Protein AF-0000000074028636 (afdb_homodimer)

pLDDT: mean 95.45, std 4.46, range [73.44, 98.94]

Sequence (850 aa):
MIDREKYNTYLAILKEELLPALGCTEPIAIAYAAAKAHEVLGKFPDKIIIKCSGNIIKNAKSVIVPNTGNLKGIRASALTGIVAGDASREMQVLESVMREDIKRVKELMKTDICEIQMIENVANLHIIVEVMYQKEKALVEIIHTHTNICKVVKDGHVLFEKKYEKEDFNSPLSDRSLLKVKDILEFATTVKMEDVEELLNKQIEYNLKIAQEGLERKYGVNIGKMLLECYGDNILTKIRAYAAAGSDARMSGCSLPVVTNSGSGNQGMTTSLPVIIYAKEKKFDKEKMYRALVLANLITIHQKTGIGRLSAYCGAVSAACGSGTGITYLEGGTLEKIEKTIINTLANVSGIVCDGAKASCAAKIASSLDAAMMAHFLAMRDSVFEVDSGIVKETVENTISAVGRLGREGMKETDIEVLKIMLDQMIDREKYNTYLAILKEELLPALGCTEPIAIAYAAAKAHEVLGKFPDKIIIKCSGNIIKNAKSVIVPNTGNLKGIRASALTGIVAGDASREMQVLESVMREDIKRVKELMKTDICEIQMIENVANLHIIVEVMYQKEKALVEIIHTHTNICKVVKDGHVLFEKKYEKEDFNSPLSDRSLLKVKDILEFATTVKMEDVEELLNKQIEYNLKIAQEGLERKYGVNIGKMLLECYGDNILTKIRAYAAAGSDARMSGCSLPVVTNSGSGNQGMTTSLPVIIYAKEKKFDKEKMYRALVLANLITIHQKTGIGRLSAYCGAVSAACGSGTGITYLEGGTLEKIEKTIINTLANVSGIVCDGAKASCAAKIASSLDAAMMAHFLAMRDSVFEVDSGIVKETVENTISAVGRLGREGMKETDIEVLKIMLDQ

Solvent-accessible surface area (backbone atoms only — not comparable to full-atom values): 39922 Å² total; per-residue (Å²): 129,84,49,70,67,57,48,52,47,53,52,50,44,48,61,71,28,52,36,71,29,35,26,49,48,50,32,31,31,43,13,20,36,25,12,42,17,33,61,71,52,69,53,83,58,70,38,36,41,39,34,26,9,63,55,40,48,43,32,13,50,56,19,23,36,40,62,43,87,70,39,50,18,57,68,46,20,28,43,41,8,53,72,42,28,40,42,90,45,40,50,42,16,52,73,73,46,45,74,67,47,37,54,52,37,58,56,51,66,75,48,82,37,65,44,83,44,76,44,74,96,61,50,50,39,34,41,37,26,35,36,26,42,92,88,45,34,12,35,21,31,32,44,56,46,74,76,38,70,32,35,31,33,46,68,89,41,74,76,42,75,52,92,75,53,80,88,39,67,56,65,93,51,69,80,64,85,75,66,41,72,71,58,43,50,51,42,28,76,61,58,60,59,86,82,45,44,66,65,50,50,50,36,50,51,30,35,49,50,34,11,50,49,16,55,74,46,93,21,72,82,31,52,10,45,49,36,40,72,73,75,33,82,48,72,77,38,43,26,29,16,40,29,8,4,23,30,14,20,29,33,56,22,34,70,58,45,26,23,17,32,58,75,26,41,62,25,18,27,37,16,39,40,31,35,52,47,49,28,59,76,69,62,54,56,67,66,59,44,49,28,20,42,48,32,3,48,52,46,21,41,52,41,35,65,56,30,47,73,60,50,24,38,35,56,38,46,42,10,12,26,9,14,22,31,13,44,31,45,71,74,65,44,49,73,66,29,33,41,24,12,44,51,35,18,53,64,34,52,42,43,22,50,42,48,40,45,31,51,51,50,16,50,31,38,30,44,27,33,51,39,7,48,52,12,26,56,36,9,77,68,74,35,60,74,55,64,66,44,34,66,36,37,91,42,57,68,52,23,44,47,45,51,9,44,40,25,44,62,13,24,46,56,27,35,53,41,47,47,29,54,54,67,73,98,129,82,49,70,67,59,50,53,47,53,51,49,44,48,60,71,28,51,37,70,29,35,27,51,49,51,29,31,29,42,12,21,37,25,12,41,16,35,60,69,54,69,52,84,57,68,35,36,41,38,35,26,11,62,54,39,48,42,31,14,51,55,19,24,35,42,62,44,88,70,39,50,17,58,67,46,18,28,42,42,8,51,71,41,28,41,41,90,45,41,50,42,15,51,73,73,46,45,73,68,47,39,55,51,37,57,56,51,68,76,48,82,38,65,45,81,46,76,45,75,97,61,49,49,38,34,40,36,25,36,35,26,41,92,88,46,36,13,34,21,31,30,44,56,46,74,77,38,69,31,35,32,32,46,68,88,40,75,78,42,76,51,92,75,52,80,87,38,68,54,66,93,50,70,81,65,86,74,67,40,72,70,57,45,49,51,43,27,75,63,58,59,59,86,81,45,46,66,64,49,48,49,36,50,51,29,34,49,50,34,11,51,48,16,55,75,45,92,20,72,80,32,52,11,45,49,36,39,71,74,74,32,84,48,72,75,38,44,26,29,17,41,30,10,5,24,32,14,20,30,33,57,21,34,70,56,44,25,25,18,32,56,73,26,39,62,25,18,26,35,17,37,41,31,33,52,47,48,30,59,75,69,63,53,56,68,66,59,45,50,28,21,44,47,32,4,48,52,47,21,40,52,42,36,64,54,30,47,72,60,50,23,40,34,57,38,44,43,9,12,26,10,14,24,31,14,44,30,44,71,73,65,44,49,74,67,30,33,41,25,14,44,49,34,18,54,64,34,51,42,44,21,49,40,49,41,46,28,50,51,50,15,49,32,37,30,42,28,33,50,40,8,48,53,12,28,56,36,9,76,69,75,34,58,76,55,64,66,44,34,66,37,38,90,42,58,69,53,23,44,47,47,50,8,43,41,26,43,62,13,22,47,56,27,35,53,41,47,47,30,56,54,68,71,100

Organism: NCBI:txid312168

Nearest PDB structures (foldseek):
  4rqo-assembly1_B  TM=6.191E-01  e=2.721E-08  Legionella pneumophila subsp. pneumophila str. Thunder Bay
  6r6t-assembly1_A  TM=7.055E-01  e=7.087E-02  Mus musculus
  2hp0-assembly1_B  TM=6.840E-01  e=1.110E-01  Agrobacterium tumefaciens
  7bra-assembly1_B  TM=6.479E-01  e=6.776E-02  Bacillus subtilis
  7e9d-assembly1_B  TM=6.213E-01  e=7.753E-02  Bacillus subtilis

Structure (mmCIF, N/CA/C/O backbone):
data_AF-0000000074028636-model_v1
#
loop_
_entity.id
_entity.type
_entity.pdbx_description
1 polymer 'UPF0597 protein SAMN05446037_101546'
#
loop_
_atom_site.group_PDB
_atom_site.id
_atom_site.type_symbol
_atom_site.label_atom_id
_atom_site.label_alt_id
_atom_site.label_comp_id
_atom_site.label_asym_id
_atom_site.label_entity_id
_atom_site.label_seq_id
_atom_site.pdbx_PDB_ins_code
_atom_site.Cartn_x
_atom_site.Cartn_y
_atom_site.Cartn_z
_atom_site.occupancy
_atom_site.B_iso_or_equiv
_atom_site.auth_seq_id
_atom_site.auth_comp_id
_atom_site.auth_asym_id
_atom_site.auth_atom_id
_atom_site.pdbx_PDB_model_num
ATOM 1 N N . MET A 1 1 ? 33.969 14.703 8.812 1 73.81 1 MET A N 1
ATOM 2 C CA . MET A 1 1 ? 33.125 15.711 9.445 1 73.81 1 MET A CA 1
ATOM 3 C C . MET A 1 1 ? 32.25 16.438 8.414 1 73.81 1 MET A C 1
ATOM 5 O O . MET A 1 1 ? 32.75 16.766 7.324 1 73.81 1 MET A O 1
ATOM 9 N N . ILE A 1 2 ? 30.984 16.531 8.789 1 83.81 2 ILE A N 1
ATOM 10 C CA . ILE A 1 2 ? 30.094 17.234 7.875 1 83.81 2 ILE A CA 1
ATOM 11 C C . ILE A 1 2 ? 30.547 18.672 7.715 1 83.81 2 ILE A C 1
ATOM 13 O O . ILE A 1 2 ? 30.953 19.312 8.688 1 83.81 2 ILE A O 1
ATOM 17 N N . ASP A 1 3 ? 30.641 19.109 6.566 1 89.94 3 ASP A N 1
ATOM 18 C CA . ASP A 1 3 ? 31.094 20.469 6.332 1 89.94 3 ASP A CA 1
ATOM 19 C C . ASP A 1 3 ? 30.047 21.484 6.785 1 89.94 3 ASP A C 1
ATOM 21 O O . ASP A 1 3 ? 28.875 21.141 6.973 1 89.94 3 ASP A O 1
ATOM 25 N N . ARG A 1 4 ? 30.453 22.719 6.98 1 91.25 4 ARG A N 1
ATOM 26 C CA . ARG A 1 4 ? 29.641 23.781 7.578 1 91.25 4 ARG A CA 1
ATOM 27 C C . ARG A 1 4 ? 28.438 24.094 6.703 1 91.25 4 ARG A C 1
ATOM 29 O O . ARG A 1 4 ? 27.344 24.375 7.215 1 91.25 4 ARG A O 1
ATOM 36 N N . GLU A 1 5 ? 28.625 24.109 5.449 1 92.56 5 GLU A N 1
ATOM 37 C CA . GLU A 1 5 ? 27.516 24.406 4.539 1 92.56 5 GLU A CA 1
ATOM 38 C C . GLU A 1 5 ? 26.422 23.359 4.641 1 92.56 5 GLU A C 1
ATOM 40 O O . GLU A 1 5 ? 25.234 23.688 4.746 1 92.56 5 GLU A O 1
ATOM 45 N N . LYS A 1 6 ? 26.891 22.156 4.633 1 93.88 6 LYS A N 1
ATOM 46 C CA . LYS A 1 6 ? 25.953 21.062 4.77 1 93.88 6 LYS A CA 1
ATOM 47 C C . LYS A 1 6 ? 25.266 21.078 6.137 1 93.88 6 LYS A C 1
ATOM 49 O O . LYS A 1 6 ? 24.078 20.781 6.25 1 93.88 6 LYS A O 1
ATOM 54 N N . TYR A 1 7 ? 26.016 21.391 7.094 1 96.5 7 TYR A N 1
ATOM 55 C CA . TYR A 1 7 ? 25.484 21.5 8.445 1 96.5 7 TYR A CA 1
ATOM 56 C C . TYR A 1 7 ? 24.359 22.531 8.508 1 96.5 7 TYR A C 1
ATOM 58 O O . TYR A 1 7 ? 23.266 22.234 9.008 1 96.5 7 TYR A O 1
ATOM 66 N N . ASN A 1 8 ? 24.578 23.688 7.973 1 96.5 8 ASN A N 1
ATOM 67 C CA . ASN A 1 8 ? 23.594 24.766 8 1 96.5 8 ASN A CA 1
ATOM 68 C C . ASN A 1 8 ? 22.375 24.422 7.148 1 96.5 8 ASN A C 1
ATOM 70 O O . ASN A 1 8 ? 21.234 24.781 7.508 1 96.5 8 ASN A O 1
ATOM 74 N N . THR A 1 9 ? 22.594 23.828 6.09 1 96.88 9 THR A N 1
ATOM 75 C CA . THR A 1 9 ? 21.516 23.438 5.199 1 96.88 9 THR A CA 1
ATOM 76 C C . THR A 1 9 ? 20.594 22.422 5.871 1 96.88 9 THR A C 1
ATOM 78 O O . THR A 1 9 ? 19.359 22.547 5.805 1 96.88 9 THR A O 1
ATOM 81 N N . TYR A 1 10 ? 21.188 21.391 6.496 1 97.88 10 TYR A N 1
ATOM 82 C CA . TYR A 1 10 ? 20.406 20.375 7.176 1 97.88 10 TYR A CA 1
ATOM 83 C C . TYR A 1 10 ? 19.594 20.984 8.312 1 97.88 10 TYR A C 1
ATOM 85 O O . TYR A 1 10 ? 18.422 20.625 8.516 1 97.88 10 TYR A O 1
ATOM 93 N N . LEU A 1 11 ? 20.219 21.891 9.039 1 97.75 11 LEU A N 1
ATOM 94 C CA . LEU A 1 11 ? 19.516 22.594 10.109 1 97.75 11 LEU A CA 1
ATOM 95 C C . LEU A 1 11 ? 18.344 23.406 9.555 1 97.75 11 LEU A C 1
ATOM 97 O O . LEU A 1 11 ? 17.25 23.406 10.125 1 97.75 11 LEU A O 1
ATOM 101 N N . ALA A 1 12 ? 18.594 24.094 8.469 1 97.31 12 ALA A N 1
ATOM 102 C CA . ALA A 1 12 ? 17.547 24.891 7.824 1 97.31 12 ALA A CA 1
ATOM 103 C C . ALA A 1 12 ? 16.391 24 7.359 1 97.31 12 ALA A C 1
ATOM 105 O O . ALA A 1 12 ? 15.227 24.391 7.477 1 97.31 12 ALA A O 1
ATOM 106 N N . ILE A 1 13 ? 16.734 22.891 6.816 1 97.69 13 ILE A N 1
ATOM 107 C CA . ILE A 1 13 ? 15.727 21.938 6.34 1 97.69 13 ILE A CA 1
ATOM 108 C C . ILE A 1 13 ? 14.859 21.484 7.504 1 97.69 13 ILE A C 1
ATOM 110 O O . ILE A 1 13 ? 13.633 21.438 7.387 1 97.69 13 ILE A O 1
ATOM 114 N N . LEU A 1 14 ? 15.445 21.141 8.633 1 98.19 14 LEU A N 1
ATOM 115 C CA . LEU A 1 14 ? 14.695 20.719 9.82 1 98.19 14 LEU A CA 1
ATOM 116 C C . LEU A 1 14 ? 13.742 21.828 10.273 1 98.19 14 LEU A C 1
ATOM 118 O O . LEU A 1 14 ? 12.57 21.562 10.547 1 98.19 14 LEU A O 1
ATOM 122 N N . LYS A 1 15 ? 14.219 23.016 10.297 1 96.44 15 LYS A N 1
ATOM 123 C CA . LYS A 1 15 ? 13.422 24.141 10.766 1 96.44 15 LYS A CA 1
ATOM 124 C C . LYS A 1 15 ? 12.266 24.438 9.812 1 96.44 15 LYS A C 1
ATOM 126 O O . LYS A 1 15 ? 11.188 24.859 10.242 1 96.44 15 LYS A O 1
ATOM 131 N N . GLU A 1 16 ? 12.516 24.203 8.57 1 95.19 16 GLU A N 1
ATOM 132 C CA . GLU A 1 16 ? 11.508 24.453 7.535 1 95.19 16 GLU A CA 1
ATOM 133 C C . GLU A 1 16 ? 10.398 23.406 7.59 1 95.19 16 GLU A C 1
ATOM 135 O O . GLU A 1 16 ? 9.25 23.688 7.266 1 95.19 16 GLU A O 1
ATOM 140 N N . GLU A 1 17 ? 10.789 22.203 7.996 1 96.25 17 GLU A N 1
ATOM 141 C CA . GLU A 1 17 ? 9.875 21.078 7.828 1 96.25 17 GLU A CA 1
ATOM 142 C C . GLU A 1 17 ? 9.188 20.719 9.141 1 96.25 17 GLU A C 1
ATOM 144 O O . GLU A 1 17 ? 8.117 20.109 9.148 1 96.25 17 GLU A O 1
ATOM 149 N N . LEU A 1 18 ? 9.82 21 10.258 1 97.38 18 LEU A N 1
ATOM 150 C CA . LEU A 1 18 ? 9.25 20.719 11.57 1 97.38 18 LEU A CA 1
ATOM 151 C C . LEU A 1 18 ? 8.531 21.938 12.133 1 97.38 18 LEU A C 1
ATOM 153 O O . LEU A 1 18 ? 9.102 22.688 12.93 1 97.38 18 LEU A O 1
ATOM 157 N N . LEU A 1 19 ? 7.25 22.062 11.742 1 95.5 19 LEU A N 1
ATOM 158 C CA . LEU A 1 19 ? 6.473 23.25 12.109 1 95.5 19 LEU A CA 1
ATOM 159 C C . LEU A 1 19 ? 5.25 22.844 12.93 1 95.5 19 LEU A C 1
ATOM 161 O O . LEU A 1 19 ? 4.621 21.828 12.664 1 95.5 19 LEU A O 1
ATOM 165 N N . PRO A 1 20 ? 4.918 23.641 13.914 1 95.44 20 PRO A N 1
ATOM 166 C CA . PRO A 1 20 ? 3.648 23.406 14.602 1 95.44 20 PRO A CA 1
ATOM 167 C C . PRO A 1 20 ? 2.438 23.656 13.703 1 95.44 20 PRO A C 1
ATOM 169 O O . PRO A 1 20 ? 2.434 24.594 12.898 1 95.44 20 PRO A O 1
ATOM 172 N N . ALA A 1 21 ? 1.512 22.844 13.758 1 93.5 21 ALA A N 1
ATOM 173 C CA . ALA A 1 21 ? 0.286 22.953 12.969 1 93.5 21 ALA A CA 1
ATOM 174 C C . ALA A 1 21 ? -0.918 22.438 13.75 1 93.5 21 ALA A C 1
ATOM 176 O O . ALA A 1 21 ? -0.783 21.547 14.586 1 93.5 21 ALA A O 1
ATOM 177 N N . LEU A 1 22 ? -2.057 23.062 13.453 1 90.69 22 LEU A N 1
ATOM 178 C CA . LEU A 1 22 ? -3.318 22.594 14.031 1 90.69 22 LEU A CA 1
ATOM 179 C C . LEU A 1 22 ? -4.109 21.781 13.016 1 90.69 22 LEU A C 1
ATOM 181 O O . LEU A 1 22 ? -4.293 22.203 11.875 1 90.69 22 LEU A O 1
ATOM 185 N N . GLY A 1 23 ? -4.582 20.641 13.367 1 88.12 23 GLY A N 1
ATOM 186 C CA . GLY A 1 23 ? -5.441 19.859 12.5 1 88.12 23 GLY A CA 1
ATOM 187 C C . GLY A 1 23 ? -4.754 19.422 11.211 1 88.12 23 GLY A C 1
ATOM 188 O O . GLY A 1 23 ? -3.527 19.328 11.164 1 88.12 23 GLY A O 1
ATOM 189 N N . CYS A 1 24 ? -5.645 19.062 10.266 1 90 24 CYS A N 1
ATOM 190 C CA . CYS A 1 24 ? -5.121 18.719 8.945 1 90 24 CYS A CA 1
ATOM 191 C C . CYS A 1 24 ? -4.617 19.953 8.219 1 90 24 CYS A C 1
ATOM 193 O O . CYS A 1 24 ? -5.242 21.016 8.289 1 90 24 CYS A O 1
ATOM 195 N N . THR A 1 25 ? -3.555 19.781 7.473 1 92.69 25 THR A N 1
ATOM 196 C CA . THR A 1 25 ? -2.816 20.938 6.973 1 92.69 25 THR A CA 1
ATOM 197 C C . THR A 1 25 ? -3.529 21.547 5.773 1 92.69 25 THR A C 1
ATOM 199 O O . THR A 1 25 ? -3.475 22.766 5.57 1 92.69 25 THR A O 1
ATOM 202 N N . GLU A 1 26 ? -4.254 20.766 5.012 1 93.38 26 GLU A N 1
ATOM 203 C CA . GLU A 1 26 ? -4.879 21.312 3.807 1 93.38 26 GLU A CA 1
ATOM 204 C C . GLU A 1 26 ? -6.047 22.234 4.152 1 93.38 26 GLU A C 1
ATOM 206 O O . GLU A 1 26 ? -6.109 23.359 3.674 1 93.38 26 GLU A O 1
ATOM 211 N N . PRO A 1 27 ? -6.969 21.828 5.047 1 94.44 27 PRO A N 1
ATOM 212 C CA . PRO A 1 27 ? -8 22.781 5.477 1 94.44 27 PRO A CA 1
ATOM 213 C C . PRO A 1 27 ? -7.426 24.031 6.125 1 94.44 27 PRO A C 1
ATOM 215 O O . PRO A 1 27 ? -7.953 25.125 5.93 1 94.44 27 PRO A O 1
ATOM 218 N N . ILE A 1 28 ? -6.391 23.828 6.832 1 95.25 28 ILE A N 1
ATOM 219 C CA . ILE A 1 28 ? -5.777 24.953 7.527 1 95.25 28 ILE A CA 1
ATOM 220 C C . ILE A 1 28 ? -5.16 25.922 6.512 1 95.25 28 ILE A C 1
ATOM 222 O O . ILE A 1 28 ? -5.234 27.141 6.68 1 95.25 28 ILE A O 1
ATOM 226 N N . ALA A 1 29 ? -4.508 25.375 5.504 1 95.88 29 ALA A N 1
ATOM 227 C CA . ALA A 1 29 ? -3.941 26.203 4.449 1 95.88 29 ALA A CA 1
ATOM 228 C C . ALA A 1 29 ? -5.027 27.031 3.76 1 95.88 29 ALA A C 1
ATOM 230 O O . ALA A 1 29 ? -4.809 28.203 3.426 1 95.88 29 ALA A O 1
ATOM 231 N N . ILE A 1 30 ? -6.176 26.422 3.545 1 97.38 30 ILE A N 1
ATOM 232 C CA . ILE A 1 30 ? -7.312 27.125 2.959 1 97.38 30 ILE A CA 1
ATOM 233 C C . ILE A 1 30 ? -7.77 28.25 3.893 1 97.38 30 ILE A C 1
ATOM 235 O O . ILE A 1 30 ? -7.996 29.375 3.453 1 97.38 30 ILE A O 1
ATOM 239 N N . ALA A 1 31 ? -7.895 27.875 5.141 1 97.19 31 ALA A N 1
ATOM 240 C CA . ALA A 1 31 ? -8.289 28.859 6.141 1 97.19 31 ALA A CA 1
ATOM 241 C C . ALA A 1 31 ? -7.285 30 6.207 1 97.19 31 ALA A C 1
ATOM 243 O O . ALA A 1 31 ? -7.672 31.172 6.348 1 97.19 31 ALA A O 1
ATOM 244 N N . TYR A 1 32 ? -6.062 29.688 6.117 1 97.75 32 TYR A N 1
ATOM 245 C CA . TYR A 1 32 ? -4.984 30.672 6.145 1 97.75 32 TYR A CA 1
ATOM 246 C C . TYR A 1 32 ? -5.094 31.641 4.969 1 97.75 32 TYR A C 1
ATOM 248 O O . TYR A 1 32 ? -5.078 32.844 5.152 1 97.75 32 TYR A O 1
ATOM 256 N N . ALA A 1 33 ? -5.246 31.094 3.773 1 98 33 ALA A N 1
ATOM 257 C CA . ALA A 1 33 ? -5.41 31.906 2.57 1 98 33 ALA A CA 1
ATOM 258 C C . ALA A 1 33 ? -6.656 32.781 2.66 1 98 33 ALA A C 1
ATOM 260 O O . ALA A 1 33 ? -6.629 33.969 2.279 1 98 33 ALA A O 1
ATOM 261 N N . ALA A 1 34 ? -7.703 32.188 3.125 1 98.25 34 ALA A N 1
ATOM 262 C CA . ALA A 1 34 ? -8.969 32.906 3.248 1 98.25 34 ALA A CA 1
ATOM 263 C C . ALA A 1 34 ? -8.859 34.031 4.27 1 98.25 34 ALA A C 1
ATOM 265 O O . ALA A 1 34 ? -9.367 35.156 4.043 1 98.25 34 ALA A O 1
ATOM 266 N N . ALA A 1 35 ? -8.297 33.719 5.383 1 98 35 ALA A N 1
ATOM 267 C CA . ALA A 1 35 ? -8.086 34.75 6.406 1 98 35 ALA A CA 1
ATOM 268 C C . ALA A 1 35 ? -7.262 35.906 5.863 1 98 35 ALA A C 1
ATOM 270 O O . ALA A 1 35 ? -7.57 37.062 6.125 1 98 35 ALA A O 1
ATOM 271 N N . LYS A 1 36 ? -6.203 35.562 5.164 1 98.31 36 LYS A N 1
ATOM 272 C CA . LYS A 1 36 ? -5.352 36.594 4.578 1 98.31 36 LYS A CA 1
ATOM 273 C C . LYS A 1 36 ? -6.121 37.438 3.551 1 98.31 36 LYS A C 1
ATOM 275 O O . LYS A 1 36 ? -5.98 38.656 3.498 1 98.31 36 LYS A O 1
ATOM 280 N N . ALA A 1 37 ? -6.883 36.781 2.723 1 98.38 37 ALA A N 1
ATOM 281 C CA . ALA A 1 37 ? -7.695 37.469 1.726 1 98.38 37 ALA A CA 1
ATOM 282 C C . ALA A 1 37 ? -8.688 38.438 2.391 1 98.38 37 ALA A C 1
ATOM 284 O O . ALA A 1 37 ? -8.891 39.562 1.914 1 98.38 37 ALA A O 1
ATOM 285 N N . HIS A 1 38 ? -9.32 37.938 3.391 1 98 38 HIS A N 1
ATOM 286 C CA . HIS A 1 38 ? -10.234 38.781 4.156 1 98 38 HIS A CA 1
ATOM 287 C C . HIS A 1 38 ? -9.516 40 4.73 1 98 38 HIS A C 1
ATOM 289 O O . HIS A 1 38 ? -10.039 41.125 4.684 1 98 38 HIS A O 1
ATOM 295 N N . GLU A 1 39 ? -8.367 39.719 5.312 1 97.81 39 GLU A N 1
ATOM 296 C CA . GLU A 1 39 ? -7.551 40.812 5.871 1 97.81 39 GLU A CA 1
ATOM 297 C C . GLU A 1 39 ? -7.242 41.844 4.816 1 97.81 39 GLU A C 1
ATOM 299 O O . GLU A 1 39 ? -7.328 43.062 5.09 1 97.81 39 GLU A O 1
ATOM 304 N N . VAL A 1 40 ? -6.91 41.438 3.664 1 97.75 40 VAL A N 1
ATOM 305 C CA . VAL A 1 40 ? -6.543 42.344 2.568 1 97.75 40 VAL A CA 1
ATOM 306 C C . VAL A 1 40 ? -7.77 43.125 2.104 1 97.75 40 VAL A C 1
ATOM 308 O O . VAL A 1 40 ? -7.684 44.312 1.838 1 97.75 40 VAL A O 1
ATOM 311 N N . LEU A 1 41 ? -8.867 42.438 1.983 1 97.56 41 LEU A N 1
ATOM 312 C CA . LEU A 1 41 ? -10.102 43.094 1.57 1 97.56 41 LEU A CA 1
ATOM 313 C C . LEU A 1 41 ? -10.531 44.156 2.594 1 97.56 41 LEU A C 1
ATOM 315 O O . LEU A 1 41 ? -10.984 45.219 2.227 1 97.56 41 LEU A O 1
ATOM 319 N N . GLY A 1 42 ? -10.531 43.781 3.859 1 96.44 42 GLY A N 1
ATOM 320 C CA . GLY A 1 42 ? -10.805 44.719 4.941 1 96.44 42 GLY A CA 1
ATOM 321 C C . GLY A 1 42 ? -12.273 44.75 5.34 1 96.44 42 GLY A C 1
ATOM 322 O O . GLY A 1 42 ? -12.656 45.5 6.254 1 96.44 42 GLY A O 1
ATOM 323 N N . LYS A 1 43 ? -13.062 44.062 4.648 1 96.12 43 LYS A N 1
ATOM 324 C CA . LYS A 1 43 ? -14.484 43.938 4.941 1 96.12 43 LYS A CA 1
ATOM 325 C C . LYS A 1 43 ? -14.969 42.5 4.797 1 96.12 43 LYS A C 1
ATOM 327 O O . LYS A 1 43 ? -14.336 41.688 4.109 1 96.12 43 LYS A O 1
ATOM 332 N N . PHE A 1 44 ? -16.016 42.219 5.484 1 97.31 44 PHE A N 1
ATOM 333 C CA . PHE A 1 44 ? -16.578 40.875 5.328 1 97.31 44 PHE A CA 1
ATOM 334 C C . PHE A 1 44 ? -17.125 40.688 3.922 1 97.31 44 PHE A C 1
ATOM 336 O O . PHE A 1 44 ? -17.953 41.469 3.453 1 97.31 44 PHE A O 1
ATOM 343 N N . PRO A 1 45 ? -16.75 39.656 3.301 1 97.88 45 PRO A N 1
ATOM 344 C CA . PRO A 1 45 ? -17.109 39.469 1.891 1 97.88 45 PRO A CA 1
ATOM 345 C C . PRO A 1 45 ? -18.547 39.031 1.704 1 97.88 45 PRO A C 1
ATOM 347 O O . PRO A 1 45 ? -19.125 38.406 2.594 1 97.88 45 PRO A O 1
ATOM 350 N N . ASP A 1 46 ? -19.125 39.312 0.538 1 97 46 ASP A N 1
ATOM 351 C CA . ASP A 1 46 ? -20.453 38.812 0.175 1 97 46 ASP A CA 1
ATOM 352 C C . ASP A 1 46 ? -20.344 37.656 -0.815 1 97 46 ASP A C 1
ATOM 354 O O . ASP A 1 46 ? -21.344 36.969 -1.068 1 97 46 ASP A O 1
ATOM 358 N N . LYS A 1 47 ? -19.141 37.469 -1.349 1 97.88 47 LYS A N 1
ATOM 359 C CA . LYS A 1 47 ? -18.891 36.344 -2.23 1 97.88 47 LYS A CA 1
ATOM 360 C C . LYS A 1 47 ? -17.469 35.812 -2.045 1 97.88 47 LYS A C 1
ATOM 362 O O . LYS A 1 47 ? -16.516 36.594 -1.904 1 97.88 47 LYS A O 1
ATOM 367 N N . ILE A 1 48 ? -17.312 34.562 -2.037 1 98.06 48 ILE A N 1
ATOM 368 C CA . ILE A 1 48 ? -16.031 33.906 -1.837 1 98.06 48 ILE A CA 1
ATOM 369 C C . ILE A 1 48 ? -15.836 32.844 -2.896 1 98.06 48 ILE A C 1
ATOM 371 O O . ILE A 1 48 ? -16.719 31.984 -3.092 1 98.06 48 ILE A O 1
ATOM 375 N N . ILE A 1 49 ? -14.758 32.844 -3.639 1 98.19 49 ILE A N 1
ATOM 376 C CA . ILE A 1 49 ? -14.406 31.812 -4.609 1 98.19 49 ILE A CA 1
ATOM 377 C C . ILE A 1 49 ? -13.117 31.125 -4.18 1 98.19 49 ILE A C 1
ATOM 379 O O . ILE A 1 49 ? -12.086 31.781 -3.988 1 98.19 49 ILE A O 1
ATOM 383 N N . ILE A 1 50 ? -13.203 29.875 -3.961 1 97.81 50 ILE A N 1
ATOM 384 C CA . ILE A 1 50 ? -12.047 29.078 -3.566 1 97.81 50 ILE A CA 1
ATOM 385 C C . ILE A 1 50 ? -11.656 28.141 -4.703 1 97.81 50 ILE A C 1
ATOM 387 O O . ILE A 1 50 ? -12.453 27.297 -5.117 1 97.81 50 ILE A O 1
ATOM 391 N N . LYS A 1 51 ? -10.484 28.266 -5.227 1 97.44 51 LYS A N 1
ATOM 392 C CA . LYS A 1 51 ? -9.93 27.391 -6.246 1 97.44 51 LYS A CA 1
ATOM 393 C C . LYS A 1 51 ? -8.805 26.531 -5.676 1 97.44 51 LYS A C 1
ATOM 395 O O . LYS A 1 51 ? -7.871 27.047 -5.059 1 97.44 51 LYS A O 1
ATOM 400 N N . CYS A 1 52 ? -8.961 25.25 -5.805 1 96.38 52 CYS A N 1
ATOM 401 C CA . CYS A 1 52 ? -7.969 24.344 -5.227 1 96.38 52 CYS A CA 1
ATOM 402 C C . CYS A 1 52 ? -7.531 23.297 -6.23 1 96.38 52 CYS A C 1
ATOM 404 O O . CYS A 1 52 ? -8.312 22.891 -7.09 1 96.38 52 CYS A O 1
ATOM 406 N N . SER A 1 53 ? -6.242 22.891 -6.133 1 94.62 53 SER A N 1
ATOM 407 C CA . SER A 1 53 ? -5.781 21.719 -6.859 1 94.62 53 SER A CA 1
ATOM 408 C C . SER A 1 53 ? -6.508 20.453 -6.391 1 94.62 53 SER A C 1
ATOM 410 O O . SER A 1 53 ? -7.098 20.438 -5.309 1 94.62 53 SER A O 1
ATOM 412 N N . GLY A 1 54 ? -6.461 19.469 -7.227 1 92.62 54 GLY A N 1
ATOM 413 C CA . GLY A 1 54 ? -7.156 18.234 -6.918 1 92.62 54 GLY A CA 1
ATOM 414 C C . GLY A 1 54 ? -6.738 17.625 -5.59 1 92.62 54 GLY A C 1
ATOM 415 O O . GLY A 1 54 ? -7.582 17.156 -4.828 1 92.62 54 GLY A O 1
ATOM 416 N N . ASN A 1 55 ? -5.461 17.656 -5.262 1 93.06 55 ASN A N 1
ATOM 417 C CA . ASN A 1 55 ? -4.949 17.078 -4.027 1 93.06 55 ASN A CA 1
ATOM 418 C C . ASN A 1 55 ? -5.457 17.828 -2.801 1 93.06 55 ASN A C 1
ATOM 420 O O . ASN A 1 55 ? -5.699 17.234 -1.752 1 93.06 55 ASN A O 1
ATOM 424 N N . ILE A 1 56 ? -5.578 19.125 -2.955 1 94.69 56 ILE A N 1
ATOM 425 C CA . ILE A 1 56 ? -6.121 19.922 -1.859 1 94.69 56 ILE A CA 1
ATOM 426 C C . ILE A 1 56 ? -7.578 19.531 -1.615 1 94.69 56 ILE A C 1
ATOM 428 O O . ILE A 1 56 ? -8 19.359 -0.469 1 94.69 56 ILE A O 1
ATOM 432 N N . ILE A 1 57 ? -8.281 19.391 -2.662 1 93.31 57 ILE A N 1
ATOM 433 C CA . ILE A 1 57 ? -9.688 19.016 -2.553 1 93.31 57 ILE A CA 1
ATOM 434 C C . ILE A 1 57 ? -9.797 17.641 -1.9 1 93.31 57 ILE A C 1
ATOM 436 O O . ILE A 1 57 ? -10.578 17.438 -0.969 1 93.31 57 ILE A O 1
ATOM 440 N N . LYS A 1 58 ? -9.023 16.719 -2.365 1 91.19 58 LYS A N 1
ATOM 441 C CA . LYS A 1 58 ? -8.984 15.344 -1.869 1 91.19 58 LYS A CA 1
ATOM 442 C C . LYS A 1 58 ? -8.758 15.312 -0.361 1 91.19 58 LYS A C 1
ATOM 444 O O . LYS A 1 58 ? -9.438 14.57 0.359 1 91.19 58 LYS A O 1
ATOM 449 N N . ASN A 1 59 ? -7.879 16.094 0.151 1 92 59 ASN A N 1
ATOM 450 C CA . ASN A 1 59 ? -7.453 16.031 1.545 1 92 59 ASN A CA 1
ATOM 451 C C . ASN A 1 59 ? -8.359 16.875 2.441 1 92 59 ASN A C 1
ATOM 453 O O . ASN A 1 59 ? -8.438 16.641 3.646 1 92 59 ASN A O 1
ATOM 457 N N . ALA A 1 60 ? -9 17.844 1.862 1 92.81 60 ALA A N 1
ATOM 458 C CA . ALA A 1 60 ? -9.797 18.75 2.682 1 92.81 60 ALA A CA 1
ATOM 459 C C . ALA A 1 60 ? -11.258 18.312 2.723 1 92.81 60 ALA A C 1
ATOM 461 O O . ALA A 1 60 ? -12.023 18.734 3.592 1 92.81 60 ALA A O 1
ATOM 462 N N . LYS A 1 61 ? -11.648 17.469 1.854 1 88.25 61 LYS A N 1
ATOM 463 C CA . LYS A 1 61 ? -13.055 17.141 1.634 1 88.25 61 LYS A CA 1
ATOM 464 C C . LYS A 1 61 ? -13.672 16.484 2.861 1 88.25 61 LYS A C 1
ATOM 466 O O . LYS A 1 61 ? -14.773 16.828 3.279 1 88.25 61 LYS A O 1
ATOM 471 N N . SER A 1 62 ? -12.922 15.562 3.498 1 84.62 62 SER A N 1
ATOM 472 C CA . SER A 1 62 ? -13.586 14.688 4.453 1 84.62 62 SER A CA 1
ATOM 473 C C . SER A 1 62 ? -13.062 14.914 5.867 1 84.62 62 SER A C 1
ATOM 475 O O . SER A 1 62 ? -13.516 14.266 6.812 1 84.62 62 SER A O 1
ATOM 477 N N . VAL A 1 63 ? -12.203 15.766 6.02 1 88.06 63 VAL A N 1
ATOM 478 C CA . VAL A 1 63 ? -11.555 15.906 7.32 1 88.06 63 VAL A CA 1
ATOM 479 C C . VAL A 1 63 ? -12.242 17.016 8.125 1 88.06 63 VAL A C 1
ATOM 481 O O . VAL A 1 63 ? -12.742 17.984 7.547 1 88.06 63 VAL A O 1
ATOM 484 N N . ILE A 1 64 ? -12.242 16.828 9.414 1 89.94 64 ILE A N 1
ATOM 485 C CA . ILE A 1 64 ? -12.852 17.797 10.312 1 89.94 64 ILE A CA 1
ATOM 486 C C . ILE A 1 64 ? -11.922 18.984 10.5 1 89.94 64 ILE A C 1
ATOM 488 O O . ILE A 1 64 ? -10.719 18.812 10.742 1 89.94 64 ILE A O 1
ATOM 492 N N . VAL A 1 65 ? -12.484 20.203 10.328 1 92.12 65 VAL A N 1
ATOM 493 C CA . VAL A 1 65 ? -11.734 21.422 10.57 1 92.12 65 VAL A CA 1
ATOM 494 C C . VAL A 1 65 ? -11.57 21.641 12.07 1 92.12 65 VAL A C 1
ATOM 496 O O . VAL A 1 65 ? -12.547 21.656 12.812 1 92.12 65 VAL A O 1
ATOM 499 N N . PRO A 1 66 ? -10.328 21.766 12.43 1 90.5 66 PRO A N 1
ATOM 500 C CA . PRO A 1 66 ? -10.102 21.891 13.867 1 90.5 66 PRO A CA 1
ATOM 501 C C . PRO A 1 66 ? -10.82 23.094 14.469 1 90.5 66 PRO A C 1
ATOM 503 O O . PRO A 1 66 ? -10.938 24.141 13.828 1 90.5 66 PRO A O 1
ATOM 506 N N . ASN A 1 67 ? -11.32 22.953 15.727 1 87.94 67 ASN A N 1
ATOM 507 C CA . ASN A 1 67 ? -11.938 24 16.547 1 87.94 67 ASN A CA 1
ATOM 508 C C . ASN A 1 67 ? -13.273 24.438 15.953 1 87.94 67 ASN A C 1
ATOM 510 O O . ASN A 1 67 ? -13.695 25.578 16.156 1 87.94 67 ASN A O 1
ATOM 514 N N . THR A 1 68 ? -13.984 23.625 15.172 1 90 68 THR A N 1
ATOM 515 C CA . THR A 1 68 ? -15.227 24.047 14.547 1 90 68 THR A CA 1
ATOM 516 C C . THR A 1 68 ? -16.391 23.172 15.008 1 90 68 THR A C 1
ATOM 518 O O . THR A 1 68 ? -17.5 23.297 14.508 1 90 68 THR A O 1
ATOM 521 N N . GLY A 1 69 ? -16.203 22.406 15.938 1 81.31 69 GLY A N 1
ATOM 522 C CA . GLY A 1 69 ? -17.266 21.516 16.391 1 81.31 69 GLY A CA 1
ATOM 523 C C . GLY A 1 69 ? -17.703 20.516 15.328 1 81.31 69 GLY A C 1
ATOM 524 O O . GLY A 1 69 ? -18.891 20.344 15.078 1 81.31 69 GLY A O 1
ATOM 525 N N . ASN A 1 70 ? -16.859 20.016 14.453 1 86.06 70 ASN A N 1
ATOM 526 C CA . ASN A 1 70 ? -17.062 18.859 13.578 1 86.06 70 ASN A CA 1
ATOM 527 C C . ASN A 1 70 ? -17.406 19.297 12.156 1 86.06 70 ASN A C 1
ATOM 529 O O . ASN A 1 70 ? -17.938 18.516 11.367 1 86.06 70 ASN A O 1
ATOM 533 N N . LEU A 1 71 ? -17.297 20.578 11.836 1 91.25 71 LEU A N 1
ATOM 534 C CA . LEU A 1 71 ? -17.5 21 10.453 1 91.25 71 LEU A CA 1
ATOM 535 C C . LEU A 1 71 ? -16.422 20.406 9.547 1 91.25 71 LEU A C 1
ATOM 537 O O . LEU A 1 71 ? -15.266 20.25 9.969 1 91.25 71 LEU A O 1
ATOM 541 N N . LYS A 1 72 ? -16.859 20.031 8.352 1 88.81 72 LYS A N 1
ATOM 542 C CA . LYS A 1 72 ? -15.945 19.391 7.402 1 88.81 72 LYS A CA 1
ATOM 543 C C . LYS A 1 72 ? -15.906 20.172 6.082 1 88.81 72 LYS A C 1
ATOM 545 O O . LYS A 1 72 ? -16.891 20.812 5.707 1 88.81 72 LYS A O 1
ATOM 550 N N . GLY A 1 73 ? -14.727 20.125 5.547 1 89.69 73 GLY A N 1
ATOM 551 C CA . GLY A 1 73 ? -14.688 20.469 4.137 1 89.69 73 GLY A CA 1
ATOM 552 C C . GLY A 1 73 ? -14.055 21.828 3.865 1 89.69 73 GLY A C 1
ATOM 553 O O . GLY A 1 73 ? -13.703 22.547 4.801 1 89.69 73 GLY A O 1
ATOM 554 N N . ILE A 1 74 ? -14 22.141 2.594 1 94.25 74 ILE A N 1
ATOM 555 C CA . ILE A 1 74 ? -13.305 23.312 2.074 1 94.25 74 ILE A CA 1
ATOM 556 C C . ILE A 1 74 ? -14.07 24.578 2.463 1 94.25 74 ILE A C 1
ATOM 558 O O . ILE A 1 74 ? -13.477 25.562 2.904 1 94.25 74 ILE A O 1
ATOM 562 N N . ARG A 1 75 ? -15.406 24.5 2.34 1 94.94 75 ARG A N 1
ATOM 563 C CA . ARG A 1 75 ? -16.25 25.656 2.678 1 94.94 75 ARG A CA 1
ATOM 564 C C . ARG A 1 75 ? -16.094 26.031 4.145 1 94.94 75 ARG A C 1
ATOM 566 O O . ARG A 1 75 ? -15.922 27.203 4.477 1 94.94 75 ARG A O 1
ATOM 573 N N . ALA A 1 76 ? -16.156 25.016 4.926 1 95.56 76 ALA A N 1
ATOM 574 C CA . ALA A 1 76 ? -16 25.234 6.359 1 95.56 76 ALA A CA 1
ATOM 575 C C . ALA A 1 76 ? -14.633 25.844 6.68 1 95.56 76 ALA A C 1
ATOM 577 O O . ALA A 1 76 ? -14.531 26.75 7.516 1 95.56 76 ALA A O 1
ATOM 578 N N . SER A 1 77 ? -13.641 25.375 6.07 1 95.75 77 SER A N 1
ATOM 579 C CA . SER A 1 77 ? -12.281 25.859 6.285 1 95.75 77 SER A CA 1
ATOM 580 C C . SER A 1 77 ? -12.156 27.328 5.914 1 95.75 77 SER A C 1
ATOM 582 O O . SER A 1 77 ? -11.672 28.125 6.711 1 95.75 77 SER A O 1
ATOM 584 N N . ALA A 1 78 ? -12.625 27.656 4.727 1 97.25 78 ALA A N 1
ATOM 585 C CA . ALA A 1 78 ? -12.516 29.031 4.227 1 97.25 78 ALA A CA 1
ATOM 586 C C . ALA A 1 78 ? -13.328 29.984 5.086 1 97.25 78 ALA A C 1
ATOM 588 O O . ALA A 1 78 ? -12.844 31.062 5.461 1 97.25 78 ALA A O 1
ATOM 589 N N . LEU A 1 79 ? -14.547 29.578 5.367 1 97.5 79 LEU A N 1
ATOM 590 C CA . LEU A 1 79 ? -15.438 30.438 6.141 1 97.5 79 LEU A CA 1
ATOM 591 C C . LEU A 1 79 ? -14.898 30.641 7.551 1 97.5 79 LEU A C 1
ATOM 593 O O . LEU A 1 79 ? -14.992 31.75 8.102 1 97.5 79 LEU A O 1
ATOM 597 N N . THR A 1 80 ? -14.391 29.609 8.109 1 96.88 80 THR A N 1
ATOM 598 C CA . THR A 1 80 ? -13.805 29.75 9.438 1 96.88 80 THR A CA 1
ATOM 599 C C . THR A 1 80 ? -12.609 30.703 9.398 1 96.88 80 THR A C 1
ATOM 601 O O . THR A 1 80 ? -12.43 31.516 10.305 1 96.88 80 THR A O 1
ATOM 604 N N . GLY A 1 81 ? -11.797 30.562 8.375 1 97.38 81 GLY A N 1
ATOM 605 C CA . GLY A 1 81 ? -10.68 31.484 8.195 1 97.38 81 GLY A CA 1
ATOM 606 C C . GLY A 1 81 ? -11.109 32.938 8.078 1 97.38 81 GLY A C 1
ATOM 607 O O . GLY A 1 81 ? -10.469 33.812 8.648 1 97.38 81 GLY A O 1
ATOM 608 N N . ILE A 1 82 ? -12.203 33.156 7.391 1 97.44 82 ILE A N 1
ATOM 609 C CA . ILE A 1 82 ? -12.695 34.5 7.133 1 97.44 82 ILE A CA 1
ATOM 610 C C . ILE A 1 82 ? -13.344 35.062 8.398 1 97.44 82 ILE A C 1
ATOM 612 O O . ILE A 1 82 ? -13.148 36.25 8.734 1 97.44 82 ILE A O 1
ATOM 616 N N . VAL A 1 83 ? -14.078 34.25 9.07 1 97 83 VAL A N 1
ATOM 617 C CA . VAL A 1 83 ? -14.875 34.688 10.211 1 97 83 VAL A CA 1
ATOM 618 C C . VAL A 1 83 ? -13.961 34.938 11.414 1 97 83 VAL A C 1
ATOM 620 O O . VAL A 1 83 ? -14.133 35.906 12.148 1 97 83 VAL A O 1
ATOM 623 N N . ALA A 1 84 ? -12.977 34.031 11.562 1 95.19 84 ALA A N 1
ATOM 624 C CA . ALA A 1 84 ? -12.297 34.062 12.852 1 95.19 84 ALA A CA 1
ATOM 625 C C . ALA A 1 84 ? -10.805 33.812 12.695 1 95.19 84 ALA A C 1
ATOM 627 O O . ALA A 1 84 ? -10.055 33.812 13.68 1 95.19 84 ALA A O 1
ATOM 628 N N . GLY A 1 85 ? -10.297 33.594 11.57 1 95.06 85 GLY A N 1
ATOM 629 C CA . GLY A 1 85 ? -8.898 33.25 11.375 1 95.06 85 GLY A CA 1
ATOM 630 C C . GLY A 1 85 ? -7.953 34.406 11.578 1 95.06 85 GLY A C 1
ATOM 631 O O . GLY A 1 85 ? -8.305 35.562 11.297 1 95.06 85 GLY A O 1
ATOM 632 N N . ASP A 1 86 ? -6.793 34.094 12.133 1 96.12 86 ASP A N 1
ATOM 633 C CA . ASP A 1 86 ? -5.684 35.031 12.242 1 96.12 86 ASP A CA 1
ATOM 634 C C . ASP A 1 86 ? -4.547 34.688 11.297 1 96.12 86 ASP A C 1
ATOM 636 O O . ASP A 1 86 ? -3.709 33.844 11.617 1 96.12 86 ASP A O 1
ATOM 640 N N . ALA A 1 87 ? -4.406 35.344 10.188 1 95.19 87 ALA A N 1
ATOM 641 C CA . ALA A 1 87 ? -3.467 35 9.125 1 95.19 87 ALA A CA 1
ATOM 642 C C . ALA A 1 87 ? -2.025 35.062 9.617 1 95.19 87 ALA A C 1
ATOM 644 O O . ALA A 1 87 ? -1.13 34.438 9.055 1 95.19 87 ALA A O 1
ATOM 645 N N . SER A 1 88 ? -1.801 35.844 10.609 1 95.38 88 SER A N 1
ATOM 646 C CA . SER A 1 88 ? -0.443 36 11.125 1 95.38 88 SER A CA 1
ATOM 647 C C . SER A 1 88 ? 0.061 34.719 11.781 1 95.38 88 SER A C 1
ATOM 649 O O . SER A 1 88 ? 1.264 34.562 12 1 95.38 88 SER A O 1
ATOM 651 N N . ARG A 1 89 ? -0.787 33.812 11.992 1 94.12 89 ARG A N 1
ATOM 652 C CA . ARG A 1 89 ? -0.417 32.562 12.688 1 94.12 89 ARG A CA 1
ATOM 653 C C . ARG A 1 89 ? -0.211 31.422 11.711 1 94.12 89 ARG A C 1
ATOM 655 O O . ARG A 1 89 ? 0.016 30.281 12.125 1 94.12 89 ARG A O 1
ATOM 662 N N . GLU A 1 90 ? -0.344 31.609 10.516 1 95 90 GLU A N 1
ATOM 663 C CA . GLU A 1 90 ? -0.081 30.672 9.438 1 95 90 GLU A CA 1
ATOM 664 C C . GLU A 1 90 ? -0.777 29.328 9.695 1 95 90 GLU A C 1
ATOM 666 O O . GLU A 1 90 ? -2.006 29.266 9.773 1 95 90 GLU A O 1
ATOM 671 N N . MET A 1 91 ? -0.016 28.281 10.055 1 93.56 91 MET A N 1
ATOM 672 C CA . MET A 1 91 ? -0.583 26.938 10.195 1 93.56 91 MET A CA 1
ATOM 673 C C . MET A 1 91 ? -1.336 26.812 11.516 1 93.56 91 MET A C 1
ATOM 675 O O . MET A 1 91 ? -1.971 25.781 11.773 1 93.56 91 MET A O 1
ATOM 679 N N . GLN A 1 92 ? -1.364 27.844 12.297 1 93.31 92 GLN A N 1
ATOM 680 C CA . GLN A 1 92 ? -2.176 27.922 13.508 1 93.31 92 GLN A CA 1
ATOM 681 C C . GLN A 1 92 ? -3.238 29 13.398 1 93.31 92 GLN A C 1
ATOM 683 O O . GLN A 1 92 ? -3.635 29.594 14.406 1 93.31 92 GLN A O 1
ATOM 688 N N . VAL A 1 93 ? -3.697 29.281 12.234 1 95.25 93 VAL A N 1
ATOM 689 C CA . VAL A 1 93 ? -4.59 30.375 11.875 1 95.25 93 VAL A CA 1
ATOM 690 C C . VAL A 1 93 ? -5.91 30.25 12.625 1 95.25 93 VAL A C 1
ATOM 692 O O . VAL A 1 93 ? -6.57 31.25 12.922 1 95.25 93 VAL A O 1
ATOM 695 N N . LEU A 1 94 ? -6.285 29.047 13.078 1 94.38 94 LEU A N 1
ATOM 696 C CA . LEU A 1 94 ? -7.602 28.812 13.664 1 94.38 94 LEU A CA 1
ATOM 697 C C . LEU A 1 94 ? -7.5 28.641 15.172 1 94.38 94 LEU A C 1
ATOM 699 O O . LEU A 1 94 ? -8.445 28.172 15.812 1 94.38 94 LEU A O 1
ATOM 703 N N . GLU A 1 95 ? -6.426 28.953 15.695 1 90.69 95 GLU A N 1
ATOM 704 C CA . GLU A 1 95 ? -6.172 28.734 17.125 1 90.69 95 GLU A CA 1
ATOM 705 C C . GLU A 1 95 ? -7.148 29.547 17.984 1 90.69 95 GLU A C 1
ATOM 707 O O . GLU A 1 95 ? -7.535 29.094 19.062 1 90.69 95 GLU A O 1
ATOM 712 N N . SER A 1 96 ? -7.625 30.672 17.5 1 90 96 SER A N 1
ATOM 713 C CA . SER A 1 96 ? -8.383 31.609 18.328 1 90 96 SER A CA 1
ATOM 714 C C . SER A 1 96 ? -9.875 31.531 18.031 1 90 96 SER A C 1
ATOM 716 O O . SER A 1 96 ? -10.648 32.406 18.438 1 90 96 SER A O 1
ATOM 718 N N . VAL A 1 97 ? -10.273 30.578 17.312 1 92.56 97 VAL A N 1
ATOM 719 C CA . VAL A 1 97 ? -11.68 30.438 16.953 1 92.56 97 VAL A CA 1
ATOM 720 C C . VAL A 1 97 ? -12.516 30.203 18.219 1 92.56 97 VAL A C 1
ATOM 722 O O . VAL A 1 97 ? -12.125 29.438 19.094 1 92.56 97 VAL A O 1
ATOM 725 N N . MET A 1 98 ? -13.602 30.891 18.297 1 91 98 MET A N 1
ATOM 726 C CA . MET A 1 98 ? -14.5 30.797 19.453 1 91 98 MET A CA 1
ATOM 727 C C . MET A 1 98 ? -15.852 30.203 19.031 1 91 98 MET A C 1
ATOM 729 O O . MET A 1 98 ? -16.141 30.094 17.844 1 91 98 MET A O 1
ATOM 733 N N . ARG A 1 99 ? -16.703 29.891 20.078 1 89.19 99 ARG A N 1
ATOM 734 C CA . ARG A 1 99 ? -18 29.266 19.875 1 89.19 99 ARG A CA 1
ATOM 735 C C . ARG A 1 99 ? -18.922 30.141 19.031 1 89.19 99 ARG A C 1
ATOM 737 O O . ARG A 1 99 ? -19.719 29.641 18.25 1 89.19 99 ARG A O 1
ATOM 744 N N . GLU A 1 100 ? -18.766 31.375 19.312 1 93.5 100 GLU A N 1
ATOM 745 C CA . GLU A 1 100 ? -19.609 32.312 18.578 1 93.5 100 GLU A CA 1
ATOM 746 C C . GLU A 1 100 ? -19.234 32.344 17.094 1 93.5 100 GLU A C 1
ATOM 748 O O . GLU A 1 100 ? -20.109 32.5 16.234 1 93.5 100 GLU A O 1
ATOM 753 N N . ASP A 1 101 ? -18.031 32.25 16.828 1 95.06 101 ASP A N 1
ATOM 754 C CA . ASP A 1 101 ? -17.562 32.219 15.453 1 95.06 101 ASP A CA 1
ATOM 755 C C . ASP A 1 101 ? -18.125 31 14.719 1 95.06 101 ASP A C 1
ATOM 757 O O . ASP A 1 101 ? -18.484 31.078 13.547 1 95.06 101 ASP A O 1
ATOM 761 N N . ILE A 1 102 ? -18.156 29.906 15.438 1 94.56 102 ILE A N 1
ATOM 762 C CA . ILE A 1 102 ? -18.625 28.656 14.859 1 94.56 102 ILE A CA 1
ATOM 763 C C . ILE A 1 102 ? -20.094 28.766 14.469 1 94.56 102 ILE A C 1
ATOM 765 O O . ILE A 1 102 ? -20.5 28.281 13.414 1 94.56 102 ILE A O 1
ATOM 769 N N . LYS A 1 103 ? -20.859 29.375 15.336 1 95.12 103 LYS A N 1
ATOM 770 C CA . LYS A 1 103 ? -22.266 29.594 15.023 1 95.12 103 LYS A CA 1
ATOM 771 C C . LYS A 1 103 ? -22.422 30.406 13.742 1 95.12 103 LYS A C 1
ATOM 773 O O . LYS A 1 103 ? -23.25 30.094 12.898 1 95.12 103 LYS A O 1
ATOM 778 N N . ARG A 1 104 ? -21.672 31.375 13.664 1 95.88 104 ARG A N 1
ATOM 779 C CA . ARG A 1 104 ? -21.703 32.219 12.477 1 95.88 104 ARG A CA 1
ATOM 780 C C . ARG A 1 104 ? -21.312 31.438 11.227 1 95.88 104 ARG A C 1
ATOM 782 O O . ARG A 1 104 ? -21.922 31.594 10.172 1 95.88 104 ARG A O 1
ATOM 789 N N . VAL A 1 105 ? -20.266 30.641 11.328 1 96.56 105 VAL A N 1
ATOM 790 C CA . VAL A 1 105 ? -19.797 29.812 10.219 1 96.56 105 VAL A CA 1
ATOM 791 C C . VAL A 1 105 ? -20.906 28.859 9.773 1 96.56 105 VAL A C 1
ATOM 793 O O . VAL A 1 105 ? -21.156 28.719 8.578 1 96.56 105 VAL A O 1
ATOM 796 N N . LYS A 1 106 ? -21.547 28.25 10.727 1 95.81 106 LYS A N 1
ATOM 797 C CA . LYS A 1 106 ? -22.641 27.328 10.43 1 95.81 106 LYS A CA 1
ATOM 798 C C . LYS A 1 106 ? -23.766 28.031 9.672 1 95.81 106 LYS A C 1
ATOM 800 O O . LYS A 1 106 ? -24.344 27.453 8.758 1 95.81 106 LYS A O 1
ATOM 805 N N . GLU A 1 107 ? -24.031 29.203 10.047 1 95.88 107 GLU A N 1
ATOM 806 C CA . GLU A 1 107 ? -25.047 30 9.367 1 95.88 107 GLU A CA 1
ATOM 807 C C . GLU A 1 107 ? -24.641 30.312 7.93 1 95.88 107 GLU A C 1
ATOM 809 O O . GLU A 1 107 ? -25.453 30.219 7.012 1 95.88 107 GLU A O 1
ATOM 814 N N . LEU A 1 108 ? -23.453 30.672 7.754 1 96.19 108 LEU A N 1
ATOM 815 C CA . LEU A 1 108 ? -22.953 31.031 6.43 1 96.19 108 LEU A CA 1
ATOM 816 C C . LEU A 1 108 ? -22.891 29.797 5.527 1 96.19 108 LEU A C 1
ATOM 818 O O . LEU A 1 108 ? -23.047 29.922 4.309 1 96.19 108 LEU A O 1
ATOM 822 N N . MET A 1 109 ? -22.656 28.656 6.098 1 94.88 109 MET A N 1
ATOM 823 C CA . MET A 1 109 ? -22.578 27.391 5.363 1 94.88 109 MET A CA 1
ATOM 824 C C . MET A 1 109 ? -23.906 27.062 4.684 1 94.88 109 MET A C 1
ATOM 826 O O . MET A 1 109 ? -23.938 26.344 3.689 1 94.88 109 MET A O 1
ATOM 830 N N . LYS A 1 110 ? -24.891 27.594 5.195 1 95.12 110 LYS A N 1
ATOM 831 C CA . LYS A 1 110 ? -26.234 27.359 4.641 1 95.12 110 LYS A CA 1
ATOM 832 C C . LYS A 1 110 ? -26.5 28.297 3.465 1 95.12 110 LYS A C 1
ATOM 834 O O . LYS A 1 110 ? -27.5 28.141 2.756 1 95.12 110 LYS A O 1
ATOM 839 N N . THR A 1 111 ? -25.625 29.219 3.248 1 94.94 111 THR A N 1
ATOM 840 C CA . THR A 1 111 ? -25.797 30.172 2.158 1 94.94 111 THR A CA 1
ATOM 841 C C . THR A 1 111 ? -24.938 29.781 0.957 1 94.94 111 THR A C 1
ATOM 843 O O . THR A 1 111 ? -24.156 28.828 1.029 1 94.94 111 THR A O 1
ATOM 846 N N . ASP A 1 112 ? -25.062 30.5 -0.155 1 94.19 112 ASP A N 1
ATOM 847 C CA . ASP A 1 112 ? -24.297 30.25 -1.37 1 94.19 112 ASP A CA 1
ATOM 848 C C . ASP A 1 112 ? -23.156 31.25 -1.525 1 94.19 112 ASP A C 1
ATOM 850 O O . ASP A 1 112 ? -22.797 31.625 -2.645 1 94.19 112 ASP A O 1
ATOM 854 N N . ILE A 1 113 ? -22.734 31.656 -0.442 1 95.94 113 ILE A N 1
ATOM 855 C CA . ILE A 1 113 ? -21.719 32.688 -0.443 1 95.94 113 ILE A CA 1
ATOM 856 C C . ILE A 1 113 ? -20.391 32.156 -0.974 1 95.94 113 ILE A C 1
ATOM 858 O O . ILE A 1 113 ? -19.578 32.875 -1.52 1 95.94 113 ILE A O 1
ATOM 862 N N . CYS A 1 114 ? -20.156 30.859 -0.833 1 96 114 CYS A N 1
ATOM 863 C CA . CYS A 1 114 ? -18.891 30.25 -1.174 1 96 114 CYS A CA 1
ATOM 864 C C . CYS A 1 114 ? -19.031 29.344 -2.402 1 96 114 CYS A C 1
ATOM 866 O O . CYS A 1 114 ? -19.938 28.531 -2.479 1 96 114 CYS A O 1
ATOM 868 N N . GLU A 1 115 ? -18.141 29.516 -3.316 1 96.31 115 GLU A N 1
ATOM 869 C CA . GLU A 1 115 ? -18.047 28.672 -4.5 1 96.31 115 GLU A CA 1
ATOM 870 C C . GLU A 1 115 ? -16.672 27.984 -4.57 1 96.31 115 GLU A C 1
ATOM 872 O O . GLU A 1 115 ? -15.648 28.625 -4.352 1 96.31 115 GLU A O 1
ATOM 877 N N . ILE A 1 116 ? -16.719 26.688 -4.781 1 95.12 116 ILE A N 1
ATOM 878 C CA . ILE A 1 116 ? -15.492 25.906 -4.867 1 95.12 116 ILE A CA 1
ATOM 879 C C . ILE A 1 116 ? -15.234 25.5 -6.316 1 95.12 116 ILE A C 1
ATOM 881 O O . ILE A 1 116 ? -16.141 25 -6.996 1 95.12 116 ILE A O 1
ATOM 885 N N . GLN A 1 117 ? -14.016 25.703 -6.773 1 95.38 117 GLN A N 1
ATOM 886 C CA . GLN A 1 117 ? -13.594 25.312 -8.109 1 95.38 117 GLN A CA 1
ATOM 887 C C . GLN A 1 117 ? -12.305 24.5 -8.062 1 95.38 117 GLN A C 1
ATOM 889 O O . GLN A 1 117 ? -11.445 24.734 -7.211 1 95.38 117 GLN A O 1
ATOM 894 N N . MET A 1 118 ? -12.195 23.578 -8.93 1 92.94 118 MET A N 1
ATOM 895 C CA . MET A 1 118 ? -10.969 22.797 -9.047 1 92.94 118 MET A CA 1
ATOM 896 C C . MET A 1 118 ? -10.062 23.375 -10.133 1 92.94 118 MET A C 1
ATOM 898 O O . MET A 1 118 ? -10.531 23.719 -11.219 1 92.94 118 MET A O 1
ATOM 902 N N . ILE A 1 119 ? -8.82 23.594 -9.742 1 91.75 119 ILE A N 1
ATOM 903 C CA . ILE A 1 119 ? -7.824 24.016 -10.719 1 91.75 119 ILE A CA 1
ATOM 904 C C . ILE A 1 119 ? -7.156 22.781 -11.336 1 91.75 119 ILE A C 1
ATOM 906 O O . ILE A 1 119 ? -6.551 21.984 -10.625 1 91.75 119 ILE A O 1
ATOM 910 N N . GLU A 1 120 ? -7.141 22.609 -12.602 1 85.56 120 GLU A N 1
ATOM 911 C CA . GLU A 1 120 ? -6.551 21.469 -13.289 1 85.56 120 GLU A CA 1
ATOM 912 C C . GLU A 1 120 ? -5.145 21.797 -13.789 1 85.56 120 GLU A C 1
ATOM 914 O O . GLU A 1 120 ? -4.832 22.953 -14.062 1 85.56 120 GLU A O 1
ATOM 919 N N . ASN A 1 121 ? -4.352 20.734 -13.914 1 75.06 121 ASN A N 1
ATOM 920 C CA . ASN A 1 121 ? -3.037 20.812 -14.547 1 75.06 121 ASN A CA 1
ATOM 921 C C . ASN A 1 121 ? -2.135 21.828 -13.844 1 75.06 121 ASN A C 1
ATOM 923 O O . ASN A 1 121 ? -1.483 22.641 -14.508 1 75.06 121 ASN A O 1
ATOM 927 N N . VAL A 1 122 ? -2.254 21.781 -12.562 1 79.38 122 VAL A N 1
ATOM 928 C CA . VAL A 1 122 ? -1.428 22.672 -11.742 1 79.38 122 VAL A CA 1
ATOM 929 C C . VAL A 1 122 ? -0.649 21.859 -10.719 1 79.38 122 VAL A C 1
ATOM 931 O O . VAL A 1 122 ? -0.674 20.625 -10.75 1 79.38 122 VAL A O 1
ATOM 934 N N . ALA A 1 123 ? 0.14 22.625 -9.906 1 85.69 123 ALA A N 1
ATOM 935 C CA . ALA A 1 123 ? 0.88 22 -8.812 1 85.69 123 ALA A CA 1
ATOM 936 C C . ALA A 1 123 ? -0.059 21.25 -7.879 1 85.69 123 ALA A C 1
ATOM 938 O O . ALA A 1 123 ? -1.228 21.609 -7.73 1 85.69 123 ALA A O 1
ATOM 939 N N . ASN A 1 124 ? 0.439 20.234 -7.309 1 89.81 124 ASN A N 1
ATOM 940 C CA . ASN A 1 124 ? -0.355 19.391 -6.418 1 89.81 124 ASN A CA 1
ATOM 941 C C . ASN A 1 124 ? -0.897 20.188 -5.234 1 89.81 124 ASN A C 1
ATOM 943 O O . ASN A 1 124 ? -1.939 19.844 -4.676 1 89.81 124 ASN A O 1
ATOM 947 N N . LEU A 1 125 ? -0.194 21.203 -4.848 1 93.75 125 LEU A N 1
ATOM 948 C CA . LEU A 1 125 ? -0.613 22.109 -3.783 1 93.75 125 LEU A CA 1
ATOM 949 C C . LEU A 1 125 ? -0.783 23.531 -4.312 1 93.75 125 LEU A C 1
ATOM 951 O O . LEU A 1 125 ? 0.197 24.266 -4.453 1 93.75 125 LEU A O 1
ATOM 955 N N . HIS A 1 126 ? -1.941 23.875 -4.594 1 95.12 126 HIS A N 1
ATOM 956 C CA . HIS A 1 126 ? -2.307 25.188 -5.145 1 95.12 126 HIS A CA 1
ATOM 957 C C . HIS A 1 126 ? -3.66 25.641 -4.617 1 95.12 126 HIS A C 1
ATOM 959 O O . HIS A 1 126 ? -4.648 24.906 -4.707 1 95.12 126 HIS A O 1
ATOM 965 N N . ILE A 1 127 ? -3.689 26.797 -3.98 1 97 127 ILE A N 1
ATOM 966 C CA . ILE A 1 127 ? -4.906 27.375 -3.426 1 97 127 ILE A CA 1
ATOM 967 C C . ILE A 1 127 ? -5.031 28.844 -3.863 1 97 127 ILE A C 1
ATOM 969 O O . ILE A 1 127 ? -4.07 29.609 -3.764 1 97 127 ILE A O 1
ATOM 973 N N . ILE A 1 128 ? -6.141 29.203 -4.406 1 98 128 ILE A N 1
ATOM 974 C CA . ILE A 1 128 ? -6.469 30.594 -4.691 1 98 128 ILE A CA 1
ATOM 975 C C . ILE A 1 128 ? -7.789 30.953 -4.016 1 98 128 ILE A C 1
ATOM 977 O O . ILE A 1 128 ? -8.805 30.297 -4.227 1 98 128 ILE A O 1
ATOM 981 N N . VAL A 1 129 ? -7.738 31.938 -3.201 1 98.38 129 VAL A N 1
ATOM 982 C CA . VAL A 1 129 ? -8.953 32.438 -2.562 1 98.38 129 VAL A CA 1
ATOM 983 C C . VAL A 1 129 ? -9.234 33.875 -3.033 1 98.38 129 VAL A C 1
ATOM 985 O O . VAL A 1 129 ? -8.383 34.75 -2.898 1 98.38 129 VAL A O 1
ATOM 988 N N . GLU A 1 130 ? -10.359 34 -3.57 1 98.38 130 GLU A N 1
ATOM 989 C CA . GLU A 1 130 ? -10.852 35.312 -3.984 1 98.38 130 GLU A CA 1
ATOM 990 C C . GLU A 1 130 ? -12.062 35.719 -3.158 1 98.38 130 GLU A C 1
ATOM 992 O O . GLU A 1 130 ? -13.039 35 -3.066 1 98.38 130 GLU A O 1
ATOM 997 N N . VAL A 1 131 ? -11.969 36.875 -2.605 1 98.31 131 VAL A N 1
ATOM 998 C CA . VAL A 1 131 ? -13.086 37.406 -1.831 1 98.31 131 VAL A CA 1
ATOM 999 C C . VAL A 1 131 ? -13.539 38.75 -2.426 1 98.31 131 VAL A C 1
ATOM 1001 O O . VAL A 1 131 ? -12.711 39.5 -2.926 1 98.31 131 VAL A O 1
ATOM 1004 N N . MET A 1 132 ? -14.828 38.875 -2.352 1 97.88 132 MET A N 1
ATOM 1005 C CA . MET A 1 132 ? -15.398 40.062 -2.959 1 97.88 132 MET A CA 1
ATOM 1006 C C . MET A 1 132 ? -16.406 40.719 -2.025 1 97.88 132 MET A C 1
ATOM 1008 O O . MET A 1 132 ? -17.094 40.031 -1.26 1 97.88 132 MET A O 1
ATOM 1012 N N . TYR A 1 133 ? -16.469 42 -2.018 1 97.38 133 TYR A N 1
ATOM 1013 C CA . TYR A 1 133 ? -17.5 42.812 -1.412 1 97.38 133 TYR A CA 1
ATOM 1014 C C . TYR A 1 133 ? -17.938 43.938 -2.354 1 97.38 133 TYR A C 1
ATOM 1016 O O . TYR A 1 133 ? -17.203 44.906 -2.529 1 97.38 133 TYR A O 1
ATOM 1024 N N . GLN A 1 134 ? -19.125 43.812 -2.865 1 95.25 134 GLN A N 1
ATOM 1025 C CA . GLN A 1 134 ? -19.578 44.75 -3.881 1 95.25 134 GLN A CA 1
ATOM 1026 C C . GLN A 1 134 ? -18.578 44.875 -5.02 1 95.25 134 GLN A C 1
ATOM 1028 O O . GLN A 1 134 ? -18.25 43.875 -5.672 1 95.25 134 GLN A O 1
ATOM 1033 N N . LYS A 1 135 ? -17.844 45.969 -5.148 1 94.56 135 LYS A N 1
ATOM 1034 C CA . LYS A 1 135 ? -16.922 46.125 -6.266 1 94.56 135 LYS A CA 1
ATOM 1035 C C . LYS A 1 135 ? -15.484 45.875 -5.84 1 94.56 135 LYS A C 1
ATOM 1037 O O . LYS A 1 135 ? -14.594 45.75 -6.684 1 94.56 135 LYS A O 1
ATOM 1042 N N . GLU A 1 136 ? -15.281 45.719 -4.613 1 97.19 136 GLU A N 1
ATOM 1043 C CA . GLU A 1 136 ? -13.938 45.5 -4.109 1 97.19 136 GLU A CA 1
ATOM 1044 C C . GLU A 1 136 ? -13.602 44 -4.137 1 97.19 136 GLU A C 1
ATOM 1046 O O . GLU A 1 136 ? -14.477 43.156 -3.957 1 97.19 136 GLU A O 1
ATOM 1051 N N . LYS A 1 137 ? -12.336 43.75 -4.426 1 97.81 137 LYS A N 1
ATOM 1052 C CA . LYS A 1 137 ? -11.906 42.375 -4.523 1 97.81 137 LYS A CA 1
ATOM 1053 C C . LYS A 1 137 ? -10.5 42.188 -3.943 1 97.81 137 LYS A C 1
ATOM 1055 O O . LYS A 1 137 ? -9.68 43.094 -3.998 1 97.81 137 LYS A O 1
ATOM 1060 N N . ALA A 1 138 ? -10.305 41.062 -3.414 1 98.38 138 ALA A N 1
ATOM 1061 C CA . ALA A 1 138 ? -8.977 40.656 -2.967 1 98.38 138 ALA A CA 1
ATOM 1062 C C . ALA A 1 138 ? -8.703 39.188 -3.334 1 98.38 138 ALA A C 1
ATOM 1064 O O . ALA A 1 138 ? -9.617 38.375 -3.357 1 98.38 138 ALA A O 1
ATOM 1065 N N . LEU A 1 139 ? -7.457 38.906 -3.674 1 98.31 139 LEU A N 1
ATOM 1066 C CA . LEU A 1 139 ? -7.047 37.562 -4.074 1 98.31 139 LEU A CA 1
ATOM 1067 C C . LEU A 1 139 ? -5.742 37.156 -3.391 1 98.31 139 LEU A C 1
ATOM 1069 O O . LEU A 1 139 ? -4.812 37.969 -3.305 1 98.31 139 LEU A O 1
ATOM 1073 N N . VAL A 1 140 ? -5.742 36 -2.854 1 98.44 140 VAL A N 1
ATOM 1074 C CA . VAL A 1 140 ? -4.535 35.438 -2.268 1 98.44 140 VAL A CA 1
ATOM 1075 C C . VAL A 1 140 ? -4.258 34.062 -2.898 1 98.44 140 VAL A C 1
ATOM 1077 O O . VAL A 1 140 ? -5.164 33.25 -3.039 1 98.44 140 VAL A O 1
ATOM 1080 N N . GLU A 1 141 ? -2.998 33.844 -3.246 1 97.19 141 GLU A N 1
ATOM 1081 C CA . GLU A 1 141 ? -2.59 32.625 -3.926 1 97.19 141 GLU A CA 1
ATOM 1082 C C . GLU A 1 141 ? -1.473 31.906 -3.164 1 97.19 141 GLU A C 1
ATOM 1084 O O . GLU A 1 141 ? -0.468 32.531 -2.809 1 97.19 141 GLU A O 1
ATOM 1089 N N . ILE A 1 142 ? -1.691 30.641 -2.809 1 96.06 142 ILE A N 1
ATOM 1090 C CA . ILE A 1 142 ? -0.703 29.781 -2.178 1 96.06 142 ILE A CA 1
ATOM 1091 C C . ILE A 1 142 ? -0.306 28.656 -3.141 1 96.06 142 ILE A C 1
ATOM 1093 O O . ILE A 1 142 ? -1.166 28.047 -3.775 1 96.06 142 ILE A O 1
ATOM 1097 N N . ILE A 1 143 ? 1.026 28.344 -3.246 1 93.81 143 ILE A N 1
ATOM 1098 C CA . ILE A 1 143 ? 1.443 27.297 -4.156 1 93.81 143 ILE A CA 1
ATOM 1099 C C . ILE A 1 143 ? 2.627 26.531 -3.561 1 93.81 143 ILE A C 1
ATOM 1101 O O . ILE A 1 143 ? 3.371 27.078 -2.742 1 93.81 143 ILE A O 1
ATOM 1105 N N . HIS A 1 144 ? 2.785 25.25 -3.777 1 91.5 144 HIS A N 1
ATOM 1106 C CA . HIS A 1 144 ? 3.895 24.344 -3.492 1 91.5 144 HIS A CA 1
ATOM 1107 C C . HIS A 1 144 ? 3.928 23.969 -2.016 1 91.5 144 HIS A C 1
ATOM 1109 O O . HIS A 1 144 ? 4 22.781 -1.679 1 91.5 144 HIS A O 1
ATOM 1115 N N . THR A 1 145 ? 3.895 24.953 -1.105 1 92.44 145 THR A N 1
ATOM 1116 C CA . THR A 1 145 ? 3.832 24.672 0.324 1 92.44 145 THR A CA 1
ATOM 1117 C C . THR A 1 145 ? 2.604 25.312 0.952 1 92.44 145 THR A C 1
ATOM 1119 O O . THR A 1 145 ? 2.029 26.25 0.385 1 92.44 145 THR A O 1
ATOM 1122 N N . HIS A 1 146 ? 2.229 24.922 2.127 1 94.44 146 HIS A N 1
ATOM 1123 C CA . HIS A 1 146 ? 0.958 25.297 2.738 1 94.44 146 HIS A CA 1
ATOM 1124 C C . HIS A 1 146 ? 0.95 26.766 3.152 1 94.44 146 HIS A C 1
ATOM 1126 O O . HIS A 1 146 ? -0.116 27.359 3.334 1 94.44 146 HIS A O 1
ATOM 1132 N N . THR A 1 147 ? 2.148 27.344 3.283 1 93.25 147 THR A N 1
ATOM 1133 C CA . THR A 1 147 ? 2.209 28.703 3.814 1 93.25 147 THR A CA 1
ATOM 1134 C C . THR A 1 147 ? 2.828 29.656 2.795 1 93.25 147 THR A C 1
ATOM 1136 O O . THR A 1 147 ? 3.102 30.812 3.107 1 93.25 147 THR A O 1
ATOM 1139 N N . ASN A 1 148 ? 3.119 29.109 1.613 1 93.5 148 ASN A N 1
ATOM 1140 C CA . ASN A 1 148 ? 3.82 29.922 0.629 1 93.5 148 ASN A CA 1
ATOM 1141 C C . ASN A 1 148 ? 2.852 30.797 -0.165 1 93.5 148 ASN A C 1
ATOM 1143 O O . ASN A 1 148 ? 2.518 30.484 -1.309 1 93.5 148 ASN A O 1
ATOM 1147 N N . ILE A 1 149 ? 2.533 31.953 0.39 1 95.94 149 ILE A N 1
ATOM 1148 C CA . ILE A 1 149 ? 1.77 32.938 -0.371 1 95.94 149 ILE A CA 1
ATOM 1149 C C . ILE A 1 149 ? 2.643 33.5 -1.48 1 95.94 149 ILE A C 1
ATOM 1151 O O . ILE A 1 149 ? 3.684 34.125 -1.209 1 95.94 149 ILE A O 1
ATOM 1155 N N . CYS A 1 150 ? 2.193 33.344 -2.699 1 95.25 150 CYS A N 1
ATOM 1156 C CA . CYS A 1 150 ? 3.035 33.781 -3.807 1 95.25 150 CYS A CA 1
ATOM 1157 C C . CYS A 1 150 ? 2.428 35 -4.5 1 95.25 150 CYS A C 1
ATOM 1159 O O . CYS A 1 150 ? 3.104 35.688 -5.277 1 95.25 150 CYS A O 1
ATOM 1161 N N . LYS A 1 151 ? 1.164 35.281 -4.234 1 97.25 151 LYS A N 1
ATOM 1162 C CA . LYS A 1 151 ? 0.521 36.406 -4.871 1 97.25 151 LYS A CA 1
ATOM 1163 C C . LYS A 1 151 ? -0.604 36.969 -4 1 97.25 151 LYS A C 1
ATOM 1165 O O . LYS A 1 151 ? -1.366 36.219 -3.402 1 97.25 151 LYS A O 1
ATOM 1170 N N . VAL A 1 152 ? -0.651 38.281 -3.832 1 98 152 VAL A N 1
ATOM 1171 C CA . VAL A 1 152 ? -1.729 39 -3.168 1 98 152 VAL A CA 1
ATOM 1172 C C . VAL A 1 152 ? -2.178 40.188 -4.039 1 98 152 VAL A C 1
ATOM 1174 O O . VAL A 1 152 ? -1.358 41 -4.445 1 98 152 VAL A O 1
ATOM 1177 N N . VAL A 1 153 ? -3.449 40.188 -4.355 1 98.12 153 VAL A N 1
ATOM 1178 C CA . VAL A 1 153 ? -4 41.219 -5.23 1 98.12 153 VAL A CA 1
ATOM 1179 C C . VAL A 1 153 ? -5.168 41.906 -4.535 1 98.12 153 VAL A C 1
ATOM 1181 O O . VAL A 1 153 ? -5.977 41.281 -3.863 1 98.12 153 VAL A O 1
ATOM 1184 N N . LYS A 1 154 ? -5.242 43.219 -4.625 1 98.12 154 LYS A N 1
ATOM 1185 C CA . LYS A 1 154 ? -6.383 44 -4.152 1 98.12 154 LYS A CA 1
ATOM 1186 C C . LYS A 1 154 ? -6.906 44.938 -5.246 1 98.12 154 LYS A C 1
ATOM 1188 O O . LYS A 1 154 ? -6.168 45.781 -5.754 1 98.12 154 LYS A O 1
ATOM 1193 N N . ASP A 1 155 ? -8.109 44.781 -5.578 1 97.12 155 ASP A N 1
ATOM 1194 C CA . ASP A 1 155 ? -8.781 45.594 -6.57 1 97.12 155 ASP A CA 1
ATOM 1195 C C . ASP A 1 155 ? -7.934 45.75 -7.832 1 97.12 155 ASP A C 1
ATOM 1197 O O . ASP A 1 155 ? -7.734 46.844 -8.336 1 97.12 155 ASP A O 1
ATOM 1201 N N . GLY A 1 156 ? -7.434 44.594 -8.234 1 95.12 156 GLY A N 1
ATOM 1202 C CA . GLY A 1 156 ? -6.68 44.562 -9.477 1 95.12 156 GLY A CA 1
ATOM 1203 C C . GLY A 1 156 ? -5.223 44.969 -9.312 1 95.12 156 GLY A C 1
ATOM 1204 O O . GLY A 1 156 ? -4.41 44.75 -10.211 1 95.12 156 GLY A O 1
ATOM 1205 N N . HIS A 1 157 ? -4.816 45.469 -8.141 1 97 157 HIS A N 1
ATOM 1206 C CA . HIS A 1 157 ? -3.438 45.875 -7.859 1 97 157 HIS A CA 1
ATOM 1207 C C . HIS A 1 157 ? -2.689 44.75 -7.141 1 97 157 HIS A C 1
ATOM 1209 O O . HIS A 1 157 ? -3.127 44.281 -6.086 1 97 157 HIS A O 1
ATOM 1215 N N . VAL A 1 158 ? -1.562 44.438 -7.688 1 96.94 158 VAL A N 1
ATOM 1216 C CA . VAL A 1 158 ? -0.728 43.406 -7.074 1 96.94 158 VAL A CA 1
ATOM 1217 C C . VAL A 1 158 ? 0.008 43.969 -5.867 1 96.94 158 VAL A C 1
ATOM 1219 O O . VAL A 1 158 ? 0.834 44.875 -6.016 1 96.94 158 VAL A O 1
ATOM 1222 N N . LEU A 1 159 ? -0.301 43.5 -4.746 1 97.5 159 LEU A N 1
ATOM 1223 C CA . LEU A 1 159 ? 0.336 43.969 -3.518 1 97.5 159 LEU A CA 1
ATOM 1224 C C . LEU A 1 159 ? 1.606 43.188 -3.23 1 97.5 159 LEU A C 1
ATOM 1226 O O . LEU A 1 159 ? 2.527 43.688 -2.586 1 97.5 159 LEU A O 1
ATOM 1230 N N . PHE A 1 160 ? 1.602 41.969 -3.568 1 96.81 160 PHE A N 1
ATOM 1231 C CA . PHE A 1 160 ? 2.715 41.062 -3.318 1 96.81 160 PHE A CA 1
ATOM 1232 C C . PHE A 1 160 ? 2.793 39.969 -4.398 1 96.81 160 PHE A C 1
ATOM 1234 O O . PHE A 1 160 ? 1.767 39.469 -4.848 1 96.81 160 PHE A O 1
ATOM 1241 N N . GLU A 1 161 ? 3.943 39.688 -4.879 1 94.94 161 GLU A N 1
ATOM 1242 C CA . GLU A 1 161 ? 4.168 38.656 -5.863 1 94.94 161 GLU A CA 1
ATOM 1243 C C . GLU A 1 161 ? 5.566 38.062 -5.727 1 94.94 161 GLU A C 1
ATOM 1245 O O . GLU A 1 161 ? 6.555 38.781 -5.641 1 94.94 161 GLU A O 1
ATOM 1250 N N . LYS A 1 162 ? 5.559 36.875 -5.496 1 91.5 162 LYS A N 1
ATOM 1251 C CA . LYS A 1 162 ? 6.816 36.125 -5.438 1 91.5 162 LYS A CA 1
ATOM 1252 C C . LYS A 1 162 ? 6.902 35.094 -6.559 1 91.5 162 LYS A C 1
ATOM 1254 O O . LYS A 1 162 ? 5.938 34.375 -6.816 1 91.5 162 LYS A O 1
ATOM 1259 N N . LYS A 1 163 ? 7.996 35 -7.32 1 83.81 163 LYS A N 1
ATOM 1260 C CA . LYS A 1 163 ? 8.188 34.062 -8.43 1 83.81 163 LYS A CA 1
ATOM 1261 C C . LYS A 1 163 ? 8.414 32.625 -7.926 1 83.81 163 LYS A C 1
ATOM 1263 O O . LYS A 1 163 ? 9.023 32.438 -6.875 1 83.81 163 LYS A O 1
ATOM 1268 N N . TYR A 1 164 ? 7.848 31.766 -8.461 1 80.56 164 TYR A N 1
ATOM 1269 C CA . TYR A 1 164 ? 8.078 30.359 -8.188 1 80.56 164 TYR A CA 1
ATOM 1270 C C . TYR A 1 164 ? 8.172 29.562 -9.484 1 80.56 164 TYR A C 1
ATOM 1272 O O . TYR A 1 164 ? 7.711 30.016 -10.539 1 80.56 164 TYR A O 1
ATOM 1280 N N . GLU A 1 165 ? 8.859 28.453 -9.438 1 81.25 165 GLU A N 1
ATOM 1281 C CA . GLU A 1 165 ? 8.906 27.547 -10.578 1 81.25 165 GLU A CA 1
ATOM 1282 C C . GLU A 1 165 ? 7.785 26.516 -10.508 1 81.25 165 GLU A C 1
ATOM 1284 O O . GLU A 1 165 ? 7.699 25.75 -9.547 1 81.25 165 GLU A O 1
ATOM 1289 N N . LYS A 1 166 ? 7.02 26.484 -11.531 1 77.5 166 LYS A N 1
ATOM 1290 C CA . LYS A 1 166 ? 5.844 25.625 -11.555 1 77.5 166 LYS A CA 1
ATOM 1291 C C . LYS A 1 166 ? 6.242 24.156 -11.461 1 77.5 166 LYS A C 1
ATOM 1293 O O . LYS A 1 166 ? 5.566 23.359 -10.805 1 77.5 166 LYS A O 1
ATOM 1298 N N . GLU A 1 167 ? 7.332 23.859 -12.039 1 76.38 167 GLU A N 1
ATOM 1299 C CA . GLU A 1 167 ? 7.73 22.453 -12.164 1 76.38 167 GLU A CA 1
ATOM 1300 C C . GLU A 1 167 ? 8.617 22.031 -11 1 76.38 167 GLU A C 1
ATOM 1302 O O . GLU A 1 167 ? 8.875 20.828 -10.812 1 76.38 167 GLU A O 1
ATOM 1307 N N . ASP A 1 168 ? 9 22.969 -10.227 1 81.25 168 ASP A N 1
ATOM 1308 C CA . ASP A 1 168 ? 9.852 22.656 -9.086 1 81.25 168 ASP A CA 1
ATOM 1309 C C . ASP A 1 168 ? 9.133 22.922 -7.77 1 81.25 168 ASP A C 1
ATOM 1311 O O . ASP A 1 168 ? 9.242 24 -7.203 1 81.25 168 ASP A O 1
ATOM 1315 N N . PHE A 1 169 ? 8.594 21.922 -7.266 1 81.75 169 PHE A N 1
ATOM 1316 C CA . PHE A 1 169 ? 7.781 22.047 -6.062 1 81.75 169 PHE A CA 1
ATOM 1317 C C . PHE A 1 169 ? 8.656 22.297 -4.84 1 81.75 169 PHE A C 1
ATOM 1319 O O . PHE A 1 169 ? 8.148 22.562 -3.75 1 81.75 169 PHE A O 1
ATOM 1326 N N . ASN A 1 170 ? 9.953 22.266 -4.961 1 82.56 170 ASN A N 1
ATOM 1327 C CA . ASN A 1 170 ? 10.867 22.547 -3.855 1 82.56 170 ASN A CA 1
ATOM 1328 C C . ASN A 1 170 ? 11.438 23.953 -3.936 1 82.56 170 ASN A C 1
ATOM 1330 O O . ASN A 1 170 ? 12.211 24.375 -3.068 1 82.56 170 ASN A O 1
ATOM 1334 N N . SER A 1 171 ? 11.141 24.719 -4.812 1 80 171 SER A N 1
ATOM 1335 C CA . SER A 1 171 ? 11.773 26 -5.121 1 80 171 SER A CA 1
ATOM 1336 C C . SER A 1 171 ? 11.719 26.938 -3.93 1 80 171 SER A C 1
ATOM 1338 O O . SER A 1 171 ? 12.648 27.719 -3.699 1 80 171 SER A O 1
ATOM 1340 N N . PRO A 1 172 ? 10.719 26.906 -3.094 1 76.44 172 PRO A N 1
ATOM 1341 C CA . PRO A 1 172 ? 10.688 27.828 -1.955 1 76.44 172 PRO A CA 1
ATOM 1342 C C . PRO A 1 172 ? 11.492 27.312 -0.762 1 76.44 172 PRO A C 1
ATOM 1344 O O . PRO A 1 172 ? 11.625 28.016 0.245 1 76.44 172 PRO A O 1
ATOM 1347 N N . LEU A 1 173 ? 12.125 26.188 -0.903 1 85.44 173 LEU A N 1
ATOM 1348 C CA . LEU A 1 173 ? 12.742 25.516 0.229 1 85.44 173 LEU A CA 1
ATOM 1349 C C . LEU A 1 173 ? 14.266 25.5 0.088 1 85.44 173 LEU A C 1
ATOM 1351 O O . LEU A 1 173 ? 14.797 25.812 -0.981 1 85.44 173 LEU A O 1
ATOM 1355 N N . SER A 1 174 ? 14.914 25.188 1.162 1 87.38 174 SER A N 1
ATOM 1356 C CA . SER A 1 174 ? 16.359 24.969 1.138 1 87.38 174 SER A CA 1
ATOM 1357 C C . SER A 1 174 ? 16.719 23.828 0.183 1 87.38 174 SER A C 1
ATOM 1359 O O . SER A 1 174 ? 15.898 22.969 -0.103 1 87.38 174 SER A O 1
ATOM 1361 N N . ASP A 1 175 ? 17.891 23.859 -0.243 1 90.06 175 ASP A N 1
ATOM 1362 C CA . ASP A 1 175 ? 18.375 22.906 -1.235 1 90.06 175 ASP A CA 1
ATOM 1363 C C . ASP A 1 175 ? 18.312 21.469 -0.701 1 90.06 175 ASP A C 1
ATOM 1365 O O . ASP A 1 175 ? 19.062 21.109 0.204 1 90.06 175 ASP A O 1
ATOM 1369 N N . ARG A 1 176 ? 17.547 20.688 -1.281 1 93.25 176 ARG A N 1
ATOM 1370 C CA . ARG A 1 176 ? 17.328 19.312 -0.82 1 93.25 176 ARG A CA 1
ATOM 1371 C C . ARG A 1 176 ? 18.25 18.344 -1.539 1 93.25 176 ARG A C 1
ATOM 1373 O O . ARG A 1 176 ? 18.344 17.172 -1.167 1 93.25 176 ARG A O 1
ATOM 1380 N N . SER A 1 177 ? 18.984 18.797 -2.523 1 91.56 177 SER A N 1
ATOM 1381 C CA . SER A 1 177 ? 19.859 17.922 -3.305 1 91.56 177 SER A CA 1
ATOM 1382 C C . SER A 1 177 ? 21.031 17.422 -2.471 1 91.56 177 SER A C 1
ATOM 1384 O O . SER A 1 177 ? 21.672 16.438 -2.836 1 91.56 177 SER A O 1
ATOM 1386 N N . LEU A 1 178 ? 21.234 18.047 -1.339 1 93.69 178 LEU A N 1
ATOM 1387 C CA . LEU A 1 178 ? 22.359 17.688 -0.49 1 93.69 178 LEU A CA 1
ATOM 1388 C C . LEU A 1 178 ? 22 16.516 0.424 1 93.69 178 LEU A C 1
ATOM 1390 O O . LEU A 1 178 ? 22.891 15.906 1.033 1 93.69 178 LEU A O 1
ATOM 1394 N N . LEU A 1 179 ? 20.781 16.156 0.498 1 96.81 179 LEU A N 1
ATOM 1395 C CA . LEU A 1 179 ? 20.359 15.094 1.395 1 96.81 179 LEU A CA 1
ATOM 1396 C C . LEU A 1 179 ? 20.844 13.734 0.894 1 96.81 179 LEU A C 1
ATOM 1398 O O . LEU A 1 179 ? 20.531 13.336 -0.228 1 96.81 179 LEU A O 1
ATOM 1402 N N . LYS A 1 180 ? 21.609 13.055 1.637 1 97.88 180 LYS A N 1
ATOM 1403 C CA . LYS A 1 180 ? 22.078 11.688 1.454 1 97.88 180 LYS A CA 1
ATOM 1404 C C . LYS A 1 180 ? 22.047 10.914 2.77 1 97.88 180 LYS A C 1
ATOM 1406 O O . LYS A 1 180 ? 22.344 11.469 3.83 1 97.88 180 LYS A O 1
ATOM 1411 N N . VAL A 1 181 ? 21.766 9.656 2.705 1 98.75 181 VAL A N 1
ATOM 1412 C CA . VAL A 1 181 ? 21.578 8.852 3.908 1 98.75 181 VAL A CA 1
ATOM 1413 C C . VAL A 1 181 ? 22.844 8.891 4.766 1 98.75 181 VAL A C 1
ATOM 1415 O O . VAL A 1 181 ? 22.766 9.094 5.977 1 98.75 181 VAL A O 1
ATOM 1418 N N . LYS A 1 182 ? 23.969 8.719 4.117 1 98.44 182 LYS A N 1
ATOM 1419 C CA . LYS A 1 182 ? 25.234 8.719 4.832 1 98.44 182 LYS A CA 1
ATOM 1420 C C . LYS A 1 182 ? 25.469 10.062 5.523 1 98.44 182 LYS A C 1
ATOM 1422 O O . LYS A 1 182 ? 25.891 10.102 6.688 1 98.44 182 LYS A O 1
ATOM 1427 N N . ASP A 1 183 ? 25.219 11.164 4.824 1 98.25 183 ASP A N 1
ATOM 1428 C CA . ASP A 1 183 ? 25.438 12.5 5.367 1 98.25 183 ASP A CA 1
ATOM 1429 C C . ASP A 1 183 ? 24.406 12.82 6.453 1 98.25 183 ASP A C 1
ATOM 1431 O O . ASP A 1 183 ? 24.703 13.539 7.406 1 98.25 183 ASP A O 1
ATOM 1435 N N . ILE A 1 184 ? 23.203 12.352 6.285 1 98.75 184 ILE A N 1
ATOM 1436 C CA . ILE A 1 184 ? 22.156 12.539 7.285 1 98.75 184 ILE A CA 1
ATOM 1437 C C . ILE A 1 184 ? 22.578 11.898 8.602 1 98.75 184 ILE A C 1
ATOM 1439 O O . ILE A 1 184 ? 22.438 12.508 9.672 1 98.75 184 ILE A O 1
ATOM 1443 N N . LEU A 1 185 ? 23.062 10.648 8.523 1 98.75 185 LEU A N 1
ATOM 1444 C CA . LEU A 1 185 ? 23.516 9.977 9.734 1 98.75 185 LEU A CA 1
ATOM 1445 C C . LEU A 1 185 ? 24.672 10.734 10.375 1 98.75 185 LEU A C 1
ATOM 1447 O O . LEU A 1 185 ? 24.734 10.875 11.594 1 98.75 185 LEU A O 1
ATOM 1451 N N . GLU A 1 186 ? 25.594 11.18 9.578 1 98.19 186 GLU A N 1
ATOM 1452 C CA . GLU A 1 186 ? 26.719 11.945 10.102 1 98.19 186 GLU A CA 1
ATOM 1453 C C . GLU A 1 186 ? 26.234 13.211 10.812 1 98.19 186 GLU A C 1
ATOM 1455 O O . GLU A 1 186 ? 26.703 13.531 11.906 1 98.19 186 GLU A O 1
ATOM 1460 N N . PHE A 1 187 ? 25.344 13.906 10.227 1 98.5 187 PHE A N 1
ATOM 1461 C CA . PHE A 1 187 ? 24.766 15.102 10.844 1 98.5 187 PHE A CA 1
ATOM 1462 C C . PHE A 1 187 ? 24.078 14.75 12.156 1 98.5 187 PHE A C 1
ATOM 1464 O O . PHE A 1 187 ? 24.297 15.422 13.172 1 98.5 187 PHE A O 1
ATOM 1471 N N . ALA A 1 188 ? 23.266 13.719 12.133 1 98.56 188 ALA A N 1
ATOM 1472 C CA . ALA A 1 188 ? 22.5 13.32 13.312 1 98.56 188 ALA A CA 1
ATOM 1473 C C . ALA A 1 188 ? 23.422 12.984 14.477 1 98.56 188 ALA A C 1
ATOM 1475 O O . ALA A 1 188 ? 23.094 13.258 15.633 1 98.56 188 ALA A O 1
ATOM 1476 N N . THR A 1 189 ? 24.594 12.445 14.18 1 97.88 189 THR A N 1
ATOM 1477 C CA . THR A 1 189 ? 25.469 11.961 15.242 1 97.88 189 THR A CA 1
ATOM 1478 C C . THR A 1 189 ? 26.438 13.055 15.695 1 97.88 189 THR A C 1
ATOM 1480 O O . THR A 1 189 ? 27.062 12.945 16.75 1 97.88 189 THR A O 1
ATOM 1483 N N . THR A 1 190 ? 26.5 14.18 14.945 1 97.38 190 THR A N 1
ATOM 1484 C CA . THR A 1 190 ? 27.516 15.18 15.273 1 97.38 190 THR A CA 1
ATOM 1485 C C . THR A 1 190 ? 26.875 16.531 15.57 1 97.38 190 THR A C 1
ATOM 1487 O O . THR A 1 190 ? 27.516 17.422 16.109 1 97.38 190 THR A O 1
ATOM 1490 N N . VAL A 1 191 ? 25.656 16.688 15.234 1 97.94 191 VAL A N 1
ATOM 1491 C CA . VAL A 1 191 ? 24.984 17.984 15.383 1 97.94 191 VAL A CA 1
ATOM 1492 C C . VAL A 1 191 ? 25.062 18.438 16.844 1 97.94 191 VAL A C 1
ATOM 1494 O O . VAL A 1 191 ? 24.969 17.609 17.766 1 97.94 191 VAL A O 1
ATOM 1497 N N . LYS A 1 192 ? 25.25 19.75 17 1 97.56 192 LYS A N 1
ATOM 1498 C CA . LYS A 1 192 ? 25.219 20.312 18.344 1 97.56 192 LYS A CA 1
ATOM 1499 C C . LYS A 1 192 ? 23.797 20.312 18.922 1 97.56 192 LYS A C 1
ATOM 1501 O O . LYS A 1 192 ? 22.875 20.797 18.281 1 97.56 192 LYS A O 1
ATOM 1506 N N . MET A 1 193 ? 23.688 19.781 20.078 1 97.19 193 MET A N 1
ATOM 1507 C CA . MET A 1 193 ? 22.375 19.625 20.688 1 97.19 193 MET A CA 1
ATOM 1508 C C . MET A 1 193 ? 21.688 20.984 20.828 1 97.19 193 MET A C 1
ATOM 1510 O O . MET A 1 193 ? 20.469 21.078 20.672 1 97.19 193 MET A O 1
ATOM 1514 N N . GLU A 1 194 ? 22.359 22.016 21.109 1 97.5 194 GLU A N 1
ATOM 1515 C CA . GLU A 1 194 ? 21.812 23.359 21.328 1 97.5 194 GLU A CA 1
ATOM 1516 C C . GLU A 1 194 ? 21.094 23.859 20.062 1 97.5 194 GLU A C 1
ATOM 1518 O O . GLU A 1 194 ? 20.188 24.688 20.156 1 97.5 194 GLU A O 1
ATOM 1523 N N . ASP A 1 195 ? 21.516 23.375 18.922 1 98 195 ASP A N 1
ATOM 1524 C CA . ASP A 1 195 ? 20.969 23.844 17.656 1 98 195 ASP A CA 1
ATOM 1525 C C . ASP A 1 195 ? 19.656 23.156 17.344 1 98 195 ASP A C 1
ATOM 1527 O O . ASP A 1 195 ? 18.875 23.641 16.516 1 98 195 ASP A O 1
ATOM 1531 N N . VAL A 1 196 ? 19.375 21.984 17.984 1 98.12 196 VAL A N 1
ATOM 1532 C CA . VAL A 1 196 ? 18.203 21.203 17.547 1 98.12 196 VAL A CA 1
ATOM 1533 C C . VAL A 1 196 ? 17.297 20.938 18.75 1 98.12 196 VAL A C 1
ATOM 1535 O O . VAL A 1 196 ? 16.156 20.531 18.578 1 98.12 196 VAL A O 1
ATOM 1538 N N . GLU A 1 197 ? 17.703 21.141 19.938 1 97.69 197 GLU A N 1
ATOM 1539 C CA . GLU A 1 197 ? 17.016 20.719 21.141 1 97.69 197 GLU A CA 1
ATOM 1540 C C . GLU A 1 197 ? 15.641 21.375 21.25 1 97.69 197 GLU A C 1
ATOM 1542 O O . GLU A 1 197 ? 14.656 20.719 21.594 1 97.69 197 GLU A O 1
ATOM 1547 N N . GLU A 1 198 ? 15.57 22.656 21.016 1 97.62 198 GLU A N 1
ATOM 1548 C CA . GLU A 1 198 ? 14.297 23.359 21.109 1 97.62 198 GLU A CA 1
ATOM 1549 C C . GLU A 1 198 ? 13.273 22.797 20.125 1 97.62 198 GLU A C 1
ATOM 1551 O O . GLU A 1 198 ? 12.117 22.562 20.484 1 97.62 198 GLU A O 1
ATOM 1556 N N . LEU A 1 199 ? 13.742 22.672 18.922 1 97.69 199 LEU A N 1
ATOM 1557 C CA . LEU A 1 199 ? 12.898 22.125 17.859 1 97.69 199 LEU A CA 1
ATOM 1558 C C . LEU A 1 199 ? 12.406 20.734 18.219 1 97.69 199 LEU A C 1
ATOM 1560 O O . LEU A 1 199 ? 11.219 20.438 18.078 1 97.69 199 LEU A O 1
ATOM 1564 N N . LEU A 1 200 ? 13.266 19.891 18.734 1 98.62 200 LEU A N 1
ATOM 1565 C CA . LEU A 1 200 ? 12.945 18.5 19.062 1 98.62 200 LEU A CA 1
ATOM 1566 C C . LEU A 1 200 ? 12.062 18.422 20.297 1 98.62 200 LEU A C 1
ATOM 1568 O O . LEU A 1 200 ? 11.18 17.578 20.391 1 98.62 200 LEU A O 1
ATOM 1572 N N . ASN A 1 201 ? 12.328 19.281 21.25 1 98.44 201 ASN A N 1
ATOM 1573 C CA . ASN A 1 201 ? 11.492 19.312 22.453 1 98.44 201 ASN A CA 1
ATOM 1574 C C . ASN A 1 201 ? 10.047 19.641 22.109 1 98.44 201 ASN A C 1
ATOM 1576 O O . ASN A 1 201 ? 9.117 19.047 22.672 1 98.44 201 ASN A O 1
ATOM 1580 N N . LYS A 1 202 ? 9.891 20.609 21.25 1 98.25 202 LYS A N 1
ATOM 1581 C CA . LYS A 1 202 ? 8.547 20.969 20.797 1 98.25 202 LYS A CA 1
ATOM 1582 C C . LYS A 1 202 ? 7.867 19.781 20.109 1 98.25 202 LYS A C 1
ATOM 1584 O O . LYS A 1 202 ? 6.684 19.516 20.328 1 98.25 202 LYS A O 1
ATOM 1589 N N . GLN A 1 203 ? 8.594 19.141 19.25 1 98.69 203 GLN A N 1
ATOM 1590 C CA . GLN A 1 203 ? 8.07 17.969 18.562 1 98.69 203 GLN A CA 1
ATOM 1591 C C . GLN A 1 203 ? 7.633 16.891 19.547 1 98.69 203 GLN A C 1
ATOM 1593 O O . GLN A 1 203 ? 6.551 16.312 19.406 1 98.69 203 GLN A O 1
ATOM 1598 N N . ILE A 1 204 ? 8.508 16.625 20.516 1 98.81 204 ILE A N 1
ATOM 1599 C CA . ILE A 1 204 ? 8.227 15.602 21.516 1 98.81 204 ILE A CA 1
ATOM 1600 C C . ILE A 1 204 ? 6.988 15.992 22.312 1 98.81 204 ILE A C 1
ATOM 1602 O O . ILE A 1 204 ? 6.074 15.18 22.484 1 98.81 204 ILE A O 1
ATOM 1606 N N . GLU A 1 205 ? 6.965 17.188 22.75 1 98.62 205 GLU A N 1
ATOM 1607 C CA . GLU A 1 205 ? 5.883 17.656 23.609 1 98.62 205 GLU A CA 1
ATOM 1608 C C . GLU A 1 205 ? 4.547 17.641 22.875 1 98.62 205 GLU A C 1
ATOM 1610 O O . GLU A 1 205 ? 3.578 17.031 23.344 1 98.62 205 GLU A O 1
ATOM 1615 N N . TYR A 1 206 ? 4.48 18.281 21.703 1 98.62 206 TYR A N 1
ATOM 1616 C CA . TYR A 1 206 ? 3.23 18.422 20.953 1 98.62 206 TYR A CA 1
ATOM 1617 C C . TYR A 1 206 ? 2.725 17.062 20.5 1 98.62 206 TYR A C 1
ATOM 1619 O O . TYR A 1 206 ? 1.557 16.719 20.703 1 98.62 206 TYR A O 1
ATOM 1627 N N . ASN A 1 207 ? 3.621 16.281 19.906 1 98.75 207 ASN A N 1
ATOM 1628 C CA . ASN A 1 207 ? 3.195 15.008 19.312 1 98.75 207 ASN A CA 1
ATOM 1629 C C . ASN A 1 207 ? 2.799 14 20.391 1 98.75 207 ASN A C 1
ATOM 1631 O O . ASN A 1 207 ? 1.86 13.227 20.203 1 98.75 207 ASN A O 1
ATOM 1635 N N . LEU A 1 208 ? 3.51 14.016 21.547 1 98.69 208 LEU A N 1
ATOM 1636 C CA . LEU A 1 208 ? 3.137 13.125 22.641 1 98.69 208 LEU A CA 1
ATOM 1637 C C . LEU A 1 208 ? 1.794 13.531 23.234 1 98.69 208 LEU A C 1
ATOM 1639 O O . LEU A 1 208 ? 0.984 12.672 23.594 1 98.69 208 LEU A O 1
ATOM 1643 N N . LYS A 1 209 ? 1.617 14.812 23.359 1 98.56 209 LYS A N 1
ATOM 1644 C CA . LYS A 1 209 ? 0.399 15.312 24 1 98.56 209 LYS A CA 1
ATOM 1645 C C . LYS A 1 209 ? -0.84 14.891 23.219 1 98.56 209 LYS A C 1
ATOM 1647 O O . LYS A 1 209 ? -1.821 14.422 23.797 1 98.56 209 LYS A O 1
ATOM 1652 N N . ILE A 1 210 ? -0.871 15.062 21.938 1 98.12 210 ILE A N 1
ATOM 1653 C CA . ILE A 1 210 ? -2.055 14.719 21.156 1 98.12 210 ILE A CA 1
ATOM 1654 C C . ILE A 1 210 ? -2.223 13.203 21.109 1 98.12 210 ILE A C 1
ATOM 1656 O O . ILE A 1 210 ? -3.348 12.695 21.094 1 98.12 210 ILE A O 1
ATOM 1660 N N . ALA A 1 211 ? -1.097 12.445 21.031 1 98.62 211 ALA A N 1
ATOM 1661 C CA . ALA A 1 211 ? -1.179 10.984 21.078 1 98.62 211 ALA A CA 1
ATOM 1662 C C . ALA A 1 211 ? -1.848 10.508 22.359 1 98.62 211 ALA A C 1
ATOM 1664 O O . ALA A 1 211 ? -2.686 9.602 22.328 1 98.62 211 ALA A O 1
ATOM 1665 N N . GLN A 1 212 ? -1.433 11.117 23.469 1 98.5 212 GLN A N 1
ATOM 1666 C CA . GLN A 1 212 ? -2.031 10.781 24.75 1 98.5 212 GLN A CA 1
ATOM 1667 C C . GLN A 1 212 ? -3.518 11.117 24.781 1 98.5 212 GLN A C 1
ATOM 1669 O O . GLN A 1 212 ? -4.332 10.336 25.281 1 98.5 212 GLN A O 1
ATOM 1674 N N . GLU A 1 213 ? -3.832 12.273 24.234 1 97.88 213 GLU A N 1
ATOM 1675 C CA . GLU A 1 213 ? -5.234 12.656 24.094 1 97.88 213 GLU A CA 1
ATOM 1676 C C . GLU A 1 213 ? -6.012 11.609 23.297 1 97.88 213 GLU A C 1
ATOM 1678 O O . GLU A 1 213 ? -7.117 11.227 23.672 1 97.88 213 GLU A O 1
ATOM 1683 N N . GLY A 1 214 ? -5.422 11.148 22.219 1 97.69 214 GLY A N 1
ATOM 1684 C CA . GLY A 1 214 ? -6.059 10.164 21.359 1 97.69 214 GLY A CA 1
ATOM 1685 C C . GLY A 1 214 ? -6.254 8.82 22.031 1 97.69 214 GLY A C 1
ATOM 1686 O O . GLY A 1 214 ? -7.156 8.062 21.672 1 97.69 214 GLY A O 1
ATOM 1687 N N . LEU A 1 215 ? -5.395 8.469 23 1 97.75 215 LEU A N 1
ATOM 1688 C CA . LEU A 1 215 ? -5.5 7.207 23.719 1 97.75 215 LEU A CA 1
ATOM 1689 C C . LEU A 1 215 ? -6.535 7.309 24.828 1 97.75 215 LEU A C 1
ATOM 1691 O O . LEU A 1 215 ? -7.129 6.301 25.234 1 97.75 215 LEU A O 1
ATOM 1695 N N . GLU A 1 216 ? -6.742 8.477 25.328 1 96.69 216 GLU A N 1
ATOM 1696 C CA . GLU A 1 216 ? -7.59 8.68 26.5 1 96.69 216 GLU A CA 1
ATOM 1697 C C . GLU A 1 216 ? -9.039 8.945 26.094 1 96.69 216 GLU A C 1
ATOM 1699 O O . GLU A 1 216 ? -9.969 8.625 26.844 1 96.69 216 GLU A O 1
ATOM 1704 N N . ARG A 1 217 ? -9.242 9.555 24.922 1 95.25 217 ARG A N 1
ATOM 1705 C CA . ARG A 1 217 ? -10.586 9.898 24.469 1 95.25 217 ARG A CA 1
ATOM 1706 C C . ARG A 1 217 ? -10.938 9.148 23.188 1 95.25 217 ARG A C 1
ATOM 1708 O O . ARG A 1 217 ? -10.07 8.531 22.562 1 95.25 217 ARG A O 1
ATOM 1715 N N . LYS A 1 218 ? -12.219 9.164 22.906 1 93 218 LYS A N 1
ATOM 1716 C CA . LYS A 1 218 ? -12.695 8.445 21.719 1 93 218 LYS A CA 1
ATOM 1717 C C . LYS A 1 218 ? -12.68 9.352 20.484 1 93 218 LYS A C 1
ATOM 1719 O O . LYS A 1 218 ? -13.344 10.391 20.469 1 93 218 LYS A O 1
ATOM 1724 N N . TYR A 1 219 ? -11.883 9.016 19.562 1 91.81 219 TYR A N 1
ATOM 1725 C CA . TYR A 1 219 ? -11.789 9.695 18.281 1 91.81 219 TYR A CA 1
ATOM 1726 C C . TYR A 1 219 ? -11.922 8.703 17.125 1 91.81 219 TYR A C 1
ATOM 1728 O O . TYR A 1 219 ? -11.305 7.637 17.141 1 91.81 219 TYR A O 1
ATOM 1736 N N . GLY A 1 220 ? -12.727 9.055 16.125 1 89.06 220 GLY A N 1
ATOM 1737 C CA . GLY A 1 220 ? -12.867 8.156 14.992 1 89.06 220 GLY A CA 1
ATOM 1738 C C . GLY A 1 220 ? -13.156 6.723 15.391 1 89.06 220 GLY A C 1
ATOM 1739 O O . GLY A 1 220 ? -14.055 6.465 16.188 1 89.06 220 GLY A O 1
ATOM 1740 N N . VAL A 1 221 ? -12.414 5.75 14.82 1 92.62 221 VAL A N 1
ATOM 1741 C CA . VAL A 1 221 ? -12.641 4.348 15.156 1 92.62 221 VAL A CA 1
ATOM 1742 C C . VAL A 1 221 ? -11.648 3.904 16.234 1 92.62 221 VAL A C 1
ATOM 1744 O O . VAL A 1 221 ? -11.594 2.723 16.578 1 92.62 221 VAL A O 1
ATOM 1747 N N . ASN A 1 222 ? -10.82 4.797 16.734 1 95.25 222 ASN A N 1
ATOM 1748 C CA . ASN A 1 222 ? -9.93 4.59 17.875 1 95.25 222 ASN A CA 1
ATOM 1749 C C . ASN A 1 222 ? -8.953 3.447 17.625 1 95.25 222 ASN A C 1
ATOM 1751 O O . ASN A 1 222 ? -8.859 2.516 18.422 1 95.25 222 ASN A O 1
ATOM 1755 N N . ILE A 1 223 ? -8.195 3.57 16.625 1 97.75 223 ILE A N 1
ATOM 1756 C CA . ILE A 1 223 ? -7.238 2.549 16.219 1 97.75 223 ILE A CA 1
ATOM 1757 C C . ILE A 1 223 ? -6.211 2.334 17.328 1 97.75 223 ILE A C 1
ATOM 1759 O O . ILE A 1 223 ? -5.875 1.193 17.656 1 97.75 223 ILE A O 1
ATOM 1763 N N . GLY A 1 224 ? -5.645 3.428 17.875 1 97.94 224 GLY A N 1
ATOM 1764 C CA . GLY A 1 224 ? -4.629 3.314 18.906 1 97.94 224 GLY A CA 1
ATOM 1765 C C . GLY A 1 224 ? -5.074 2.48 20.094 1 97.94 224 GLY A C 1
ATOM 1766 O O . GLY A 1 224 ? -4.363 1.564 20.516 1 97.94 224 GLY A O 1
ATOM 1767 N N . LYS A 1 225 ? -6.227 2.812 20.562 1 97.25 225 LYS A N 1
ATOM 1768 C CA . LYS A 1 225 ? -6.754 2.082 21.719 1 97.25 225 LYS A CA 1
ATOM 1769 C C . LYS A 1 225 ? -7.031 0.625 21.359 1 97.25 225 LYS A C 1
ATOM 1771 O O . LYS A 1 225 ? -6.738 -0.278 22.141 1 97.25 225 LYS A O 1
ATOM 1776 N N . MET A 1 226 ? -7.629 0.409 20.219 1 97.62 226 MET A N 1
ATOM 1777 C CA . MET A 1 226 ? -7.922 -0.947 19.766 1 97.62 226 MET A CA 1
ATOM 1778 C C . MET A 1 226 ? -6.648 -1.782 19.688 1 97.62 226 MET A C 1
ATOM 1780 O O . MET A 1 226 ? -6.645 -2.953 20.062 1 97.62 226 MET A O 1
ATOM 1784 N N . LEU A 1 227 ? -5.543 -1.211 19.188 1 98.25 227 LEU A N 1
ATOM 1785 C CA . LEU A 1 227 ? -4.273 -1.924 19.109 1 98.25 227 LEU A CA 1
ATOM 1786 C C . LEU A 1 227 ? -3.816 -2.393 20.484 1 98.25 227 LEU A C 1
ATOM 1788 O O . LEU A 1 227 ? -3.453 -3.559 20.656 1 98.25 227 LEU A O 1
ATOM 1792 N N . LEU A 1 228 ? -3.854 -1.484 21.469 1 97.94 228 LEU A N 1
ATOM 1793 C CA . LEU A 1 228 ? -3.408 -1.829 22.812 1 97.94 228 LEU A CA 1
ATOM 1794 C C . LEU A 1 228 ? -4.285 -2.92 23.422 1 97.94 228 LEU A C 1
ATOM 1796 O O . LEU A 1 228 ? -3.791 -3.803 24.125 1 97.94 228 LEU A O 1
ATOM 1800 N N . GLU A 1 229 ? -5.523 -2.875 23.109 1 97.19 229 GLU A N 1
ATOM 1801 C CA . GLU A 1 229 ? -6.477 -3.824 23.688 1 97.19 229 GLU A CA 1
ATOM 1802 C C . GLU A 1 229 ? -6.359 -5.191 23.016 1 97.19 229 GLU A C 1
ATOM 1804 O O . GLU A 1 229 ? -6.469 -6.223 23.672 1 97.19 229 GLU A O 1
ATOM 1809 N N . CYS A 1 230 ? -6.137 -5.23 21.703 1 96.5 230 CYS A N 1
ATOM 1810 C CA . CYS A 1 230 ? -6.254 -6.473 20.938 1 96.5 230 CYS A CA 1
ATOM 1811 C C . CYS A 1 230 ? -4.887 -7.105 20.703 1 96.5 230 CYS A C 1
ATOM 1813 O O . CYS A 1 230 ? -4.781 -8.32 20.547 1 96.5 230 CYS A O 1
ATOM 1815 N N . TYR A 1 231 ? -3.836 -6.316 20.609 1 96.19 231 TYR A N 1
ATOM 1816 C CA . TYR A 1 231 ? -2.51 -6.84 20.297 1 96.19 231 TYR A CA 1
ATOM 1817 C C . TYR A 1 231 ? -1.651 -6.93 21.562 1 96.19 231 TYR A C 1
ATOM 1819 O O . TYR A 1 231 ? -0.628 -7.617 21.562 1 96.19 231 TYR A O 1
ATOM 1827 N N . GLY A 1 232 ? -2.053 -6.277 22.641 1 94.06 232 GLY A N 1
ATOM 1828 C CA . GLY A 1 232 ? -1.293 -6.27 23.875 1 94.06 232 GLY A CA 1
ATOM 1829 C C . GLY A 1 232 ? -0.475 -5.004 24.062 1 94.06 232 GLY A C 1
ATOM 1830 O O . GLY A 1 232 ? -0.418 -4.156 23.172 1 94.06 232 GLY A O 1
ATOM 1831 N N . ASP A 1 233 ? 0.243 -4.852 25.172 1 94.38 233 ASP A N 1
ATOM 1832 C CA . ASP A 1 233 ? 0.895 -3.609 25.578 1 94.38 233 ASP A CA 1
ATOM 1833 C C . ASP A 1 233 ? 2.41 -3.711 25.422 1 94.38 233 ASP A C 1
ATOM 1835 O O . ASP A 1 233 ? 3.158 -3.096 26.188 1 94.38 233 ASP A O 1
ATOM 1839 N N . ASN A 1 234 ? 2.869 -4.512 24.484 1 95.81 234 ASN A N 1
ATOM 1840 C CA . ASN A 1 234 ? 4.305 -4.586 24.234 1 95.81 234 ASN A CA 1
ATOM 1841 C C . ASN A 1 234 ? 4.797 -3.381 23.438 1 95.81 234 ASN A C 1
ATOM 1843 O O . ASN A 1 234 ? 3.992 -2.619 22.891 1 95.81 234 ASN A O 1
ATOM 1847 N N . ILE A 1 235 ? 6.113 -3.129 23.359 1 97.75 235 ILE A N 1
ATOM 1848 C CA . ILE A 1 235 ? 6.715 -1.915 22.828 1 97.75 235 ILE A CA 1
ATOM 1849 C C . ILE A 1 235 ? 6.34 -1.77 21.344 1 97.75 235 ILE A C 1
ATOM 1851 O O . ILE A 1 235 ? 6.109 -0.658 20.859 1 97.75 235 ILE A O 1
ATOM 1855 N N . LEU A 1 236 ? 6.293 -2.896 20.594 1 97.69 236 LEU A N 1
ATOM 1856 C CA . LEU A 1 236 ? 5.953 -2.857 19.172 1 97.69 236 LEU A CA 1
ATOM 1857 C C . LEU A 1 236 ? 4.52 -2.377 18.969 1 97.69 236 LEU A C 1
ATOM 1859 O O . LEU A 1 236 ? 4.238 -1.625 18.031 1 97.69 236 LEU A O 1
ATOM 1863 N N . THR A 1 237 ? 3.592 -2.828 19.859 1 98.12 237 THR A N 1
ATOM 1864 C CA . THR A 1 237 ? 2.207 -2.371 19.812 1 98.12 237 THR A CA 1
ATOM 1865 C C . THR A 1 237 ? 2.105 -0.908 20.234 1 98.12 237 THR A C 1
ATOM 1867 O O . THR A 1 237 ? 1.376 -0.13 19.609 1 98.12 237 THR A O 1
ATOM 1870 N N . LYS A 1 238 ? 2.855 -0.503 21.234 1 98.56 238 LYS A N 1
ATOM 1871 C CA . LYS A 1 238 ? 2.779 0.85 21.781 1 98.56 238 LYS A CA 1
ATOM 1872 C C . LYS A 1 238 ? 3.209 1.884 20.734 1 98.56 238 LYS A C 1
ATOM 1874 O O . LYS A 1 238 ? 2.576 2.934 20.609 1 98.56 238 LYS A O 1
ATOM 1879 N N . ILE A 1 239 ? 4.309 1.646 20.031 1 98.56 239 ILE A N 1
ATOM 1880 C CA . ILE A 1 239 ? 4.785 2.645 19.094 1 98.56 239 ILE A CA 1
ATOM 1881 C C . ILE A 1 239 ? 3.738 2.857 18 1 98.56 239 ILE A C 1
ATOM 1883 O O . ILE A 1 239 ? 3.52 3.986 17.547 1 98.56 239 ILE A O 1
ATOM 1887 N N . ARG A 1 240 ? 3.066 1.772 17.578 1 98.75 240 ARG A N 1
ATOM 1888 C CA . ARG A 1 240 ? 1.996 1.885 16.594 1 98.75 240 ARG A CA 1
ATOM 1889 C C . ARG A 1 240 ? 0.78 2.592 17.172 1 98.75 240 ARG A C 1
ATOM 1891 O O . ARG A 1 240 ? 0.188 3.461 16.531 1 98.75 240 ARG A O 1
ATOM 1898 N N . ALA A 1 241 ? 0.445 2.199 18.406 1 98.81 241 ALA A N 1
ATOM 1899 C CA . ALA A 1 241 ? -0.764 2.688 19.062 1 98.81 241 ALA A CA 1
ATOM 1900 C C . ALA A 1 241 ? -0.686 4.191 19.297 1 98.81 241 ALA A C 1
ATOM 1902 O O . ALA A 1 241 ? -1.655 4.918 19.062 1 98.81 241 ALA A O 1
ATOM 1903 N N . TYR A 1 242 ? 0.439 4.672 19.781 1 98.81 242 TYR A N 1
ATOM 1904 C CA . TYR A 1 242 ? 0.59 6.094 20.062 1 98.81 242 TYR A CA 1
ATOM 1905 C C . TYR A 1 242 ? 0.49 6.922 18.797 1 98.81 242 TYR A C 1
ATOM 1907 O O . TYR A 1 242 ? -0.193 7.949 18.766 1 98.81 242 TYR A O 1
ATOM 1915 N N . ALA A 1 243 ? 1.207 6.484 17.766 1 98.81 243 ALA A N 1
ATOM 1916 C CA . ALA A 1 243 ? 1.148 7.211 16.5 1 98.81 243 ALA A CA 1
ATOM 1917 C C . ALA A 1 243 ? -0.265 7.203 15.93 1 98.81 243 ALA A C 1
ATOM 1919 O O . ALA A 1 243 ? -0.764 8.234 15.469 1 98.81 243 ALA A O 1
ATOM 1920 N N . ALA A 1 244 ? -0.919 6.047 15.977 1 98.75 244 ALA A N 1
ATOM 1921 C CA . ALA A 1 244 ? -2.281 5.918 15.461 1 98.75 244 ALA A CA 1
ATOM 1922 C C . ALA A 1 244 ? -3.256 6.766 16.266 1 98.75 244 ALA A C 1
ATOM 1924 O O . ALA A 1 244 ? -4.152 7.398 15.711 1 98.75 244 ALA A O 1
ATOM 1925 N N . ALA A 1 245 ? -3.094 6.75 17.578 1 98.62 245 ALA A N 1
ATOM 1926 C CA . ALA A 1 245 ? -3.975 7.516 18.453 1 98.62 245 ALA A CA 1
ATOM 1927 C C . ALA A 1 245 ? -3.861 9.016 18.172 1 98.62 245 ALA A C 1
ATOM 1929 O O . ALA A 1 245 ? -4.859 9.734 18.203 1 98.62 245 ALA A O 1
ATOM 1930 N N . GLY A 1 246 ? -2.633 9.477 18.016 1 98.38 246 GLY A N 1
ATOM 1931 C CA . GLY A 1 246 ? -2.459 10.867 17.609 1 98.38 246 GLY A CA 1
ATOM 1932 C C . GLY A 1 246 ? -3.221 11.227 16.344 1 98.38 246 GLY A C 1
ATOM 1933 O O . GLY A 1 246 ? -3.871 12.266 16.281 1 98.38 246 GLY A O 1
ATOM 1934 N N . SER A 1 247 ? -3.102 10.367 15.367 1 97.88 247 SER A N 1
ATOM 1935 C CA . SER A 1 247 ? -3.799 10.586 14.109 1 97.88 247 SER A CA 1
ATOM 1936 C C . SER A 1 247 ? -5.312 10.539 14.289 1 97.88 247 SER A C 1
ATOM 1938 O O . SER A 1 247 ? -6.043 11.312 13.68 1 97.88 247 SER A O 1
ATOM 1940 N N . ASP A 1 248 ? -5.801 9.531 15.102 1 96.69 248 ASP A N 1
ATOM 1941 C CA . ASP A 1 248 ? -7.227 9.469 15.422 1 96.69 248 ASP A CA 1
ATOM 1942 C C . ASP A 1 248 ? -7.742 10.812 15.93 1 96.69 248 ASP A C 1
ATOM 1944 O O . ASP A 1 248 ? -8.758 11.312 15.453 1 96.69 248 ASP A O 1
ATOM 1948 N N . ALA A 1 249 ? -7.012 11.359 16.812 1 96.38 249 ALA A N 1
ATOM 1949 C CA . ALA A 1 249 ? -7.41 12.633 17.406 1 96.38 249 ALA A CA 1
ATOM 1950 C C . ALA A 1 249 ? -7.332 13.766 16.391 1 96.38 249 ALA A C 1
ATOM 1952 O O . ALA A 1 249 ? -8.281 14.531 16.234 1 96.38 249 ALA A O 1
ATOM 1953 N N . ARG A 1 250 ? -6.258 13.844 15.68 1 94.75 250 ARG A N 1
ATOM 1954 C CA . ARG A 1 250 ? -6.004 14.938 14.742 1 94.75 250 ARG A CA 1
ATOM 1955 C C . ARG A 1 250 ? -7.027 14.938 13.609 1 94.75 250 ARG A C 1
ATOM 1957 O O . ARG A 1 250 ? -7.598 15.984 13.289 1 94.75 250 ARG A O 1
ATOM 1964 N N . MET A 1 251 ? -7.262 13.773 13.039 1 93.5 251 MET A N 1
ATOM 1965 C CA . MET A 1 251 ? -8.156 13.664 11.891 1 93.5 251 MET A CA 1
ATOM 1966 C C . MET A 1 251 ? -9.609 13.852 12.32 1 93.5 251 MET A C 1
ATOM 1968 O O . MET A 1 251 ? -10.484 14.062 11.477 1 93.5 251 MET A O 1
ATOM 1972 N N . SER A 1 252 ? -9.812 13.805 13.641 1 91.62 252 SER A N 1
ATOM 1973 C CA . SER A 1 252 ? -11.172 13.945 14.156 1 91.62 252 SER A CA 1
ATOM 1974 C C . SER A 1 252 ? -11.391 15.336 14.75 1 91.62 252 SER A C 1
ATOM 1976 O O . SER A 1 252 ? -12.344 15.547 15.5 1 91.62 252 SER A O 1
ATOM 1978 N N . GLY A 1 253 ? -10.484 16.234 14.508 1 89 253 GLY A N 1
ATOM 1979 C CA . GLY A 1 253 ? -10.727 17.625 14.805 1 89 253 GLY A CA 1
ATOM 1980 C C . GLY A 1 253 ? -10.172 18.062 16.141 1 89 253 GLY A C 1
ATOM 1981 O O . GLY A 1 253 ? -10.492 19.156 16.641 1 89 253 GLY A O 1
ATOM 1982 N N . CYS A 1 254 ? -9.344 17.203 16.703 1 92.56 254 CYS A N 1
ATOM 1983 C CA . CYS A 1 254 ? -8.703 17.609 17.953 1 92.56 254 CYS A CA 1
ATOM 1984 C C . CYS A 1 254 ? -7.953 18.922 17.781 1 92.56 254 CYS A C 1
ATOM 1986 O O . CYS A 1 254 ? -7.32 19.156 16.75 1 92.56 254 CYS A O 1
ATOM 1988 N N . SER A 1 255 ? -7.918 19.797 18.797 1 89.88 255 SER A N 1
ATOM 1989 C CA . SER A 1 255 ? -7.398 21.156 18.672 1 89.88 255 SER A CA 1
ATOM 1990 C C . SER A 1 255 ? -5.953 21.25 19.156 1 89.88 255 SER A C 1
ATOM 1992 O O . SER A 1 255 ? -5.344 22.312 19.141 1 89.88 255 SER A O 1
ATOM 1994 N N . LEU A 1 256 ? -5.434 20.125 19.531 1 95.06 256 LEU A N 1
ATOM 1995 C CA . LEU A 1 256 ? -4.047 20.141 19.984 1 95.06 256 LEU A CA 1
ATOM 1996 C C . LEU A 1 256 ? -3.094 20.234 18.797 1 95.06 256 LEU A C 1
ATOM 1998 O O . LEU A 1 256 ? -3.33 19.625 17.75 1 95.06 256 LEU A O 1
ATOM 2002 N N . PRO A 1 257 ? -2.043 21 18.953 1 96 257 PRO A N 1
ATOM 2003 C CA . PRO A 1 257 ? -1.083 21.141 17.859 1 96 257 PRO A CA 1
ATOM 2004 C C . PRO A 1 257 ? -0.155 19.938 17.719 1 96 257 PRO A C 1
ATOM 2006 O O . PRO A 1 257 ? 0.021 19.188 18.672 1 96 257 PRO A O 1
ATOM 2009 N N . VAL A 1 258 ? 0.377 19.812 16.578 1 97.75 258 VAL A N 1
ATOM 2010 C CA . VAL A 1 258 ? 1.397 18.812 16.281 1 97.75 258 VAL A CA 1
ATOM 2011 C C . VAL A 1 258 ? 2.557 19.453 15.531 1 97.75 258 VAL A C 1
ATOM 2013 O O . VAL A 1 258 ? 2.426 20.562 15.016 1 97.75 258 VAL A O 1
ATOM 2016 N N . VAL A 1 259 ? 3.676 18.844 15.602 1 98.44 259 VAL A N 1
ATOM 2017 C CA . VAL A 1 259 ? 4.781 19.25 14.75 1 98.44 259 VAL A CA 1
ATOM 2018 C C . VAL A 1 259 ? 4.785 18.438 13.469 1 98.44 259 VAL A C 1
ATOM 2020 O O . VAL A 1 259 ? 4.797 17.203 13.508 1 98.44 259 VAL A O 1
ATOM 2023 N N . THR A 1 260 ? 4.801 19.109 12.352 1 97.94 260 THR A N 1
ATOM 2024 C CA . THR A 1 260 ? 4.676 18.453 11.047 1 97.94 260 THR A CA 1
ATOM 2025 C C . THR A 1 260 ? 6.027 17.922 10.578 1 97.94 260 THR A C 1
ATOM 2027 O O . THR A 1 260 ? 7.062 18.234 11.172 1 97.94 260 THR A O 1
ATOM 2030 N N . ASN A 1 261 ? 6.086 17.125 9.672 1 98.06 261 ASN A N 1
ATOM 2031 C CA . ASN A 1 261 ? 7.188 16.719 8.797 1 98.06 261 ASN A CA 1
ATOM 2032 C C . ASN A 1 261 ? 6.738 16.625 7.344 1 98.06 261 ASN A C 1
ATOM 2034 O O . ASN A 1 261 ? 5.742 15.969 7.039 1 98.06 261 ASN A O 1
ATOM 2038 N N . SER A 1 262 ? 7.516 17.281 6.52 1 96.06 262 SER A N 1
ATOM 2039 C CA . SER A 1 262 ? 7.223 17.297 5.09 1 96.06 262 SER A CA 1
ATOM 2040 C C . SER A 1 262 ? 5.781 17.719 4.82 1 96.06 262 SER A C 1
ATOM 2042 O O . SER A 1 262 ? 5.082 17.078 4.027 1 96.06 262 SER A O 1
ATOM 2044 N N . GLY A 1 263 ? 5.285 18.656 5.629 1 94 263 GLY A N 1
ATOM 2045 C CA . GLY A 1 263 ? 4.016 19.328 5.375 1 94 263 GLY A CA 1
ATOM 2046 C C . GLY A 1 263 ? 2.832 18.609 6.004 1 94 263 GLY A C 1
ATOM 2047 O O . GLY A 1 263 ? 1.685 19.016 5.816 1 94 263 GLY A O 1
ATOM 2048 N N . SER A 1 264 ? 3.023 17.609 6.746 1 96.56 264 SER A N 1
ATOM 2049 C CA . SER A 1 264 ? 1.926 16.812 7.293 1 96.56 264 SER A CA 1
ATOM 2050 C C . SER A 1 264 ? 2.139 16.531 8.773 1 96.56 264 SER A C 1
ATOM 2052 O O . SER A 1 264 ? 3.221 16.094 9.18 1 96.56 264 SER A O 1
ATOM 2054 N N . GLY A 1 265 ? 1.143 16.781 9.562 1 97.62 265 GLY A N 1
ATOM 2055 C CA . GLY A 1 265 ? 1.186 16.422 10.977 1 97.62 265 GLY A CA 1
ATOM 2056 C C . GLY A 1 265 ? 1.209 14.93 11.211 1 97.62 265 GLY A C 1
ATOM 2057 O O . GLY A 1 265 ? 1.887 14.453 12.125 1 97.62 265 GLY A O 1
ATOM 2058 N N . ASN A 1 266 ? 0.422 14.164 10.383 1 98.12 266 ASN A N 1
ATOM 2059 C CA . ASN A 1 266 ? 0.452 12.711 10.484 1 98.12 266 ASN A CA 1
ATOM 2060 C C . ASN A 1 266 ? 1.854 12.156 10.242 1 98.12 266 ASN A C 1
ATOM 2062 O O . ASN A 1 266 ? 2.293 11.234 10.93 1 98.12 266 ASN A O 1
ATOM 2066 N N . GLN A 1 267 ? 2.525 12.727 9.281 1 98.56 267 GLN A N 1
ATOM 2067 C CA . GLN A 1 267 ? 3.896 12.312 9.008 1 98.56 267 GLN A CA 1
ATOM 2068 C C . GLN A 1 267 ? 4.82 12.672 10.172 1 98.56 267 GLN A C 1
ATOM 2070 O O . GLN A 1 267 ? 5.703 11.891 10.531 1 98.56 267 GLN A O 1
ATOM 2075 N N . GLY A 1 268 ? 4.594 13.859 10.703 1 98.81 268 GLY A N 1
ATOM 2076 C CA . GLY A 1 268 ? 5.383 14.266 11.859 1 98.81 268 GLY A CA 1
ATOM 2077 C C . GLY A 1 268 ? 5.234 13.32 13.039 1 98.81 268 GLY A C 1
ATOM 2078 O O . GLY A 1 268 ? 6.23 12.945 13.664 1 98.81 268 GLY A O 1
ATOM 2079 N N . MET A 1 269 ? 4.035 12.977 13.359 1 98.75 269 MET A N 1
ATOM 2080 C CA . MET A 1 269 ? 3.762 12.07 14.469 1 98.75 269 MET A CA 1
ATOM 2081 C C . MET A 1 269 ? 4.316 10.68 14.18 1 98.75 269 MET A C 1
ATOM 2083 O O . MET A 1 269 ? 4.938 10.062 15.055 1 98.75 269 MET A O 1
ATOM 2087 N N . THR A 1 270 ? 4.113 10.18 12.977 1 98.94 270 THR A N 1
ATOM 2088 C CA . THR A 1 270 ? 4.574 8.844 12.594 1 98.94 270 THR A CA 1
ATOM 2089 C C . THR A 1 270 ? 6.098 8.766 12.641 1 98.94 270 THR A C 1
ATOM 2091 O O . THR A 1 270 ? 6.66 7.734 13.008 1 98.94 270 THR A O 1
ATOM 2094 N N . THR A 1 271 ? 6.789 9.836 12.281 1 98.94 271 THR A N 1
ATOM 2095 C CA . THR A 1 271 ? 8.242 9.891 12.258 1 98.94 271 THR A CA 1
ATOM 2096 C C . THR A 1 271 ? 8.805 9.938 13.672 1 98.94 271 THR A C 1
ATOM 2098 O O . THR A 1 271 ? 9.867 9.367 13.945 1 98.94 271 THR A O 1
ATOM 2101 N N . SER A 1 272 ? 8.094 10.539 14.602 1 98.94 272 SER A N 1
ATOM 2102 C CA . SER A 1 272 ? 8.703 10.906 15.875 1 98.94 272 SER A CA 1
ATOM 2103 C C . SER A 1 272 ? 8.203 10.016 17 1 98.94 272 SER A C 1
ATOM 2105 O O . SER A 1 272 ? 9 9.516 17.797 1 98.94 272 SER A O 1
ATOM 2107 N N . LEU A 1 273 ? 6.922 9.773 17.078 1 98.94 273 LEU A N 1
ATOM 2108 C CA . LEU A 1 273 ? 6.316 9.125 18.234 1 98.94 273 LEU A CA 1
ATOM 2109 C C . LEU A 1 273 ? 6.906 7.738 18.453 1 98.94 273 LEU A C 1
ATOM 2111 O O . LEU A 1 273 ? 7.215 7.359 19.594 1 98.94 273 LEU A O 1
ATOM 2115 N N . PRO A 1 274 ? 7.07 6.922 17.375 1 98.94 274 PRO A N 1
ATOM 2116 C CA . PRO A 1 274 ? 7.668 5.605 17.609 1 98.94 274 PRO A CA 1
ATOM 2117 C C . PRO A 1 274 ? 9.062 5.691 18.219 1 98.94 274 PRO A C 1
ATOM 2119 O O . PRO A 1 274 ? 9.391 4.898 19.109 1 98.94 274 PRO A O 1
ATOM 2122 N N . VAL A 1 275 ? 9.891 6.617 17.734 1 98.94 275 VAL A N 1
ATOM 2123 C CA . VAL A 1 275 ? 11.234 6.797 18.266 1 98.94 275 VAL A CA 1
ATOM 2124 C C . VAL A 1 275 ? 11.172 7.223 19.734 1 98.94 275 VAL A C 1
ATOM 2126 O O . VAL A 1 275 ? 11.906 6.699 20.562 1 98.94 275 VAL A O 1
ATOM 2129 N N . ILE A 1 276 ? 10.281 8.172 20.047 1 98.94 276 ILE A N 1
ATOM 2130 C CA . ILE A 1 276 ? 10.109 8.703 21.391 1 98.94 276 ILE A CA 1
ATOM 2131 C C . ILE A 1 276 ? 9.672 7.582 22.344 1 98.94 276 ILE A C 1
ATOM 2133 O O . ILE A 1 276 ? 10.281 7.379 23.391 1 98.94 276 ILE A O 1
ATOM 2137 N N . ILE A 1 277 ? 8.625 6.84 21.938 1 98.88 277 ILE A N 1
ATOM 2138 C CA . ILE A 1 277 ? 8.07 5.785 22.781 1 98.88 277 ILE A CA 1
ATOM 2139 C C . ILE A 1 277 ? 9.109 4.676 22.969 1 98.88 277 ILE A C 1
ATOM 2141 O O . ILE A 1 277 ? 9.297 4.18 24.078 1 98.88 277 ILE A O 1
ATOM 2145 N N . TYR A 1 278 ? 9.766 4.289 21.875 1 98.88 278 TYR A N 1
ATOM 2146 C CA . TYR A 1 278 ? 10.781 3.242 21.938 1 98.88 278 TYR A CA 1
ATOM 2147 C C . TYR A 1 278 ? 11.906 3.637 22.891 1 98.88 278 TYR A C 1
ATOM 2149 O O . TYR A 1 278 ? 12.336 2.832 23.719 1 98.88 278 TYR A O 1
ATOM 2157 N N . ALA A 1 279 ? 12.414 4.84 22.75 1 98.81 279 ALA A N 1
ATOM 2158 C CA . ALA A 1 279 ? 13.516 5.328 23.578 1 98.81 279 ALA A CA 1
ATOM 2159 C C . ALA A 1 279 ? 13.117 5.348 25.062 1 98.81 279 ALA A C 1
ATOM 2161 O O . ALA A 1 279 ? 13.914 4.973 25.922 1 98.81 279 ALA A O 1
ATOM 2162 N N . LYS A 1 280 ? 11.914 5.836 25.328 1 98.31 280 LYS A N 1
ATOM 2163 C CA . LYS A 1 280 ? 11.438 5.902 26.703 1 98.31 280 LYS A CA 1
ATOM 2164 C C . LYS A 1 280 ? 11.281 4.508 27.297 1 98.31 280 LYS A C 1
ATOM 2166 O O . LYS A 1 280 ? 11.711 4.258 28.438 1 98.31 280 LYS A O 1
ATOM 2171 N N . GLU A 1 281 ? 10.633 3.594 26.531 1 98.06 281 GLU A N 1
ATOM 2172 C CA . GLU A 1 281 ? 10.383 2.234 27.016 1 98.06 281 GLU A CA 1
ATOM 2173 C C . GLU A 1 281 ? 11.695 1.493 27.266 1 98.06 281 GLU A C 1
ATOM 2175 O O . GLU A 1 281 ? 11.781 0.685 28.188 1 98.06 281 GLU A O 1
ATOM 2180 N N . LYS A 1 282 ? 12.656 1.701 26.438 1 98.25 282 LYS A N 1
ATOM 2181 C CA . LYS A 1 282 ? 13.938 1.002 26.562 1 98.25 282 LYS A CA 1
ATOM 2182 C C . LYS A 1 282 ? 14.93 1.814 27.375 1 98.25 282 LYS A C 1
ATOM 2184 O O . LYS A 1 282 ? 16.062 1.382 27.594 1 98.25 282 LYS A O 1
ATOM 2189 N N . LYS A 1 283 ? 14.602 2.971 27.875 1 98.19 283 LYS A N 1
ATOM 2190 C CA . LYS A 1 283 ? 15.352 3.832 28.781 1 98.19 283 LYS A CA 1
ATOM 2191 C C . LYS A 1 283 ? 16.656 4.305 28.141 1 98.19 283 LYS A C 1
ATOM 2193 O O . LYS A 1 283 ? 17.719 4.281 28.766 1 98.19 283 LYS A O 1
ATOM 2198 N N . PHE A 1 284 ? 16.578 4.594 26.891 1 98.44 284 PHE A N 1
ATOM 2199 C CA . PHE A 1 284 ? 17.703 5.25 26.25 1 98.44 284 PHE A CA 1
ATOM 2200 C C . PHE A 1 284 ? 17.859 6.68 26.766 1 98.44 284 PHE A C 1
ATOM 2202 O O . PHE A 1 284 ? 16.891 7.297 27.203 1 98.44 284 PHE A O 1
ATOM 2209 N N . ASP A 1 285 ? 19.047 7.227 26.766 1 97.25 285 ASP A N 1
ATOM 2210 C CA . ASP A 1 285 ? 19.266 8.586 27.266 1 97.25 285 ASP A CA 1
ATOM 2211 C C . ASP A 1 285 ? 18.688 9.609 26.281 1 97.25 285 ASP A C 1
ATOM 2213 O O . ASP A 1 285 ? 18.484 9.312 25.109 1 97.25 285 ASP A O 1
ATOM 2217 N N . LYS A 1 286 ? 18.516 10.766 26.734 1 97.56 286 LYS A N 1
ATOM 2218 C CA . LYS A 1 286 ? 17.828 11.836 26.016 1 97.56 286 LYS A CA 1
ATOM 2219 C C . LYS A 1 286 ? 18.609 12.25 24.766 1 97.56 286 LYS A C 1
ATOM 2221 O O . LYS A 1 286 ? 18.031 12.5 23.719 1 97.56 286 LYS A O 1
ATOM 2226 N N . GLU A 1 287 ? 19.859 12.367 24.875 1 98.25 287 GLU A N 1
ATOM 2227 C CA . GLU A 1 287 ? 20.656 12.805 23.734 1 98.25 287 GLU A CA 1
ATOM 2228 C C . GLU A 1 287 ? 20.578 11.797 22.594 1 98.25 287 GLU A C 1
ATOM 2230 O O . GLU A 1 287 ? 20.469 12.18 21.422 1 98.25 287 GLU A O 1
ATOM 2235 N N . LYS A 1 288 ? 20.75 10.508 22.953 1 98.56 288 LYS A N 1
ATOM 2236 C CA . LYS A 1 288 ? 20.641 9.484 21.906 1 98.56 288 LYS A CA 1
ATOM 2237 C C . LYS A 1 288 ? 19.266 9.531 21.25 1 98.56 288 LYS A C 1
ATOM 2239 O O . LYS A 1 288 ? 19.156 9.336 20.031 1 98.56 288 LYS A O 1
ATOM 2244 N N . MET A 1 289 ? 18.219 9.758 22.031 1 98.75 289 MET A N 1
ATOM 2245 C CA . MET A 1 289 ? 16.875 9.898 21.469 1 98.75 289 MET A CA 1
ATOM 2246 C C . MET A 1 289 ? 16.812 11.086 20.516 1 98.75 289 MET A C 1
ATOM 2248 O O . MET A 1 289 ? 16.219 10.992 19.453 1 98.75 289 MET A O 1
ATOM 2252 N N . TYR A 1 290 ? 17.422 12.219 20.891 1 98.81 290 TYR A N 1
ATOM 2253 C CA . TYR A 1 290 ? 17.422 13.398 20.047 1 98.81 290 TYR A CA 1
ATOM 2254 C C . TYR A 1 290 ? 18.094 13.117 18.703 1 98.81 290 TYR A C 1
ATOM 2256 O O . TYR A 1 290 ? 17.578 13.484 17.656 1 98.81 290 TYR A O 1
ATOM 2264 N N . ARG A 1 291 ? 19.234 12.461 18.781 1 98.88 291 ARG A N 1
ATOM 2265 C CA . ARG A 1 291 ? 19.969 12.141 17.562 1 98.88 291 ARG A CA 1
ATOM 2266 C C . ARG A 1 291 ? 19.172 11.195 16.672 1 98.88 291 ARG A C 1
ATOM 2268 O O . ARG A 1 291 ? 19.188 11.328 15.453 1 98.88 291 ARG A O 1
ATOM 2275 N N . ALA A 1 292 ? 18.484 10.219 17.359 1 98.94 292 ALA A N 1
ATOM 2276 C CA . ALA A 1 292 ? 17.594 9.328 16.609 1 98.94 292 ALA A CA 1
ATOM 2277 C C . ALA A 1 292 ? 16.469 10.109 15.938 1 98.94 292 ALA A C 1
ATOM 2279 O O . ALA A 1 292 ? 16.078 9.797 14.812 1 98.94 292 ALA A O 1
ATOM 2280 N N . LEU A 1 293 ? 15.922 11.078 16.594 1 98.94 293 LEU A N 1
ATOM 2281 C CA . LEU A 1 293 ? 14.852 11.898 16.047 1 98.94 293 LEU A CA 1
ATOM 2282 C C . LEU A 1 293 ? 15.359 12.734 14.875 1 98.94 293 LEU A C 1
ATOM 2284 O O . LEU A 1 293 ? 14.656 12.898 13.875 1 98.94 293 LEU A O 1
ATOM 2288 N N . VAL A 1 294 ? 16.578 13.289 14.992 1 98.94 294 VAL A N 1
ATOM 2289 C CA . VAL A 1 294 ? 17.172 14.039 13.891 1 98.94 294 VAL A CA 1
ATOM 2290 C C . VAL A 1 294 ? 17.297 13.141 12.664 1 98.94 294 VAL A C 1
ATOM 2292 O O . VAL A 1 294 ? 16.906 13.531 11.562 1 98.94 294 VAL A O 1
ATOM 2295 N N . LEU A 1 295 ? 17.797 11.945 12.883 1 98.94 295 LEU A N 1
ATOM 2296 C CA . LEU A 1 295 ? 17.969 10.977 11.805 1 98.94 295 LEU A CA 1
ATOM 2297 C C . LEU A 1 295 ? 16.625 10.648 11.164 1 98.94 295 LEU A C 1
ATOM 2299 O O . LEU A 1 295 ? 16.469 10.734 9.945 1 98.94 295 LEU A O 1
ATOM 2303 N N . ALA A 1 296 ? 15.648 10.297 12 1 98.94 296 ALA A N 1
ATOM 2304 C CA . ALA A 1 296 ? 14.328 9.891 11.523 1 98.94 296 ALA A CA 1
ATOM 2305 C C . ALA A 1 296 ? 13.68 11 10.711 1 98.94 296 ALA A C 1
ATOM 2307 O O . ALA A 1 296 ? 13.125 10.75 9.633 1 98.94 296 ALA A O 1
ATOM 2308 N N . ASN A 1 297 ? 13.734 12.203 11.219 1 98.94 297 ASN A N 1
ATOM 2309 C CA . ASN A 1 297 ? 13.117 13.336 10.547 1 98.94 297 ASN A CA 1
ATOM 2310 C C . ASN A 1 297 ? 13.758 13.609 9.188 1 98.94 297 ASN A C 1
ATOM 2312 O O . ASN A 1 297 ? 13.062 13.805 8.195 1 98.94 297 ASN A O 1
ATOM 2316 N N . LEU A 1 298 ? 15.039 13.617 9.125 1 98.94 298 LEU A N 1
ATOM 2317 C CA . LEU A 1 298 ? 15.727 13.945 7.887 1 98.94 298 LEU A CA 1
ATOM 2318 C C . LEU A 1 298 ? 15.562 12.836 6.855 1 98.94 298 LEU A C 1
ATOM 2320 O O . LEU A 1 298 ? 15.492 13.102 5.656 1 98.94 298 LEU A O 1
ATOM 2324 N N . ILE A 1 299 ? 15.508 11.602 7.309 1 98.94 299 ILE A N 1
ATOM 2325 C CA . ILE A 1 299 ? 15.273 10.492 6.379 1 98.94 299 ILE A CA 1
ATOM 2326 C C . ILE A 1 299 ? 13.883 10.617 5.77 1 98.94 299 ILE A C 1
ATOM 2328 O O . ILE A 1 299 ? 13.703 10.391 4.57 1 98.94 299 ILE A O 1
ATOM 2332 N N . THR A 1 300 ? 12.891 10.914 6.621 1 98.88 300 THR A N 1
ATOM 2333 C CA . THR A 1 300 ? 11.531 11.125 6.121 1 98.88 300 THR A CA 1
ATOM 2334 C C . THR A 1 300 ? 11.508 12.25 5.086 1 98.88 300 THR A C 1
ATOM 2336 O O . THR A 1 300 ? 10.938 12.086 4.004 1 98.88 300 THR A O 1
ATOM 2339 N N . ILE A 1 301 ? 12.188 13.336 5.383 1 98.62 301 ILE A N 1
ATOM 2340 C CA . ILE A 1 301 ? 12.234 14.484 4.488 1 98.62 301 ILE A CA 1
ATOM 2341 C C . ILE A 1 301 ? 12.938 14.109 3.188 1 98.62 301 ILE A C 1
ATOM 2343 O O . ILE A 1 301 ? 12.484 14.469 2.102 1 98.62 301 ILE A O 1
ATOM 2347 N N . HIS A 1 302 ? 14.008 13.352 3.285 1 98.69 302 HIS A N 1
ATOM 2348 C CA . HIS A 1 302 ? 14.773 12.922 2.123 1 98.69 302 HIS A CA 1
ATOM 2349 C C . HIS A 1 302 ? 13.922 12.117 1.158 1 98.69 302 HIS A C 1
ATOM 2351 O O . HIS A 1 302 ? 13.922 12.367 -0.048 1 98.69 302 HIS A O 1
ATOM 2357 N N . GLN A 1 303 ? 13.18 11.227 1.682 1 98.5 303 GLN A N 1
ATOM 2358 C CA . GLN A 1 303 ? 12.297 10.414 0.856 1 98.5 303 GLN A CA 1
ATOM 2359 C C . GLN A 1 303 ? 11.227 11.273 0.182 1 98.5 303 GLN A C 1
ATOM 2361 O O . GLN A 1 303 ? 10.977 11.141 -1.017 1 98.5 303 GLN A O 1
ATOM 2366 N N . LYS A 1 304 ? 10.617 12.164 0.931 1 97.62 304 LYS A N 1
ATOM 2367 C CA . LYS A 1 304 ? 9.469 12.938 0.478 1 97.62 304 LYS A CA 1
ATOM 2368 C C . LYS A 1 304 ? 9.891 14.016 -0.52 1 97.62 304 LYS A C 1
ATOM 2370 O O . LYS A 1 304 ? 9.07 14.492 -1.306 1 97.62 304 LYS A O 1
ATOM 2375 N N . THR A 1 305 ? 11.164 14.352 -0.47 1 96.25 305 THR A N 1
ATOM 2376 C CA . THR A 1 305 ? 11.68 15.359 -1.389 1 96.25 305 THR A CA 1
ATOM 2377 C C . THR A 1 305 ? 11.43 14.945 -2.838 1 96.25 305 THR A C 1
ATOM 2379 O O . THR A 1 305 ? 11.062 15.781 -3.67 1 96.25 305 THR A O 1
ATOM 2382 N N . GLY A 1 306 ? 11.633 13.68 -3.123 1 94.62 306 GLY A N 1
ATOM 2383 C CA . GLY A 1 306 ? 11.445 13.195 -4.484 1 94.62 306 GLY A CA 1
ATOM 2384 C C . GLY A 1 306 ? 9.992 12.906 -4.82 1 94.62 306 GLY A C 1
ATOM 2385 O O . GLY A 1 306 ? 9.625 12.828 -5.992 1 94.62 306 GLY A O 1
ATOM 2386 N N . ILE A 1 307 ? 9.172 12.789 -3.809 1 94.88 307 ILE A N 1
ATOM 2387 C CA . ILE A 1 307 ? 7.773 12.422 -4.004 1 94.88 307 ILE A CA 1
ATOM 2388 C C . ILE A 1 307 ? 6.914 13.68 -4.07 1 94.88 307 ILE A C 1
ATOM 2390 O O . ILE A 1 307 ? 5.957 13.75 -4.844 1 94.88 307 ILE A O 1
ATOM 2394 N N . GLY A 1 308 ? 7.27 14.688 -3.248 1 91.31 308 GLY A N 1
ATOM 2395 C CA . GLY A 1 308 ? 6.453 15.875 -3.08 1 91.31 308 GLY A CA 1
ATOM 2396 C C . GLY A 1 308 ? 5.645 15.875 -1.797 1 91.31 308 GLY A C 1
ATOM 2397 O O . GLY A 1 308 ? 5.586 14.859 -1.099 1 91.31 308 GLY A O 1
ATOM 2398 N N . ARG A 1 309 ? 4.992 16.938 -1.534 1 89.69 309 ARG A N 1
ATOM 2399 C CA . ARG A 1 309 ? 4.242 17.109 -0.294 1 89.69 309 ARG A CA 1
ATOM 2400 C C . ARG A 1 309 ? 2.896 16.406 -0.367 1 89.69 309 ARG A C 1
ATOM 2402 O O . ARG A 1 309 ? 2.422 15.852 0.631 1 89.69 309 ARG A O 1
ATOM 2409 N N . LEU A 1 310 ? 2.277 16.516 -1.474 1 91.44 310 LEU A N 1
ATOM 2410 C CA . LEU A 1 310 ? 1.002 15.852 -1.702 1 91.44 310 LEU A CA 1
ATOM 2411 C C . LEU A 1 310 ? 1.077 14.945 -2.924 1 91.44 310 LEU A C 1
ATOM 2413 O O . LEU A 1 310 ? 1.524 15.367 -3.992 1 91.44 310 LEU A O 1
ATOM 2417 N N . SER A 1 311 ? 0.74 13.703 -2.801 1 93.94 311 SER A N 1
ATOM 2418 C CA . SER A 1 311 ? 0.743 12.695 -3.857 1 93.94 311 SER A CA 1
ATOM 2419 C C . SER A 1 311 ? -0.213 11.555 -3.535 1 93.94 311 SER A C 1
ATOM 2421 O O . SER A 1 311 ? -0.774 11.5 -2.438 1 93.94 311 SER A O 1
ATOM 2423 N N . ALA A 1 312 ? -0.454 10.734 -4.547 1 96.31 312 ALA A N 1
ATOM 2424 C CA . ALA A 1 312 ? -1.24 9.523 -4.305 1 96.31 312 ALA A CA 1
ATOM 2425 C C . ALA A 1 312 ? -0.463 8.523 -3.455 1 96.31 312 ALA A C 1
ATOM 2427 O O . ALA A 1 312 ? -1.038 7.57 -2.928 1 96.31 312 ALA A O 1
ATOM 2428 N N . TYR A 1 313 ? 0.855 8.711 -3.357 1 97.88 313 TYR A N 1
ATOM 2429 C CA . TYR A 1 313 ? 1.701 7.895 -2.496 1 97.88 313 TYR A CA 1
ATOM 2430 C C . TYR A 1 313 ? 1.559 8.312 -1.036 1 97.88 313 TYR A C 1
ATOM 2432 O O . TYR A 1 313 ? 1.887 9.445 -0.671 1 97.88 313 TYR A O 1
ATOM 2440 N N . CYS A 1 314 ? 1.058 7.477 -0.173 1 98.19 314 CYS A N 1
ATOM 2441 C CA . CYS A 1 314 ? 0.822 7.809 1.228 1 98.19 314 CYS A CA 1
ATOM 2442 C C . CYS A 1 314 ? 2.131 8.125 1.941 1 98.19 314 CYS A C 1
ATOM 2444 O O . CYS A 1 314 ? 3.006 7.266 2.053 1 98.19 314 CYS A O 1
ATOM 2446 N N . GLY A 1 315 ? 2.197 9.281 2.52 1 98.19 315 GLY A N 1
ATOM 2447 C CA . GLY A 1 315 ? 3.408 9.742 3.182 1 98.19 315 GLY A CA 1
ATOM 2448 C C . GLY A 1 315 ? 3.703 9 4.473 1 98.19 315 GLY A C 1
ATOM 2449 O O . GLY A 1 315 ? 4.828 9.039 4.973 1 98.19 315 GLY A O 1
ATOM 2450 N N . ALA A 1 316 ? 2.689 8.312 5.02 1 98.19 316 ALA A N 1
ATOM 2451 C CA . ALA A 1 316 ? 2.904 7.535 6.234 1 98.19 316 ALA A CA 1
ATOM 2452 C C . ALA A 1 316 ? 3.975 6.469 6.02 1 98.19 316 ALA A C 1
ATOM 2454 O O . ALA A 1 316 ? 4.699 6.109 6.953 1 98.19 316 ALA A O 1
ATOM 2455 N N . VAL A 1 317 ? 4.121 5.973 4.789 1 98.75 317 VAL A N 1
ATOM 2456 C CA . VAL A 1 317 ? 5.109 4.949 4.477 1 98.75 317 VAL A CA 1
ATOM 2457 C C . VAL A 1 317 ? 6.516 5.52 4.66 1 98.75 317 VAL A C 1
ATOM 2459 O O . VAL A 1 317 ? 7.355 4.91 5.328 1 98.75 317 VAL A O 1
ATOM 2462 N N . SER A 1 318 ? 6.758 6.723 4.121 1 98.81 318 SER A N 1
ATOM 2463 C CA . SER A 1 318 ? 8.055 7.387 4.25 1 98.81 318 SER A CA 1
ATOM 2464 C C . SER A 1 318 ? 8.359 7.727 5.703 1 98.81 318 SER A C 1
ATOM 2466 O O . SER A 1 318 ? 9.492 7.59 6.156 1 98.81 318 SER A O 1
ATOM 2468 N N . ALA A 1 319 ? 7.293 8.203 6.383 1 98.94 319 ALA A N 1
ATOM 2469 C CA . ALA A 1 319 ? 7.445 8.586 7.781 1 98.94 319 ALA A CA 1
ATOM 2470 C C . ALA A 1 319 ? 7.77 7.375 8.648 1 98.94 319 ALA A C 1
ATOM 2472 O O . ALA A 1 319 ? 8.641 7.441 9.523 1 98.94 319 ALA A O 1
ATOM 2473 N N . ALA A 1 320 ? 7.051 6.273 8.414 1 98.94 320 ALA A N 1
ATOM 2474 C CA . ALA A 1 320 ? 7.32 5.043 9.148 1 98.94 320 ALA A CA 1
ATOM 2475 C C . ALA A 1 320 ? 8.742 4.547 8.883 1 98.94 320 ALA A C 1
ATOM 2477 O O . ALA A 1 320 ? 9.422 4.078 9.797 1 98.94 320 ALA A O 1
ATOM 2478 N N . CYS A 1 321 ? 9.148 4.617 7.629 1 98.94 321 CYS A N 1
ATOM 2479 C CA . CYS A 1 321 ? 10.516 4.266 7.277 1 98.94 321 CYS A CA 1
ATOM 2480 C C . CYS A 1 321 ? 11.516 5.078 8.094 1 98.94 321 CYS A C 1
ATOM 2482 O O . CYS A 1 321 ? 12.469 4.527 8.648 1 98.94 321 CYS A O 1
ATOM 2484 N N . GLY A 1 322 ? 11.281 6.391 8.164 1 98.94 322 GLY A N 1
ATOM 2485 C CA . GLY A 1 322 ? 12.125 7.254 8.969 1 98.94 322 GLY A CA 1
ATOM 2486 C C . GLY A 1 322 ? 12.203 6.82 10.422 1 98.94 322 GLY A C 1
ATOM 2487 O O . GLY A 1 322 ? 13.297 6.711 10.984 1 98.94 322 GLY A O 1
ATOM 2488 N N . SER A 1 323 ? 11.062 6.57 11.031 1 98.81 323 SER A N 1
ATOM 2489 C CA . SER A 1 323 ? 11.062 6.156 12.43 1 98.81 323 SER A CA 1
ATOM 2490 C C . SER A 1 323 ? 11.789 4.824 12.617 1 98.81 323 SER A C 1
ATOM 2492 O O . SER A 1 323 ? 12.461 4.609 13.625 1 98.81 323 SER A O 1
ATOM 2494 N N . GLY A 1 324 ? 11.617 3.869 11.633 1 98.94 324 GLY A N 1
ATOM 2495 C CA . GLY A 1 324 ? 12.359 2.623 11.672 1 98.94 324 GLY A CA 1
ATOM 2496 C C . GLY A 1 324 ? 13.867 2.828 11.734 1 98.94 324 GLY A C 1
ATOM 2497 O O . GLY A 1 324 ? 14.555 2.148 12.5 1 98.94 324 GLY A O 1
ATOM 2498 N N . THR A 1 325 ? 14.375 3.785 10.93 1 98.94 325 THR A N 1
ATOM 2499 C CA . THR A 1 325 ? 15.805 4.059 10.938 1 98.94 325 THR A CA 1
ATOM 2500 C C . THR A 1 325 ? 16.234 4.633 12.289 1 98.94 325 THR A C 1
ATOM 2502 O O . THR A 1 325 ? 17.328 4.336 12.773 1 98.94 325 THR A O 1
ATOM 2505 N N . GLY A 1 326 ? 15.391 5.566 12.859 1 98.94 326 GLY A N 1
ATOM 2506 C CA . GLY A 1 326 ? 15.664 6.062 14.195 1 98.94 326 GLY A CA 1
ATOM 2507 C C . GLY A 1 326 ? 15.812 4.957 15.227 1 98.94 326 GLY A C 1
ATOM 2508 O O . GLY A 1 326 ? 16.734 4.98 16.047 1 98.94 326 GLY A O 1
ATOM 2509 N N . ILE A 1 327 ? 14.953 4 15.188 1 98.94 327 ILE A N 1
ATOM 2510 C CA . ILE A 1 327 ? 14.969 2.885 16.125 1 98.94 327 ILE A CA 1
ATOM 2511 C C . ILE A 1 327 ? 16.203 2.01 15.867 1 98.94 327 ILE A C 1
ATOM 2513 O O . ILE A 1 327 ? 16.844 1.541 16.797 1 98.94 327 ILE A O 1
ATOM 2517 N N . THR A 1 328 ? 16.5 1.753 14.57 1 98.94 328 THR A N 1
ATOM 2518 C CA . THR A 1 328 ? 17.703 1.021 14.227 1 98.94 328 THR A CA 1
ATOM 2519 C C . THR A 1 328 ? 18.938 1.689 14.844 1 98.94 328 THR A C 1
ATOM 2521 O O . THR A 1 328 ? 19.812 1.014 15.391 1 98.94 328 THR A O 1
ATOM 2524 N N . TYR A 1 329 ? 19 3.035 14.758 1 98.94 329 TYR A N 1
ATOM 2525 C CA . TYR A 1 329 ? 20.094 3.799 15.344 1 98.94 329 TYR A CA 1
ATOM 2526 C C . TYR A 1 329 ? 20.141 3.619 16.859 1 98.94 329 TYR A C 1
ATOM 2528 O O . TYR A 1 329 ? 21.203 3.398 17.438 1 98.94 329 TYR A O 1
ATOM 2536 N N . LEU A 1 330 ? 18.984 3.758 17.547 1 98.88 330 LEU A N 1
ATOM 2537 C CA . LEU A 1 330 ? 18.906 3.58 19 1 98.88 330 LEU A CA 1
ATOM 2538 C C . LEU A 1 330 ? 19.484 2.227 19.406 1 98.88 330 LEU A C 1
ATOM 2540 O O . LEU A 1 330 ? 20.156 2.121 20.438 1 98.88 330 LEU A O 1
ATOM 2544 N N . GLU A 1 331 ? 19.219 1.213 18.578 1 98.81 331 GLU A N 1
ATOM 2545 C CA . GLU A 1 331 ? 19.641 -0.148 18.891 1 98.81 331 GLU A CA 1
ATOM 2546 C C . GLU A 1 331 ? 21.078 -0.398 18.438 1 98.81 331 GLU A C 1
ATOM 2548 O O . GLU A 1 331 ? 21.547 -1.541 18.422 1 98.81 331 GLU A O 1
ATOM 2553 N N . GLY A 1 332 ? 21.75 0.6 17.984 1 98.5 332 GLY A N 1
ATOM 2554 C CA . GLY A 1 332 ? 23.172 0.5 17.703 1 98.5 332 GLY A CA 1
ATOM 2555 C C . GLY A 1 332 ? 23.453 0.096 16.266 1 98.5 332 GLY A C 1
ATOM 2556 O O . GLY A 1 332 ? 24.562 -0.345 15.938 1 98.5 332 GLY A O 1
ATOM 2557 N N . GLY A 1 333 ? 22.469 0.231 15.398 1 98.44 333 GLY A N 1
ATOM 2558 C CA . GLY A 1 333 ? 22.672 -0.125 14 1 98.44 333 GLY A CA 1
ATOM 2559 C C . GLY A 1 333 ? 23.688 0.752 13.305 1 98.44 333 GLY A C 1
ATOM 2560 O O . GLY A 1 333 ? 23.781 1.95 13.578 1 98.44 333 GLY A O 1
ATOM 2561 N N . THR A 1 334 ? 24.438 0.176 12.383 1 98.31 334 THR A N 1
ATOM 2562 C CA . THR A 1 334 ? 25.422 0.877 11.562 1 98.31 334 THR A CA 1
ATOM 2563 C C . THR A 1 334 ? 24.734 1.568 10.383 1 98.31 334 THR A C 1
ATOM 2565 O O . THR A 1 334 ? 23.531 1.448 10.203 1 98.31 334 THR A O 1
ATOM 2568 N N . LEU A 1 335 ? 25.578 2.342 9.594 1 98.69 335 LEU A N 1
ATOM 2569 C CA . LEU A 1 335 ? 25.062 2.951 8.367 1 98.69 335 LEU A CA 1
ATOM 2570 C C . LEU A 1 335 ? 24.438 1.9 7.461 1 98.69 335 LEU A C 1
ATOM 2572 O O . LEU A 1 335 ? 23.359 2.123 6.898 1 98.69 335 LEU A O 1
ATOM 2576 N N . GLU A 1 336 ? 25.094 0.765 7.398 1 98.5 336 GLU A N 1
ATOM 2577 C CA . GLU A 1 336 ? 24.609 -0.309 6.539 1 98.5 336 GLU A CA 1
ATOM 2578 C C . GLU A 1 336 ? 23.234 -0.804 7.004 1 98.5 336 GLU A C 1
ATOM 2580 O O . GLU A 1 336 ? 22.344 -1.04 6.188 1 98.5 336 GLU A O 1
ATOM 2585 N N . LYS A 1 337 ? 23.078 -0.977 8.32 1 98.75 337 LYS A N 1
ATOM 2586 C CA . LYS A 1 337 ? 21.812 -1.453 8.867 1 98.75 337 LYS A CA 1
ATOM 2587 C C . LYS A 1 337 ? 20.703 -0.419 8.672 1 98.75 337 LYS A C 1
ATOM 2589 O O . LYS A 1 337 ? 19.547 -0.776 8.445 1 98.75 337 LYS A O 1
ATOM 2594 N N . ILE A 1 338 ? 21.078 0.855 8.773 1 98.88 338 ILE A N 1
ATOM 2595 C CA . ILE A 1 338 ? 20.125 1.935 8.523 1 98.88 338 ILE A CA 1
ATOM 2596 C C . ILE A 1 338 ? 19.688 1.904 7.059 1 98.88 338 ILE A C 1
ATOM 2598 O O . ILE A 1 338 ? 18.5 2.008 6.762 1 98.88 338 ILE A O 1
ATOM 2602 N N . GLU A 1 339 ? 20.641 1.75 6.156 1 98.88 339 GLU A N 1
ATOM 2603 C CA . GLU A 1 339 ? 20.344 1.651 4.73 1 98.88 339 GLU A CA 1
ATOM 2604 C C . GLU A 1 339 ? 19.438 0.453 4.441 1 98.88 339 GLU A C 1
ATOM 2606 O O . GLU A 1 339 ? 18.484 0.561 3.674 1 98.88 339 GLU A O 1
ATOM 2611 N N . LYS A 1 340 ? 19.75 -0.69 5.082 1 98.69 340 LYS A N 1
ATOM 2612 C CA . LYS A 1 340 ? 18.938 -1.891 4.914 1 98.69 340 LYS A CA 1
ATOM 2613 C C . LYS A 1 340 ? 17.516 -1.665 5.418 1 98.69 340 LYS A C 1
ATOM 2615 O O . LYS A 1 340 ? 16.547 -2.152 4.816 1 98.69 340 LYS A O 1
ATOM 2620 N N . THR A 1 341 ? 17.359 -0.916 6.52 1 98.88 341 THR A N 1
ATOM 2621 C CA . THR A 1 341 ? 16.031 -0.61 7.059 1 98.88 341 THR A CA 1
ATOM 2622 C C . THR A 1 341 ? 15.203 0.185 6.051 1 98.88 341 THR A C 1
ATOM 2624 O O . THR A 1 341 ? 14.023 -0.091 5.859 1 98.88 341 THR A O 1
ATOM 2627 N N . ILE A 1 342 ? 15.867 1.143 5.402 1 98.94 342 ILE A N 1
ATOM 2628 C CA . ILE A 1 342 ? 15.188 1.966 4.41 1 98.94 342 ILE A CA 1
ATOM 2629 C C . ILE A 1 342 ? 14.75 1.096 3.234 1 98.94 342 ILE A C 1
ATOM 2631 O O . ILE A 1 342 ? 13.578 1.101 2.857 1 98.94 342 ILE A O 1
ATOM 2635 N N . ILE A 1 343 ? 15.672 0.297 2.709 1 98.69 343 ILE A N 1
ATOM 2636 C CA . ILE A 1 343 ? 15.414 -0.523 1.529 1 98.69 343 ILE A CA 1
ATOM 2637 C C . ILE A 1 343 ? 14.297 -1.521 1.825 1 98.69 343 ILE A C 1
ATOM 2639 O O . ILE A 1 343 ? 13.344 -1.646 1.05 1 98.69 343 ILE A O 1
ATOM 2643 N N . ASN A 1 344 ? 14.367 -2.172 2.965 1 98.62 344 ASN A N 1
ATOM 2644 C CA . ASN A 1 344 ? 13.406 -3.203 3.332 1 98.62 344 ASN A CA 1
ATOM 2645 C C . ASN A 1 344 ? 12.016 -2.619 3.551 1 98.62 344 ASN A C 1
ATOM 2647 O O . ASN A 1 344 ? 11.008 -3.252 3.215 1 98.62 344 ASN A O 1
ATOM 2651 N N . THR A 1 345 ? 11.922 -1.423 4.148 1 98.81 345 THR A N 1
ATOM 2652 C CA . THR A 1 345 ? 10.625 -0.795 4.375 1 98.81 345 THR A CA 1
ATOM 2653 C C . THR A 1 345 ? 9.969 -0.43 3.047 1 98.81 345 THR A C 1
ATOM 2655 O O . THR A 1 345 ? 8.789 -0.728 2.832 1 98.81 345 THR A O 1
ATOM 2658 N N . LEU A 1 346 ? 10.758 0.179 2.193 1 98.56 346 LEU A N 1
ATOM 2659 C CA . LEU A 1 346 ? 10.227 0.679 0.93 1 98.56 346 LEU A CA 1
ATOM 2660 C C . LEU A 1 346 ? 9.836 -0.474 0.01 1 98.56 346 LEU A C 1
ATOM 2662 O O . LEU A 1 346 ? 8.875 -0.365 -0.756 1 98.56 346 LEU A O 1
ATOM 2666 N N . ALA A 1 347 ? 10.508 -1.59 0.077 1 97.69 347 ALA A N 1
ATOM 2667 C CA . ALA A 1 347 ? 10.219 -2.764 -0.741 1 97.69 347 ALA A CA 1
ATOM 2668 C C . ALA A 1 347 ? 8.953 -3.469 -0.263 1 97.69 347 ALA A C 1
ATOM 2670 O O . ALA A 1 347 ? 8.398 -4.309 -0.974 1 97.69 347 ALA A O 1
ATOM 2671 N N . ASN A 1 348 ? 8.398 -3.113 0.889 1 98.06 348 ASN A N 1
ATOM 2672 C CA . ASN A 1 348 ? 7.293 -3.814 1.533 1 98.06 348 ASN A CA 1
ATOM 2673 C C . ASN A 1 348 ? 5.961 -3.113 1.281 1 98.06 348 ASN A C 1
ATOM 2675 O O . ASN A 1 348 ? 5.086 -3.658 0.606 1 98.06 348 ASN A O 1
ATOM 2679 N N . VAL A 1 349 ? 5.852 -1.822 1.652 1 98.25 349 VAL A N 1
ATOM 2680 C CA . VAL A 1 349 ? 4.512 -1.248 1.704 1 98.25 349 VAL A CA 1
ATOM 2681 C C . VAL A 1 349 ? 4.441 -0.015 0.807 1 98.25 349 VAL A C 1
ATOM 2683 O O . VAL A 1 349 ? 3.49 0.766 0.886 1 98.25 349 VAL A O 1
ATOM 2686 N N . SER A 1 350 ? 5.449 0.223 -0.05 1 98 350 SER A N 1
ATOM 2687 C CA . SER A 1 350 ? 5.355 1.322 -1.005 1 98 350 SER A CA 1
ATOM 2688 C C . SER A 1 350 ? 4.133 1.172 -1.903 1 98 350 SER A C 1
ATOM 2690 O O . SER A 1 350 ? 3.811 0.066 -2.344 1 98 350 SER A O 1
ATOM 2692 N N . GLY A 1 351 ? 3.445 2.285 -2.025 1 97.31 351 GLY A N 1
ATOM 2693 C CA . GLY A 1 351 ? 2.332 2.314 -2.961 1 97.31 351 GLY A CA 1
ATOM 2694 C C . GLY A 1 351 ? 0.98 2.387 -2.279 1 97.31 351 GLY A C 1
ATOM 2695 O O . GLY A 1 351 ? -0.045 2.572 -2.938 1 97.31 351 GLY A O 1
ATOM 2696 N N . ILE A 1 352 ? 0.939 2.211 -0.879 1 98.38 352 ILE A N 1
ATOM 2697 C CA . ILE A 1 352 ? -0.316 2.49 -0.189 1 98.38 352 ILE A CA 1
ATOM 2698 C C . ILE A 1 352 ? -0.875 3.83 -0.658 1 98.38 352 ILE A C 1
ATOM 2700 O O . ILE A 1 352 ? -0.152 4.828 -0.71 1 98.38 352 ILE A O 1
ATOM 2704 N N . VAL A 1 353 ? -2.143 3.779 -1.023 1 97.75 353 VAL A N 1
ATOM 2705 C CA . VAL A 1 353 ? -2.691 4.965 -1.675 1 97.75 353 VAL A CA 1
ATOM 2706 C C . VAL A 1 353 ? -3.135 5.977 -0.621 1 97.75 353 VAL A C 1
ATOM 2708 O O . VAL A 1 353 ? -3.652 5.598 0.433 1 97.75 353 VAL A O 1
ATOM 2711 N N . CYS A 1 354 ? -2.881 7.188 -0.866 1 96.56 354 CYS A N 1
ATOM 2712 C CA . CYS A 1 354 ? -3.443 8.289 -0.09 1 96.56 354 CYS A CA 1
ATOM 2713 C C . CYS A 1 354 ? -4.766 8.758 -0.688 1 96.56 354 CYS A C 1
ATOM 2715 O O . CYS A 1 354 ? -4.785 9.344 -1.77 1 96.56 354 CYS A O 1
ATOM 2717 N N . ASP A 1 355 ? -5.785 8.453 -0.059 1 95.31 355 ASP A N 1
ATOM 2718 C CA . ASP A 1 355 ? -7.102 8.836 -0.562 1 95.31 355 ASP A CA 1
ATOM 2719 C C . ASP A 1 355 ? -7.738 9.906 0.314 1 95.31 355 ASP A C 1
ATOM 2721 O O . ASP A 1 355 ? -8.938 9.859 0.596 1 95.31 355 ASP A O 1
ATOM 2725 N N . GLY A 1 356 ? -6.906 10.789 0.771 1 92.5 356 GLY A N 1
ATOM 2726 C CA . GLY A 1 356 ? -7.391 11.938 1.523 1 92.5 356 GLY A CA 1
ATOM 2727 C C . GLY A 1 356 ? -7.227 11.773 3.023 1 92.5 356 GLY A C 1
ATOM 2728 O O . GLY A 1 356 ? -7.195 10.656 3.533 1 92.5 356 GLY A O 1
ATOM 2729 N N . ALA A 1 357 ? -7.176 12.906 3.631 1 89.5 357 ALA A N 1
ATOM 2730 C CA . ALA A 1 357 ? -7.047 12.891 5.086 1 89.5 357 ALA A CA 1
ATOM 2731 C C . ALA A 1 357 ? -8.375 12.531 5.75 1 89.5 357 ALA A C 1
ATOM 2733 O O . ALA A 1 357 ? -9.414 13.125 5.441 1 89.5 357 ALA A O 1
ATOM 2734 N N . LYS A 1 358 ? -8.312 11.516 6.602 1 90.12 358 LYS A N 1
ATOM 2735 C CA . LYS A 1 358 ? -9.508 11.023 7.277 1 90.12 358 LYS A CA 1
ATOM 2736 C C . LYS A 1 358 ? -9.141 10.062 8.406 1 90.12 358 LYS A C 1
ATOM 2738 O O . LYS A 1 358 ? -7.961 9.852 8.695 1 90.12 358 LYS A O 1
ATOM 2743 N N . ALA A 1 359 ? -10.102 9.523 9 1 88.31 359 ALA A N 1
ATOM 2744 C CA . ALA A 1 359 ? -9.938 8.672 10.172 1 88.31 359 ALA A CA 1
ATOM 2745 C C . ALA A 1 359 ? -9.109 7.43 9.836 1 88.31 359 ALA A C 1
ATOM 2747 O O . ALA A 1 359 ? -8.352 6.941 10.68 1 88.31 359 ALA A O 1
ATOM 2748 N N . SER A 1 360 ? -9.18 6.914 8.617 1 93.56 360 SER A N 1
ATOM 2749 C CA . SER A 1 360 ? -8.5 5.676 8.258 1 93.56 360 SER A CA 1
ATOM 2750 C C . SER A 1 360 ? -6.988 5.879 8.188 1 93.56 360 SER A C 1
ATOM 2752 O O . SER A 1 360 ? -6.227 4.91 8.148 1 93.56 360 SER A O 1
ATOM 2754 N N . CYS A 1 361 ? -6.547 7.176 8.234 1 97 361 CYS A N 1
ATOM 2755 C CA . CYS A 1 361 ? -5.117 7.457 8.227 1 97 361 CYS A CA 1
ATOM 2756 C C . CYS A 1 361 ? -4.418 6.762 9.391 1 97 361 CYS A C 1
ATOM 2758 O O . CYS A 1 361 ? -3.275 6.316 9.258 1 97 361 CYS A O 1
ATOM 2760 N N . ALA A 1 362 ? -5.129 6.699 10.492 1 98.06 362 ALA A N 1
ATOM 2761 C CA . ALA A 1 362 ? -4.566 6.07 11.688 1 98.06 362 ALA A CA 1
ATOM 2762 C C . ALA A 1 362 ? -4.207 4.613 11.422 1 98.06 362 ALA A C 1
ATOM 2764 O O . ALA A 1 362 ? -3.168 4.129 11.875 1 98.06 362 ALA A O 1
ATOM 2765 N N . ALA A 1 363 ? -5.051 3.891 10.688 1 98.44 363 ALA A N 1
ATOM 2766 C CA . ALA A 1 363 ? -4.797 2.49 10.359 1 98.44 363 ALA A CA 1
ATOM 2767 C C . ALA A 1 363 ? -3.602 2.357 9.414 1 98.44 363 ALA A C 1
ATOM 2769 O O . ALA A 1 363 ? -2.777 1.452 9.57 1 98.44 363 ALA A O 1
ATOM 2770 N N . LYS A 1 364 ? -3.484 3.219 8.43 1 98.56 364 LYS A N 1
ATOM 2771 C CA . LYS A 1 364 ? -2.363 3.207 7.492 1 98.56 364 LYS A CA 1
ATOM 2772 C C . LYS A 1 364 ? -1.043 3.461 8.219 1 98.56 364 LYS A C 1
ATOM 2774 O O . LYS A 1 364 ? -0.023 2.852 7.891 1 98.56 364 LYS A O 1
ATOM 2779 N N . ILE A 1 365 ? -1.114 4.383 9.164 1 98.81 365 ILE A N 1
ATOM 2780 C CA . ILE A 1 365 ? 0.061 4.695 9.969 1 98.81 365 ILE A CA 1
ATOM 2781 C C . ILE A 1 365 ? 0.5 3.451 10.742 1 98.81 365 ILE A C 1
ATOM 2783 O O . ILE A 1 365 ? 1.677 3.082 10.719 1 98.81 365 ILE A O 1
ATOM 2787 N N . ALA A 1 366 ? -0.454 2.814 11.375 1 98.88 366 ALA A N 1
ATOM 2788 C CA . ALA A 1 366 ? -0.147 1.62 12.156 1 98.88 366 ALA A CA 1
ATOM 2789 C C . ALA A 1 366 ? 0.446 0.525 11.273 1 98.88 366 ALA A C 1
ATOM 2791 O O . ALA A 1 366 ? 1.42 -0.128 11.656 1 98.88 366 ALA A O 1
ATOM 2792 N N . SER A 1 367 ? -0.105 0.304 10.117 1 98.81 367 SER A N 1
ATOM 2793 C CA . SER A 1 367 ? 0.369 -0.731 9.203 1 98.81 367 SER A CA 1
ATOM 2794 C C . SER A 1 367 ? 1.753 -0.396 8.656 1 98.81 367 SER A C 1
ATOM 2796 O O . SER A 1 367 ? 2.604 -1.278 8.523 1 98.81 367 SER A O 1
ATOM 2798 N N . SER A 1 368 ? 1.985 0.866 8.305 1 98.94 368 SER A N 1
ATOM 2799 C CA . SER A 1 368 ? 3.291 1.292 7.812 1 98.94 368 SER A CA 1
ATOM 2800 C C . SER A 1 368 ? 4.367 1.118 8.875 1 98.94 368 SER A C 1
ATOM 2802 O O . SER A 1 368 ? 5.5 0.735 8.57 1 98.94 368 SER A O 1
ATOM 2804 N N . LEU A 1 369 ? 3.988 1.411 10.102 1 98.94 369 LEU A N 1
ATOM 2805 C CA . LEU A 1 369 ? 4.945 1.292 11.195 1 98.94 369 LEU A CA 1
ATOM 2806 C C . LEU A 1 369 ? 5.301 -0.169 11.453 1 98.94 369 LEU A C 1
ATOM 2808 O O . LEU A 1 369 ? 6.441 -0.486 11.797 1 98.94 369 LEU A O 1
ATOM 2812 N N . ASP A 1 370 ? 4.301 -1.047 11.32 1 98.75 370 ASP A N 1
ATOM 2813 C CA . ASP A 1 370 ? 4.602 -2.471 11.43 1 98.75 370 ASP A CA 1
ATOM 2814 C C . ASP A 1 370 ? 5.602 -2.908 10.367 1 98.75 370 ASP A C 1
ATOM 2816 O O . ASP A 1 370 ? 6.523 -3.676 10.648 1 98.75 370 ASP A O 1
ATOM 2820 N N . ALA A 1 371 ? 5.422 -2.479 9.18 1 98.75 371 ALA A N 1
ATOM 2821 C CA . ALA A 1 371 ? 6.336 -2.803 8.086 1 98.75 371 ALA A CA 1
ATOM 2822 C C . ALA A 1 371 ? 7.738 -2.277 8.375 1 98.75 371 ALA A C 1
ATOM 2824 O O . ALA A 1 371 ? 8.734 -2.951 8.094 1 98.75 371 ALA A O 1
ATOM 2825 N N . ALA A 1 372 ? 7.809 -1.067 8.922 1 98.88 372 ALA A N 1
ATOM 2826 C CA . ALA A 1 372 ? 9.109 -0.471 9.242 1 98.88 372 ALA A CA 1
ATOM 2827 C C . ALA A 1 372 ? 9.82 -1.266 10.328 1 98.88 372 ALA A C 1
ATOM 2829 O O . ALA A 1 372 ? 11.047 -1.408 10.297 1 98.88 372 ALA A O 1
ATOM 2830 N N . MET A 1 373 ? 9.078 -1.721 11.328 1 98.81 373 MET A N 1
ATOM 2831 C CA . MET A 1 373 ? 9.688 -2.52 12.391 1 98.81 373 MET A CA 1
ATOM 2832 C C . MET A 1 373 ? 10.18 -3.859 11.844 1 98.81 373 MET A C 1
ATOM 2834 O O . MET A 1 373 ? 11.242 -4.344 12.242 1 98.81 373 MET A O 1
ATOM 2838 N N . MET A 1 374 ? 9.352 -4.473 10.945 1 98.62 374 MET A N 1
ATOM 2839 C CA . MET A 1 374 ? 9.82 -5.684 10.273 1 98.62 374 MET A CA 1
ATOM 2840 C C . MET A 1 374 ? 11.133 -5.422 9.539 1 98.62 374 MET A C 1
ATOM 2842 O O . MET A 1 374 ? 12.047 -6.242 9.602 1 98.62 374 MET A O 1
ATOM 2846 N N . ALA A 1 375 ? 11.195 -4.301 8.875 1 98.81 375 ALA A N 1
ATOM 2847 C CA . ALA A 1 375 ? 12.398 -3.91 8.148 1 98.81 375 ALA A CA 1
ATOM 2848 C C . ALA A 1 375 ? 13.578 -3.74 9.094 1 98.81 375 ALA A C 1
ATOM 2850 O O . ALA A 1 375 ? 14.695 -4.16 8.781 1 98.81 375 ALA A O 1
ATOM 2851 N N . HIS A 1 376 ? 13.336 -3.1 10.258 1 98.81 376 HIS A N 1
ATOM 2852 C CA . HIS A 1 376 ? 14.359 -2.938 11.281 1 98.81 376 HIS A CA 1
ATOM 2853 C C . HIS A 1 376 ? 14.898 -4.289 11.734 1 98.81 376 HIS A C 1
ATOM 2855 O O . HIS A 1 376 ? 16.109 -4.477 11.82 1 98.81 376 HIS A O 1
ATOM 2861 N N . PHE A 1 377 ? 14.008 -5.223 12.016 1 98.69 377 PHE A N 1
ATOM 2862 C CA . PHE A 1 377 ? 14.43 -6.531 12.5 1 98.69 377 PHE A CA 1
ATOM 2863 C C . PHE A 1 377 ? 15.25 -7.262 11.438 1 98.69 377 PHE A C 1
ATOM 2865 O O . PHE A 1 377 ? 16.25 -7.898 11.758 1 98.69 377 PHE A O 1
ATOM 2872 N N . LEU A 1 378 ? 14.812 -7.195 10.188 1 98.38 378 LEU A N 1
ATOM 2873 C CA . LEU A 1 378 ? 15.586 -7.789 9.102 1 98.38 378 LEU A CA 1
ATOM 2874 C C . LEU A 1 378 ? 16.969 -7.164 9.016 1 98.38 378 LEU A C 1
ATOM 2876 O O . LEU A 1 378 ? 17.969 -7.875 8.914 1 98.38 378 LEU A O 1
ATOM 2880 N N . ALA A 1 379 ? 16.984 -5.828 9.055 1 98.56 379 ALA A N 1
ATOM 2881 C CA . ALA A 1 379 ? 18.234 -5.094 8.93 1 98.56 379 ALA A CA 1
ATOM 2882 C C . ALA A 1 379 ? 19.203 -5.469 10.047 1 98.56 379 ALA A C 1
ATOM 2884 O O . ALA A 1 379 ? 20.406 -5.652 9.805 1 98.56 379 ALA A O 1
ATOM 2885 N N . MET A 1 380 ? 18.703 -5.547 11.289 1 98.38 380 MET A N 1
ATOM 2886 C CA . MET A 1 380 ? 19.547 -5.867 12.438 1 98.38 380 MET A CA 1
ATOM 2887 C C . MET A 1 380 ? 20.094 -7.285 12.336 1 98.38 380 MET A C 1
ATOM 2889 O O . MET A 1 380 ? 21.109 -7.613 12.969 1 98.38 380 MET A O 1
ATOM 2893 N N . ARG A 1 381 ? 19.484 -8.125 11.484 1 96.88 381 ARG A N 1
ATOM 2894 C CA . ARG A 1 381 ? 19.938 -9.477 11.219 1 96.88 381 ARG A CA 1
ATOM 2895 C C . ARG A 1 381 ? 20.766 -9.539 9.938 1 96.88 381 ARG A C 1
ATOM 2897 O O . ARG A 1 381 ? 21.031 -10.625 9.422 1 96.88 381 ARG A O 1
ATOM 290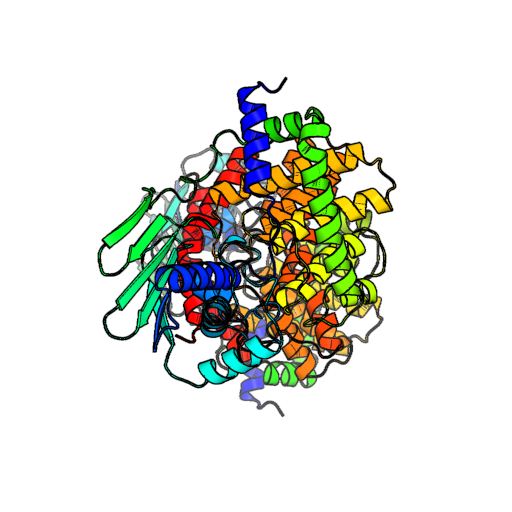4 N N . ASP A 1 382 ? 21.047 -8.406 9.406 1 97.06 382 ASP A N 1
ATOM 2905 C CA . ASP A 1 382 ? 21.875 -8.211 8.227 1 97.06 382 ASP A CA 1
ATOM 2906 C C . ASP A 1 382 ? 21.203 -8.773 6.977 1 97.06 382 ASP A C 1
ATOM 2908 O O . ASP A 1 382 ? 21.875 -9.328 6.102 1 97.06 382 ASP A O 1
ATOM 2912 N N . SER A 1 383 ? 19.922 -8.719 6.988 1 96.44 383 SER A N 1
ATOM 2913 C CA . SER A 1 383 ? 19.141 -9.172 5.84 1 96.44 383 SER A CA 1
ATOM 2914 C C . SER A 1 383 ? 18.562 -7.988 5.066 1 96.44 383 SER A C 1
ATOM 2916 O O . SER A 1 383 ? 18.156 -6.992 5.664 1 96.44 383 SER A O 1
ATOM 2918 N N . VAL A 1 384 ? 18.609 -8.047 3.789 1 96.62 384 VAL A N 1
ATOM 2919 C CA . VAL A 1 384 ? 18.078 -7.016 2.9 1 96.62 384 VAL A CA 1
ATOM 2920 C C . VAL A 1 384 ? 17.562 -7.664 1.616 1 96.62 384 VAL A C 1
ATOM 2922 O O . VAL A 1 384 ? 18.062 -8.711 1.196 1 96.62 384 VAL A O 1
ATOM 2925 N N . PHE A 1 385 ? 16.5 -7.164 1.075 1 94.75 385 PHE A N 1
ATOM 2926 C CA . PHE A 1 385 ? 16 -7.656 -0.202 1 94.75 385 PHE A CA 1
ATOM 2927 C C . PHE A 1 385 ? 17 -7.383 -1.319 1 94.75 385 PHE A C 1
ATOM 2929 O O . PHE A 1 385 ? 17.641 -6.328 -1.348 1 94.75 385 PHE A O 1
ATOM 2936 N N . GLU A 1 386 ? 17.047 -8.258 -2.197 1 90.75 386 GLU A N 1
ATOM 2937 C CA . GLU A 1 386 ? 18.109 -8.281 -3.205 1 90.75 386 GLU A CA 1
ATOM 2938 C C . GLU A 1 386 ? 17.953 -7.125 -4.188 1 90.75 386 GLU A C 1
ATOM 2940 O O . GLU A 1 386 ? 16.844 -6.715 -4.508 1 90.75 386 GLU A O 1
ATOM 2945 N N . VAL A 1 387 ? 19.141 -6.801 -4.668 1 88.88 387 VAL A N 1
ATOM 2946 C CA . VAL A 1 387 ? 19.25 -5.766 -5.691 1 88.88 387 VAL A CA 1
ATOM 2947 C C . VAL A 1 387 ? 18.562 -6.227 -6.973 1 88.88 387 VAL A C 1
ATOM 2949 O O . VAL A 1 387 ? 18.609 -7.41 -7.32 1 88.88 387 VAL A O 1
ATOM 2952 N N . ASP A 1 388 ? 17.906 -5.336 -7.672 1 78.56 388 ASP A N 1
ATOM 2953 C CA . ASP A 1 388 ? 17.234 -5.496 -8.953 1 78.56 388 ASP A CA 1
ATOM 2954 C C . ASP A 1 388 ? 16.062 -6.473 -8.844 1 78.56 388 ASP A C 1
ATOM 2956 O O . ASP A 1 388 ? 15.781 -7.223 -9.781 1 78.56 388 ASP A O 1
ATOM 2960 N N . SER A 1 389 ? 15.672 -6.551 -7.695 1 84.06 389 SER A N 1
ATOM 2961 C CA . SER A 1 389 ? 14.43 -7.258 -7.418 1 84.06 389 SER A CA 1
ATOM 2962 C C . SER A 1 389 ? 13.281 -6.285 -7.18 1 84.06 389 SER A C 1
ATOM 2964 O O . SER A 1 389 ? 13.156 -5.719 -6.09 1 84.06 389 SER A O 1
ATOM 2966 N N . GLY A 1 390 ? 12.5 -6.117 -8.227 1 91.25 390 GLY A N 1
ATOM 2967 C CA . GLY A 1 390 ? 11.438 -5.129 -8.195 1 91.25 390 GLY A CA 1
ATOM 2968 C C . GLY A 1 390 ? 11.945 -3.701 -8.242 1 91.25 390 GLY A C 1
ATOM 2969 O O . GLY A 1 390 ? 12.734 -3.346 -9.125 1 91.25 390 GLY A O 1
ATOM 2970 N N . ILE A 1 391 ? 11.594 -2.904 -7.184 1 94.06 391 ILE A N 1
ATOM 2971 C CA . ILE A 1 391 ? 11.914 -1.48 -7.203 1 94.06 391 ILE A CA 1
ATOM 2972 C C . ILE A 1 391 ? 13.219 -1.232 -6.445 1 94.06 391 ILE A C 1
ATOM 2974 O O . ILE A 1 391 ? 13.68 -0.094 -6.348 1 94.06 391 ILE A O 1
ATOM 2978 N N . VAL A 1 392 ? 13.82 -2.271 -5.84 1 95.75 392 VAL A N 1
ATOM 2979 C CA . VAL A 1 392 ? 15.07 -2.143 -5.102 1 95.75 392 VAL A CA 1
ATOM 2980 C C . VAL A 1 392 ? 16.234 -1.955 -6.078 1 95.75 392 VAL A C 1
ATOM 2982 O O . VAL A 1 392 ? 16.375 -2.727 -7.027 1 95.75 392 VAL A O 1
ATOM 2985 N N . LYS A 1 393 ? 17.016 -0.945 -5.84 1 96.44 393 LYS A N 1
ATOM 2986 C CA . LYS A 1 393 ? 18.172 -0.64 -6.691 1 96.44 393 LYS A CA 1
ATOM 2987 C C . LYS A 1 393 ? 19.484 -0.934 -5.977 1 96.44 393 LYS A C 1
ATOM 2989 O O . LYS A 1 393 ? 19.484 -1.43 -4.848 1 96.44 393 LYS A O 1
ATOM 2994 N N . GLU A 1 394 ? 20.562 -0.666 -6.59 1 95.44 394 GLU A N 1
ATOM 2995 C CA . GLU A 1 394 ? 21.891 -1.035 -6.102 1 95.44 394 GLU A CA 1
ATOM 2996 C C . GLU A 1 394 ? 22.25 -0.277 -4.824 1 95.44 394 GLU A C 1
ATOM 2998 O O . GLU A 1 394 ? 22.922 -0.813 -3.941 1 95.44 394 GLU A O 1
ATOM 3003 N N . THR A 1 395 ? 21.875 0.967 -4.793 1 97.06 395 THR A N 1
ATOM 3004 C CA . THR A 1 395 ? 22.172 1.776 -3.615 1 97.06 395 THR A CA 1
ATOM 3005 C C . THR A 1 395 ? 20.875 2.27 -2.961 1 97.06 395 THR A C 1
ATOM 3007 O O . THR A 1 395 ? 19.828 2.289 -3.596 1 97.06 395 THR A O 1
ATOM 3010 N N . VAL A 1 396 ? 21 2.645 -1.672 1 98.31 396 VAL A N 1
ATOM 3011 C CA . VAL A 1 396 ? 19.844 3.164 -0.948 1 98.31 396 VAL A CA 1
ATOM 3012 C C . VAL A 1 396 ? 19.344 4.441 -1.618 1 98.31 396 VAL A C 1
ATOM 3014 O O . VAL A 1 396 ? 18.141 4.66 -1.733 1 98.31 396 VAL A O 1
ATOM 3017 N N . GLU A 1 397 ? 20.297 5.316 -2.125 1 98.5 397 GLU A N 1
ATOM 3018 C CA . GLU A 1 397 ? 19.922 6.562 -2.785 1 98.5 397 GLU A CA 1
ATOM 3019 C C . GLU A 1 397 ? 19.125 6.293 -4.055 1 98.5 397 GLU A C 1
ATOM 3021 O O . GLU A 1 397 ? 18.125 6.977 -4.328 1 98.5 397 GLU A O 1
ATOM 3026 N N . ASN A 1 398 ? 19.594 5.281 -4.797 1 97.44 398 ASN A N 1
ATOM 3027 C CA . ASN A 1 398 ? 18.875 4.938 -6.023 1 97.44 398 ASN A CA 1
ATOM 3028 C C . ASN A 1 398 ? 17.516 4.332 -5.73 1 97.44 398 ASN A C 1
ATOM 3030 O O . ASN A 1 398 ? 16.562 4.527 -6.492 1 97.44 398 ASN A O 1
ATOM 3034 N N . THR A 1 399 ? 17.438 3.537 -4.656 1 98 399 THR A N 1
ATOM 3035 C CA . THR A 1 399 ? 16.156 2.977 -4.25 1 98 399 THR A CA 1
ATOM 3036 C C . THR A 1 399 ? 15.188 4.082 -3.838 1 98 399 THR A C 1
ATOM 3038 O O . THR A 1 399 ? 14.023 4.074 -4.242 1 98 399 THR A O 1
ATOM 3041 N N . ILE A 1 400 ? 15.672 5.051 -3.023 1 98.5 400 ILE A N 1
ATOM 3042 C CA . ILE A 1 400 ? 14.859 6.188 -2.605 1 98.5 400 ILE A CA 1
ATOM 3043 C C . ILE A 1 400 ? 14.391 6.969 -3.834 1 98.5 400 ILE A C 1
ATOM 3045 O O . ILE A 1 400 ? 13.227 7.359 -3.922 1 98.5 400 ILE A O 1
ATOM 3049 N N . SER A 1 401 ? 15.281 7.152 -4.777 1 97.5 401 SER A N 1
ATOM 3050 C CA . SER A 1 401 ? 14.953 7.863 -6.008 1 97.5 401 SER A CA 1
ATOM 3051 C C . SER A 1 401 ? 13.906 7.113 -6.82 1 97.5 401 SER A C 1
ATOM 3053 O O . SER A 1 401 ? 13 7.723 -7.387 1 97.5 401 SER A O 1
ATOM 3055 N N . ALA A 1 402 ? 14.047 5.82 -6.93 1 97.38 402 ALA A N 1
ATOM 3056 C CA . ALA A 1 402 ? 13.078 4.992 -7.645 1 97.38 402 ALA A CA 1
ATOM 3057 C C . ALA A 1 402 ? 11.688 5.117 -7.031 1 97.38 402 ALA A C 1
ATOM 3059 O O . ALA A 1 402 ? 10.695 5.246 -7.75 1 97.38 402 ALA A O 1
ATOM 3060 N N . VAL A 1 403 ? 11.633 5.082 -5.723 1 97.94 403 VAL A N 1
ATOM 3061 C CA . VAL A 1 403 ? 10.359 5.215 -5.027 1 97.94 403 VAL A CA 1
ATOM 3062 C C . VAL A 1 403 ? 9.797 6.621 -5.238 1 97.94 403 VAL A C 1
ATOM 3064 O O . VAL A 1 403 ? 8.586 6.797 -5.395 1 97.94 403 VAL A O 1
ATOM 3067 N N . GLY A 1 404 ? 10.695 7.617 -5.184 1 97.56 404 GLY A N 1
ATOM 3068 C CA . GLY A 1 404 ? 10.273 8.969 -5.508 1 97.56 404 GLY A CA 1
ATOM 3069 C C . GLY A 1 404 ? 9.633 9.086 -6.879 1 97.56 404 GLY A C 1
ATOM 3070 O O . GLY A 1 404 ? 8.594 9.727 -7.027 1 97.56 404 GLY A O 1
ATOM 3071 N N . ARG A 1 405 ? 10.25 8.492 -7.832 1 96.38 405 ARG A N 1
ATOM 3072 C CA . ARG A 1 405 ? 9.727 8.469 -9.195 1 96.38 405 ARG A CA 1
ATOM 3073 C C . ARG A 1 405 ? 8.391 7.742 -9.258 1 96.38 405 ARG A C 1
ATOM 3075 O O . ARG A 1 405 ? 7.473 8.18 -9.961 1 96.38 405 ARG A O 1
ATOM 3082 N N . LEU A 1 406 ? 8.289 6.633 -8.609 1 97.25 406 LEU A N 1
ATOM 3083 C CA . LEU A 1 406 ? 7.043 5.887 -8.516 1 97.25 406 LEU A CA 1
ATOM 3084 C C . LEU A 1 406 ? 5.918 6.777 -7.992 1 97.25 406 LEU A C 1
ATOM 3086 O O . LEU A 1 406 ? 4.832 6.816 -8.57 1 97.25 406 LEU A O 1
ATOM 3090 N N . GLY A 1 407 ? 6.152 7.492 -6.875 1 96.56 407 GLY A N 1
ATOM 3091 C CA . GLY A 1 407 ? 5.152 8.352 -6.27 1 96.56 407 GLY A CA 1
ATOM 3092 C C . GLY A 1 407 ? 4.805 9.562 -7.117 1 96.56 407 GLY A C 1
ATOM 3093 O O . GLY A 1 407 ? 3.631 9.898 -7.27 1 96.56 407 GLY A O 1
ATOM 3094 N N . ARG A 1 408 ? 5.809 10.156 -7.656 1 94.31 408 ARG A N 1
ATOM 3095 C CA . ARG A 1 408 ? 5.641 11.43 -8.352 1 94.31 408 ARG A CA 1
ATOM 3096 C C . ARG A 1 408 ? 5.105 11.211 -9.766 1 94.31 408 ARG A C 1
ATOM 3098 O O . ARG A 1 408 ? 4.172 11.898 -10.195 1 94.31 408 ARG A O 1
ATOM 3105 N N . GLU A 1 409 ? 5.648 10.312 -10.531 1 94.56 409 GLU A N 1
ATOM 3106 C CA . GLU A 1 409 ? 5.277 10.062 -11.922 1 94.56 409 GLU A CA 1
ATOM 3107 C C . GLU A 1 409 ? 4.352 8.859 -12.039 1 94.56 409 GLU A C 1
ATOM 3109 O O . GLU A 1 409 ? 3.301 8.938 -12.68 1 94.56 409 GLU A O 1
ATOM 3114 N N . GLY A 1 410 ? 4.691 7.805 -11.445 1 96.44 410 GLY A N 1
ATOM 3115 C CA . GLY A 1 410 ? 3.982 6.543 -11.594 1 96.44 410 GLY A CA 1
ATOM 3116 C C . GLY A 1 410 ? 2.564 6.59 -11.055 1 96.44 410 GLY A C 1
ATOM 3117 O O . GLY A 1 410 ? 1.679 5.898 -11.57 1 96.44 410 GLY A O 1
ATOM 3118 N N . MET A 1 411 ? 2.33 7.398 -10.023 1 96.94 411 MET A N 1
ATOM 3119 C CA . MET A 1 411 ? 1.023 7.383 -9.375 1 96.94 411 MET A CA 1
ATOM 3120 C C . MET A 1 411 ? 0.251 8.664 -9.672 1 96.94 411 MET A C 1
ATOM 3122 O O . MET A 1 411 ? -0.713 8.992 -8.977 1 96.94 411 MET A O 1
ATOM 3126 N N . LYS A 1 412 ? 0.708 9.445 -10.672 1 94.5 412 LYS A N 1
ATOM 3127 C CA . LYS A 1 412 ? -0.006 10.656 -11.062 1 94.5 412 LYS A CA 1
ATOM 3128 C C . LYS A 1 412 ? -1.438 10.344 -11.477 1 94.5 412 LYS A C 1
ATOM 3130 O O . LYS A 1 412 ? -2.379 11.016 -11.055 1 94.5 412 LYS A O 1
ATOM 3135 N N . GLU A 1 413 ? -1.633 9.305 -12.367 1 94.94 413 GLU A N 1
ATOM 3136 C CA . GLU A 1 413 ? -2.971 8.914 -12.797 1 94.94 413 GLU A CA 1
ATOM 3137 C C . GLU A 1 413 ? -3.76 8.289 -11.648 1 94.94 413 GLU A C 1
ATOM 3139 O O . GLU A 1 413 ? -4.984 8.414 -11.594 1 94.94 413 GLU A O 1
ATOM 3144 N N . THR A 1 414 ? -3.037 7.578 -10.766 1 96.44 414 THR A N 1
ATOM 3145 C CA . THR A 1 414 ? -3.676 7.047 -9.562 1 96.44 414 THR A CA 1
ATOM 3146 C C . THR A 1 414 ? -4.34 8.164 -8.766 1 96.44 414 THR A C 1
ATOM 3148 O O . THR A 1 414 ? -5.469 8.008 -8.297 1 96.44 414 THR A O 1
ATOM 3151 N N . ASP A 1 415 ? -3.613 9.258 -8.633 1 94.31 415 ASP A N 1
ATOM 3152 C CA . ASP A 1 415 ? -4.117 10.414 -7.898 1 94.31 415 ASP A CA 1
ATOM 3153 C C . ASP A 1 415 ? -5.414 10.93 -8.516 1 94.31 415 ASP A C 1
ATOM 3155 O O . ASP A 1 415 ? -6.379 11.211 -7.801 1 94.31 415 ASP A O 1
ATOM 3159 N N . ILE A 1 416 ? -5.473 11.039 -9.766 1 94.06 416 ILE A N 1
ATOM 3160 C CA . ILE A 1 416 ? -6.633 11.531 -10.5 1 94.06 416 ILE A CA 1
ATOM 3161 C C . ILE A 1 416 ? -7.809 10.57 -10.305 1 94.06 416 ILE A C 1
ATOM 3163 O O . ILE A 1 416 ? -8.93 11.008 -10.039 1 94.06 416 ILE A O 1
ATOM 3167 N N . GLU A 1 417 ? -7.566 9.273 -10.453 1 95.69 417 GLU A N 1
ATOM 3168 C CA . GLU A 1 417 ? -8.633 8.289 -10.336 1 95.69 417 GLU A CA 1
ATOM 3169 C C . GLU A 1 417 ? -9.188 8.242 -8.914 1 95.69 417 GLU A C 1
ATOM 3171 O O . GLU A 1 417 ? -10.391 8.055 -8.719 1 95.69 417 GLU A O 1
ATOM 3176 N N . VAL A 1 418 ? -8.328 8.359 -7.926 1 95.5 418 VAL A N 1
ATOM 3177 C CA . VAL A 1 418 ? -8.773 8.398 -6.535 1 95.5 418 VAL A CA 1
ATOM 3178 C C . VAL A 1 418 ? -9.734 9.57 -6.336 1 95.5 418 VAL A C 1
ATOM 3180 O O . VAL A 1 418 ? -10.781 9.422 -5.699 1 95.5 418 VAL A O 1
ATOM 3183 N N . LEU A 1 419 ? -9.344 10.75 -6.867 1 93.38 419 LEU A N 1
ATOM 3184 C CA . LEU A 1 419 ? -10.203 11.922 -6.77 1 93.38 419 LEU A CA 1
ATOM 3185 C C . LEU A 1 419 ? -11.555 11.672 -7.434 1 93.38 419 LEU A C 1
ATOM 3187 O O . LEU A 1 419 ? -12.594 12.039 -6.891 1 93.38 419 LEU A O 1
ATOM 3191 N N . LYS A 1 420 ? -11.547 11.031 -8.602 1 94.75 420 LYS A N 1
ATOM 3192 C CA . LYS A 1 420 ? -12.789 10.703 -9.297 1 94.75 420 LYS A CA 1
ATOM 3193 C C . LYS A 1 420 ? -13.664 9.781 -8.461 1 94.75 420 LYS A C 1
ATOM 3195 O O . LYS A 1 420 ? -14.875 9.961 -8.391 1 94.75 420 LYS A O 1
ATOM 3200 N N . ILE A 1 421 ? -13.062 8.781 -7.879 1 94.5 421 ILE A N 1
ATOM 3201 C CA . ILE A 1 421 ? -13.781 7.84 -7.027 1 94.5 421 ILE A CA 1
ATOM 3202 C C . ILE A 1 421 ? -14.406 8.586 -5.852 1 94.5 421 ILE A C 1
ATOM 3204 O O . ILE A 1 421 ? -15.578 8.352 -5.516 1 94.5 421 ILE A O 1
ATOM 3208 N N . MET A 1 422 ? -13.633 9.469 -5.227 1 91.44 422 MET A N 1
ATOM 3209 C CA . MET A 1 422 ? -14.109 10.219 -4.07 1 91.44 422 MET A CA 1
ATOM 3210 C C . MET A 1 422 ? -15.289 11.102 -4.449 1 91.44 422 MET A C 1
ATOM 3212 O O . MET A 1 422 ? -16.203 11.312 -3.643 1 91.44 422 MET A O 1
ATOM 3216 N N . LEU A 1 423 ? -15.25 11.641 -5.664 1 89.5 423 LEU A N 1
ATOM 3217 C CA . LEU A 1 423 ? -16.281 12.57 -6.113 1 89.5 423 LEU A CA 1
ATOM 3218 C C . LEU A 1 423 ? -17.391 11.836 -6.859 1 89.5 423 LEU A C 1
ATOM 3220 O O . LEU A 1 423 ? -18.312 12.461 -7.398 1 89.5 423 LEU A O 1
ATOM 3224 N N . ASP A 1 424 ? -17.312 10.414 -6.914 1 87.56 424 ASP A N 1
ATOM 3225 C CA . ASP A 1 424 ? -18.281 9.555 -7.598 1 87.56 424 ASP A CA 1
ATOM 3226 C C . ASP A 1 424 ? -18.422 9.953 -9.062 1 87.56 424 ASP A C 1
ATOM 3228 O O . ASP A 1 424 ? -19.547 10.188 -9.539 1 87.56 424 ASP A O 1
ATOM 3232 N N . GLN A 1 425 ? -17.438 10.227 -9.727 1 80.25 425 GLN A N 1
ATOM 3233 C CA . GLN A 1 425 ? -17.375 10.562 -11.148 1 80.25 425 GLN A CA 1
ATOM 3234 C C . GLN A 1 425 ? -16.812 9.398 -11.961 1 80.25 425 GLN A C 1
ATOM 3236 O O . GLN A 1 425 ? -16.047 8.586 -11.445 1 80.25 425 GLN A O 1
ATOM 3241 N N . MET B 1 1 ? -32.344 -19.188 0.478 1 73.44 1 MET B N 1
ATOM 3242 C CA . MET B 1 1 ? -31.484 -20.25 -0.05 1 73.44 1 MET B CA 1
ATOM 3243 C C . MET B 1 1 ? -30.906 -19.859 -1.404 1 73.44 1 MET B C 1
ATOM 3245 O O . MET B 1 1 ? -31.609 -19.297 -2.244 1 73.44 1 MET B O 1
ATOM 3249 N N . ILE B 1 2 ? -29.594 -20.125 -1.456 1 83.69 2 ILE B N 1
ATOM 3250 C CA . ILE B 1 2 ? -28.938 -19.797 -2.721 1 83.69 2 ILE B CA 1
ATOM 3251 C C . ILE B 1 2 ? -29.531 -20.656 -3.84 1 83.69 2 ILE B C 1
ATOM 3253 O O . ILE B 1 2 ? -29.812 -21.844 -3.646 1 83.69 2 ILE B O 1
ATOM 3257 N N . ASP B 1 3 ? -29.891 -20.062 -4.867 1 89.81 3 ASP B N 1
ATOM 3258 C CA . ASP B 1 3 ? -30.484 -20.797 -5.973 1 89.81 3 ASP B CA 1
ATOM 3259 C C . ASP B 1 3 ? -29.453 -21.703 -6.648 1 89.81 3 ASP B C 1
ATOM 3261 O O . ASP B 1 3 ? -28.25 -21.516 -6.484 1 89.81 3 ASP B O 1
ATOM 3265 N N . ARG B 1 4 ? -29.938 -22.703 -7.391 1 91.25 4 ARG B N 1
ATOM 3266 C CA . ARG B 1 4 ? -29.109 -23.766 -7.969 1 91.25 4 ARG B CA 1
ATOM 3267 C C . ARG B 1 4 ? -28.125 -23.203 -8.977 1 91.25 4 ARG B C 1
ATOM 3269 O O . ARG B 1 4 ? -26.984 -23.672 -9.062 1 91.25 4 ARG B O 1
ATOM 3276 N N . GLU B 1 5 ? -28.547 -22.266 -9.742 1 92.44 5 GLU B N 1
ATOM 3277 C CA . GLU B 1 5 ? -27.656 -21.672 -10.734 1 92.44 5 GLU B CA 1
ATOM 3278 C C . GLU B 1 5 ? -26.469 -20.969 -10.07 1 92.44 5 GLU B C 1
ATOM 3280 O O . GLU B 1 5 ? -25.328 -21.172 -10.477 1 92.44 5 GLU B O 1
ATOM 3285 N N . LYS B 1 6 ? -26.828 -20.25 -9.078 1 93.81 6 LYS B N 1
ATOM 3286 C CA . LYS B 1 6 ? -25.781 -19.562 -8.328 1 93.81 6 LYS B CA 1
ATOM 3287 C C . LYS B 1 6 ? -24.875 -20.547 -7.617 1 93.81 6 LYS B C 1
ATOM 3289 O O . LYS B 1 6 ? -23.656 -20.344 -7.543 1 93.81 6 LYS B O 1
ATOM 3294 N N . TYR B 1 7 ? -25.438 -21.547 -7.129 1 96.38 7 TYR B N 1
ATOM 3295 C CA . TYR B 1 7 ? -24.688 -22.594 -6.465 1 96.38 7 TYR B CA 1
ATOM 3296 C C . TYR B 1 7 ? -23.656 -23.203 -7.41 1 96.38 7 TYR B C 1
ATOM 3298 O O . TYR B 1 7 ? -22.469 -23.297 -7.074 1 96.38 7 TYR B O 1
ATOM 3306 N N . ASN B 1 8 ? -24.062 -23.562 -8.586 1 96.38 8 ASN B N 1
ATOM 3307 C CA . ASN B 1 8 ? -23.188 -24.203 -9.562 1 96.38 8 ASN B CA 1
ATOM 3308 C C . ASN B 1 8 ? -22.125 -23.234 -10.07 1 96.38 8 ASN B C 1
ATOM 3310 O O . ASN B 1 8 ? -20.984 -23.641 -10.32 1 96.38 8 ASN B O 1
ATOM 3314 N N . THR B 1 9 ? -22.5 -22.062 -10.219 1 96.75 9 THR B N 1
ATOM 3315 C CA . THR B 1 9 ? -21.547 -21.047 -10.688 1 96.75 9 THR B CA 1
ATOM 3316 C C . THR B 1 9 ? -20.438 -20.828 -9.664 1 96.75 9 THR B C 1
ATOM 3318 O O . THR B 1 9 ? -19.266 -20.734 -10.023 1 96.75 9 THR B O 1
ATOM 3321 N N . TYR B 1 10 ? -20.828 -20.672 -8.383 1 97.81 10 TYR B N 1
ATOM 3322 C CA . TYR B 1 10 ? -19.844 -20.469 -7.332 1 97.81 10 TYR B CA 1
ATOM 3323 C C . TYR B 1 10 ? -18.891 -21.656 -7.23 1 97.81 10 TYR B C 1
ATOM 3325 O O . TYR B 1 10 ? -17.688 -21.484 -7.055 1 97.81 10 TYR B O 1
ATOM 3333 N N . LEU B 1 11 ? -19.453 -22.844 -7.359 1 97.69 11 LEU B N 1
ATOM 3334 C CA . LEU B 1 11 ? -18.625 -24.047 -7.348 1 97.69 11 LEU B CA 1
ATOM 3335 C C . LEU B 1 11 ? -17.656 -24.062 -8.523 1 97.69 11 LEU B C 1
ATOM 3337 O O . LEU B 1 11 ? -16.484 -24.406 -8.367 1 97.69 11 LEU B O 1
ATOM 3341 N N . ALA B 1 12 ? -18.156 -23.703 -9.672 1 97.19 12 ALA B N 1
ATOM 3342 C CA . ALA B 1 12 ? -17.312 -23.641 -10.875 1 97.19 12 ALA B CA 1
ATOM 3343 C C . ALA B 1 12 ? -16.203 -22.625 -10.711 1 97.19 12 ALA B C 1
ATOM 3345 O O . ALA B 1 12 ? -15.062 -22.859 -11.133 1 97.19 12 ALA B O 1
ATOM 3346 N N . ILE B 1 13 ? -16.531 -21.5 -10.133 1 97.62 13 ILE B N 1
ATOM 3347 C CA . ILE B 1 13 ? -15.555 -20.453 -9.906 1 97.62 13 ILE B CA 1
ATOM 3348 C C . ILE B 1 13 ? -14.445 -20.969 -8.984 1 97.62 13 ILE B C 1
ATOM 3350 O O . ILE B 1 13 ? -13.266 -20.734 -9.25 1 97.62 13 ILE B O 1
ATOM 3354 N N . LEU B 1 14 ? -14.789 -21.656 -7.906 1 98.12 14 LEU B N 1
ATOM 3355 C CA . LEU B 1 14 ? -13.805 -22.219 -6.988 1 98.12 14 LEU B CA 1
ATOM 3356 C C . LEU B 1 14 ? -12.883 -23.188 -7.711 1 98.12 14 LEU B C 1
ATOM 3358 O O . LEU B 1 14 ? -11.664 -23.125 -7.555 1 98.12 14 LEU B O 1
ATOM 3362 N N . LYS B 1 15 ? -13.453 -24.031 -8.508 1 96.38 15 LYS B N 1
ATOM 3363 C CA . LYS B 1 15 ? -12.688 -25.047 -9.219 1 96.38 15 LYS B CA 1
ATOM 3364 C C . LYS B 1 15 ? -11.75 -24.422 -10.25 1 96.38 15 LYS B C 1
ATOM 3366 O O . LYS B 1 15 ? -10.656 -24.922 -10.484 1 96.38 15 LYS B O 1
ATOM 3371 N N . GLU B 1 16 ? -12.195 -23.344 -10.805 1 95.06 16 GLU B N 1
ATOM 3372 C CA . GLU B 1 16 ? -11.422 -22.625 -11.82 1 95.06 16 GLU B CA 1
ATOM 3373 C C . GLU B 1 16 ? -10.234 -21.891 -11.195 1 95.06 16 GLU B C 1
ATOM 3375 O O . GLU B 1 16 ? -9.188 -21.75 -11.828 1 95.06 16 GLU B O 1
ATOM 3380 N N . GLU B 1 17 ? -10.438 -21.453 -9.961 1 96.12 17 GLU B N 1
ATOM 3381 C CA . GLU B 1 17 ? -9.477 -20.516 -9.375 1 96.12 17 GLU B CA 1
ATOM 3382 C C . GLU B 1 17 ? -8.539 -21.234 -8.406 1 96.12 17 GLU B C 1
ATOM 3384 O O . GLU B 1 17 ? -7.434 -20.75 -8.141 1 96.12 17 GLU B O 1
ATOM 3389 N N . LEU B 1 18 ? -8.977 -22.312 -7.816 1 97.38 18 LEU B N 1
ATOM 3390 C CA . LEU B 1 18 ? -8.148 -23.062 -6.883 1 97.38 18 LEU B CA 1
ATOM 3391 C C . LEU B 1 18 ? -7.449 -24.219 -7.586 1 97.38 18 LEU B C 1
ATOM 3393 O O . LEU B 1 18 ? -7.93 -25.359 -7.547 1 97.38 18 LEU B O 1
ATOM 3397 N N . LEU B 1 19 ? -6.281 -23.906 -8.164 1 95.38 19 LEU B N 1
ATOM 3398 C CA . LEU B 1 19 ? -5.547 -24.891 -8.961 1 95.38 19 LEU B CA 1
ATOM 3399 C C . LEU B 1 19 ? -4.168 -25.141 -8.367 1 95.38 19 LEU B C 1
ATOM 3401 O O . LEU B 1 19 ? -3.514 -24.219 -7.875 1 95.38 19 LEU B O 1
ATOM 3405 N N . PRO B 1 20 ? -3.734 -26.375 -8.414 1 95.38 20 PRO B N 1
ATOM 3406 C CA . PRO B 1 20 ? -2.344 -26.641 -8.031 1 95.38 20 PRO B CA 1
ATOM 3407 C C . PRO B 1 20 ? -1.34 -26.016 -9 1 95.38 20 PRO B C 1
ATOM 3409 O O . PRO B 1 20 ? -1.562 -26.016 -10.211 1 95.38 20 PRO B O 1
ATOM 3412 N N . ALA B 1 21 ? -0.353 -25.453 -8.523 1 93.56 21 ALA B N 1
ATOM 3413 C CA . ALA B 1 21 ? 0.698 -24.828 -9.328 1 93.56 21 ALA B CA 1
ATOM 3414 C C . ALA B 1 21 ? 2.061 -24.984 -8.664 1 93.56 21 ALA B C 1
ATOM 3416 O O . ALA B 1 21 ? 2.154 -25.047 -7.434 1 93.56 21 ALA B O 1
ATOM 3417 N N . LEU B 1 22 ? 3.068 -25.078 -9.523 1 90.81 22 LEU B N 1
ATOM 3418 C CA . LEU B 1 22 ? 4.445 -25.109 -9.047 1 90.81 22 LEU B CA 1
ATOM 3419 C C . LEU B 1 22 ? 5.113 -23.75 -9.203 1 90.81 22 LEU B C 1
ATOM 3421 O O . LEU B 1 22 ? 5.062 -23.141 -10.281 1 90.81 22 LEU B O 1
ATOM 3425 N N . GLY B 1 23 ? 5.719 -23.234 -8.195 1 88.31 23 GLY B N 1
ATOM 3426 C CA . GLY B 1 23 ? 6.473 -21.984 -8.297 1 88.31 23 GLY B CA 1
ATOM 3427 C C . GLY B 1 23 ? 5.609 -20.797 -8.656 1 88.31 23 GLY B C 1
ATOM 3428 O O . GLY B 1 23 ? 4.402 -20.797 -8.406 1 88.31 23 GLY B O 1
ATOM 3429 N N . CYS B 1 24 ? 6.332 -19.766 -9.133 1 90.06 24 CYS B N 1
ATOM 3430 C CA . CYS B 1 24 ? 5.617 -18.594 -9.609 1 90.06 24 CYS B CA 1
ATOM 3431 C C . CYS B 1 24 ? 4.891 -18.875 -10.914 1 90.06 24 CYS B C 1
ATOM 3433 O O . CYS B 1 24 ? 5.426 -19.562 -11.789 1 90.06 24 CYS B O 1
ATOM 3435 N N . THR B 1 25 ? 3.734 -18.281 -11.055 1 92.75 25 THR B N 1
ATOM 3436 C CA . THR B 1 25 ? 2.82 -18.703 -12.109 1 92.75 25 THR B CA 1
ATOM 3437 C C . THR B 1 25 ? 3.254 -18.141 -13.461 1 92.75 25 THR B C 1
ATOM 3439 O O . THR B 1 25 ? 3.064 -18.797 -14.492 1 92.75 25 THR B O 1
ATOM 3442 N N . GLU B 1 26 ? 3.887 -17 -13.484 1 93.56 26 GLU B N 1
ATOM 3443 C CA . GLU B 1 26 ? 4.238 -16.391 -14.758 1 93.56 26 GLU B CA 1
ATOM 3444 C C . GLU B 1 26 ? 5.363 -17.156 -15.453 1 93.56 26 GLU B C 1
ATOM 3446 O O . GLU B 1 26 ? 5.246 -17.516 -16.625 1 93.56 26 GLU B O 1
ATOM 3451 N N . PRO B 1 27 ? 6.465 -17.5 -14.758 1 94.62 27 PRO B N 1
ATOM 3452 C CA . PRO B 1 27 ? 7.477 -18.344 -15.391 1 94.62 27 PRO B CA 1
ATOM 3453 C C . PRO B 1 27 ? 6.926 -19.703 -15.828 1 94.62 27 PRO B C 1
ATOM 3455 O O . PRO B 1 27 ? 7.309 -20.219 -16.875 1 94.62 27 PRO B O 1
ATOM 3458 N N . ILE B 1 28 ? 6.051 -20.188 -15.047 1 95.31 28 ILE B N 1
ATOM 3459 C CA . ILE B 1 28 ? 5.48 -21.5 -15.352 1 95.31 28 ILE B CA 1
ATOM 3460 C C . ILE B 1 28 ? 4.609 -21.406 -16.609 1 95.31 28 ILE B C 1
ATOM 3462 O O . ILE B 1 28 ? 4.609 -22.312 -17.438 1 95.31 28 ILE B O 1
ATOM 3466 N N . ALA B 1 29 ? 3.832 -20.344 -16.703 1 96 29 ALA B N 1
ATOM 3467 C CA . ALA B 1 29 ? 3.014 -20.125 -17.891 1 96 29 ALA B CA 1
ATOM 3468 C C . ALA B 1 29 ? 3.881 -20.047 -19.141 1 96 29 ALA B C 1
ATOM 3470 O O . ALA B 1 29 ? 3.508 -20.578 -20.203 1 96 29 ALA B O 1
ATOM 3471 N N . ILE B 1 30 ? 5.023 -19.391 -19.031 1 97.44 30 ILE B N 1
ATOM 3472 C CA . ILE B 1 30 ? 5.969 -19.312 -20.141 1 97.44 30 ILE B CA 1
ATOM 3473 C C . ILE B 1 30 ? 6.488 -20.703 -20.484 1 97.44 30 ILE B C 1
ATOM 3475 O O . ILE B 1 30 ? 6.535 -21.078 -21.656 1 97.44 30 ILE B O 1
ATOM 3479 N N . ALA B 1 31 ? 6.875 -21.391 -19.438 1 97.25 31 ALA B N 1
ATOM 3480 C CA . ALA B 1 31 ? 7.363 -22.766 -19.641 1 97.25 31 ALA B CA 1
ATOM 3481 C C . ALA B 1 31 ? 6.293 -23.641 -20.281 1 97.25 31 ALA B C 1
ATOM 3483 O O . ALA B 1 31 ? 6.602 -24.469 -21.141 1 97.25 31 ALA B O 1
ATOM 3484 N N . TYR B 1 32 ? 5.098 -23.484 -19.875 1 97.75 32 TYR B N 1
ATOM 3485 C CA . TYR B 1 32 ? 3.965 -24.234 -20.406 1 97.75 32 TYR B CA 1
ATOM 3486 C C . TYR B 1 32 ? 3.777 -23.953 -21.891 1 97.75 32 TYR B C 1
ATOM 3488 O O . TYR B 1 32 ? 3.695 -24.875 -22.688 1 97.75 32 TYR B O 1
ATOM 3496 N N . ALA B 1 33 ? 3.756 -22.688 -22.25 1 98.06 33 ALA B N 1
ATOM 3497 C CA . ALA B 1 33 ? 3.627 -22.281 -23.656 1 98.06 33 ALA B CA 1
ATOM 3498 C C . ALA B 1 33 ? 4.793 -22.812 -24.484 1 98.06 33 ALA B C 1
ATOM 3500 O O . ALA B 1 33 ? 4.598 -23.281 -25.609 1 98.06 33 ALA B O 1
ATOM 3501 N N . ALA B 1 34 ? 5.957 -22.688 -23.938 1 98.31 34 ALA B N 1
ATOM 3502 C CA . ALA B 1 34 ? 7.16 -23.141 -24.641 1 98.31 34 ALA B CA 1
ATOM 3503 C C . ALA B 1 34 ? 7.145 -24.656 -24.828 1 98.31 34 ALA B C 1
ATOM 3505 O O . ALA B 1 34 ? 7.508 -25.156 -25.906 1 98.31 34 ALA B O 1
ATOM 3506 N N . ALA B 1 35 ? 6.82 -25.344 -23.781 1 98 35 ALA B N 1
ATOM 3507 C CA . ALA B 1 35 ? 6.715 -26.797 -23.875 1 98 35 ALA B CA 1
ATOM 3508 C C . ALA B 1 35 ? 5.711 -27.203 -24.953 1 98 35 ALA B C 1
ATOM 3510 O O . ALA B 1 35 ? 5.965 -28.125 -25.719 1 98 35 ALA B O 1
ATOM 3511 N N . LYS B 1 36 ? 4.566 -26.562 -24.938 1 98.31 36 LYS B N 1
ATOM 3512 C CA . LYS B 1 36 ? 3.543 -26.859 -25.938 1 98.31 36 LYS B CA 1
ATOM 3513 C C . LYS B 1 36 ? 4.043 -26.547 -27.344 1 98.31 36 LYS B C 1
ATOM 3515 O O . LYS B 1 36 ? 3.793 -27.312 -28.281 1 98.31 36 LYS B O 1
ATOM 3520 N N . ALA B 1 37 ? 4.691 -25.438 -27.531 1 98.38 37 ALA B N 1
ATOM 3521 C CA . ALA B 1 37 ? 5.246 -25.062 -28.828 1 98.38 37 ALA B CA 1
ATOM 3522 C C . ALA B 1 37 ? 6.258 -26.094 -29.312 1 98.38 37 ALA B C 1
ATOM 3524 O O . ALA B 1 37 ? 6.277 -26.453 -30.484 1 98.38 37 ALA B O 1
ATOM 3525 N N . HIS B 1 38 ? 7.098 -26.484 -28.438 1 98 38 HIS B N 1
ATOM 3526 C CA . HIS B 1 38 ? 8.062 -27.531 -28.75 1 98 38 HIS B CA 1
ATOM 3527 C C . HIS B 1 38 ? 7.363 -28.828 -29.188 1 98 38 HIS B C 1
ATOM 3529 O O . HIS B 1 38 ? 7.773 -29.469 -30.156 1 98 38 HIS B O 1
ATOM 3535 N N . GLU B 1 39 ? 6.367 -29.172 -28.391 1 97.81 39 GLU B N 1
ATOM 3536 C CA . GLU B 1 39 ? 5.582 -30.359 -28.703 1 97.81 39 GLU B CA 1
ATOM 3537 C C . GLU B 1 39 ? 4.996 -30.281 -30.109 1 97.81 39 GLU B C 1
ATOM 3539 O O . GLU B 1 39 ? 5.031 -31.266 -30.859 1 97.81 39 GLU B O 1
ATOM 3544 N N . VAL B 1 40 ? 4.496 -29.172 -30.453 1 97.81 40 VAL B N 1
ATOM 3545 C CA . VAL B 1 40 ? 3.861 -28.953 -31.75 1 97.81 40 VAL B CA 1
ATOM 3546 C C . VAL B 1 40 ? 4.914 -29 -32.875 1 97.81 40 VAL B C 1
ATOM 3548 O O . VAL B 1 40 ? 4.68 -29.594 -33.906 1 97.81 40 VAL B O 1
ATOM 3551 N N . LEU B 1 41 ? 6.027 -28.375 -32.625 1 97.62 41 LEU B N 1
ATOM 3552 C CA . LEU B 1 41 ? 7.109 -28.375 -33.594 1 97.62 41 LEU B CA 1
ATOM 3553 C C . LEU B 1 41 ? 7.629 -29.797 -33.844 1 97.62 41 LEU B C 1
ATOM 3555 O O . LEU B 1 41 ? 7.918 -30.188 -34.969 1 97.62 41 LEU B O 1
ATOM 3559 N N . GLY B 1 42 ? 7.879 -30.516 -32.781 1 96.44 42 GLY B N 1
ATOM 3560 C CA . GLY B 1 42 ? 8.273 -31.922 -32.844 1 96.44 42 GLY B CA 1
ATOM 3561 C C . GLY B 1 42 ? 9.773 -32.125 -32.875 1 96.44 42 GLY B C 1
ATOM 3562 O O . GLY B 1 42 ? 10.25 -33.25 -32.938 1 96.44 42 GLY B O 1
ATOM 3563 N N . LYS B 1 43 ? 10.484 -31.078 -32.906 1 96.12 43 LYS B N 1
ATOM 3564 C CA . LYS B 1 43 ? 11.945 -31.094 -32.906 1 96.12 43 LYS B CA 1
ATOM 3565 C C . LYS B 1 43 ? 12.516 -30.016 -32 1 96.12 43 LYS B C 1
ATOM 3567 O O . LYS B 1 43 ? 11.836 -29.031 -31.703 1 96.12 43 LYS B O 1
ATOM 3572 N N . PHE B 1 44 ? 13.68 -30.25 -31.547 1 97.38 44 PHE B N 1
ATOM 3573 C CA . PHE B 1 44 ? 14.32 -29.219 -30.734 1 97.38 44 PHE B CA 1
ATOM 3574 C C . PHE B 1 44 ? 14.609 -27.984 -31.578 1 97.38 44 PHE B C 1
ATOM 3576 O O . PHE B 1 44 ? 15.266 -28.078 -32.625 1 97.38 44 PHE B O 1
ATOM 3583 N N . PRO B 1 45 ? 14.211 -26.875 -31.125 1 97.88 45 PRO B N 1
ATOM 3584 C CA . PRO B 1 45 ? 14.32 -25.672 -31.938 1 97.88 45 PRO B CA 1
ATOM 3585 C C . PRO B 1 45 ? 15.734 -25.109 -31.984 1 97.88 45 PRO B C 1
ATOM 3587 O O . PRO B 1 45 ? 16.516 -25.328 -31.047 1 97.88 45 PRO B O 1
ATOM 3590 N N . ASP B 1 46 ? 16.062 -24.359 -33.031 1 97 46 ASP B N 1
ATOM 3591 C CA . ASP B 1 46 ? 17.344 -23.656 -33.125 1 97 46 ASP B CA 1
ATOM 3592 C C . ASP B 1 46 ? 17.156 -22.172 -32.844 1 97 46 ASP B C 1
ATOM 3594 O O . ASP B 1 46 ? 18.141 -21.438 -32.656 1 97 46 ASP B O 1
ATOM 3598 N N . LYS B 1 47 ? 15.891 -21.75 -32.844 1 97.88 47 LYS B N 1
ATOM 3599 C CA . LYS B 1 47 ? 15.57 -20.375 -32.469 1 97.88 47 LYS B CA 1
ATOM 3600 C C . LYS B 1 47 ? 14.258 -20.297 -31.703 1 97.88 47 LYS B C 1
ATOM 3602 O O . LYS B 1 47 ? 13.297 -20.984 -32.031 1 97.88 47 LYS B O 1
ATOM 3607 N N . ILE B 1 48 ? 14.227 -19.516 -30.734 1 98.12 48 ILE B N 1
ATOM 3608 C CA . ILE B 1 48 ? 13.062 -19.344 -29.875 1 98.12 48 ILE B CA 1
ATOM 3609 C C . ILE B 1 48 ? 12.773 -17.859 -29.672 1 98.12 48 ILE B C 1
ATOM 3611 O O . ILE B 1 48 ? 13.664 -17.078 -29.312 1 98.12 48 ILE B O 1
ATOM 3615 N N . ILE B 1 49 ? 11.578 -17.391 -29.953 1 98.25 49 ILE B N 1
ATOM 3616 C CA . ILE B 1 49 ? 11.141 -16.031 -29.719 1 98.25 49 ILE B CA 1
ATOM 3617 C C . ILE B 1 49 ? 10.008 -16.016 -28.688 1 98.25 49 ILE B C 1
ATOM 3619 O O . ILE B 1 49 ? 8.984 -16.672 -28.875 1 98.25 49 ILE B O 1
ATOM 3623 N N . ILE B 1 50 ? 10.25 -15.359 -27.625 1 97.88 50 ILE B N 1
ATOM 3624 C CA . ILE B 1 50 ? 9.25 -15.242 -26.562 1 97.88 50 ILE B CA 1
ATOM 3625 C C . ILE B 1 50 ? 8.742 -13.805 -26.484 1 97.88 50 ILE B C 1
ATOM 3627 O O . ILE B 1 50 ? 9.516 -12.875 -26.25 1 97.88 50 ILE B O 1
ATOM 3631 N N . LYS B 1 51 ? 7.488 -13.586 -26.703 1 97.56 51 LYS B N 1
ATOM 3632 C CA . LYS B 1 51 ? 6.832 -12.289 -26.578 1 97.56 51 LYS B CA 1
ATOM 3633 C C . LYS B 1 51 ? 5.898 -12.266 -25.359 1 97.56 51 LYS B C 1
ATOM 3635 O O . LYS B 1 51 ? 5.059 -13.148 -25.203 1 97.56 51 LYS B O 1
ATOM 3640 N N . CYS B 1 52 ? 6.137 -11.32 -24.5 1 96.5 52 CYS B N 1
ATOM 3641 C CA . CYS B 1 52 ? 5.344 -11.266 -23.281 1 96.5 52 CYS B CA 1
ATOM 3642 C C . CYS B 1 52 ? 4.82 -9.852 -23.031 1 96.5 52 CYS B C 1
ATOM 3644 O O . CYS B 1 52 ? 5.465 -8.875 -23.406 1 96.5 52 CYS B O 1
ATOM 3646 N N . SER B 1 53 ? 3.607 -9.781 -22.438 1 94.75 53 SER B N 1
ATOM 3647 C CA . SER B 1 53 ? 3.125 -8.508 -21.922 1 94.75 53 SER B CA 1
ATOM 3648 C C . SER B 1 53 ? 4.023 -7.984 -20.797 1 94.75 53 SER B C 1
ATOM 3650 O O . SER B 1 53 ? 4.801 -8.742 -20.219 1 94.75 53 SER B O 1
ATOM 3652 N N . GLY B 1 54 ? 3.914 -6.723 -20.562 1 92.94 54 GLY B N 1
ATOM 3653 C CA . GLY B 1 54 ? 4.758 -6.094 -19.562 1 92.94 54 GLY B CA 1
ATOM 3654 C C . GLY B 1 54 ? 4.645 -6.75 -18.203 1 92.94 54 GLY B C 1
ATOM 3655 O O . GLY B 1 54 ? 5.652 -6.945 -17.516 1 92.94 54 GLY B O 1
ATOM 3656 N N . ASN B 1 55 ? 3.449 -7.125 -17.781 1 93.19 55 ASN B N 1
ATOM 3657 C CA . ASN B 1 55 ? 3.225 -7.73 -16.469 1 93.19 55 ASN B CA 1
ATOM 3658 C C . ASN B 1 55 ? 3.879 -9.102 -16.375 1 93.19 55 ASN B C 1
ATOM 3660 O O . ASN B 1 55 ? 4.352 -9.492 -15.297 1 93.19 55 ASN B O 1
ATOM 3664 N N . ILE B 1 56 ? 3.863 -9.805 -17.469 1 94.88 56 ILE B N 1
ATOM 3665 C CA . ILE B 1 56 ? 4.531 -11.102 -17.484 1 94.88 56 ILE B CA 1
ATOM 3666 C C . ILE B 1 56 ? 6.035 -10.914 -17.297 1 94.88 56 ILE B C 1
ATOM 3668 O O . ILE B 1 56 ? 6.672 -11.641 -16.531 1 94.88 56 ILE B O 1
ATOM 3672 N N . ILE B 1 57 ? 6.543 -9.969 -17.984 1 93.62 57 ILE B N 1
ATOM 3673 C CA . ILE B 1 57 ? 7.969 -9.68 -17.875 1 93.62 57 ILE B CA 1
ATOM 3674 C C . ILE B 1 57 ? 8.305 -9.273 -16.453 1 93.62 57 ILE B C 1
ATOM 3676 O O . ILE B 1 57 ? 9.266 -9.789 -15.867 1 93.62 57 ILE B O 1
ATOM 3680 N N . LYS B 1 58 ? 7.539 -8.391 -15.898 1 91.62 58 LYS B N 1
ATOM 3681 C CA . LYS B 1 58 ? 7.707 -7.883 -14.539 1 91.62 58 LYS B CA 1
ATOM 3682 C C . LYS B 1 58 ? 7.762 -9.023 -13.531 1 91.62 58 LYS B C 1
ATOM 3684 O O . LYS B 1 58 ? 8.617 -9.039 -12.641 1 91.62 58 LYS B O 1
ATOM 3689 N N . ASN B 1 59 ? 6.922 -10 -13.648 1 92.31 59 ASN B N 1
ATOM 3690 C CA . ASN B 1 59 ? 6.766 -11.055 -12.656 1 92.31 59 ASN B CA 1
ATOM 3691 C C . ASN B 1 59 ? 7.746 -12.203 -12.891 1 92.31 59 ASN B C 1
ATOM 3693 O O . ASN B 1 59 ? 8.062 -12.961 -11.977 1 92.31 59 ASN B O 1
ATOM 3697 N N . ALA B 1 60 ? 8.203 -12.32 -14.094 1 93.12 60 ALA B N 1
ATOM 3698 C CA . ALA B 1 60 ? 9.062 -13.461 -14.414 1 93.12 60 ALA B CA 1
ATOM 3699 C C . ALA B 1 60 ? 10.539 -13.078 -14.305 1 93.12 60 ALA B C 1
ATOM 3701 O O . ALA B 1 60 ? 11.406 -13.945 -14.219 1 93.12 60 ALA B O 1
ATOM 3702 N N . LYS B 1 61 ? 10.828 -11.836 -14.273 1 88.56 61 LYS B N 1
ATOM 3703 C CA . LYS B 1 61 ? 12.188 -11.336 -14.422 1 88.56 61 LYS B CA 1
ATOM 3704 C C . LYS B 1 61 ? 13.07 -11.789 -13.258 1 88.56 61 LYS B C 1
ATOM 3706 O O . LYS B 1 61 ? 14.203 -12.227 -13.469 1 88.56 61 LYS B O 1
ATOM 3711 N N . SER B 1 62 ? 12.523 -11.75 -12.031 1 85.06 62 SER B N 1
ATOM 3712 C CA . SER B 1 62 ? 13.414 -11.852 -10.883 1 85.06 62 SER B CA 1
ATOM 3713 C C . SER B 1 62 ? 13.141 -13.117 -10.078 1 85.06 62 SER B C 1
ATOM 3715 O O . SER B 1 62 ? 13.797 -13.367 -9.062 1 85.06 62 SER B O 1
ATOM 3717 N N . VAL B 1 63 ? 12.273 -13.859 -10.484 1 88.38 63 VAL B N 1
ATOM 3718 C CA . VAL B 1 63 ? 11.867 -14.992 -9.664 1 88.38 63 VAL B CA 1
ATOM 3719 C C . VAL B 1 63 ? 12.586 -16.266 -10.125 1 88.38 63 VAL B C 1
ATOM 3721 O O . VAL B 1 63 ? 12.898 -16.406 -11.312 1 88.38 63 VAL B O 1
ATOM 3724 N N . ILE B 1 64 ? 12.836 -17.125 -9.18 1 90.19 64 ILE B N 1
ATOM 3725 C CA . ILE B 1 64 ? 13.523 -18.375 -9.469 1 90.19 64 ILE B CA 1
ATOM 3726 C C . ILE B 1 64 ? 12.539 -19.375 -10.086 1 90.19 64 ILE B C 1
ATOM 3728 O O . ILE B 1 64 ? 11.43 -19.547 -9.578 1 90.19 64 ILE B O 1
ATOM 3732 N N . VAL B 1 65 ? 12.953 -19.969 -11.211 1 92.38 65 VAL B N 1
ATOM 3733 C CA . VAL B 1 65 ? 12.164 -21.016 -11.859 1 92.38 65 VAL B CA 1
ATOM 3734 C C . VAL B 1 65 ? 12.25 -22.312 -11.055 1 92.38 65 VAL B C 1
ATOM 3736 O O . VAL B 1 65 ? 13.352 -22.797 -10.766 1 92.38 65 VAL B O 1
ATOM 3739 N N . PRO B 1 66 ? 11.094 -22.75 -10.695 1 90.75 66 PRO B N 1
ATOM 3740 C CA . PRO B 1 66 ? 11.117 -23.953 -9.844 1 90.75 66 PRO B CA 1
ATOM 3741 C C . PRO B 1 66 ? 11.836 -25.125 -10.508 1 90.75 66 PRO B C 1
ATOM 3743 O O . PRO B 1 66 ? 11.742 -25.312 -11.727 1 90.75 66 PRO B O 1
ATOM 3746 N N . ASN B 1 67 ? 12.562 -25.938 -9.703 1 88.19 67 ASN B N 1
ATOM 3747 C CA . ASN B 1 67 ? 13.227 -27.172 -10.094 1 88.19 67 ASN B CA 1
ATOM 3748 C C . ASN B 1 67 ? 14.398 -26.906 -11.031 1 88.19 67 ASN B C 1
ATOM 3750 O O . ASN B 1 67 ? 14.758 -27.75 -11.852 1 88.19 67 ASN B O 1
ATOM 3754 N N . THR B 1 68 ? 15.023 -25.734 -11.039 1 90.31 68 THR B N 1
ATOM 3755 C CA . THR B 1 68 ? 16.094 -25.422 -11.969 1 90.31 68 THR B CA 1
ATOM 3756 C C . THR B 1 68 ? 17.391 -25.094 -11.219 1 90.31 68 THR B C 1
ATOM 3758 O O . THR B 1 68 ? 18.375 -24.688 -11.828 1 90.31 68 THR B O 1
ATOM 3761 N N . GLY B 1 69 ? 17.438 -25.312 -10.023 1 81.06 69 GLY B N 1
ATOM 3762 C CA . GLY B 1 69 ? 18.625 -25 -9.258 1 81.06 69 GLY B CA 1
ATOM 3763 C C . GLY B 1 69 ? 18.938 -23.516 -9.234 1 81.06 69 GLY B C 1
ATOM 3764 O O . GLY B 1 69 ? 20.109 -23.109 -9.312 1 81.06 69 GLY B O 1
ATOM 3765 N N . ASN B 1 70 ? 18.016 -22.578 -9.297 1 86.19 70 ASN B N 1
ATOM 3766 C CA . ASN B 1 70 ? 18.156 -21.156 -9.016 1 86.19 70 ASN B CA 1
ATOM 3767 C C . ASN B 1 70 ? 18.188 -20.328 -10.305 1 86.19 70 ASN B C 1
ATOM 3769 O O . ASN B 1 70 ? 18.625 -19.172 -10.297 1 86.19 70 ASN B O 1
ATOM 3773 N N . LEU B 1 71 ? 17.922 -20.922 -11.438 1 91.5 71 LEU B N 1
ATOM 3774 C CA . LEU B 1 71 ? 17.812 -20.141 -12.664 1 91.5 71 LEU B CA 1
ATOM 3775 C C . LEU B 1 71 ? 16.641 -19.172 -12.586 1 91.5 71 LEU B C 1
ATOM 3777 O O . LEU B 1 71 ? 15.609 -19.484 -11.992 1 91.5 71 LEU B O 1
ATOM 3781 N N . LYS B 1 72 ? 16.891 -17.984 -13.125 1 89.25 72 LYS B N 1
ATOM 3782 C CA . LYS B 1 72 ? 15.875 -16.922 -13.07 1 89.25 72 LYS B CA 1
ATOM 3783 C C . LYS B 1 72 ? 15.531 -16.438 -14.477 1 89.25 72 LYS B C 1
ATOM 3785 O O . LYS B 1 72 ? 16.359 -16.484 -15.383 1 89.25 72 LYS B O 1
ATOM 3790 N N . GLY B 1 73 ? 14.289 -16.094 -14.562 1 90 73 GLY B N 1
ATOM 3791 C CA . GLY B 1 73 ? 13.961 -15.258 -15.703 1 90 73 GLY B CA 1
ATOM 3792 C C . GLY B 1 73 ? 13.18 -15.984 -16.781 1 90 73 GLY B C 1
ATOM 3793 O O . GLY B 1 73 ? 12.945 -17.188 -16.688 1 90 73 GLY B O 1
ATOM 3794 N N . ILE B 1 74 ? 12.852 -15.234 -17.812 1 94.38 74 ILE B N 1
ATOM 3795 C CA . ILE B 1 74 ? 11.984 -15.664 -18.906 1 94.38 74 ILE B CA 1
ATOM 3796 C C . ILE B 1 74 ? 12.695 -16.719 -19.75 1 94.38 74 ILE B C 1
ATOM 3798 O O . ILE B 1 74 ? 12.109 -17.734 -20.109 1 94.38 74 ILE B O 1
ATOM 3802 N N . ARG B 1 75 ? 14 -16.469 -20.016 1 95.06 75 ARG B N 1
ATOM 3803 C CA . ARG B 1 75 ? 14.789 -17.391 -20.828 1 95.06 75 ARG B CA 1
ATOM 3804 C C . ARG B 1 75 ? 14.867 -18.766 -20.156 1 95.06 75 ARG B C 1
ATOM 3806 O O . ARG B 1 75 ? 14.672 -19.781 -20.812 1 95.06 75 ARG B O 1
ATOM 3813 N N . ALA B 1 76 ? 15.164 -18.672 -18.922 1 95.69 76 ALA B N 1
ATOM 3814 C CA . ALA B 1 76 ? 15.25 -19.922 -18.156 1 95.69 76 ALA B CA 1
ATOM 3815 C C . ALA B 1 76 ? 13.922 -20.672 -18.172 1 95.69 76 ALA B C 1
ATOM 3817 O O . ALA B 1 76 ? 13.898 -21.891 -18.312 1 95.69 76 ALA B O 1
ATOM 3818 N N . SER B 1 77 ? 12.883 -19.984 -18 1 95.88 77 SER B N 1
ATOM 3819 C CA . SER B 1 77 ? 11.547 -20.578 -17.984 1 95.88 77 SER B CA 1
ATOM 3820 C C . SER B 1 77 ? 11.234 -21.266 -19.312 1 95.88 77 SER B C 1
ATOM 3822 O O . SER B 1 77 ? 10.836 -22.438 -19.328 1 95.88 77 SER B O 1
ATOM 3824 N N . ALA B 1 78 ? 11.438 -20.531 -20.391 1 97.31 78 ALA B N 1
ATOM 3825 C CA . ALA B 1 78 ? 11.125 -21.062 -21.719 1 97.31 78 ALA B CA 1
ATOM 3826 C C . ALA B 1 78 ? 12 -22.266 -22.062 1 97.31 78 ALA B C 1
ATOM 3828 O O . ALA B 1 78 ? 11.5 -23.281 -22.547 1 97.31 78 ALA B O 1
ATOM 3829 N N . LEU B 1 79 ? 13.281 -22.109 -21.797 1 97.56 79 LEU B N 1
ATOM 3830 C CA . LEU B 1 79 ? 14.219 -23.172 -22.125 1 97.56 79 LEU B CA 1
ATOM 3831 C C . LEU B 1 79 ? 13.938 -24.422 -21.297 1 97.56 79 LEU B C 1
ATOM 3833 O O . LEU B 1 79 ? 14.031 -25.531 -21.797 1 97.56 79 LEU B O 1
ATOM 3837 N N . THR B 1 80 ? 13.617 -24.219 -20.078 1 96.94 80 THR B N 1
ATOM 3838 C CA . THR B 1 80 ? 13.273 -25.359 -19.234 1 96.94 80 THR B CA 1
ATOM 3839 C C . THR B 1 80 ? 12.023 -26.047 -19.766 1 96.94 80 THR B C 1
ATOM 3841 O O . THR B 1 80 ? 11.945 -27.281 -19.781 1 96.94 80 THR B O 1
ATOM 3844 N N . GLY B 1 81 ? 11.047 -25.266 -20.156 1 97.44 81 GLY B N 1
ATOM 3845 C CA . GLY B 1 81 ? 9.844 -25.812 -20.766 1 97.44 81 GLY B CA 1
ATOM 3846 C C . GLY B 1 81 ? 10.125 -26.625 -22.016 1 97.44 81 GLY B C 1
ATOM 3847 O O . GLY B 1 81 ? 9.523 -27.688 -22.219 1 97.44 81 GLY B O 1
ATOM 3848 N N . ILE B 1 82 ? 11.055 -26.156 -22.812 1 97.5 82 ILE B N 1
ATOM 3849 C CA . ILE B 1 82 ? 11.375 -26.797 -24.078 1 97.5 82 ILE B CA 1
ATOM 3850 C C . ILE B 1 82 ? 12.195 -28.062 -23.828 1 97.5 82 ILE B C 1
ATOM 3852 O O . ILE B 1 82 ? 11.961 -29.094 -24.469 1 97.5 82 ILE B O 1
ATOM 3856 N N . VAL B 1 83 ? 13.102 -27.984 -22.922 1 97.06 83 VAL B N 1
ATOM 3857 C CA . VAL B 1 83 ? 14.047 -29.062 -22.688 1 97.06 83 VAL B CA 1
ATOM 3858 C C . VAL B 1 83 ? 13.352 -30.203 -21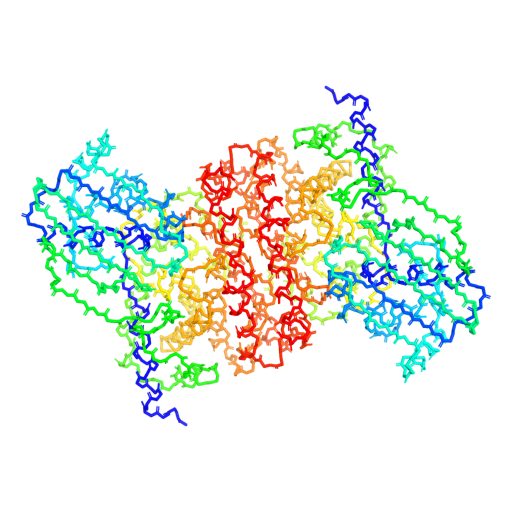.938 1 97.06 83 VAL B C 1
ATOM 3860 O O . VAL B 1 83 ? 13.578 -31.375 -22.25 1 97.06 83 VAL B O 1
ATOM 3863 N N . ALA B 1 84 ? 12.492 -29.812 -21 1 95.31 84 ALA B N 1
ATOM 3864 C CA . ALA B 1 84 ? 12.055 -30.875 -20.078 1 95.31 84 ALA B CA 1
ATOM 3865 C C . ALA B 1 84 ? 10.586 -30.703 -19.719 1 95.31 84 ALA B C 1
ATOM 3867 O O . ALA B 1 84 ? 10.039 -31.516 -18.953 1 95.31 84 ALA B O 1
ATOM 3868 N N . GLY B 1 85 ? 9.906 -29.781 -20.188 1 95.19 85 GLY B N 1
ATOM 3869 C CA . GLY B 1 85 ? 8.539 -29.516 -19.781 1 95.19 85 GLY B CA 1
ATOM 3870 C C . GLY B 1 85 ? 7.547 -30.516 -20.359 1 95.19 85 GLY B C 1
ATOM 3871 O O . GLY B 1 85 ? 7.742 -31.016 -21.469 1 95.19 85 GLY B O 1
ATOM 3872 N N . ASP B 1 86 ? 6.535 -30.828 -19.578 1 96.19 86 ASP B N 1
ATOM 3873 C CA . ASP B 1 86 ? 5.391 -31.609 -20.016 1 96.19 86 ASP B CA 1
ATOM 3874 C C . ASP B 1 86 ? 4.133 -30.75 -20.125 1 96.19 86 ASP B C 1
ATOM 3876 O O . ASP B 1 86 ? 3.443 -30.531 -19.1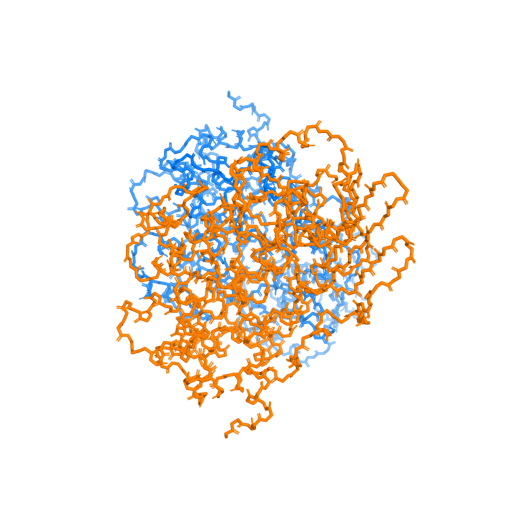25 1 96.19 86 ASP B O 1
ATOM 3880 N N . ALA B 1 87 ? 3.744 -30.359 -21.281 1 95.19 87 ALA B N 1
ATOM 3881 C CA . ALA B 1 87 ? 2.656 -29.406 -21.516 1 95.19 87 ALA B CA 1
ATOM 3882 C C . ALA B 1 87 ? 1.327 -29.969 -21.016 1 95.19 87 ALA B C 1
ATOM 3884 O O . ALA B 1 87 ? 0.4 -29.203 -20.719 1 95.19 87 ALA B O 1
ATOM 3885 N N . SER B 1 88 ? 1.229 -31.234 -20.922 1 95.5 88 SER B N 1
ATOM 3886 C CA . SER B 1 88 ? -0.021 -31.844 -20.484 1 95.5 88 SER B CA 1
ATOM 3887 C C . SER B 1 88 ? -0.287 -31.547 -19.016 1 95.5 88 SER B C 1
ATOM 3889 O O . SER B 1 88 ? -1.411 -31.719 -18.531 1 95.5 88 SER B O 1
ATOM 3891 N N . ARG B 1 89 ? 0.657 -31.031 -18.328 1 94.19 89 ARG B N 1
ATOM 3892 C CA . ARG B 1 89 ? 0.526 -30.797 -16.906 1 94.19 89 ARG B CA 1
ATOM 3893 C C . ARG B 1 89 ? 0.242 -29.328 -16.609 1 94.19 89 ARG B C 1
ATOM 3895 O O . ARG B 1 89 ? 0.193 -28.922 -15.445 1 94.19 89 ARG B O 1
ATOM 3902 N N . GLU B 1 90 ? 0.134 -28.531 -17.531 1 95 90 GLU B N 1
ATOM 3903 C CA . GLU B 1 90 ? -0.239 -27.125 -17.438 1 95 90 GLU B CA 1
ATOM 3904 C C . GLU B 1 90 ? 0.605 -26.406 -16.391 1 95 90 GLU B C 1
ATOM 3906 O O . GLU B 1 90 ? 1.83 -26.328 -16.516 1 95 90 GLU B O 1
ATOM 3911 N N . MET B 1 91 ? 0.019 -26.047 -15.242 1 93.5 91 MET B N 1
ATOM 3912 C CA . MET B 1 91 ? 0.716 -25.25 -14.242 1 93.5 91 MET B CA 1
ATOM 3913 C C . MET B 1 91 ? 1.705 -26.094 -13.453 1 93.5 91 MET B C 1
ATOM 3915 O O . MET B 1 91 ? 2.467 -25.578 -12.633 1 93.5 91 MET B O 1
ATOM 3919 N N . GLN B 1 92 ? 1.778 -27.359 -13.742 1 93.31 92 GLN B N 1
ATOM 3920 C CA . GLN B 1 92 ? 2.785 -28.25 -13.18 1 93.31 92 GLN B CA 1
ATOM 3921 C C . GLN B 1 92 ? 3.715 -28.781 -14.273 1 93.31 92 GLN B C 1
ATOM 3923 O O . GLN B 1 92 ? 4.234 -29.906 -14.164 1 93.31 92 GLN B O 1
ATOM 3928 N N . VAL B 1 93 ? 3.932 -28.047 -15.297 1 95.31 93 VAL B N 1
ATOM 3929 C CA . VAL B 1 93 ? 4.648 -28.406 -16.516 1 95.31 93 VAL B CA 1
ATOM 3930 C C . VAL B 1 93 ? 6.09 -28.766 -16.172 1 95.31 93 VAL B C 1
ATOM 3932 O O . VAL B 1 93 ? 6.711 -29.578 -16.875 1 95.31 93 VAL B O 1
ATOM 3935 N N . LEU B 1 94 ? 6.637 -28.312 -15.062 1 94.44 94 LEU B N 1
ATOM 3936 C CA . LEU B 1 94 ? 8.055 -28.484 -14.758 1 94.44 94 LEU B CA 1
ATOM 3937 C C . LEU B 1 94 ? 8.242 -29.516 -13.648 1 94.44 94 LEU B C 1
ATOM 3939 O O . LEU B 1 94 ? 9.328 -29.609 -13.07 1 94.44 94 LEU B O 1
ATOM 3943 N N . GLU B 1 95 ? 7.262 -30.219 -13.367 1 90.88 95 GLU B N 1
ATOM 3944 C CA . GLU B 1 95 ? 7.293 -31.188 -12.273 1 90.88 95 GLU B CA 1
ATOM 3945 C C . GLU B 1 95 ? 8.336 -32.25 -12.516 1 90.88 95 GLU B C 1
ATOM 3947 O O . GLU B 1 95 ? 8.953 -32.75 -11.57 1 90.88 95 GLU B O 1
ATOM 3952 N N . SER B 1 96 ? 8.625 -32.594 -13.758 1 90.12 96 SER B N 1
ATOM 3953 C CA . SER B 1 96 ? 9.445 -33.75 -14.086 1 90.12 96 SER B CA 1
ATOM 3954 C C . SER B 1 96 ? 10.852 -33.344 -14.484 1 90.12 96 SER B C 1
ATOM 3956 O O . SER B 1 96 ? 11.609 -34.156 -15.039 1 90.12 96 SER B O 1
ATOM 3958 N N . VAL B 1 97 ? 11.188 -32.156 -14.273 1 92.62 97 VAL B N 1
ATOM 3959 C CA . VAL B 1 97 ? 12.516 -31.672 -14.648 1 92.62 97 VAL B CA 1
ATOM 3960 C C . VAL B 1 97 ? 13.578 -32.406 -13.844 1 92.62 97 VAL B C 1
ATOM 3962 O O . VAL B 1 97 ? 13.422 -32.594 -12.633 1 92.62 97 VAL B O 1
ATOM 3965 N N . MET B 1 98 ? 14.602 -32.812 -14.5 1 91.12 98 MET B N 1
ATOM 3966 C CA . MET B 1 98 ? 15.695 -33.562 -13.867 1 91.12 98 MET B CA 1
ATOM 3967 C C . MET B 1 98 ? 17 -32.75 -13.938 1 91.12 98 MET B C 1
ATOM 3969 O O . MET B 1 98 ? 17.078 -31.75 -14.641 1 91.12 98 MET B O 1
ATOM 3973 N N . ARG B 1 99 ? 18.047 -33.281 -13.195 1 89.31 99 ARG B N 1
ATOM 3974 C CA . ARG B 1 99 ? 19.344 -32.594 -13.078 1 89.31 99 ARG B CA 1
ATOM 3975 C C . ARG B 1 99 ? 20 -32.438 -14.445 1 89.31 99 ARG B C 1
ATOM 3977 O O . ARG B 1 99 ? 20.688 -31.453 -14.703 1 89.31 99 ARG B O 1
ATOM 3984 N N . GLU B 1 100 ? 19.797 -33.469 -15.172 1 93.56 100 GLU B N 1
ATOM 3985 C CA . GLU B 1 100 ? 20.406 -33.438 -16.5 1 93.56 100 GLU B CA 1
ATOM 3986 C C . GLU B 1 100 ? 19.781 -32.375 -17.391 1 93.56 100 GLU B C 1
ATOM 3988 O O . GLU B 1 100 ? 20.453 -31.75 -18.203 1 93.56 100 GLU B O 1
ATOM 3993 N N . ASP B 1 101 ? 18.547 -32.219 -17.25 1 95.12 101 ASP B N 1
ATOM 3994 C CA . ASP B 1 101 ? 17.844 -31.188 -18 1 95.12 101 ASP B CA 1
ATOM 3995 C C . ASP B 1 101 ? 18.359 -29.797 -17.641 1 95.12 101 ASP B C 1
ATOM 3997 O O . ASP B 1 101 ? 18.5 -28.938 -18.516 1 95.12 101 ASP B O 1
ATOM 4001 N N . ILE B 1 102 ? 18.625 -29.625 -16.375 1 94.69 102 ILE B N 1
ATOM 4002 C CA . ILE B 1 102 ? 19.078 -28.344 -15.875 1 94.69 102 ILE B CA 1
ATOM 4003 C C . ILE B 1 102 ? 20.438 -28 -16.484 1 94.69 102 ILE B C 1
ATOM 4005 O O . ILE B 1 102 ? 20.688 -26.844 -16.844 1 94.69 102 ILE B O 1
ATOM 4009 N N . LYS B 1 103 ? 21.297 -28.984 -16.531 1 95.19 103 LYS B N 1
A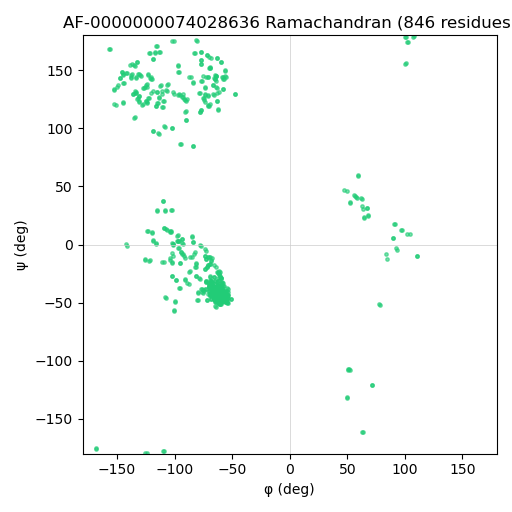TOM 4010 C CA . LYS B 1 103 ? 22.594 -28.781 -17.156 1 95.19 103 LYS B CA 1
ATOM 4011 C C . LYS B 1 103 ? 22.438 -28.328 -18.609 1 95.19 103 LYS B C 1
ATOM 4013 O O . LYS B 1 103 ? 23.141 -27.406 -19.047 1 95.19 103 LYS B O 1
ATOM 4018 N N . ARG B 1 104 ? 21.609 -28.953 -19.25 1 95.94 104 ARG B N 1
ATOM 4019 C CA . ARG B 1 104 ? 21.359 -28.594 -20.641 1 95.94 104 ARG B CA 1
ATOM 4020 C C . ARG B 1 104 ? 20.812 -27.172 -20.75 1 95.94 104 ARG B C 1
ATOM 4022 O O . ARG B 1 104 ? 21.219 -26.422 -21.641 1 95.94 104 ARG B O 1
ATOM 4029 N N . VAL B 1 105 ? 19.859 -26.812 -19.891 1 96.62 105 VAL B N 1
ATOM 4030 C CA . VAL B 1 105 ? 19.281 -25.484 -19.891 1 96.62 105 VAL B CA 1
ATOM 4031 C C . VAL B 1 105 ? 20.375 -24.438 -19.656 1 96.62 105 VAL B C 1
ATOM 4033 O O . VAL B 1 105 ? 20.422 -23.406 -20.328 1 96.62 105 VAL B O 1
ATOM 4036 N N . LYS B 1 106 ? 21.219 -24.703 -18.703 1 95.88 106 LYS B N 1
ATOM 4037 C CA . LYS B 1 106 ? 22.312 -23.797 -18.391 1 95.88 106 LYS B CA 1
ATOM 4038 C C . LYS B 1 106 ? 23.219 -23.578 -19.594 1 95.88 106 LYS B C 1
ATOM 4040 O O . LYS B 1 106 ? 23.688 -22.469 -19.844 1 95.88 106 LYS B O 1
ATOM 4045 N N . GLU B 1 107 ? 23.438 -24.609 -20.297 1 95.94 107 GLU B N 1
ATOM 4046 C CA . GLU B 1 107 ? 24.25 -24.516 -21.516 1 95.94 107 GLU B CA 1
ATOM 4047 C C . GLU B 1 107 ? 23.562 -23.672 -22.578 1 95.94 107 GLU B C 1
ATOM 4049 O O . GLU B 1 107 ? 24.203 -22.844 -23.234 1 95.94 107 GLU B O 1
ATOM 4054 N N . LEU B 1 108 ? 22.344 -23.875 -22.734 1 96.25 108 LEU B N 1
ATOM 4055 C CA . LEU B 1 108 ? 21.578 -23.141 -23.75 1 96.25 108 LEU B CA 1
ATOM 4056 C C . LEU B 1 108 ? 21.469 -21.656 -23.375 1 96.25 108 LEU B C 1
ATOM 4058 O O . LEU B 1 108 ? 21.391 -20.797 -24.25 1 96.25 108 LEU B O 1
ATOM 4062 N N . MET B 1 109 ? 21.438 -21.375 -22.109 1 94.94 109 MET B N 1
ATOM 4063 C CA . MET B 1 109 ? 21.328 -20.016 -21.609 1 94.94 109 MET B CA 1
ATOM 4064 C C . MET B 1 109 ? 22.531 -19.172 -22.031 1 94.94 109 MET B C 1
ATOM 4066 O O . MET B 1 109 ? 22.438 -17.953 -22.109 1 94.94 109 MET B O 1
ATOM 4070 N N . LYS B 1 110 ? 23.562 -19.812 -22.281 1 95.25 110 LYS B N 1
ATOM 4071 C CA . LYS B 1 110 ? 24.781 -19.141 -22.688 1 95.25 110 LYS B CA 1
ATOM 4072 C C . LYS B 1 110 ? 24.766 -18.828 -24.188 1 95.25 110 LYS B C 1
ATOM 4074 O O . LYS B 1 110 ? 25.625 -18.094 -24.688 1 95.25 110 LYS B O 1
ATOM 4079 N N . THR B 1 111 ? 23.781 -19.312 -24.859 1 94.94 111 THR B N 1
ATOM 4080 C CA . THR B 1 111 ? 23.672 -19.094 -26.297 1 94.94 111 THR B CA 1
ATOM 4081 C C . THR B 1 111 ? 22.641 -18.016 -26.594 1 94.94 111 THR B C 1
ATOM 4083 O O . THR B 1 111 ? 21.969 -17.516 -25.688 1 94.94 111 THR B O 1
ATOM 4086 N N . ASP B 1 112 ? 22.5 -17.625 -27.875 1 94.31 112 ASP B N 1
ATOM 4087 C CA . ASP B 1 112 ? 21.547 -16.609 -28.297 1 94.31 112 ASP B CA 1
ATOM 4088 C C . ASP B 1 112 ? 20.312 -17.234 -28.953 1 94.31 112 ASP B C 1
ATOM 4090 O O . ASP B 1 112 ? 19.734 -16.672 -29.875 1 94.31 112 ASP B O 1
ATOM 4094 N N . ILE B 1 113 ? 20.062 -18.359 -28.5 1 96 113 ILE B N 1
ATOM 4095 C CA . ILE B 1 113 ? 18.984 -19.141 -29.109 1 96 113 ILE B CA 1
ATOM 4096 C C . ILE B 1 113 ? 17.641 -18.484 -28.781 1 96 113 ILE B C 1
ATOM 4098 O O . ILE B 1 113 ? 16.672 -18.625 -29.531 1 96 113 ILE B O 1
ATOM 4102 N N . CYS B 1 114 ? 17.547 -17.797 -27.688 1 96.06 114 CYS B N 1
ATOM 4103 C CA . CYS B 1 114 ? 16.297 -17.25 -27.188 1 96.06 114 CYS B CA 1
ATOM 4104 C C . CYS B 1 114 ? 16.281 -15.727 -27.281 1 96.06 114 CYS B C 1
ATOM 4106 O O . CYS B 1 114 ? 17.219 -15.062 -26.844 1 96.06 114 CYS B O 1
ATOM 4108 N N . GLU B 1 115 ? 15.25 -15.203 -27.844 1 96.38 115 GLU B N 1
ATOM 4109 C CA . GLU B 1 115 ? 15 -13.766 -27.906 1 96.38 115 GLU B CA 1
ATOM 4110 C C . GLU B 1 115 ? 13.711 -13.391 -27.188 1 96.38 115 GLU B C 1
ATOM 4112 O O . GLU B 1 115 ? 12.688 -14.062 -27.344 1 96.38 115 GLU B O 1
ATOM 4117 N N . ILE B 1 116 ? 13.812 -12.383 -26.359 1 95.25 116 ILE B N 1
ATOM 4118 C CA . ILE B 1 116 ? 12.656 -11.914 -25.594 1 95.25 116 ILE B CA 1
ATOM 4119 C C . ILE B 1 116 ? 12.18 -10.578 -26.156 1 95.25 116 ILE B C 1
ATOM 4121 O O . ILE B 1 116 ? 12.984 -9.664 -26.375 1 95.25 116 ILE B O 1
ATOM 4125 N N . GLN B 1 117 ? 10.891 -10.461 -26.359 1 95.56 117 GLN B N 1
ATOM 4126 C CA . GLN B 1 117 ? 10.266 -9.227 -26.828 1 95.56 117 GLN B CA 1
ATOM 4127 C C . GLN B 1 117 ? 9.078 -8.844 -25.938 1 95.56 117 GLN B C 1
ATOM 4129 O O . GLN B 1 117 ? 8.367 -9.719 -25.438 1 95.56 117 GLN B O 1
ATOM 4134 N N . MET B 1 118 ? 8.898 -7.621 -25.781 1 93.19 118 MET B N 1
ATOM 4135 C CA . MET B 1 118 ? 7.742 -7.121 -25.047 1 93.19 118 MET B CA 1
ATOM 4136 C C . MET B 1 118 ? 6.609 -6.742 -26 1 93.19 118 MET B C 1
ATOM 4138 O O . MET B 1 118 ? 6.848 -6.113 -27.031 1 93.19 118 MET B O 1
ATOM 4142 N N . ILE B 1 119 ? 5.445 -7.266 -25.672 1 92.06 119 ILE B N 1
ATOM 4143 C CA . ILE B 1 119 ? 4.262 -6.879 -26.438 1 92.06 119 ILE B CA 1
ATOM 4144 C C . ILE B 1 119 ? 3.594 -5.68 -25.766 1 92.06 119 ILE B C 1
ATOM 4146 O O . ILE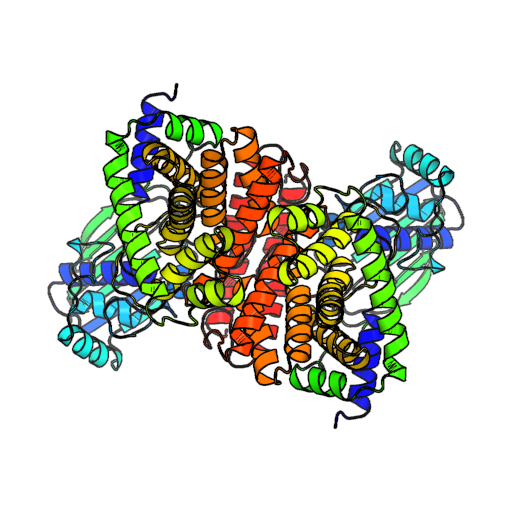 B 1 119 ? 3.184 -5.754 -24.609 1 92.06 119 ILE B O 1
ATOM 4150 N N . GLU B 1 120 ? 3.371 -4.613 -26.438 1 86 120 GLU B N 1
ATOM 4151 C CA . GLU B 1 120 ? 2.754 -3.408 -25.891 1 86 120 GLU B CA 1
ATOM 4152 C C . GLU B 1 120 ? 1.262 -3.363 -26.203 1 86 120 GLU B C 1
ATOM 4154 O O . GLU B 1 120 ? 0.812 -3.939 -27.188 1 86 120 GLU B O 1
ATOM 4159 N N . ASN B 1 121 ? 0.538 -2.654 -25.344 1 76.31 121 ASN B N 1
ATOM 4160 C CA . ASN B 1 121 ? -0.872 -2.342 -25.562 1 76.31 121 ASN B CA 1
ATOM 4161 C C . ASN B 1 121 ? -1.706 -3.607 -25.719 1 76.31 121 ASN B C 1
ATOM 4163 O O . ASN B 1 121 ? -2.525 -3.699 -26.641 1 76.31 121 ASN B O 1
ATOM 4167 N N . VAL B 1 122 ? -1.359 -4.543 -24.922 1 80.25 122 VAL B N 1
ATOM 4168 C CA . VAL B 1 122 ? -2.094 -5.805 -24.922 1 80.25 122 VAL B CA 1
ATOM 4169 C C . VAL B 1 122 ? -2.609 -6.109 -23.516 1 80.25 122 VAL B C 1
ATOM 4171 O O . VAL B 1 122 ? -2.479 -5.289 -22.609 1 80.25 122 VAL B O 1
ATOM 4174 N N . ALA B 1 123 ? -3.305 -7.301 -23.453 1 86.06 123 ALA B N 1
ATOM 4175 C CA . ALA B 1 123 ? -3.777 -7.781 -22.156 1 86.06 123 ALA B CA 1
ATOM 4176 C C . ALA B 1 123 ? -2.625 -7.918 -21.172 1 86.06 123 ALA B C 1
ATOM 4178 O O . ALA B 1 123 ? -1.483 -8.164 -21.562 1 86.06 123 ALA B O 1
ATOM 4179 N N . ASN B 1 124 ? -2.926 -7.738 -19.953 1 89.88 124 ASN B N 1
ATOM 4180 C CA . ASN B 1 124 ? -1.913 -7.793 -18.906 1 89.88 124 ASN B CA 1
ATOM 4181 C C . ASN B 1 124 ? -1.229 -9.156 -18.859 1 89.88 124 ASN B C 1
ATOM 4183 O O . ASN B 1 124 ? -0.077 -9.266 -18.438 1 89.88 124 ASN B O 1
ATOM 4187 N N . LEU B 1 125 ? -1.935 -10.18 -19.266 1 93.88 125 LEU B N 1
ATOM 4188 C CA . LEU B 1 125 ? -1.404 -11.531 -19.359 1 93.88 125 LEU B CA 1
ATOM 4189 C C . LEU B 1 125 ? -1.451 -12.039 -20.797 1 93.88 125 LEU B C 1
ATOM 4191 O O . LEU B 1 125 ? -2.496 -12.5 -21.266 1 93.88 125 LEU B O 1
ATOM 4195 N N . HIS B 1 126 ? -0.396 -11.945 -21.438 1 95.25 126 HIS B N 1
ATOM 4196 C CA . HIS B 1 126 ? -0.249 -12.344 -22.844 1 95.25 126 HIS B CA 1
ATOM 4197 C C . HIS B 1 126 ? 1.135 -12.93 -23.109 1 95.25 126 HIS B C 1
ATOM 4199 O O . HIS B 1 126 ? 2.148 -12.305 -22.781 1 95.25 126 HIS B O 1
ATOM 4205 N N . ILE B 1 127 ? 1.178 -14.164 -23.594 1 97.06 127 ILE B N 1
ATOM 4206 C CA . ILE B 1 127 ? 2.422 -14.852 -23.906 1 97.06 127 ILE B CA 1
ATOM 4207 C C . ILE B 1 127 ? 2.342 -15.453 -25.297 1 97.06 127 ILE B C 1
ATOM 4209 O O . ILE B 1 127 ? 1.358 -16.109 -25.641 1 97.06 127 ILE B O 1
ATOM 4213 N N . ILE B 1 128 ? 3.295 -15.18 -26.109 1 98.12 128 ILE B N 1
ATOM 4214 C CA . ILE B 1 128 ? 3.451 -15.836 -27.406 1 98.12 128 ILE B CA 1
ATOM 4215 C C . ILE B 1 128 ? 4.836 -16.469 -27.5 1 98.12 128 ILE B C 1
ATOM 4217 O O . ILE B 1 128 ? 5.852 -15.797 -27.312 1 98.12 128 ILE B O 1
ATOM 4221 N N . VAL B 1 129 ? 4.855 -17.734 -27.719 1 98.44 129 VAL B N 1
ATOM 4222 C CA . VAL B 1 129 ? 6.117 -18.438 -27.922 1 98.44 129 VAL B CA 1
ATOM 4223 C C . VAL B 1 129 ? 6.188 -18.984 -29.344 1 98.44 129 VAL B C 1
ATOM 4225 O O . VAL B 1 129 ? 5.305 -19.719 -29.781 1 98.44 129 VAL B O 1
ATOM 4228 N N . GLU B 1 130 ? 7.18 -18.562 -29.984 1 98.38 130 GLU B N 1
ATOM 4229 C CA . GLU B 1 130 ? 7.477 -19.047 -31.328 1 98.38 130 GLU B CA 1
ATOM 4230 C C . GLU B 1 130 ? 8.773 -19.844 -31.344 1 98.38 130 GLU B C 1
ATOM 4232 O O . GLU B 1 130 ? 9.82 -19.359 -30.906 1 98.38 130 GLU B O 1
ATOM 4237 N N . VAL B 1 131 ? 8.695 -21.031 -31.844 1 98.38 131 VAL B N 1
ATOM 4238 C CA . VAL B 1 131 ? 9.883 -21.859 -31.969 1 98.38 131 VAL B CA 1
ATOM 4239 C C . VAL B 1 131 ? 10.102 -22.234 -33.438 1 98.38 131 VAL B C 1
ATOM 4241 O O . VAL B 1 131 ? 9.141 -22.438 -34.188 1 98.38 131 VAL B O 1
ATOM 4244 N N . MET B 1 132 ? 11.367 -22.266 -33.719 1 97.88 132 MET B N 1
ATOM 4245 C CA . MET B 1 132 ? 11.719 -22.531 -35.125 1 97.88 132 MET B CA 1
ATOM 4246 C C . MET B 1 132 ? 12.82 -23.578 -35.219 1 97.88 132 MET B C 1
ATOM 4248 O O . MET B 1 132 ? 13.688 -23.656 -34.344 1 97.88 132 MET B O 1
ATOM 4252 N N . TYR B 1 133 ? 12.758 -24.422 -36.188 1 97.38 133 TYR B N 1
ATOM 4253 C CA . TYR B 1 133 ? 13.82 -25.312 -36.625 1 97.38 133 TYR B CA 1
ATOM 4254 C C . TYR B 1 133 ? 13.969 -25.297 -38.125 1 97.38 133 TYR B C 1
ATOM 4256 O O . TYR B 1 133 ? 13.148 -25.859 -38.844 1 97.38 133 TYR B O 1
ATOM 4264 N N . GLN B 1 134 ? 15.062 -24.719 -38.562 1 95.19 134 GLN B N 1
ATOM 4265 C CA . GLN B 1 134 ? 15.242 -24.516 -40 1 95.19 134 GLN B CA 1
ATOM 4266 C C . GLN B 1 134 ? 14.039 -23.812 -40.625 1 95.19 134 GLN B C 1
ATOM 4268 O O . GLN B 1 134 ? 13.688 -22.703 -40.219 1 95.19 134 GLN B O 1
ATOM 4273 N N . LYS B 1 135 ? 13.219 -24.5 -41.406 1 94.56 135 LYS B N 1
ATOM 4274 C CA . LYS B 1 135 ? 12.094 -23.844 -42.062 1 94.56 135 LYS B CA 1
ATOM 4275 C C . LYS B 1 135 ? 10.789 -24.109 -41.344 1 94.56 135 LYS B C 1
ATOM 4277 O O . LYS B 1 135 ? 9.773 -23.469 -41.625 1 94.56 135 LYS B O 1
ATOM 4282 N N . GLU B 1 136 ? 10.805 -24.969 -40.438 1 97.19 136 GLU B N 1
ATOM 4283 C CA . GLU B 1 136 ? 9.602 -25.312 -39.688 1 97.19 136 GLU B CA 1
ATOM 4284 C C . GLU B 1 136 ? 9.398 -24.344 -38.5 1 97.19 136 GLU B C 1
ATOM 4286 O O . GLU B 1 136 ? 10.359 -23.859 -37.906 1 97.19 136 GLU B O 1
ATOM 4291 N N . LYS B 1 137 ? 8.133 -24.078 -38.281 1 97.81 137 LYS B N 1
ATOM 4292 C CA . LYS B 1 137 ? 7.809 -23.141 -37.219 1 97.81 137 LYS B CA 1
ATOM 4293 C C . LYS B 1 137 ? 6.562 -23.578 -36.438 1 97.81 137 LYS B C 1
ATOM 4295 O O . LYS B 1 137 ? 5.664 -24.203 -37.031 1 97.81 137 LYS B O 1
ATOM 4300 N N . ALA B 1 138 ? 6.562 -23.266 -35.219 1 98.38 138 ALA B N 1
ATOM 4301 C CA . ALA B 1 138 ? 5.379 -23.453 -34.375 1 98.38 138 ALA B CA 1
ATOM 4302 C C . ALA B 1 138 ? 5.168 -22.25 -33.469 1 98.38 138 ALA B C 1
ATOM 4304 O O . ALA B 1 138 ? 6.129 -21.625 -33.031 1 98.38 138 ALA B O 1
ATOM 4305 N N . LEU B 1 139 ? 3.91 -21.906 -33.25 1 98.31 139 LEU B N 1
ATOM 4306 C CA . LEU B 1 139 ? 3.549 -20.766 -32.406 1 98.31 139 LEU B CA 1
ATOM 4307 C C . LEU B 1 139 ? 2.43 -21.141 -31.422 1 98.31 139 LEU B C 1
ATOM 4309 O O . LEU B 1 139 ? 1.467 -21.812 -31.812 1 98.31 139 LEU B O 1
ATOM 4313 N N . VAL B 1 140 ? 2.625 -20.812 -30.219 1 98.44 140 VAL B N 1
ATOM 4314 C CA . VAL B 1 140 ? 1.602 -20.984 -29.203 1 98.44 140 VAL B CA 1
ATOM 4315 C C . VAL B 1 140 ? 1.33 -19.641 -28.516 1 98.44 140 VAL B C 1
ATOM 4317 O O . VAL B 1 140 ? 2.264 -18.922 -28.141 1 98.44 140 VAL B O 1
ATOM 4320 N N . GLU B 1 141 ? 0.056 -19.328 -28.328 1 97.25 141 GLU B N 1
ATOM 4321 C CA . GLU B 1 141 ? -0.364 -18.062 -27.75 1 97.25 141 GLU B CA 1
ATOM 4322 C C . GLU B 1 141 ? -1.264 -18.281 -26.531 1 97.25 141 GLU B C 1
ATOM 4324 O O . GLU B 1 141 ? -2.236 -19.031 -26.609 1 97.25 141 GLU B O 1
ATOM 4329 N N . ILE B 1 142 ? -0.875 -17.719 -25.391 1 96.06 142 ILE B N 1
ATOM 4330 C CA . ILE B 1 142 ? -1.658 -17.719 -24.172 1 96.06 142 ILE B CA 1
ATOM 4331 C C . ILE B 1 142 ? -2.129 -16.297 -23.859 1 96.06 142 ILE B C 1
ATOM 4333 O O . ILE B 1 142 ? -1.352 -15.344 -23.953 1 96.06 142 ILE B O 1
ATOM 4337 N N . ILE B 1 143 ? -3.434 -16.125 -23.438 1 93.75 143 ILE B N 1
ATOM 4338 C CA . ILE B 1 143 ? -3.922 -14.789 -23.125 1 93.75 143 ILE B CA 1
ATOM 4339 C C . ILE B 1 143 ? -4.906 -14.852 -21.969 1 93.75 143 ILE B C 1
ATOM 4341 O O . ILE B 1 143 ? -5.531 -15.891 -21.719 1 93.75 143 ILE B O 1
ATOM 4345 N N . HIS B 1 144 ? -4.98 -13.867 -21.094 1 91.38 144 HIS B N 1
ATOM 4346 C CA . HIS B 1 144 ? -5.941 -13.594 -20.031 1 91.38 144 HIS B CA 1
ATOM 4347 C C . HIS B 1 144 ? -5.672 -14.469 -18.812 1 91.38 144 HIS B C 1
ATOM 4349 O O . HIS B 1 144 ? -5.594 -13.969 -17.688 1 91.38 144 HIS B O 1
ATOM 4355 N N . THR B 1 145 ? -5.566 -15.789 -19 1 92.25 145 THR B N 1
ATOM 4356 C CA . THR B 1 145 ? -5.223 -16.688 -17.906 1 92.25 145 THR B CA 1
ATOM 4357 C C . THR B 1 145 ? -3.957 -17.469 -18.219 1 92.25 145 THR B C 1
ATOM 4359 O O . THR B 1 145 ? -3.582 -17.609 -19.391 1 92.25 145 THR B O 1
ATOM 4362 N N . HIS B 1 146 ? -3.338 -18.078 -17.266 1 94.38 146 HIS B N 1
ATOM 4363 C CA . HIS B 1 146 ? -2.012 -18.672 -17.391 1 94.38 146 HIS B CA 1
ATOM 4364 C C . HIS B 1 146 ? -2.055 -19.938 -18.234 1 94.38 146 HIS B C 1
ATOM 4366 O O . HIS B 1 146 ? -1.029 -20.359 -18.766 1 94.38 146 HIS B O 1
ATOM 4372 N N . THR B 1 147 ? -3.264 -20.516 -18.375 1 93.19 147 THR B N 1
ATOM 4373 C CA . THR B 1 147 ? -3.344 -21.797 -19.062 1 93.19 147 THR B CA 1
ATOM 4374 C C . THR B 1 147 ? -4.211 -21.703 -20.312 1 93.19 147 THR B C 1
ATOM 4376 O O . THR B 1 147 ? -4.523 -22.703 -20.938 1 93.19 147 THR B O 1
ATOM 4379 N N . ASN B 1 148 ? -4.668 -20.469 -20.578 1 93.44 148 ASN B N 1
ATOM 4380 C CA . ASN B 1 148 ? -5.602 -20.312 -21.688 1 93.44 148 ASN B CA 1
ATOM 4381 C C . ASN B 1 148 ? -4.871 -20.188 -23.031 1 93.44 148 ASN B C 1
ATOM 4383 O O . ASN B 1 148 ? -4.73 -19.094 -23.562 1 93.44 148 ASN B O 1
ATOM 4387 N N . ILE B 1 149 ? -4.555 -21.328 -23.609 1 95.88 149 ILE B N 1
ATOM 4388 C CA . ILE B 1 149 ? -4.027 -21.328 -24.969 1 95.88 149 ILE B CA 1
ATOM 4389 C C . ILE B 1 149 ? -5.129 -20.938 -25.953 1 95.88 149 ILE B C 1
ATOM 4391 O O . ILE B 1 149 ? -6.152 -21.609 -26.047 1 95.88 149 ILE B O 1
ATOM 4395 N N . CYS B 1 150 ? -4.895 -19.859 -26.656 1 95.12 150 CYS B N 1
ATOM 4396 C CA . CYS B 1 150 ? -5.957 -19.375 -27.547 1 95.12 150 CYS B CA 1
ATOM 4397 C C . CYS B 1 150 ? -5.59 -19.594 -29 1 95.12 150 CYS B C 1
ATOM 4399 O O . CYS B 1 150 ? -6.449 -19.5 -29.891 1 95.12 150 CYS B O 1
ATOM 4401 N N . LYS B 1 151 ? -4.324 -19.875 -29.281 1 97.25 151 LYS B N 1
ATOM 4402 C CA . LYS B 1 151 ? -3.904 -20.078 -30.656 1 97.25 151 LYS B CA 1
ATOM 4403 C C . LYS B 1 151 ? -2.691 -21 -30.734 1 97.25 151 LYS B C 1
ATOM 4405 O O . LYS B 1 151 ? -1.775 -20.891 -29.922 1 97.25 151 LYS B O 1
ATOM 4410 N N . VAL B 1 152 ? -2.723 -21.984 -31.641 1 97.94 152 VAL B N 1
ATOM 4411 C CA . VAL B 1 152 ? -1.606 -22.859 -31.969 1 97.94 152 VAL B CA 1
ATOM 4412 C C . VAL B 1 152 ? -1.423 -22.922 -33.469 1 97.94 152 VAL B C 1
ATOM 4414 O O . VAL B 1 152 ? -2.369 -23.219 -34.219 1 97.94 152 VAL B O 1
ATOM 4417 N N . VAL B 1 153 ? -0.236 -22.562 -33.906 1 98.19 153 VAL B N 1
ATOM 4418 C CA . VAL B 1 153 ? 0.059 -22.531 -35.344 1 98.19 153 VAL B CA 1
ATOM 4419 C C . VAL B 1 153 ? 1.269 -23.406 -35.625 1 98.19 153 VAL B C 1
ATOM 4421 O O . VAL B 1 153 ? 2.236 -23.422 -34.875 1 98.19 153 VAL B O 1
ATOM 4424 N N . LYS B 1 154 ? 1.208 -24.188 -36.719 1 98.12 154 LYS B N 1
ATOM 4425 C CA . LYS B 1 154 ? 2.344 -24.969 -37.219 1 98.12 154 LYS B CA 1
ATOM 4426 C C . LYS B 1 154 ? 2.578 -24.703 -38.688 1 98.12 154 LYS B C 1
ATOM 4428 O O . LYS B 1 154 ? 1.691 -24.922 -39.5 1 98.12 154 LYS B O 1
ATOM 4433 N N . ASP B 1 155 ? 3.699 -24.234 -39 1 97.12 155 ASP B N 1
ATOM 4434 C CA . ASP B 1 155 ? 4.109 -23.969 -40.375 1 97.12 155 ASP B CA 1
ATOM 4435 C C . ASP B 1 155 ? 3.037 -23.172 -41.094 1 97.12 155 ASP B C 1
ATOM 4437 O O . ASP B 1 155 ? 2.658 -23.531 -42.219 1 97.12 155 ASP B O 1
ATOM 4441 N N . GLY B 1 156 ? 2.57 -22.156 -40.406 1 95.12 156 GLY B N 1
ATOM 4442 C CA . GLY B 1 156 ? 1.611 -21.25 -41.031 1 95.12 156 GLY B CA 1
ATOM 4443 C C . GLY B 1 156 ? 0.184 -21.766 -40.938 1 95.12 156 GLY B C 1
ATOM 4444 O O . GLY B 1 156 ? -0.76 -21.016 -41.219 1 95.12 156 GLY B O 1
ATOM 4445 N N . HIS B 1 157 ? -0.042 -23.016 -40.562 1 97 157 HIS B N 1
ATOM 4446 C CA . HIS B 1 157 ? -1.374 -23.594 -40.406 1 97 157 HIS B CA 1
ATOM 4447 C C . HIS B 1 157 ? -1.882 -23.469 -38.969 1 97 157 HIS B C 1
ATOM 4449 O O . HIS B 1 157 ? -1.22 -23.922 -38.031 1 97 157 HIS B O 1
ATOM 4455 N N . VAL B 1 158 ? -3.045 -22.969 -38.875 1 96.94 158 VAL B N 1
ATOM 4456 C CA . VAL B 1 158 ? -3.666 -22.828 -37.562 1 96.94 158 VAL B CA 1
ATOM 4457 C C . VAL B 1 158 ? -4.215 -24.188 -37.094 1 96.94 158 VAL B C 1
ATOM 4459 O O . VAL B 1 158 ? -5.125 -24.734 -37.719 1 96.94 158 VAL B O 1
ATOM 4462 N N . LEU B 1 159 ? -3.67 -24.688 -36.094 1 97.44 159 LEU B N 1
ATOM 4463 C CA . LEU B 1 159 ? -4.109 -25.969 -35.562 1 97.44 159 LEU B CA 1
ATOM 4464 C C . LEU B 1 159 ? -5.234 -25.781 -34.531 1 97.44 159 LEU B C 1
ATOM 4466 O O . LEU B 1 159 ? -6.066 -26.672 -34.344 1 97.44 159 LEU B O 1
ATOM 4470 N N . PHE B 1 160 ? -5.184 -24.75 -33.844 1 96.69 160 PHE B N 1
ATOM 4471 C CA . PHE B 1 160 ? -6.156 -24.438 -32.781 1 96.69 160 PHE B CA 1
ATOM 4472 C C . PHE B 1 160 ? -6.34 -22.938 -32.656 1 96.69 160 PHE B C 1
ATOM 4474 O O . PHE B 1 160 ? -5.371 -22.172 -32.719 1 96.69 160 PHE B O 1
ATOM 4481 N N . GLU B 1 161 ? -7.531 -22.469 -32.5 1 94.81 161 GLU B N 1
ATOM 4482 C CA . GLU B 1 161 ? -7.84 -21.062 -32.281 1 94.81 161 GLU B CA 1
ATOM 4483 C C . GLU B 1 161 ? -9.133 -20.891 -31.5 1 94.81 161 GLU B C 1
ATOM 4485 O O . GLU B 1 161 ? -10.148 -21.516 -31.828 1 94.81 161 GLU B O 1
ATOM 4490 N N . LYS B 1 162 ? -8.984 -20.297 -30.469 1 91.44 162 LYS B N 1
ATOM 4491 C CA . LYS B 1 162 ? -10.148 -19.969 -29.641 1 91.44 162 LYS B CA 1
ATOM 4492 C C . LYS B 1 162 ? -10.344 -18.453 -29.547 1 91.44 162 LYS B C 1
ATOM 4494 O O . LYS B 1 162 ? -9.383 -17.719 -29.344 1 91.44 162 LYS B O 1
ATOM 4499 N N . LYS B 1 163 ? -11.547 -17.906 -29.766 1 83.56 163 LYS B N 1
ATOM 4500 C CA . LYS B 1 163 ? -11.852 -16.484 -29.734 1 83.56 163 LYS B CA 1
ATOM 4501 C C . LYS B 1 163 ? -11.859 -15.961 -28.312 1 83.56 163 LYS B C 1
ATOM 4503 O O . LYS B 1 163 ? -12.258 -16.672 -27.375 1 83.56 163 LYS B O 1
ATOM 4508 N N . TYR B 1 164 ? -11.305 -14.945 -28.094 1 79.75 164 TYR B N 1
ATOM 4509 C CA . TYR B 1 164 ? -11.352 -14.25 -26.812 1 79.75 164 TYR B CA 1
ATOM 4510 C C . TYR B 1 164 ? -11.594 -12.758 -27.016 1 79.75 164 TYR B C 1
ATOM 4512 O O . TYR B 1 164 ? -11.359 -12.227 -28.094 1 79.75 164 TYR B O 1
ATOM 4520 N N . GLU B 1 165 ? -12.172 -12.133 -26.031 1 80.88 165 GLU B N 1
ATOM 4521 C CA . GLU B 1 165 ? -12.328 -10.68 -26.062 1 80.88 165 GLU B CA 1
ATOM 4522 C C . GLU B 1 165 ? -11.133 -9.984 -25.406 1 80.88 165 GLU B C 1
ATOM 4524 O O . GLU B 1 165 ? -10.828 -10.227 -24.234 1 80.88 165 GLU B O 1
ATOM 4529 N N . LYS B 1 166 ? -10.555 -9.141 -26.141 1 77.31 166 LYS B N 1
ATOM 4530 C CA . LYS B 1 166 ? -9.336 -8.469 -25.703 1 77.31 166 LYS B CA 1
ATOM 4531 C C . LYS B 1 166 ? -9.594 -7.633 -24.453 1 77.31 166 LYS B C 1
ATOM 4533 O O . LYS B 1 166 ? -8.75 -7.574 -23.547 1 77.31 166 LYS B O 1
ATOM 4538 N N . GLU B 1 167 ? -10.742 -7.102 -24.391 1 76.12 167 GLU B N 1
ATOM 4539 C CA . GLU B 1 167 ? -11.047 -6.137 -23.344 1 76.12 167 GLU B CA 1
ATOM 4540 C C . GLU B 1 167 ? -11.695 -6.816 -22.141 1 76.12 167 GLU B C 1
ATOM 4542 O O . GLU B 1 167 ? -11.844 -6.211 -21.078 1 76.12 167 GLU B O 1
ATOM 4547 N N . ASP B 1 168 ? -12.008 -8.039 -22.312 1 80.88 168 ASP B N 1
ATOM 4548 C CA . ASP B 1 168 ? -12.633 -8.773 -21.234 1 80.88 168 ASP B CA 1
ATOM 4549 C C . ASP B 1 168 ? -11.719 -9.891 -20.719 1 80.88 168 ASP B C 1
ATOM 4551 O O . ASP B 1 168 ? -11.828 -11.031 -21.156 1 80.88 168 ASP B O 1
ATOM 4555 N N . PHE B 1 169 ? -11.023 -9.578 -19.734 1 81 169 PHE B N 1
ATOM 4556 C CA . PHE B 1 169 ? -10.031 -10.508 -19.219 1 81 169 PHE B CA 1
ATOM 4557 C C . PHE B 1 169 ? -10.703 -11.656 -18.469 1 81 169 PHE B C 1
ATOM 4559 O O . PHE B 1 169 ? -10.039 -12.617 -18.078 1 81 169 PHE B O 1
ATOM 4566 N N . ASN B 1 170 ? -12 -11.633 -18.312 1 81.56 170 ASN B N 1
ATOM 4567 C CA . ASN B 1 170 ? -12.734 -12.711 -17.656 1 81.56 170 ASN B CA 1
ATOM 4568 C C . ASN B 1 170 ? -13.422 -13.617 -18.672 1 81.56 170 ASN B C 1
ATOM 4570 O O . ASN B 1 170 ? -14.055 -14.609 -18.297 1 81.56 170 ASN B O 1
ATOM 4574 N N . SER B 1 171 ? -13.344 -13.414 -19.844 1 79.06 171 SER B N 1
ATOM 4575 C CA . SER B 1 171 ? -14.125 -14.062 -20.891 1 79.06 171 SER B CA 1
ATOM 4576 C C . SER B 1 171 ? -13.93 -15.578 -20.859 1 79.06 171 SER B C 1
ATOM 4578 O O . SER B 1 171 ? -14.867 -16.328 -21.125 1 79.06 171 SER B O 1
ATOM 4580 N N . PRO B 1 172 ? -12.797 -16.094 -20.5 1 75.69 172 PRO B N 1
ATOM 4581 C CA . PRO B 1 172 ? -12.641 -17.562 -20.469 1 75.69 172 PRO B CA 1
ATOM 4582 C C . PRO B 1 172 ? -13.148 -18.188 -19.188 1 75.69 172 PRO B C 1
ATOM 4584 O O . PRO B 1 172 ? -13.148 -19.406 -19.047 1 75.69 172 PRO B O 1
ATOM 4587 N N . LEU B 1 173 ? -13.688 -17.406 -18.312 1 85.12 173 LEU B N 1
ATOM 4588 C CA . LEU B 1 173 ? -14.031 -17.875 -16.969 1 85.12 173 LEU B CA 1
ATOM 4589 C C . LEU B 1 173 ? -15.547 -17.891 -16.781 1 85.12 173 LEU B C 1
ATOM 4591 O O . LEU B 1 173 ? -16.297 -17.344 -17.594 1 85.12 173 LEU B O 1
ATOM 4595 N N . SER B 1 174 ? -15.945 -18.562 -15.734 1 87.25 174 SER B N 1
ATOM 4596 C CA . SER B 1 174 ? -17.344 -18.531 -15.32 1 87.25 174 SER B CA 1
ATOM 4597 C C . SER B 1 174 ? -17.781 -17.109 -15 1 87.25 174 SER B C 1
ATOM 4599 O O . SER B 1 174 ? -16.969 -16.25 -14.664 1 87.25 174 SER B O 1
ATOM 4601 N N . ASP B 1 175 ? -19.016 -16.891 -15.07 1 89.75 175 ASP B N 1
ATOM 4602 C CA . ASP B 1 175 ? -19.594 -15.562 -14.883 1 89.75 175 ASP B CA 1
ATOM 4603 C C . ASP B 1 175 ? -19.312 -15.039 -13.477 1 89.75 175 ASP B C 1
ATOM 4605 O O . ASP B 1 175 ? -19.844 -15.555 -12.492 1 89.75 175 ASP B O 1
ATOM 4609 N N . ARG B 1 176 ? -18.609 -14.023 -13.383 1 93.12 176 ARG B N 1
ATOM 4610 C CA . ARG B 1 176 ? -18.203 -13.469 -12.102 1 93.12 176 ARG B CA 1
ATOM 4611 C C . ARG B 1 176 ? -19.172 -12.375 -11.648 1 93.12 176 ARG B C 1
ATOM 4613 O O . ARG B 1 176 ? -19.078 -11.898 -10.508 1 93.12 176 ARG B O 1
ATOM 4620 N N . SER B 1 177 ? -20.109 -11.992 -12.477 1 91.25 177 SER B N 1
ATOM 4621 C CA . SER B 1 177 ? -21.031 -10.906 -12.156 1 91.25 177 SER B CA 1
ATOM 4622 C C . SER B 1 177 ? -21.984 -11.305 -11.031 1 91.25 177 SER B C 1
ATOM 4624 O O . SER B 1 177 ? -22.609 -10.445 -10.406 1 91.25 177 SER B O 1
ATOM 4626 N N . LEU B 1 178 ? -22.016 -12.586 -10.742 1 93.5 178 LEU B N 1
ATOM 4627 C CA . LEU B 1 178 ? -22.938 -13.086 -9.734 1 93.5 178 LEU B CA 1
ATOM 4628 C C . LEU B 1 178 ? -22.328 -12.992 -8.344 1 93.5 178 LEU B C 1
ATOM 4630 O O . LEU B 1 178 ? -23.031 -13.125 -7.336 1 93.5 178 LEU B O 1
ATOM 4634 N N . LEU B 1 179 ? -21.078 -12.711 -8.258 1 96.69 179 LEU B N 1
ATOM 4635 C CA . LEU B 1 179 ? -20.406 -12.664 -6.961 1 96.69 179 LEU B CA 1
ATOM 4636 C C . LEU B 1 179 ? -20.859 -11.453 -6.16 1 96.69 179 LEU B C 1
ATOM 4638 O O . LEU B 1 179 ? -20.719 -10.312 -6.617 1 96.69 179 LEU B O 1
ATOM 4642 N N . LYS B 1 180 ? -21.422 -11.633 -5.039 1 97.81 180 LYS B N 1
ATOM 4643 C CA . LYS B 1 180 ? -21.797 -10.648 -4.027 1 97.81 180 LYS B CA 1
ATOM 4644 C C . LYS B 1 180 ? -21.453 -11.148 -2.625 1 97.81 180 LYS B C 1
ATOM 4646 O O . LYS B 1 180 ? -21.609 -12.328 -2.326 1 97.81 180 LYS B O 1
ATOM 4651 N N . VAL B 1 181 ? -21.094 -10.266 -1.772 1 98.75 181 VAL B N 1
ATOM 4652 C CA . VAL B 1 181 ? -20.609 -10.633 -0.444 1 98.75 181 VAL B CA 1
ATOM 4653 C C . VAL B 1 181 ? -21.703 -11.422 0.292 1 98.75 181 VAL B C 1
ATOM 4655 O O . VAL B 1 181 ? -21.422 -12.461 0.887 1 98.75 181 VAL B O 1
ATOM 4658 N N . LYS B 1 182 ? -22.906 -10.906 0.226 1 98.38 182 LYS B N 1
ATOM 4659 C CA . LYS B 1 182 ? -24.016 -11.562 0.907 1 98.38 182 LYS B CA 1
ATOM 4660 C C . LYS B 1 182 ? -24.234 -12.969 0.369 1 98.38 182 LYS B C 1
ATOM 4662 O O . LYS B 1 182 ? -24.422 -13.914 1.142 1 98.38 182 LYS B O 1
ATOM 4667 N N . ASP B 1 183 ? -24.219 -13.133 -0.949 1 98.25 183 ASP B N 1
ATOM 4668 C CA . ASP B 1 183 ? -24.438 -14.43 -1.588 1 98.25 183 ASP B CA 1
ATOM 4669 C C . ASP B 1 183 ? -23.266 -15.375 -1.335 1 98.25 183 ASP B C 1
ATOM 4671 O O . ASP B 1 183 ? -23.438 -16.594 -1.226 1 98.25 183 ASP B O 1
ATOM 4675 N N . ILE B 1 184 ? -22.062 -14.836 -1.306 1 98.75 184 ILE B N 1
ATOM 4676 C CA . ILE B 1 184 ? -20.875 -15.633 -1.014 1 98.75 184 ILE B CA 1
ATOM 4677 C C . ILE B 1 184 ? -21 -16.25 0.377 1 98.75 184 ILE B C 1
ATOM 4679 O O . ILE B 1 184 ? -20.703 -17.438 0.563 1 98.75 184 ILE B O 1
ATOM 4683 N N . LEU B 1 185 ? -21.391 -15.422 1.363 1 98.75 185 LEU B N 1
ATOM 4684 C CA . LEU B 1 185 ? -21.547 -15.938 2.715 1 98.75 185 LEU B CA 1
ATOM 4685 C C . LEU B 1 185 ? -22.625 -17.016 2.754 1 98.75 185 LEU B C 1
ATOM 4687 O O . LEU B 1 185 ? -22.469 -18.031 3.426 1 98.75 185 LEU B O 1
ATOM 4691 N N . GLU B 1 186 ? -23.719 -16.766 2.082 1 98.19 186 GLU B N 1
ATOM 4692 C CA . GLU B 1 186 ? -24.781 -17.766 2.033 1 98.19 186 GLU B CA 1
ATOM 4693 C C . GLU B 1 186 ? -24.281 -19.078 1.433 1 98.19 186 GLU B C 1
ATOM 4695 O O . GLU B 1 186 ? -24.562 -20.156 1.96 1 98.19 186 GLU B O 1
ATOM 4700 N N . PHE B 1 187 ? -23.578 -19.016 0.375 1 98.5 187 PHE B N 1
ATOM 4701 C CA . PHE B 1 187 ? -23.016 -20.203 -0.244 1 98.5 187 PHE B CA 1
ATOM 4702 C C . PHE B 1 187 ? -22.062 -20.906 0.719 1 98.5 187 PHE B C 1
ATOM 4704 O O . PHE B 1 187 ? -22.156 -22.125 0.888 1 98.5 187 PHE B O 1
ATOM 4711 N N . ALA B 1 188 ? -21.172 -20.156 1.336 1 98.56 188 ALA B N 1
ATOM 4712 C CA . ALA B 1 188 ? -20.188 -20.734 2.24 1 98.56 188 ALA B CA 1
ATOM 4713 C C . ALA B 1 188 ? -20.844 -21.484 3.391 1 98.56 188 ALA B C 1
ATOM 4715 O O . ALA B 1 188 ? -20.344 -22.5 3.852 1 98.56 188 ALA B O 1
ATOM 4716 N N . THR B 1 189 ? -22.016 -21 3.826 1 97.81 189 THR B N 1
ATOM 4717 C CA . THR B 1 189 ? -22.641 -21.562 5.02 1 97.81 189 THR B CA 1
ATOM 4718 C C . THR B 1 189 ? -23.594 -22.703 4.648 1 97.81 189 THR B C 1
ATOM 4720 O O . THR B 1 189 ? -24 -23.484 5.508 1 97.81 189 THR B O 1
ATOM 4723 N N . THR B 1 190 ? -23.891 -22.844 3.328 1 97.38 190 THR B N 1
ATOM 4724 C CA . THR B 1 190 ? -24.906 -23.828 2.967 1 97.38 190 THR B CA 1
ATOM 4725 C C . THR B 1 190 ? -24.328 -24.875 2.012 1 97.38 190 THR B C 1
ATOM 4727 O O . THR B 1 190 ? -24.938 -25.922 1.793 1 97.38 190 THR B O 1
ATOM 4730 N N . VAL B 1 191 ? -23.203 -24.641 1.462 1 97.94 191 VAL B N 1
ATOM 4731 C CA . VAL B 1 191 ? -22.641 -25.531 0.458 1 97.94 191 VAL B CA 1
ATOM 4732 C C . VAL B 1 191 ? -22.484 -26.922 1.042 1 97.94 191 VAL B C 1
ATOM 4734 O O . VAL B 1 191 ? -22.156 -27.078 2.221 1 97.94 191 VAL B O 1
ATOM 4737 N N . LYS B 1 192 ? -22.75 -27.906 0.18 1 97.5 192 LYS B N 1
ATOM 4738 C CA . LYS B 1 192 ? -22.531 -29.297 0.588 1 97.5 192 LYS B CA 1
ATOM 4739 C C . LYS B 1 192 ? -21.031 -29.594 0.691 1 97.5 192 LYS B C 1
ATOM 4741 O O . LYS B 1 192 ? -20.281 -29.359 -0.253 1 97.5 192 LYS B O 1
ATOM 4746 N N . MET B 1 193 ? -20.672 -30.125 1.787 1 97.19 193 MET B N 1
ATOM 4747 C CA . MET B 1 193 ? -19.25 -30.375 2.045 1 97.19 193 MET B CA 1
ATOM 4748 C C . MET B 1 193 ? -18.672 -31.312 0.99 1 97.19 193 MET B C 1
ATOM 4750 O O . MET B 1 193 ? -17.516 -31.156 0.589 1 97.19 193 MET B O 1
ATOM 4754 N N . GLU B 1 194 ? -19.375 -32.25 0.497 1 97.44 194 GLU B N 1
ATOM 4755 C CA . GLU B 1 194 ? -18.906 -33.219 -0.482 1 97.44 194 GLU B CA 1
ATOM 4756 C C . GLU B 1 194 ? -18.484 -32.562 -1.781 1 97.44 194 GLU B C 1
ATOM 4758 O O . GLU B 1 194 ? -17.656 -33.062 -2.521 1 97.44 194 GLU B O 1
ATOM 4763 N N . ASP B 1 195 ? -19.062 -31.391 -2.049 1 97.94 195 ASP B N 1
ATOM 4764 C CA . ASP B 1 195 ? -18.797 -30.688 -3.301 1 97.94 195 ASP B CA 1
ATOM 4765 C C . ASP B 1 195 ? -17.5 -29.891 -3.217 1 97.94 195 ASP B C 1
ATOM 4767 O O . ASP B 1 195 ? -16.922 -29.516 -4.242 1 97.94 195 ASP B O 1
ATOM 4771 N N . VAL B 1 196 ? -17.016 -29.594 -1.973 1 98.12 196 VAL B N 1
ATOM 4772 C CA . VAL B 1 196 ? -15.891 -28.672 -1.869 1 98.12 196 VAL B CA 1
ATOM 4773 C C . VAL B 1 196 ? -14.758 -29.328 -1.073 1 98.12 196 VAL B C 1
ATOM 4775 O O . VAL B 1 196 ? -13.625 -28.844 -1.078 1 98.12 196 VAL B O 1
ATOM 4778 N N . GLU B 1 197 ? -14.953 -30.391 -0.415 1 97.62 197 GLU B N 1
ATOM 4779 C CA . GLU B 1 197 ? -14.016 -30.969 0.537 1 97.62 197 GLU B CA 1
ATOM 4780 C C . GLU B 1 197 ? -12.703 -31.359 -0.144 1 97.62 197 GLU B C 1
ATOM 4782 O O . GLU B 1 197 ? -11.625 -31.109 0.397 1 97.62 197 GLU B O 1
ATOM 4787 N N . GLU B 1 198 ? -12.789 -32 -1.271 1 97.62 198 GLU B N 1
ATOM 4788 C CA . GLU B 1 198 ? -11.586 -32.438 -1.979 1 97.62 198 GLU B CA 1
ATOM 4789 C C . GLU B 1 198 ? -10.719 -31.234 -2.35 1 97.62 198 GLU B C 1
ATOM 4791 O O . GLU B 1 198 ? -9.5 -31.266 -2.156 1 97.62 198 GLU B O 1
ATOM 4796 N N . LEU B 1 199 ? -11.383 -30.281 -2.932 1 97.69 199 LEU B N 1
ATOM 4797 C CA . LEU B 1 199 ? -10.703 -29.062 -3.34 1 97.69 199 LEU B CA 1
ATOM 4798 C C . LEU B 1 199 ? -10.031 -28.375 -2.146 1 97.69 199 LEU B C 1
ATOM 4800 O O . LEU B 1 199 ? -8.867 -27.984 -2.229 1 97.69 199 LEU B O 1
ATOM 4804 N N . LEU B 1 200 ? -10.711 -28.297 -1.028 1 98.62 200 LEU B N 1
ATOM 4805 C CA . LEU B 1 200 ? -10.219 -27.609 0.166 1 98.62 200 LEU B CA 1
ATOM 4806 C C . LEU B 1 200 ? -9.125 -28.438 0.844 1 98.62 200 LEU B C 1
ATOM 4808 O O . LEU B 1 200 ? -8.164 -27.875 1.386 1 98.62 200 LEU B O 1
ATOM 4812 N N . ASN B 1 201 ? -9.289 -29.734 0.853 1 98.44 201 ASN B N 1
ATOM 4813 C CA . ASN B 1 201 ? -8.258 -30.594 1.423 1 98.44 201 ASN B CA 1
ATOM 4814 C C . ASN B 1 201 ? -6.926 -30.438 0.693 1 98.44 201 ASN B C 1
ATOM 4816 O O . ASN B 1 201 ? -5.867 -30.391 1.323 1 98.44 201 ASN B O 1
ATOM 4820 N N . LYS B 1 202 ? -7.012 -30.391 -0.613 1 98.25 202 LYS B N 1
ATOM 4821 C CA . LYS B 1 202 ? -5.805 -30.172 -1.404 1 98.25 202 LYS B CA 1
ATOM 4822 C C . LYS B 1 202 ? -5.168 -28.812 -1.073 1 98.25 202 LYS B C 1
ATOM 4824 O O . LYS B 1 202 ? -3.945 -28.719 -0.945 1 98.25 202 LYS B O 1
ATOM 4829 N N . GLN B 1 203 ? -5.984 -27.812 -0.985 1 98.69 203 GLN B N 1
ATOM 4830 C CA . GLN B 1 203 ? -5.5 -26.484 -0.626 1 98.69 203 GLN B CA 1
ATOM 4831 C C . GLN B 1 203 ? -4.797 -26.516 0.729 1 98.69 203 GLN B C 1
ATOM 4833 O O . GLN B 1 203 ? -3.717 -25.938 0.882 1 98.69 203 GLN B O 1
ATOM 4838 N N . ILE B 1 204 ? -5.449 -27.141 1.699 1 98.81 204 ILE B N 1
ATOM 4839 C CA . ILE B 1 204 ? -4.91 -27.219 3.053 1 98.81 204 ILE B CA 1
ATOM 4840 C C . ILE B 1 204 ? -3.58 -27.969 3.033 1 98.81 204 ILE B C 1
ATOM 4842 O O . ILE B 1 204 ? -2.586 -27.5 3.588 1 98.81 204 ILE B O 1
ATOM 4846 N N . GLU B 1 205 ? -3.584 -29.062 2.395 1 98.62 205 GLU B N 1
ATOM 4847 C CA . GLU B 1 205 ? -2.408 -29.922 2.385 1 98.62 205 GLU B CA 1
ATOM 4848 C C . GLU B 1 205 ? -1.23 -29.25 1.689 1 98.62 205 GLU B C 1
ATOM 4850 O O . GLU B 1 205 ? -0.144 -29.141 2.262 1 98.62 205 GLU B O 1
ATOM 4855 N N . TYR B 1 206 ? -1.438 -28.766 0.456 1 98.62 206 TYR B N 1
ATOM 4856 C CA . TYR B 1 206 ? -0.359 -28.188 -0.337 1 98.62 206 TYR B CA 1
ATOM 4857 C C . TYR B 1 206 ? 0.17 -26.922 0.311 1 98.62 206 TYR B C 1
ATOM 4859 O O . TYR B 1 206 ? 1.38 -26.75 0.481 1 98.62 206 TYR B O 1
ATOM 4867 N N . ASN B 1 207 ? -0.748 -26.047 0.693 1 98.75 207 ASN B N 1
ATOM 4868 C CA . ASN B 1 207 ? -0.329 -24.734 1.206 1 98.75 207 ASN B CA 1
ATOM 4869 C C . ASN B 1 207 ? 0.341 -24.859 2.572 1 98.75 207 ASN B C 1
ATOM 4871 O O . ASN B 1 207 ? 1.293 -24.141 2.869 1 98.75 207 ASN B O 1
ATOM 4875 N N . LEU B 1 208 ? -0.145 -25.812 3.412 1 98.69 208 LEU B N 1
ATOM 4876 C CA . LEU B 1 208 ? 0.495 -26.031 4.707 1 98.69 208 LEU B CA 1
ATOM 4877 C C . LEU B 1 208 ? 1.884 -26.625 4.527 1 98.69 208 LEU B C 1
ATOM 4879 O O . LEU B 1 208 ? 2.814 -26.281 5.258 1 98.69 208 LEU B O 1
ATOM 4883 N N . LYS B 1 209 ? 1.97 -27.547 3.602 1 98.62 209 LYS B N 1
ATOM 4884 C CA . LYS B 1 209 ? 3.236 -28.25 3.398 1 98.62 209 LYS B CA 1
ATOM 4885 C C . LYS B 1 209 ? 4.344 -27.266 3.004 1 98.62 209 LYS B C 1
ATOM 4887 O O . LYS B 1 209 ? 5.449 -27.328 3.545 1 98.62 209 LYS B O 1
ATOM 4892 N N . ILE B 1 210 ? 4.121 -26.422 2.072 1 98.12 210 ILE B N 1
ATOM 4893 C CA . ILE B 1 210 ? 5.168 -25.5 1.621 1 98.12 210 ILE B CA 1
ATOM 4894 C C . ILE B 1 210 ? 5.449 -24.469 2.707 1 98.12 210 ILE B C 1
ATOM 4896 O O . ILE B 1 210 ? 6.594 -24.047 2.879 1 98.12 210 ILE B O 1
ATOM 4900 N N . ALA B 1 211 ? 4.402 -24.016 3.438 1 98.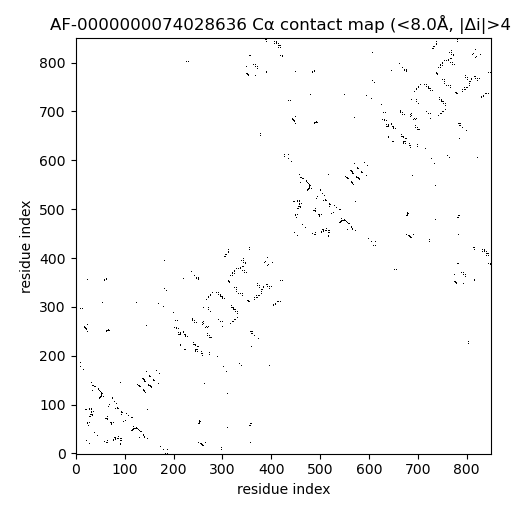62 211 ALA B N 1
ATOM 4901 C CA . ALA B 1 211 ? 4.613 -23.094 4.551 1 98.62 211 ALA B CA 1
ATOM 4902 C C . ALA B 1 211 ? 5.543 -23.703 5.598 1 98.62 211 ALA B C 1
ATOM 4904 O O . ALA B 1 211 ? 6.434 -23.031 6.117 1 98.62 211 ALA B O 1
ATOM 4905 N N . GLN B 1 212 ? 5.289 -24.969 5.91 1 98.5 212 GLN B N 1
ATOM 4906 C CA . GLN B 1 212 ? 6.137 -25.672 6.863 1 98.5 212 GLN B CA 1
ATOM 4907 C C . GLN B 1 212 ? 7.57 -25.781 6.352 1 98.5 212 GLN B C 1
ATOM 4909 O O . GLN B 1 212 ? 8.523 -25.578 7.105 1 98.5 212 GLN B O 1
ATOM 4914 N N . GLU B 1 213 ? 7.672 -26.094 5.074 1 97.94 213 GLU B N 1
ATOM 4915 C CA . GLU B 1 213 ? 8.992 -26.125 4.445 1 97.94 213 GLU B CA 1
ATOM 4916 C C . GLU B 1 213 ? 9.695 -24.766 4.594 1 97.94 213 GLU B C 1
ATOM 4918 O O . GLU B 1 213 ? 10.883 -24.719 4.926 1 97.94 213 GLU B O 1
ATOM 4923 N N . GLY B 1 214 ? 8.961 -23.703 4.375 1 97.75 214 GLY B N 1
ATOM 4924 C CA . GLY B 1 214 ? 9.516 -22.359 4.465 1 97.75 214 GLY B CA 1
ATOM 4925 C C . GLY B 1 214 ? 9.945 -21.984 5.871 1 97.75 214 GLY B C 1
ATOM 4926 O O . GLY B 1 214 ? 10.828 -21.141 6.051 1 97.75 214 GLY B O 1
ATOM 4927 N N . LEU B 1 215 ? 9.305 -22.562 6.898 1 97.75 215 LEU B N 1
ATOM 4928 C CA . LEU B 1 215 ? 9.641 -22.281 8.289 1 97.75 215 LEU B CA 1
ATOM 4929 C C . LEU B 1 215 ? 10.852 -23.109 8.727 1 97.75 215 LEU B C 1
ATOM 4931 O O . LEU B 1 215 ? 11.594 -22.703 9.625 1 97.75 215 LEU B O 1
ATOM 4935 N N . GLU B 1 216 ? 11.047 -24.219 8.117 1 96.75 216 GLU B N 1
ATOM 4936 C CA . GLU B 1 216 ? 12.078 -25.172 8.547 1 96.75 216 GLU B CA 1
ATOM 4937 C C . GLU B 1 216 ? 13.398 -24.906 7.824 1 96.75 216 GLU B C 1
ATOM 4939 O O . GLU B 1 216 ? 14.469 -25.188 8.367 1 96.75 216 GLU B O 1
ATOM 4944 N N . ARG B 1 217 ? 13.336 -24.391 6.602 1 95.31 217 ARG B N 1
ATOM 4945 C CA . ARG B 1 217 ? 14.539 -24.156 5.805 1 95.31 217 ARG B CA 1
ATOM 4946 C C . ARG B 1 217 ? 14.727 -22.672 5.516 1 95.31 217 ARG B C 1
ATOM 4948 O O . ARG B 1 217 ? 13.828 -21.875 5.77 1 95.31 217 ARG B O 1
ATOM 4955 N N . LYS B 1 218 ? 15.922 -22.359 5.066 1 93.19 218 LYS B N 1
ATOM 4956 C CA . LYS B 1 218 ? 16.234 -20.969 4.781 1 93.19 218 LYS B CA 1
ATOM 4957 C C . LYS B 1 218 ? 15.922 -20.609 3.328 1 93.19 218 LYS B C 1
ATOM 4959 O O . LYS B 1 218 ? 16.484 -21.203 2.406 1 93.19 218 LYS B O 1
ATOM 4964 N N . TYR B 1 219 ? 14.992 -19.766 3.158 1 92 219 TYR B N 1
ATOM 4965 C CA . TYR B 1 219 ? 14.609 -19.234 1.854 1 92 219 TYR B CA 1
ATOM 4966 C C . TYR B 1 219 ? 14.609 -17.719 1.858 1 92 219 TYR B C 1
ATOM 4968 O O . TYR B 1 219 ? 14.086 -17.094 2.785 1 92 219 TYR B O 1
ATOM 4976 N N . GLY B 1 220 ? 15.188 -17.109 0.814 1 89.19 220 GLY B N 1
ATOM 4977 C CA . GLY B 1 220 ? 15.188 -15.664 0.752 1 89.19 220 GLY B CA 1
ATOM 4978 C C . GLY B 1 220 ? 15.664 -15.008 2.035 1 89.19 220 GLY B C 1
ATOM 4979 O O . GLY B 1 220 ? 16.719 -15.367 2.562 1 89.19 220 GLY B O 1
ATOM 4980 N N . VAL B 1 221 ? 14.93 -14.008 2.559 1 92.75 221 VAL B N 1
ATOM 4981 C CA . VAL B 1 221 ? 15.336 -13.328 3.787 1 92.75 221 VAL B CA 1
ATOM 4982 C C . VAL B 1 221 ? 14.602 -13.945 4.977 1 92.75 221 VAL B C 1
ATOM 4984 O O . VAL B 1 221 ? 14.719 -13.453 6.105 1 92.75 221 VAL B O 1
ATOM 4987 N N . ASN B 1 222 ? 13.805 -14.977 4.77 1 95.38 222 ASN B N 1
ATOM 4988 C CA . ASN B 1 222 ? 13.156 -15.781 5.801 1 95.38 222 ASN B CA 1
ATOM 4989 C C . ASN B 1 222 ? 12.25 -14.93 6.688 1 95.38 222 ASN B C 1
ATOM 4991 O O . ASN B 1 222 ? 12.383 -14.945 7.91 1 95.38 222 ASN B O 1
ATOM 4995 N N . ILE B 1 223 ? 11.312 -14.328 6.109 1 97.81 223 ILE B N 1
ATOM 4996 C CA . ILE B 1 223 ? 10.391 -13.445 6.801 1 97.81 223 ILE B CA 1
ATOM 4997 C C . ILE B 1 223 ? 9.602 -14.227 7.852 1 97.81 223 ILE B C 1
ATOM 4999 O O . ILE B 1 223 ? 9.43 -13.766 8.984 1 97.81 223 ILE B O 1
ATOM 5003 N N . GLY B 1 224 ? 9.055 -15.398 7.461 1 98 224 GLY B N 1
ATOM 5004 C CA . GLY B 1 224 ? 8.258 -16.188 8.383 1 98 224 GLY B CA 1
ATOM 5005 C C . GLY B 1 224 ? 8.984 -16.516 9.672 1 98 224 GLY B C 1
ATOM 5006 O O . GLY B 1 224 ? 8.438 -16.297 10.766 1 98 224 GLY B O 1
ATOM 5007 N N . LYS B 1 225 ? 10.164 -17 9.523 1 97.31 225 LYS B N 1
ATOM 5008 C CA . LYS B 1 225 ? 10.953 -17.344 10.695 1 97.31 225 LYS B CA 1
ATOM 5009 C C . LYS B 1 225 ? 11.289 -16.109 11.523 1 97.31 225 LYS B C 1
ATOM 5011 O O . LYS B 1 225 ? 11.219 -16.141 12.758 1 97.31 225 LYS B O 1
ATOM 5016 N N . MET B 1 226 ? 11.68 -15.047 10.859 1 97.69 226 MET B N 1
ATOM 5017 C CA . MET B 1 226 ? 12 -13.797 11.547 1 97.69 226 MET B CA 1
ATOM 5018 C C . MET B 1 226 ? 10.805 -13.305 12.359 1 97.69 226 MET B C 1
ATOM 5020 O O . MET B 1 226 ? 10.969 -12.836 13.484 1 97.69 226 MET B O 1
ATOM 5024 N N . LEU B 1 227 ? 9.578 -13.398 11.828 1 98.31 227 LEU B N 1
ATOM 5025 C CA . LEU B 1 227 ? 8.383 -12.984 12.539 1 98.31 227 LEU B CA 1
ATOM 5026 C C . LEU B 1 227 ? 8.219 -13.758 13.844 1 98.31 227 LEU B C 1
ATOM 5028 O O . LEU B 1 227 ? 7.992 -13.164 14.898 1 98.31 227 LEU B O 1
ATOM 5032 N N . LEU B 1 228 ? 8.367 -15.086 13.766 1 98 228 LEU B N 1
ATOM 5033 C CA . LEU B 1 228 ? 8.203 -15.922 14.953 1 98 228 LEU B CA 1
ATOM 5034 C C . LEU B 1 228 ? 9.266 -15.594 16 1 98 228 LEU B C 1
ATOM 5036 O O . LEU B 1 228 ? 8.977 -15.602 17.203 1 98 228 LEU B O 1
ATOM 5040 N N . GLU B 1 229 ? 10.422 -15.297 15.547 1 97.19 229 GLU B N 1
ATOM 5041 C CA . GLU B 1 229 ? 11.531 -15.023 16.453 1 97.19 229 GLU B CA 1
ATOM 5042 C C . GLU B 1 229 ? 11.406 -13.641 17.078 1 97.19 229 GLU B C 1
ATOM 5044 O O . GLU B 1 229 ? 11.719 -13.461 18.266 1 97.19 229 GLU B O 1
ATOM 5049 N N . CYS B 1 230 ? 10.953 -12.641 16.328 1 96.56 230 CYS B N 1
ATOM 5050 C CA . CYS B 1 230 ? 11.039 -11.25 16.766 1 96.56 230 CYS B CA 1
ATOM 5051 C C . CYS B 1 230 ? 9.711 -10.781 17.359 1 96.56 230 CYS B C 1
ATOM 5053 O O . CYS B 1 230 ? 9.68 -9.883 18.188 1 96.56 230 CYS B O 1
ATOM 5055 N N . TYR B 1 231 ? 8.602 -11.312 16.891 1 96.19 231 TYR B N 1
ATOM 5056 C CA . TYR B 1 231 ? 7.289 -10.852 17.328 1 96.19 231 TYR B CA 1
ATOM 5057 C C . TYR B 1 231 ? 6.684 -11.82 18.344 1 96.19 231 TYR B C 1
ATOM 5059 O O . TYR B 1 231 ? 5.742 -11.469 19.062 1 96.19 231 TYR B O 1
ATOM 5067 N N . GLY B 1 232 ? 7.219 -13.023 18.438 1 94.06 232 GLY B N 1
ATOM 5068 C CA . GLY B 1 232 ? 6.699 -14.031 19.344 1 94.06 232 GLY B CA 1
ATOM 5069 C C . GLY B 1 232 ? 5.824 -15.062 18.656 1 94.06 232 GLY B C 1
ATOM 5070 O O . GLY B 1 232 ? 5.523 -14.938 17.469 1 94.06 232 GLY B O 1
ATOM 5071 N N . ASP B 1 233 ? 5.312 -16.062 19.375 1 94.38 233 ASP B N 1
ATOM 5072 C CA . ASP B 1 233 ? 4.645 -17.234 18.812 1 94.38 233 ASP B CA 1
ATOM 5073 C C . ASP B 1 233 ? 3.139 -17.172 19.078 1 94.38 233 ASP B C 1
ATOM 5075 O O . ASP B 1 233 ? 2.494 -18.219 19.219 1 94.38 233 ASP B O 1
ATOM 5079 N N . ASN B 1 234 ? 2.586 -15.992 19.172 1 95.81 234 ASN B N 1
ATOM 5080 C CA . ASN B 1 234 ? 1.142 -15.867 19.328 1 95.81 234 ASN B CA 1
ATOM 5081 C C . ASN B 1 234 ? 0.412 -16.094 18 1 95.81 234 ASN B C 1
ATOM 5083 O O . ASN B 1 234 ? 1.035 -16.094 16.938 1 95.81 234 ASN B O 1
ATOM 5087 N N . ILE B 1 235 ? -0.911 -16.297 18.016 1 97.75 235 ILE B N 1
ATOM 5088 C CA . ILE B 1 235 ? -1.7 -16.719 16.859 1 97.75 235 ILE B CA 1
ATOM 5089 C C . ILE B 1 235 ? -1.615 -15.672 15.758 1 97.75 235 ILE B C 1
ATOM 5091 O O . ILE B 1 235 ? -1.574 -16 14.57 1 97.75 235 ILE B O 1
ATOM 5095 N N . LEU B 1 236 ? -1.608 -14.367 16.125 1 97.69 236 LEU B N 1
ATOM 5096 C CA . LEU B 1 236 ? -1.535 -13.289 15.148 1 97.69 236 LEU B CA 1
ATOM 5097 C C . LEU B 1 236 ? -0.211 -13.328 14.398 1 97.69 236 LEU B C 1
ATOM 5099 O O . LEU B 1 236 ? -0.172 -13.078 13.188 1 97.69 236 LEU B O 1
ATOM 5103 N N . THR B 1 237 ? 0.894 -13.633 15.133 1 98.19 237 THR B N 1
ATOM 5104 C CA . THR B 1 237 ? 2.201 -13.773 14.5 1 98.19 237 THR B CA 1
ATOM 5105 C C . THR B 1 237 ? 2.25 -15.031 13.633 1 98.19 237 THR B C 1
ATOM 5107 O O . THR B 1 237 ? 2.783 -15.008 12.516 1 98.19 237 THR B O 1
ATOM 5110 N N . LYS B 1 238 ? 1.665 -16.125 14.094 1 98.56 238 LYS B N 1
ATOM 5111 C CA . LYS B 1 238 ? 1.723 -17.406 13.398 1 98.56 238 LYS B CA 1
ATOM 5112 C C . LYS B 1 238 ? 1.024 -17.328 12.039 1 98.56 238 LYS B C 1
ATOM 5114 O O . LYS B 1 238 ? 1.53 -17.844 11.047 1 98.56 238 LYS B O 1
ATOM 5119 N N . ILE B 1 239 ? -0.158 -16.734 11.984 1 98.56 239 ILE B N 1
ATOM 5120 C CA . ILE B 1 239 ? -0.884 -16.688 10.719 1 98.56 239 ILE B CA 1
ATOM 5121 C C . ILE B 1 239 ? -0.077 -15.914 9.68 1 98.56 239 ILE B C 1
ATOM 5123 O O . ILE B 1 239 ? -0.045 -16.281 8.5 1 98.56 239 ILE B O 1
ATOM 5127 N N . ARG B 1 240 ? 0.604 -14.836 10.109 1 98.75 240 ARG B N 1
ATOM 5128 C CA . ARG B 1 240 ? 1.464 -14.07 9.211 1 98.75 240 ARG B CA 1
ATOM 5129 C C . ARG B 1 240 ? 2.701 -14.875 8.828 1 98.75 240 ARG B C 1
ATOM 5131 O O . ARG B 1 240 ? 3.09 -14.898 7.656 1 98.75 240 ARG B O 1
ATOM 5138 N N . ALA B 1 241 ? 3.287 -15.516 9.836 1 98.81 241 ALA B N 1
ATOM 5139 C CA . ALA B 1 241 ? 4.551 -16.234 9.656 1 98.81 241 ALA B CA 1
ATOM 5140 C C . ALA B 1 241 ? 4.391 -17.391 8.68 1 98.81 241 ALA B C 1
ATOM 5142 O O . ALA B 1 241 ? 5.238 -17.594 7.809 1 98.81 241 ALA B O 1
ATOM 5143 N N . TYR B 1 242 ? 3.334 -18.156 8.82 1 98.81 242 TYR B N 1
ATOM 5144 C CA . TYR B 1 242 ? 3.119 -19.312 7.953 1 98.81 242 TYR B CA 1
ATOM 5145 C C . TYR B 1 242 ? 2.914 -18.875 6.508 1 98.81 242 TYR B C 1
ATOM 5147 O O . TYR B 1 242 ? 3.492 -19.469 5.59 1 98.81 242 TYR B O 1
ATOM 5155 N N . ALA B 1 243 ? 2.064 -17.875 6.328 1 98.81 243 ALA B N 1
ATOM 5156 C CA . ALA B 1 243 ? 1.829 -17.391 4.973 1 98.81 243 ALA B CA 1
ATOM 5157 C C . ALA B 1 243 ? 3.109 -16.828 4.363 1 98.81 243 ALA B C 1
ATOM 5159 O O . ALA B 1 243 ? 3.428 -17.109 3.205 1 98.81 243 ALA B O 1
ATOM 5160 N N . ALA B 1 244 ? 3.855 -16.062 5.145 1 98.75 244 ALA B N 1
ATOM 5161 C CA . ALA B 1 244 ? 5.105 -15.469 4.676 1 98.75 244 ALA B CA 1
ATOM 5162 C C . ALA B 1 244 ? 6.137 -16.547 4.363 1 98.75 244 ALA B C 1
ATOM 5164 O O . ALA B 1 244 ? 6.863 -16.453 3.367 1 98.75 244 ALA B O 1
ATOM 5165 N N . ALA B 1 245 ? 6.215 -17.531 5.215 1 98.62 245 ALA B N 1
ATOM 5166 C CA . ALA B 1 245 ? 7.176 -18.625 5.027 1 98.62 245 ALA B CA 1
ATOM 5167 C C . ALA B 1 245 ? 6.887 -19.391 3.74 1 98.62 245 ALA B C 1
ATOM 5169 O O . ALA B 1 245 ? 7.812 -19.797 3.031 1 98.62 245 ALA B O 1
ATOM 5170 N N . GLY B 1 246 ? 5.613 -19.672 3.51 1 98.44 246 GLY B N 1
ATOM 5171 C CA . GLY B 1 246 ? 5.258 -20.281 2.24 1 98.44 246 GLY B CA 1
ATOM 5172 C C . GLY B 1 246 ? 5.742 -19.5 1.04 1 98.44 246 GLY B C 1
ATOM 5173 O O . GLY B 1 246 ? 6.277 -20.062 0.089 1 98.44 246 GLY B O 1
ATOM 5174 N N . SER B 1 247 ? 5.52 -18.203 1.094 1 97.94 247 SER B N 1
ATOM 5175 C CA . SER B 1 247 ? 5.953 -17.328 0.01 1 97.94 247 SER B CA 1
ATOM 5176 C C . SER B 1 247 ? 7.473 -17.312 -0.11 1 97.94 247 SER B C 1
ATOM 5178 O O . SER B 1 247 ? 8.016 -17.281 -1.218 1 97.94 247 SER B O 1
ATOM 5180 N N . ASP B 1 248 ? 8.188 -17.234 1.075 1 96.81 248 ASP B N 1
ATOM 5181 C CA . ASP B 1 248 ? 9.641 -17.312 1.067 1 96.81 248 ASP B CA 1
ATOM 5182 C C . ASP B 1 248 ? 10.125 -18.531 0.271 1 96.81 248 ASP B C 1
ATOM 5184 O O . ASP B 1 248 ? 10.992 -18.391 -0.592 1 96.81 248 ASP B O 1
ATOM 5188 N N . ALA B 1 249 ? 9.523 -19.609 0.534 1 96.5 249 ALA B N 1
ATOM 5189 C CA . ALA B 1 249 ? 9.906 -20.859 -0.127 1 96.5 249 ALA B CA 1
ATOM 5190 C C . ALA B 1 249 ? 9.547 -20.828 -1.609 1 96.5 249 ALA B C 1
ATOM 5192 O O . ALA B 1 249 ? 10.391 -21.109 -2.465 1 96.5 249 ALA B O 1
ATOM 5193 N N . ARG B 1 250 ? 8.367 -20.422 -1.925 1 94.88 250 ARG B N 1
ATOM 5194 C CA . ARG B 1 250 ? 7.852 -20.438 -3.291 1 94.88 250 ARG B CA 1
ATOM 5195 C C . ARG B 1 250 ? 8.648 -19.5 -4.188 1 94.88 250 ARG B C 1
ATOM 5197 O O . ARG B 1 250 ? 9.062 -19.891 -5.281 1 94.88 250 ARG B O 1
ATOM 5204 N N . MET B 1 251 ? 8.875 -18.297 -3.703 1 93.62 251 MET B N 1
ATOM 5205 C CA . MET B 1 251 ? 9.555 -17.281 -4.504 1 93.62 251 MET B CA 1
ATOM 5206 C C . MET B 1 251 ? 11.039 -17.594 -4.645 1 93.62 251 MET B C 1
ATOM 5208 O O . MET B 1 251 ? 11.727 -17.016 -5.492 1 93.62 251 MET B O 1
ATOM 5212 N N . SER B 1 252 ? 11.477 -18.547 -3.814 1 91.88 252 SER B N 1
ATOM 5213 C CA . SER B 1 252 ? 12.891 -18.922 -3.846 1 91.88 252 SER B CA 1
ATOM 5214 C C . SER B 1 252 ? 13.094 -20.234 -4.574 1 91.88 252 SER B C 1
ATOM 5216 O O . SER B 1 252 ? 14.148 -20.859 -4.449 1 91.88 252 SER B O 1
ATOM 5218 N N . GLY B 1 253 ? 12.078 -20.719 -5.23 1 89.31 253 GLY B N 1
ATOM 5219 C CA . GLY B 1 253 ? 12.25 -21.828 -6.156 1 89.31 253 GLY B CA 1
ATOM 5220 C C . GLY B 1 253 ? 11.914 -23.188 -5.543 1 89.31 253 GLY B C 1
ATOM 5221 O O . GLY B 1 253 ? 12.219 -24.219 -6.121 1 89.31 253 GLY B O 1
ATOM 5222 N N . CYS B 1 254 ? 11.289 -23.125 -4.383 1 92.69 254 CYS B N 1
ATOM 5223 C CA . CYS B 1 254 ? 10.859 -24.375 -3.791 1 92.69 254 CYS B CA 1
ATOM 5224 C C . CYS B 1 254 ? 9.977 -25.172 -4.758 1 92.69 254 CYS B C 1
ATOM 5226 O O . CYS B 1 254 ? 9.148 -24.594 -5.457 1 92.69 254 CYS B O 1
ATOM 5228 N N . SER B 1 255 ? 10.047 -26.5 -4.797 1 89.94 255 SER B N 1
ATOM 5229 C CA . SER B 1 255 ? 9.398 -27.328 -5.801 1 89.94 255 SER B CA 1
ATOM 5230 C C . SER B 1 255 ? 8.07 -27.875 -5.293 1 89.94 255 SER B C 1
ATOM 5232 O O . SER B 1 255 ? 7.379 -28.609 -6.008 1 89.94 255 SER B O 1
ATOM 5234 N N . LEU B 1 256 ? 7.727 -27.484 -4.121 1 95.12 256 LEU B N 1
ATOM 5235 C CA . LEU B 1 256 ? 6.445 -27.953 -3.598 1 95.12 256 LEU B CA 1
ATOM 5236 C C . LEU B 1 256 ? 5.285 -27.188 -4.238 1 95.12 256 LEU B C 1
ATOM 5238 O O . LEU B 1 256 ? 5.379 -25.984 -4.469 1 95.12 256 LEU B O 1
ATOM 5242 N N . PRO B 1 257 ? 4.223 -27.891 -4.523 1 96 257 PRO B N 1
ATOM 5243 C CA . PRO B 1 257 ? 3.07 -27.234 -5.148 1 96 257 PRO B CA 1
ATOM 5244 C C . PRO B 1 257 ? 2.24 -26.422 -4.156 1 96 257 PRO B C 1
ATOM 5246 O O . PRO B 1 257 ? 2.309 -26.672 -2.947 1 96 257 PRO B O 1
ATOM 5249 N N . VAL B 1 258 ? 1.53 -25.531 -4.664 1 97.75 258 VAL B N 1
ATOM 5250 C CA . VAL B 1 258 ? 0.563 -24.734 -3.906 1 97.75 258 VAL B CA 1
ATOM 5251 C C . VAL B 1 258 ? -0.765 -24.688 -4.66 1 97.75 258 VAL B C 1
ATOM 5253 O O . VAL B 1 258 ? -0.824 -25 -5.848 1 97.75 258 VAL B O 1
ATOM 5256 N N . VAL B 1 259 ? -1.801 -24.438 -3.939 1 98.44 259 VAL B N 1
ATOM 5257 C CA . VAL B 1 259 ? -3.076 -24.156 -4.59 1 98.44 259 VAL B CA 1
ATOM 5258 C C . VAL B 1 259 ? -3.244 -22.656 -4.77 1 98.44 259 VAL B C 1
ATOM 5260 O O . VAL B 1 259 ? -3.146 -21.891 -3.805 1 98.44 259 VAL B O 1
ATOM 5263 N N . THR B 1 260 ? -3.51 -22.25 -5.969 1 97.88 260 THR B N 1
ATOM 5264 C CA . THR B 1 260 ? -3.57 -20.828 -6.32 1 97.88 260 THR B CA 1
ATOM 5265 C C . THR B 1 260 ? -4.934 -20.234 -5.965 1 97.88 260 THR B C 1
ATOM 5267 O O . THR B 1 260 ? -5.867 -20.969 -5.641 1 97.88 260 THR B O 1
ATOM 5270 N N . ASN B 1 261 ? -5.098 -19.031 -5.918 1 98.06 261 ASN B N 1
ATOM 5271 C CA . ASN B 1 261 ? -6.301 -18.219 -5.965 1 98.06 261 ASN B CA 1
ATOM 5272 C C . ASN B 1 261 ? -6.117 -17.016 -6.887 1 98.06 261 ASN B C 1
ATOM 5274 O O . ASN B 1 261 ? -5.141 -16.266 -6.762 1 98.06 261 ASN B O 1
ATOM 5278 N N . SER B 1 262 ? -7.074 -16.875 -7.762 1 96 262 SER B N 1
ATOM 5279 C CA . SER B 1 262 ? -7.051 -15.773 -8.719 1 96 262 SER B CA 1
ATOM 5280 C C . SER B 1 262 ? -5.723 -15.727 -9.469 1 96 262 SER B C 1
ATOM 5282 O O . SER B 1 262 ? -5.129 -14.656 -9.617 1 96 262 SER B O 1
ATOM 5284 N N . GLY B 1 263 ? -5.168 -16.891 -9.758 1 93.94 263 GLY B N 1
ATOM 5285 C CA . GLY B 1 263 ? -4.027 -17.031 -10.648 1 93.94 263 GLY B CA 1
ATOM 5286 C C . GLY B 1 263 ? -2.693 -16.938 -9.93 1 93.94 263 GLY B C 1
ATOM 5287 O O . GLY B 1 263 ? -1.636 -16.969 -10.562 1 93.94 263 GLY B O 1
ATOM 5288 N N . SER B 1 264 ? -2.658 -16.859 -8.672 1 96.62 264 SER B N 1
ATOM 5289 C CA . SER B 1 264 ? -1.418 -16.672 -7.926 1 96.62 264 SER B CA 1
ATOM 5290 C C . SER B 1 264 ? -1.334 -17.641 -6.742 1 96.62 264 SER B C 1
ATOM 5292 O O . SER B 1 264 ? -2.283 -17.766 -5.965 1 96.62 264 SER B O 1
ATOM 5294 N N . GLY B 1 265 ? -0.244 -18.312 -6.621 1 97.69 265 GLY B N 1
ATOM 5295 C CA . GLY B 1 265 ? 0.002 -19.156 -5.465 1 97.69 265 GLY B CA 1
ATOM 5296 C C . GLY B 1 265 ? 0.148 -18.375 -4.172 1 97.69 265 GLY B C 1
ATOM 5297 O O . GLY B 1 265 ? -0.312 -18.812 -3.117 1 97.69 265 GLY B O 1
ATOM 5298 N N . ASN B 1 266 ? 0.838 -17.188 -4.258 1 98.12 266 ASN B N 1
ATOM 5299 C CA . ASN B 1 266 ? 0.95 -16.328 -3.084 1 98.12 266 ASN B CA 1
ATOM 5300 C C . ASN B 1 266 ? -0.422 -15.906 -2.566 1 98.12 266 ASN B C 1
ATOM 5302 O O . ASN B 1 266 ? -0.649 -15.867 -1.356 1 98.12 266 ASN B O 1
ATOM 5306 N N . GLN B 1 267 ? -1.304 -15.609 -3.48 1 98.56 267 GLN B N 1
ATOM 5307 C CA . GLN B 1 267 ? -2.66 -15.25 -3.08 1 98.56 267 GLN B CA 1
ATOM 5308 C C . GLN B 1 267 ? -3.385 -16.438 -2.459 1 98.56 267 GLN B C 1
ATOM 5310 O O . GLN B 1 267 ? -4.113 -16.281 -1.478 1 98.56 267 GLN B O 1
ATOM 5315 N N . GLY B 1 268 ? -3.164 -17.594 -3.061 1 98.81 268 GLY B N 1
ATOM 5316 C CA . GLY B 1 268 ? -3.76 -18.797 -2.5 1 98.81 268 GLY B CA 1
ATOM 5317 C C . GLY B 1 268 ? -3.32 -19.078 -1.074 1 98.81 268 GLY B C 1
ATOM 5318 O O . GLY B 1 268 ? -4.148 -19.375 -0.214 1 98.81 268 GLY B O 1
ATOM 5319 N N . MET B 1 269 ? -2.062 -18.984 -0.842 1 98.75 269 MET B N 1
ATOM 5320 C CA . MET B 1 269 ? -1.517 -19.219 0.492 1 98.75 269 MET B CA 1
ATOM 5321 C C . MET B 1 269 ? -1.994 -18.156 1.469 1 98.75 269 MET B C 1
ATOM 5323 O O . MET B 1 269 ? -2.398 -18.469 2.59 1 98.75 269 MET B O 1
ATOM 5327 N N . THR B 1 270 ? -1.972 -16.891 1.059 1 98.94 270 THR B N 1
ATOM 5328 C CA . THR B 1 270 ? -2.379 -15.781 1.911 1 98.94 270 THR B CA 1
ATOM 5329 C C . THR B 1 270 ? -3.857 -15.891 2.275 1 98.94 270 THR B C 1
ATOM 5331 O O . THR B 1 270 ? -4.254 -15.555 3.391 1 98.94 270 THR B O 1
ATOM 5334 N N . THR B 1 271 ? -4.688 -16.359 1.375 1 98.94 271 THR B N 1
ATOM 5335 C CA . THR B 1 271 ? -6.125 -16.5 1.58 1 98.94 271 THR B CA 1
ATOM 5336 C C . THR B 1 271 ? -6.422 -17.656 2.537 1 98.94 271 THR B C 1
ATOM 5338 O O . THR B 1 271 ? -7.363 -17.578 3.33 1 98.94 271 THR B O 1
ATOM 5341 N N . SER B 1 272 ? -5.613 -18.688 2.521 1 98.94 272 SER B N 1
ATOM 5342 C CA . SER B 1 272 ? -6.008 -19.938 3.152 1 98.94 272 SER B CA 1
ATOM 5343 C C . SER B 1 272 ? -5.234 -20.172 4.449 1 98.94 272 SER B C 1
ATOM 5345 O O . SER B 1 272 ? -5.824 -20.516 5.473 1 98.94 272 SER B O 1
ATOM 5347 N N . LEU B 1 273 ? -3.941 -19.969 4.445 1 98.94 273 LEU B N 1
ATOM 5348 C CA . LEU B 1 273 ? -3.084 -20.375 5.551 1 98.94 273 LEU B CA 1
ATOM 5349 C C . LEU B 1 273 ? -3.504 -19.688 6.848 1 98.94 273 LEU B C 1
ATOM 5351 O O . LEU B 1 273 ? -3.568 -20.328 7.902 1 98.94 273 LEU B O 1
ATOM 5355 N N . PRO B 1 274 ? -3.789 -18.359 6.812 1 98.94 274 PRO B N 1
ATOM 5356 C CA . PRO B 1 274 ? -4.219 -17.734 8.062 1 98.94 274 PRO B CA 1
ATOM 5357 C C . PRO B 1 274 ? -5.477 -18.375 8.641 1 98.94 274 PRO B C 1
ATOM 5359 O O . PRO B 1 274 ? -5.574 -18.562 9.859 1 98.94 274 PRO B O 1
ATOM 5362 N N . VAL B 1 275 ? -6.461 -18.672 7.789 1 98.94 275 VAL B N 1
ATOM 5363 C CA . VAL B 1 275 ? -7.699 -19.297 8.227 1 98.94 275 VAL B CA 1
ATOM 5364 C C . VAL B 1 275 ? -7.402 -20.688 8.812 1 98.94 275 VAL B C 1
ATOM 5366 O O . VAL B 1 275 ? -7.93 -21.047 9.867 1 98.94 275 VAL B O 1
ATOM 5369 N N . ILE B 1 276 ? -6.555 -21.469 8.133 1 98.94 276 ILE B N 1
ATOM 5370 C CA . ILE B 1 276 ? -6.188 -22.812 8.547 1 98.94 276 ILE B CA 1
ATOM 5371 C C . ILE B 1 276 ? -5.496 -22.766 9.906 1 98.94 276 ILE B C 1
ATOM 5373 O O . ILE B 1 276 ? -5.879 -23.484 10.828 1 98.94 276 ILE B O 1
ATOM 5377 N N . ILE B 1 277 ? -4.48 -21.906 10.031 1 98.88 277 ILE B N 1
ATOM 5378 C CA . ILE B 1 277 ? -3.691 -21.797 11.25 1 98.88 277 ILE B CA 1
ATOM 5379 C C . ILE B 1 277 ? -4.578 -21.312 12.398 1 98.88 277 ILE B C 1
ATOM 5381 O O . ILE B 1 277 ? -4.52 -21.859 13.508 1 98.88 277 ILE B O 1
ATOM 5385 N N . TYR B 1 278 ? -5.387 -20.281 12.117 1 98.88 278 TYR B N 1
ATOM 5386 C CA . TYR B 1 278 ? -6.277 -19.75 13.141 1 98.88 278 TYR B CA 1
ATOM 5387 C C . TYR B 1 278 ? -7.246 -20.812 13.641 1 98.88 278 TYR B C 1
ATOM 5389 O O . TYR B 1 278 ? -7.449 -20.953 14.852 1 98.88 278 TYR B O 1
ATOM 5397 N N . ALA B 1 279 ? -7.867 -21.531 12.734 1 98.81 279 ALA B N 1
ATOM 5398 C CA . ALA B 1 279 ? -8.836 -22.578 13.086 1 98.81 279 ALA B CA 1
ATOM 5399 C C . ALA B 1 279 ? -8.18 -23.672 13.93 1 98.81 279 ALA B C 1
ATOM 5401 O O . ALA B 1 279 ? -8.773 -24.156 14.898 1 98.81 279 ALA B O 1
ATOM 5402 N N . LYS B 1 280 ? -6.996 -24.094 13.508 1 98.31 280 LYS B N 1
ATOM 5403 C CA . LYS B 1 280 ? -6.281 -25.141 14.234 1 98.31 280 LYS B CA 1
ATOM 5404 C C . LYS B 1 280 ? -5.902 -24.672 15.641 1 98.31 280 LYS B C 1
ATOM 5406 O O . LYS B 1 280 ? -6.094 -25.406 16.609 1 98.31 280 LYS B O 1
ATOM 5411 N N . GLU B 1 281 ? -5.328 -23.453 15.734 1 98.06 281 GLU B N 1
ATOM 5412 C CA . GLU B 1 281 ? -4.883 -22.906 17.016 1 98.06 281 GLU B CA 1
ATOM 5413 C C . GLU B 1 281 ? -6.055 -22.734 17.969 1 98.06 281 GLU B C 1
ATOM 5415 O O . GLU B 1 281 ? -5.902 -22.922 19.188 1 98.06 281 GLU B O 1
ATOM 5420 N N . LYS B 1 282 ? -7.176 -22.328 17.469 1 98.25 282 LYS B N 1
ATOM 5421 C CA . LYS B 1 282 ? -8.344 -22.078 18.312 1 98.25 282 LYS B CA 1
ATOM 5422 C C . LYS B 1 282 ? -9.242 -23.297 18.391 1 98.25 282 LYS B C 1
ATOM 5424 O O . LYS B 1 282 ? -10.273 -23.281 19.062 1 98.25 282 LYS B O 1
ATOM 5429 N N . LYS B 1 283 ? -8.914 -24.391 17.766 1 98.19 283 LYS B N 1
ATOM 5430 C CA . LYS B 1 283 ? -9.562 -25.703 17.812 1 98.19 283 LYS B CA 1
ATOM 5431 C C . LYS B 1 283 ? -10.992 -25.625 17.297 1 98.19 283 LYS B C 1
ATOM 5433 O O . LYS B 1 283 ? -11.914 -26.188 17.906 1 98.19 283 LYS B O 1
ATOM 5438 N N . PHE B 1 284 ? -11.172 -24.875 16.281 1 98.44 284 PHE B N 1
ATOM 5439 C CA . PHE B 1 284 ? -12.453 -24.922 15.578 1 98.44 284 PHE B CA 1
ATOM 5440 C C . PHE B 1 284 ? -12.633 -26.234 14.852 1 98.44 284 PHE B C 1
ATOM 5442 O O . PHE B 1 284 ? -11.656 -26.891 14.477 1 98.44 284 PHE B O 1
ATOM 5449 N N . ASP B 1 285 ? -13.844 -26.688 14.656 1 97.19 285 ASP B N 1
ATOM 5450 C CA . ASP B 1 285 ? -14.07 -27.953 13.969 1 97.19 285 ASP B CA 1
ATOM 5451 C C . ASP B 1 285 ? -13.773 -27.844 12.477 1 97.19 285 ASP B C 1
ATOM 5453 O O . ASP B 1 285 ? -13.781 -26.734 11.922 1 97.19 285 ASP B O 1
ATOM 5457 N N . LYS B 1 286 ? -13.617 -28.906 11.852 1 97.56 286 LYS B N 1
ATOM 5458 C CA . LYS B 1 286 ? -13.172 -29 10.469 1 97.56 286 LYS B CA 1
ATOM 5459 C C . LYS B 1 286 ? -14.203 -28.391 9.516 1 97.56 286 LYS B C 1
ATOM 5461 O O . LYS B 1 286 ? -13.836 -27.703 8.562 1 97.56 286 LYS B O 1
ATOM 5466 N N . GLU B 1 287 ? -15.414 -28.656 9.719 1 98.25 287 GLU B N 1
ATOM 5467 C CA . GLU B 1 287 ? -16.438 -28.125 8.82 1 98.25 287 GLU B CA 1
ATOM 5468 C C . GLU B 1 287 ? -16.484 -26.609 8.852 1 98.25 287 GLU B C 1
ATOM 5470 O O . GLU B 1 287 ? -16.609 -25.969 7.809 1 98.25 287 GLU B O 1
ATOM 5475 N N . LYS B 1 288 ? -16.469 -26.062 10.086 1 98.56 288 LYS B N 1
ATOM 5476 C CA . LYS B 1 288 ? -16.469 -24.609 10.188 1 98.56 288 LYS B CA 1
ATOM 5477 C C . LYS B 1 288 ? -15.25 -24.016 9.484 1 98.56 288 LYS B C 1
ATOM 5479 O O . LYS B 1 288 ? -15.344 -22.953 8.852 1 98.56 288 LYS B O 1
ATOM 5484 N N . MET B 1 289 ? -14.102 -24.672 9.617 1 98.75 289 MET B N 1
ATOM 5485 C CA . MET B 1 289 ? -12.906 -24.219 8.914 1 98.75 289 MET B CA 1
ATOM 5486 C C . MET B 1 289 ? -13.109 -24.266 7.402 1 98.75 289 MET B C 1
ATOM 5488 O O . MET B 1 289 ? -12.711 -23.344 6.691 1 98.75 289 MET B O 1
ATOM 5492 N N . TYR B 1 290 ? -13.742 -25.328 6.895 1 98.81 290 TYR B N 1
ATOM 5493 C CA . TYR B 1 290 ? -13.992 -25.453 5.461 1 98.81 290 TYR B CA 1
ATOM 5494 C C . TYR B 1 290 ? -14.875 -24.312 4.965 1 98.81 290 TYR B C 1
ATOM 5496 O O . TYR B 1 290 ? -14.594 -23.703 3.93 1 98.81 290 TYR B O 1
ATOM 5504 N N . ARG B 1 291 ? -15.922 -24.031 5.711 1 98.88 291 ARG B N 1
ATOM 5505 C CA . ARG B 1 291 ? -16.844 -22.969 5.32 1 98.88 291 ARG B CA 1
ATOM 5506 C C . ARG B 1 291 ? -16.141 -21.609 5.34 1 98.88 291 ARG B C 1
ATOM 5508 O O . ARG B 1 291 ? -16.375 -20.781 4.473 1 98.88 291 ARG B O 1
ATOM 5515 N N . ALA B 1 292 ? -15.25 -21.453 6.383 1 98.94 292 ALA B N 1
ATOM 5516 C CA . ALA B 1 292 ? -14.445 -20.234 6.438 1 98.94 292 ALA B CA 1
ATOM 5517 C C . ALA B 1 292 ? -13.531 -20.125 5.219 1 98.94 292 ALA B C 1
ATOM 5519 O O . ALA B 1 292 ? -13.328 -19.031 4.676 1 98.94 292 ALA B O 1
ATOM 5520 N N . LEU B 1 293 ? -12.953 -21.203 4.797 1 98.94 293 LEU B N 1
ATOM 5521 C CA . LEU B 1 293 ? -12.078 -21.234 3.629 1 98.94 293 LEU B CA 1
ATOM 5522 C C . LEU B 1 293 ? -12.859 -20.922 2.357 1 98.94 293 LEU B C 1
ATOM 5524 O O . LEU B 1 293 ? -12.367 -20.219 1.477 1 98.94 293 LEU B O 1
ATOM 5528 N N . VAL B 1 294 ? -14.078 -21.484 2.234 1 98.94 294 VAL B N 1
ATOM 5529 C CA . VAL B 1 294 ? -14.93 -21.188 1.084 1 98.94 294 VAL B CA 1
ATOM 5530 C C . VAL B 1 294 ? -15.188 -19.688 1.011 1 98.94 294 VAL B C 1
ATOM 5532 O O . VAL B 1 294 ? -15.039 -19.062 -0.049 1 98.94 294 VAL B O 1
ATOM 5535 N N . LEU B 1 295 ? -15.547 -19.125 2.146 1 98.94 295 LEU B N 1
ATOM 5536 C CA . LEU B 1 295 ? -15.812 -17.688 2.232 1 98.94 295 LEU B CA 1
ATOM 5537 C C . LEU B 1 295 ? -14.586 -16.875 1.836 1 98.94 295 LEU B C 1
ATOM 5539 O O . LEU B 1 295 ? -14.672 -16 0.976 1 98.94 295 LEU B O 1
ATOM 5543 N N . ALA B 1 296 ? -13.453 -17.203 2.445 1 98.94 296 ALA B N 1
ATOM 5544 C CA . ALA B 1 296 ? -12.219 -16.453 2.215 1 98.94 296 ALA B CA 1
ATOM 5545 C C . ALA B 1 296 ? -11.82 -16.516 0.742 1 98.94 296 ALA B C 1
ATOM 5547 O O . ALA B 1 296 ? -11.445 -15.484 0.159 1 98.94 296 ALA B O 1
ATOM 5548 N N . ASN B 1 297 ? -11.891 -17.672 0.165 1 98.94 297 ASN B N 1
ATOM 5549 C CA . ASN B 1 297 ? -11.492 -17.844 -1.23 1 98.94 297 ASN B CA 1
ATOM 5550 C C . ASN B 1 297 ? -12.398 -17.047 -2.168 1 98.94 297 ASN B C 1
ATOM 5552 O O . ASN B 1 297 ? -11.914 -16.359 -3.068 1 98.94 297 ASN B O 1
ATOM 5556 N N . LEU B 1 298 ? -13.656 -17.125 -1.979 1 98.88 298 LEU B N 1
ATOM 5557 C CA . LEU B 1 298 ? -14.594 -16.453 -2.881 1 98.88 298 LEU B CA 1
ATOM 5558 C C . LEU B 1 298 ? -14.523 -14.938 -2.711 1 98.88 298 LEU B C 1
ATOM 5560 O O . LEU B 1 298 ? -14.695 -14.188 -3.678 1 98.88 298 LEU B O 1
ATOM 5564 N N . ILE B 1 299 ? -14.281 -14.477 -1.501 1 98.94 299 ILE B N 1
ATOM 5565 C CA . ILE B 1 299 ? -14.133 -13.039 -1.286 1 98.94 299 ILE B CA 1
ATOM 5566 C C . ILE B 1 299 ? -12.891 -12.539 -2.016 1 98.94 299 ILE B C 1
ATOM 5568 O O . ILE B 1 299 ? -12.914 -11.469 -2.633 1 98.94 299 ILE B O 1
ATOM 5572 N N . THR B 1 300 ? -11.789 -13.297 -1.892 1 98.88 300 THR B N 1
ATOM 5573 C CA . THR B 1 300 ? -10.57 -12.938 -2.613 1 98.88 300 THR B CA 1
ATOM 5574 C C . THR B 1 300 ? -10.836 -12.867 -4.117 1 98.88 300 THR B C 1
ATOM 5576 O O . THR B 1 300 ? -10.453 -11.898 -4.773 1 98.88 300 THR B O 1
ATOM 5579 N N . ILE B 1 301 ? -11.531 -13.852 -4.629 1 98.62 301 ILE B N 1
ATOM 5580 C CA . ILE B 1 301 ? -11.836 -13.922 -6.055 1 98.62 301 ILE B CA 1
ATOM 5581 C C . ILE B 1 301 ? -12.734 -12.75 -6.453 1 98.62 301 ILE B C 1
ATOM 5583 O O . ILE B 1 301 ? -12.523 -12.125 -7.496 1 98.62 301 ILE B O 1
ATOM 5587 N N . HIS B 1 302 ? -13.695 -12.43 -5.625 1 98.62 302 HIS B N 1
ATOM 5588 C CA . HIS B 1 302 ? -14.625 -11.336 -5.887 1 98.62 302 HIS B CA 1
ATOM 5589 C C . HIS B 1 302 ? -13.891 -10.008 -6.035 1 98.62 302 HIS B C 1
ATOM 5591 O O . HIS B 1 302 ? -14.141 -9.266 -6.984 1 98.62 302 HIS B O 1
ATOM 5597 N N . GLN B 1 303 ? -13.008 -9.766 -5.168 1 98.5 303 GLN B N 1
ATOM 5598 C CA . GLN B 1 303 ? -12.219 -8.547 -5.23 1 98.5 303 GLN B CA 1
ATOM 5599 C C . GLN B 1 303 ? -11.375 -8.5 -6.504 1 98.5 303 GLN B C 1
ATOM 5601 O O . GLN B 1 303 ? -11.336 -7.477 -7.195 1 98.5 303 GLN B O 1
ATOM 5606 N N . LYS B 1 304 ? -10.711 -9.586 -6.82 1 97.56 304 LYS B N 1
ATOM 5607 C CA . LYS B 1 304 ? -9.734 -9.641 -7.898 1 97.56 304 LYS B CA 1
ATOM 5608 C C . LYS B 1 304 ? -10.414 -9.625 -9.266 1 97.56 304 LYS B C 1
ATOM 5610 O O . LYS B 1 304 ? -9.797 -9.273 -10.266 1 97.56 304 LYS B O 1
ATOM 5615 N N . THR B 1 305 ? -11.68 -9.992 -9.25 1 96.06 305 THR B N 1
ATOM 5616 C CA . THR B 1 305 ? -12.438 -9.992 -10.492 1 96.06 305 THR B CA 1
ATOM 5617 C C . THR B 1 305 ? -12.422 -8.609 -11.133 1 96.06 305 THR B C 1
ATOM 5619 O O . THR B 1 305 ? -12.281 -8.484 -12.352 1 96.06 305 THR B O 1
ATOM 5622 N N . GLY B 1 306 ? -12.57 -7.582 -10.312 1 94.44 306 GLY B N 1
ATOM 5623 C CA . GLY B 1 306 ? -12.602 -6.223 -10.836 1 94.44 306 GLY B CA 1
ATOM 5624 C C . GLY B 1 306 ? -11.211 -5.66 -11.094 1 94.44 306 GLY B C 1
ATOM 5625 O O . GLY B 1 306 ? -11.062 -4.688 -11.836 1 94.44 306 GLY B O 1
ATOM 5626 N N . ILE B 1 307 ? -10.211 -6.285 -10.539 1 94.69 307 ILE B N 1
ATOM 5627 C CA . ILE B 1 307 ? -8.852 -5.785 -10.641 1 94.69 307 ILE B CA 1
ATOM 5628 C C . ILE B 1 307 ? -8.125 -6.48 -11.797 1 94.69 307 ILE B C 1
ATOM 5630 O O . ILE B 1 307 ? -7.34 -5.855 -12.508 1 94.69 307 ILE B O 1
ATOM 5634 N N . GLY B 1 308 ? -8.414 -7.781 -11.961 1 91.12 308 GLY B N 1
ATOM 5635 C CA . GLY B 1 308 ? -7.688 -8.617 -12.906 1 91.12 308 GLY B CA 1
ATOM 5636 C C . GLY B 1 308 ? -6.66 -9.516 -12.242 1 91.12 308 GLY B C 1
ATOM 5637 O O . GLY B 1 308 ? -6.391 -9.375 -11.047 1 91.12 308 GLY B O 1
ATOM 5638 N N . ARG B 1 309 ? -6.062 -10.359 -13.008 1 89.44 309 ARG B N 1
ATOM 5639 C CA . ARG B 1 309 ? -5.113 -11.336 -12.492 1 89.44 309 ARG B CA 1
ATOM 5640 C C . ARG B 1 309 ? -3.748 -10.703 -12.25 1 89.44 309 ARG B C 1
ATOM 5642 O O . ARG B 1 309 ? -3.055 -11.062 -11.297 1 89.44 309 ARG B O 1
ATOM 5649 N N . LEU B 1 310 ? -3.352 -9.898 -13.156 1 91.31 310 LEU B N 1
ATOM 5650 C CA . LEU B 1 310 ? -2.086 -9.188 -13.031 1 91.31 310 LEU B CA 1
ATOM 5651 C C . LEU B 1 310 ? -2.303 -7.68 -13.094 1 91.31 310 LEU B C 1
ATOM 5653 O O . LEU B 1 310 ? -2.977 -7.184 -14 1 91.31 310 LEU B O 1
ATOM 5657 N N . SER B 1 311 ? -1.842 -6.941 -12.141 1 93.94 311 SER B N 1
ATOM 5658 C CA . SER B 1 311 ? -1.949 -5.488 -12.047 1 93.94 311 SER B CA 1
ATOM 5659 C C . SER B 1 311 ? -0.861 -4.91 -11.148 1 93.94 311 SER B C 1
ATOM 5661 O O . SER B 1 311 ? -0.111 -5.66 -10.516 1 93.94 311 SER B O 1
ATOM 5663 N N . ALA B 1 312 ? -0.737 -3.586 -11.195 1 96.31 312 ALA B N 1
ATOM 5664 C CA . ALA B 1 312 ? 0.178 -2.92 -10.273 1 96.31 312 ALA B CA 1
ATOM 5665 C C . ALA B 1 312 ? -0.344 -2.988 -8.844 1 96.31 312 ALA B C 1
ATOM 5667 O O . ALA B 1 312 ? 0.396 -2.723 -7.891 1 96.31 312 ALA B O 1
ATOM 5668 N N . TYR B 1 313 ? -1.637 -3.295 -8.688 1 97.88 313 TYR B N 1
ATOM 5669 C CA . TYR B 1 313 ? -2.238 -3.49 -7.371 1 97.88 313 TYR B CA 1
ATOM 5670 C C . TYR B 1 313 ? -1.865 -4.852 -6.793 1 97.88 313 TYR B C 1
ATOM 5672 O O . TYR B 1 313 ? -2.219 -5.887 -7.359 1 97.88 313 TYR B O 1
ATOM 5680 N N . CYS B 1 314 ? -1.144 -4.926 -5.711 1 98.19 314 CYS B N 1
ATOM 5681 C CA . CYS B 1 314 ? -0.685 -6.18 -5.125 1 98.19 314 CYS B CA 1
ATOM 5682 C C . CYS B 1 314 ? -1.863 -7.035 -4.676 1 98.19 314 CYS B C 1
ATOM 5684 O O . CYS B 1 314 ? -2.623 -6.637 -3.793 1 98.19 314 CYS B O 1
ATOM 5686 N N . GLY B 1 315 ? -1.926 -8.227 -5.176 1 98.19 315 GLY B N 1
ATOM 5687 C CA . GLY B 1 315 ? -3.029 -9.125 -4.891 1 98.19 315 GLY B CA 1
ATOM 5688 C C . GLY B 1 315 ? -3.021 -9.648 -3.467 1 98.19 315 GLY B C 1
ATOM 5689 O O . GLY B 1 315 ? -4.035 -10.148 -2.977 1 98.19 315 GLY B O 1
ATOM 5690 N N . ALA B 1 316 ? -1.875 -9.531 -2.787 1 98.25 316 ALA B N 1
ATOM 5691 C CA . ALA B 1 316 ? -1.798 -9.969 -1.396 1 98.25 316 ALA B CA 1
ATOM 5692 C C . ALA B 1 316 ? -2.795 -9.203 -0.527 1 98.25 316 ALA B C 1
ATOM 5694 O O . ALA B 1 316 ? -3.303 -9.734 0.461 1 98.25 316 ALA B O 1
ATOM 5695 N N . VAL B 1 317 ? -3.115 -7.965 -0.898 1 98.81 317 VAL B N 1
ATOM 5696 C CA . VAL B 1 317 ? -4.059 -7.152 -0.14 1 98.81 317 VAL B CA 1
ATOM 5697 C C . VAL B 1 317 ? -5.449 -7.777 -0.201 1 98.81 317 VAL B C 1
ATOM 5699 O O . VAL B 1 317 ? -6.102 -7.957 0.83 1 98.81 317 VAL B O 1
ATOM 5702 N N . SER B 1 318 ? -5.883 -8.164 -1.403 1 98.81 318 SER B N 1
ATOM 5703 C CA . SER B 1 318 ? -7.184 -8.805 -1.588 1 98.81 318 SER B CA 1
ATOM 5704 C C . SER B 1 318 ? -7.242 -10.156 -0.877 1 98.81 318 SER B C 1
ATOM 5706 O O . SER B 1 318 ? -8.266 -10.5 -0.283 1 98.81 318 SER B O 1
ATOM 5708 N N . ALA B 1 319 ? -6.121 -10.883 -1.006 1 98.94 319 ALA B N 1
ATOM 5709 C CA . ALA B 1 319 ? -6.043 -12.203 -0.391 1 98.94 319 ALA B CA 1
ATOM 5710 C C . ALA B 1 319 ? -6.102 -12.109 1.131 1 98.94 319 ALA B C 1
ATOM 5712 O O . ALA B 1 319 ? -6.797 -12.891 1.784 1 98.94 319 ALA B O 1
ATOM 5713 N N . ALA B 1 320 ? -5.344 -11.156 1.685 1 98.94 320 ALA B N 1
ATOM 5714 C CA . ALA B 1 320 ? -5.371 -10.938 3.129 1 98.94 320 ALA B CA 1
ATOM 5715 C C . ALA B 1 320 ? -6.77 -10.539 3.598 1 98.94 320 ALA B C 1
ATOM 5717 O O . ALA B 1 320 ? -7.23 -10.984 4.648 1 98.94 320 ALA B O 1
ATOM 5718 N N . CYS B 1 321 ? -7.398 -9.656 2.832 1 98.94 321 CYS B N 1
ATOM 5719 C CA . CYS B 1 321 ? -8.773 -9.281 3.131 1 98.94 321 CYS B CA 1
ATOM 5720 C C . CYS B 1 321 ? -9.672 -10.508 3.205 1 98.94 321 CYS B C 1
ATOM 5722 O O . CYS B 1 321 ? -10.461 -10.648 4.145 1 98.94 321 CYS B O 1
ATOM 5724 N N . GLY B 1 322 ? -9.547 -11.391 2.213 1 98.94 322 GLY B N 1
ATOM 5725 C CA . GLY B 1 322 ? -10.297 -12.633 2.223 1 98.94 322 GLY B CA 1
ATOM 5726 C C . GLY B 1 322 ? -10.078 -13.461 3.477 1 98.94 322 GLY B C 1
ATOM 5727 O O . GLY B 1 322 ? -11.039 -13.906 4.109 1 98.94 322 GLY B O 1
ATOM 5728 N N . SER B 1 323 ? -8.828 -13.672 3.838 1 98.81 323 SER B N 1
ATOM 5729 C CA . SER B 1 323 ? -8.539 -14.461 5.031 1 98.81 323 SER B CA 1
ATOM 5730 C C . SER B 1 323 ? -9.102 -13.797 6.285 1 98.81 323 SER B C 1
ATOM 5732 O O . SER B 1 323 ? -9.562 -14.477 7.203 1 98.81 323 SER B O 1
ATOM 5734 N N . GLY B 1 324 ? -9.031 -12.414 6.355 1 98.94 324 GLY B N 1
ATOM 5735 C CA . GLY B 1 324 ? -9.648 -11.703 7.461 1 98.94 324 GLY B CA 1
ATOM 5736 C C . GLY B 1 324 ? -11.125 -12.016 7.621 1 98.94 324 GLY B C 1
ATOM 5737 O O . GLY B 1 324 ? -11.609 -12.203 8.734 1 98.94 324 GLY B O 1
ATOM 5738 N N . THR B 1 325 ? -11.844 -12.07 6.484 1 98.94 325 THR B N 1
ATOM 5739 C CA . THR B 1 325 ? -13.273 -12.375 6.539 1 98.94 325 THR B CA 1
ATOM 5740 C C . THR B 1 325 ? -13.5 -13.805 7.031 1 98.94 325 THR B C 1
ATOM 5742 O O . THR B 1 325 ? -14.461 -14.07 7.758 1 98.94 325 THR B O 1
ATOM 5745 N N . GLY B 1 326 ? -12.648 -14.766 6.523 1 98.94 326 GLY B N 1
ATOM 5746 C CA . GLY B 1 326 ? -12.719 -16.125 7.039 1 98.94 326 GLY B CA 1
ATOM 5747 C C . GLY B 1 326 ? -12.578 -16.203 8.547 1 98.94 326 GLY B C 1
ATOM 5748 O O . GLY B 1 326 ? -13.328 -16.906 9.211 1 98.94 326 GLY B O 1
ATOM 5749 N N . ILE B 1 327 ? -11.664 -15.484 9.094 1 98.94 327 ILE B N 1
ATOM 5750 C CA . ILE B 1 327 ? -11.422 -15.477 10.531 1 98.94 327 ILE B CA 1
ATOM 5751 C C . ILE B 1 327 ? -12.594 -14.812 11.25 1 98.94 327 ILE B C 1
ATOM 5753 O O . ILE B 1 327 ? -13.023 -15.273 12.312 1 98.94 327 ILE B O 1
ATOM 5757 N N . THR B 1 328 ? -13.094 -13.688 10.688 1 98.94 328 THR B N 1
ATOM 5758 C CA . THR B 1 328 ? -14.289 -13.062 11.25 1 98.94 328 THR B CA 1
ATOM 5759 C C . THR B 1 328 ? -15.43 -14.062 11.344 1 98.94 328 THR B C 1
ATOM 5761 O O . THR B 1 328 ? -16.125 -14.117 12.359 1 98.94 328 THR B O 1
ATOM 5764 N N . TYR B 1 329 ? -15.633 -14.867 10.289 1 98.94 329 TYR B N 1
ATOM 5765 C CA . TYR B 1 329 ? -16.656 -15.906 10.281 1 98.94 329 TYR B CA 1
ATOM 5766 C C . TYR B 1 329 ? -16.406 -16.938 11.367 1 98.94 329 TYR B C 1
ATOM 5768 O O . TYR B 1 329 ? -17.328 -17.328 12.094 1 98.94 329 TYR B O 1
ATOM 5776 N N . LEU B 1 330 ? -15.164 -17.453 11.492 1 98.88 330 LEU B N 1
ATOM 5777 C CA . LEU B 1 330 ? -14.805 -18.438 12.516 1 98.88 330 LEU B CA 1
ATOM 5778 C C . LEU B 1 330 ? -15.18 -17.922 13.906 1 98.88 330 LEU B C 1
ATOM 5780 O O . LEU B 1 330 ? -15.648 -18.688 14.75 1 98.88 330 LEU B O 1
ATOM 5784 N N . GLU B 1 331 ? -14.984 -16.594 14.102 1 98.81 331 GLU B N 1
ATOM 5785 C CA . GLU B 1 331 ? -15.227 -15.992 15.414 1 98.81 331 GLU B CA 1
ATOM 5786 C C . GLU B 1 331 ? -16.703 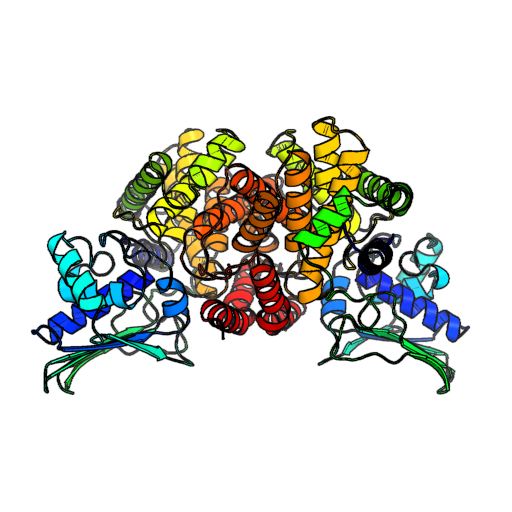-15.617 15.578 1 98.81 331 GLU B C 1
ATOM 5788 O O . GLU B 1 331 ? -17.047 -14.906 16.516 1 98.81 331 GLU B O 1
ATOM 5793 N N . GLY B 1 332 ? -17.516 -15.984 14.664 1 98.5 332 GLY B N 1
ATOM 5794 C CA . GLY B 1 332 ? -18.953 -15.82 14.805 1 98.5 332 GLY B CA 1
ATOM 5795 C C . GLY B 1 332 ? -19.469 -14.492 14.266 1 98.5 332 GLY B C 1
ATOM 5796 O O . GLY B 1 332 ? -20.562 -14.062 14.602 1 98.5 332 GLY B O 1
ATOM 5797 N N . GLY B 1 333 ? -18.656 -13.844 13.445 1 98.44 333 GLY B N 1
ATOM 5798 C CA . GLY B 1 333 ? -19.078 -12.57 12.875 1 98.44 333 GLY B CA 1
ATOM 5799 C C . GLY B 1 333 ? -20.281 -12.695 11.961 1 98.44 333 GLY B C 1
ATOM 5800 O O . GLY B 1 333 ? -20.422 -13.688 11.242 1 98.44 333 GLY B O 1
ATOM 5801 N N . THR B 1 334 ? -21.141 -11.695 11.969 1 98.25 334 THR B N 1
ATOM 5802 C CA . THR B 1 334 ? -22.312 -11.602 11.102 1 98.25 334 THR B CA 1
ATOM 5803 C C . THR B 1 334 ? -21.906 -11.102 9.711 1 98.25 334 THR B C 1
ATOM 5805 O O . THR B 1 334 ? -20.75 -10.781 9.469 1 98.25 334 THR B O 1
ATOM 5808 N N . LEU B 1 335 ? -22.938 -11.078 8.789 1 98.69 335 LEU B N 1
ATOM 5809 C CA . LEU B 1 335 ? -22.719 -10.5 7.465 1 98.69 335 LEU B CA 1
ATOM 5810 C C . LEU B 1 335 ? -22.172 -9.078 7.578 1 98.69 335 LEU B C 1
ATOM 5812 O O . LEU B 1 335 ? -21.25 -8.703 6.859 1 98.69 335 LEU B O 1
ATOM 5816 N N . GLU B 1 336 ? -22.734 -8.352 8.523 1 98.5 336 GLU B N 1
ATOM 5817 C CA . GLU B 1 336 ? -22.328 -6.961 8.711 1 98.5 336 GLU B CA 1
ATOM 5818 C C . GLU B 1 336 ? -20.859 -6.879 9.125 1 98.5 336 GLU B C 1
ATOM 5820 O O . GLU B 1 336 ? -20.109 -6.027 8.633 1 98.5 336 GLU B O 1
ATOM 5825 N N . LYS B 1 337 ? -20.438 -7.754 10.047 1 98.75 337 LYS B N 1
ATOM 5826 C CA . LYS B 1 337 ? -19.062 -7.754 10.516 1 98.75 337 LYS B CA 1
ATOM 5827 C C . LYS B 1 337 ? -18.094 -8.18 9.414 1 98.75 337 LYS B C 1
ATOM 5829 O O . LYS B 1 337 ? -16.984 -7.676 9.328 1 98.75 337 LYS B O 1
ATOM 5834 N N . ILE B 1 338 ? -18.562 -9.102 8.578 1 98.88 338 ILE B N 1
ATOM 5835 C CA . ILE B 1 338 ? -17.766 -9.531 7.43 1 98.88 338 ILE B CA 1
ATOM 5836 C C . ILE B 1 338 ? -17.609 -8.367 6.457 1 98.88 338 ILE B C 1
ATOM 5838 O O . ILE B 1 338 ? -16.5 -8.102 5.973 1 98.88 338 ILE B O 1
ATOM 5842 N N . GLU B 1 339 ? -18.688 -7.66 6.176 1 98.88 339 GLU B N 1
ATOM 5843 C CA . GLU B 1 339 ? -18.641 -6.492 5.305 1 98.88 339 GLU B CA 1
ATOM 5844 C C . GLU B 1 339 ? -17.719 -5.422 5.867 1 98.88 339 GLU B C 1
ATOM 5846 O O . GLU B 1 339 ? -16.922 -4.824 5.129 1 98.88 339 GLU B O 1
ATOM 5851 N N . LYS B 1 340 ? -17.812 -5.191 7.195 1 98.69 340 LYS B N 1
ATOM 5852 C CA . LYS B 1 340 ? -16.938 -4.219 7.852 1 98.69 340 LYS B CA 1
ATOM 5853 C C . LYS B 1 340 ? -15.469 -4.625 7.734 1 98.69 340 LYS B C 1
ATOM 5855 O O . LYS B 1 340 ? -14.594 -3.773 7.555 1 98.69 340 LYS B O 1
ATOM 5860 N N . THR B 1 341 ? -15.172 -5.934 7.832 1 98.88 341 THR B N 1
ATOM 5861 C CA . THR B 1 341 ? -13.812 -6.43 7.695 1 98.88 341 THR B CA 1
ATOM 5862 C C . THR B 1 341 ? -13.25 -6.113 6.312 1 98.88 341 THR B C 1
ATOM 5864 O O . THR B 1 341 ? -12.102 -5.684 6.184 1 98.88 341 THR B O 1
ATOM 5867 N N . ILE B 1 342 ? -14.102 -6.297 5.301 1 98.94 342 ILE B N 1
ATOM 5868 C CA . ILE B 1 342 ? -13.688 -6.02 3.93 1 98.94 342 ILE B CA 1
ATOM 5869 C C . ILE B 1 342 ? -13.391 -4.527 3.771 1 98.94 342 ILE B C 1
ATOM 5871 O O . ILE B 1 342 ? -12.312 -4.145 3.316 1 98.94 342 ILE B O 1
ATOM 5875 N N . ILE B 1 343 ? -14.32 -3.691 4.219 1 98.69 343 ILE B N 1
ATOM 5876 C CA . ILE B 1 343 ? -14.211 -2.246 4.055 1 98.69 343 ILE B CA 1
ATOM 5877 C C . ILE B 1 343 ? -12.984 -1.731 4.789 1 98.69 343 ILE B C 1
ATOM 5879 O O . ILE B 1 343 ? -12.18 -0.979 4.227 1 98.69 343 ILE B O 1
ATOM 5883 N N . ASN B 1 344 ? -12.789 -2.178 6.016 1 98.56 344 ASN B N 1
ATOM 5884 C CA . ASN B 1 344 ? -11.688 -1.707 6.852 1 98.56 344 ASN B CA 1
ATOM 5885 C C . ASN B 1 344 ? -10.336 -2.131 6.289 1 98.56 344 ASN B C 1
ATOM 5887 O O . ASN B 1 344 ? -9.359 -1.384 6.375 1 98.56 344 ASN B O 1
ATOM 5891 N N . THR B 1 345 ? -10.242 -3.352 5.738 1 98.81 345 THR B N 1
ATOM 5892 C CA . THR B 1 345 ? -8.984 -3.818 5.164 1 98.81 345 THR B CA 1
ATOM 5893 C C . THR B 1 345 ? -8.609 -2.994 3.938 1 98.81 345 THR B C 1
ATOM 5895 O O . THR B 1 345 ? -7.473 -2.537 3.812 1 98.81 345 THR B O 1
ATOM 5898 N N . LEU B 1 346 ? -9.594 -2.807 3.082 1 98.56 346 LEU B N 1
ATOM 5899 C CA . LEU B 1 346 ? -9.344 -2.127 1.814 1 98.56 346 LEU B CA 1
ATOM 5900 C C . LEU B 1 346 ? -9.039 -0.651 2.041 1 98.56 346 LEU B C 1
ATOM 5902 O O . LEU B 1 346 ? -8.242 -0.058 1.305 1 98.56 346 LEU B O 1
ATOM 5906 N N . ALA B 1 347 ? -9.586 -0.032 3.055 1 97.62 347 ALA B N 1
ATOM 5907 C CA . ALA B 1 347 ? -9.352 1.372 3.381 1 97.62 347 ALA B CA 1
ATOM 5908 C C . ALA B 1 347 ? -7.965 1.574 3.982 1 97.62 347 ALA B C 1
ATOM 5910 O O . ALA B 1 347 ? -7.48 2.703 4.078 1 97.62 347 ALA B O 1
ATOM 5911 N N . ASN B 1 348 ? -7.242 0.511 4.328 1 98.06 348 ASN B N 1
ATOM 5912 C CA . ASN B 1 348 ? -5.98 0.57 5.059 1 98.06 348 ASN B CA 1
ATOM 5913 C C . ASN B 1 348 ? -4.785 0.412 4.125 1 98.06 348 ASN B C 1
ATOM 5915 O O . ASN B 1 348 ? -3.994 1.343 3.959 1 98.06 348 ASN B O 1
ATOM 5919 N N . VAL B 1 349 ? -4.73 -0.692 3.354 1 98.25 349 VAL B N 1
ATOM 5920 C CA . VAL B 1 349 ? -3.457 -0.999 2.709 1 98.25 349 VAL B CA 1
ATOM 5921 C C . VAL B 1 349 ? -3.656 -1.108 1.198 1 98.25 349 VAL B C 1
ATOM 5923 O O . VAL B 1 349 ? -2.779 -1.599 0.484 1 98.25 349 VAL B O 1
ATOM 5926 N N . SER B 1 350 ? -4.82 -0.694 0.666 1 98 350 SER B N 1
ATOM 5927 C CA . SER B 1 350 ? -4.996 -0.671 -0.782 1 98 350 SER B CA 1
ATOM 5928 C C . SER B 1 350 ? -3.949 0.213 -1.452 1 98 350 SER B C 1
ATOM 5930 O O . SER B 1 350 ? -3.621 1.288 -0.947 1 98 350 SER B O 1
ATOM 5932 N N . GLY B 1 351 ? -3.389 -0.352 -2.498 1 97.31 351 GLY B N 1
ATOM 5933 C CA . GLY B 1 351 ? -2.471 0.434 -3.305 1 97.31 351 GLY B CA 1
ATOM 5934 C C . GLY B 1 351 ? -1.027 -0.017 -3.178 1 97.31 351 GLY B C 1
ATOM 5935 O O . GLY B 1 351 ? -0.157 0.453 -3.914 1 97.31 351 GLY B O 1
ATOM 5936 N N . ILE B 1 352 ? -0.724 -0.962 -2.174 1 98.38 352 ILE B N 1
ATOM 5937 C CA . ILE B 1 352 ? 0.606 -1.561 -2.182 1 98.38 352 ILE B CA 1
ATOM 5938 C C . ILE B 1 352 ? 0.954 -2.027 -3.594 1 98.38 352 ILE B C 1
ATOM 5940 O O . ILE B 1 352 ? 0.15 -2.695 -4.25 1 98.38 352 ILE B O 1
ATOM 5944 N N . VAL B 1 353 ? 2.135 -1.608 -4.012 1 97.81 353 VAL B N 1
ATOM 5945 C CA . VAL B 1 353 ? 2.453 -1.834 -5.418 1 97.81 353 VAL B CA 1
ATOM 5946 C C . VAL B 1 353 ? 2.998 -3.248 -5.605 1 97.81 353 VAL B C 1
ATOM 5948 O O . VAL B 1 353 ? 3.729 -3.756 -4.75 1 97.81 353 VAL B O 1
ATOM 5951 N N . CYS B 1 354 ? 2.602 -3.873 -6.633 1 96.62 354 CYS B N 1
ATOM 5952 C CA . CYS B 1 354 ? 3.205 -5.121 -7.082 1 96.62 354 CYS B CA 1
ATOM 5953 C C . CYS B 1 354 ? 4.352 -4.855 -8.055 1 96.62 354 CYS B C 1
ATOM 5955 O O . CYS B 1 354 ? 4.129 -4.418 -9.18 1 96.62 354 CYS B O 1
ATOM 5957 N N . ASP B 1 355 ? 5.492 -5.043 -7.609 1 95.5 355 ASP B N 1
ATOM 5958 C CA . ASP B 1 355 ? 6.656 -4.793 -8.453 1 95.5 355 ASP B CA 1
ATOM 5959 C C . ASP B 1 355 ? 7.348 -6.102 -8.836 1 95.5 355 ASP B C 1
ATOM 5961 O O . ASP B 1 355 ? 8.578 -6.184 -8.836 1 95.5 355 ASP B O 1
ATOM 5965 N N . GLY B 1 356 ? 6.547 -7.094 -9.07 1 92.75 356 GLY B N 1
ATOM 5966 C CA . GLY B 1 356 ? 7.059 -8.367 -9.555 1 92.75 356 GLY B CA 1
ATOM 5967 C C . GLY B 1 356 ? 7.188 -9.414 -8.461 1 92.75 356 GLY B C 1
ATOM 5968 O O . GLY B 1 356 ? 7.34 -9.078 -7.289 1 92.75 356 GLY B O 1
ATOM 5969 N N . ALA B 1 357 ? 7.148 -10.609 -8.93 1 90 357 ALA B N 1
ATOM 5970 C CA . ALA B 1 357 ? 7.297 -11.719 -7.988 1 90 357 ALA B CA 1
ATOM 5971 C C . ALA B 1 357 ? 8.75 -11.867 -7.539 1 90 357 ALA B C 1
ATOM 5973 O O . ALA B 1 357 ? 9.656 -11.93 -8.375 1 90 357 ALA B O 1
ATOM 5974 N N . LYS B 1 358 ? 8.93 -11.867 -6.223 1 90.62 358 LYS B N 1
ATOM 5975 C CA . LYS B 1 358 ? 10.266 -11.953 -5.641 1 90.62 358 LYS B CA 1
ATOM 5976 C C . LYS B 1 358 ? 10.195 -12.219 -4.141 1 90.62 358 LYS B C 1
ATOM 5978 O O . LYS B 1 358 ? 9.109 -12.414 -3.59 1 90.62 358 LYS B O 1
ATOM 5983 N N . ALA B 1 359 ? 11.289 -12.219 -3.533 1 89.06 359 ALA B N 1
ATOM 5984 C CA . ALA B 1 359 ? 11.414 -12.57 -2.121 1 89.06 359 ALA B CA 1
ATOM 5985 C C . ALA B 1 359 ? 10.648 -11.586 -1.242 1 89.06 359 ALA B C 1
ATOM 5987 O O . ALA B 1 359 ? 10.094 -11.977 -0.208 1 89.06 359 ALA B O 1
ATOM 5988 N N . SER B 1 360 ? 10.547 -10.32 -1.629 1 94 360 SER B N 1
ATOM 5989 C CA . SER B 1 360 ? 9.906 -9.305 -0.791 1 94 360 SER B CA 1
ATOM 5990 C C . SER B 1 360 ? 8.398 -9.523 -0.714 1 94 360 SER B C 1
ATOM 5992 O O . SER B 1 360 ? 7.727 -8.93 0.133 1 94 360 SER B O 1
ATOM 5994 N N . CYS B 1 361 ? 7.867 -10.43 -1.582 1 97.12 361 CYS B N 1
ATOM 5995 C CA . CYS B 1 361 ? 6.441 -10.734 -1.539 1 97.12 361 CYS B CA 1
ATOM 5996 C C . CYS B 1 361 ? 6.031 -11.234 -0.158 1 97.12 361 CYS B C 1
ATOM 5998 O O . CYS B 1 361 ? 4.926 -10.945 0.305 1 97.12 361 CYS B O 1
ATOM 6000 N N . ALA B 1 362 ? 6.938 -11.969 0.452 1 98.12 362 ALA B N 1
ATOM 6001 C CA . ALA B 1 362 ? 6.656 -12.516 1.778 1 98.12 362 ALA B CA 1
ATOM 6002 C C . ALA B 1 362 ? 6.375 -11.398 2.781 1 98.12 362 ALA B C 1
ATOM 6004 O O . ALA B 1 362 ? 5.48 -11.523 3.623 1 98.12 362 ALA B O 1
ATOM 6005 N N . ALA B 1 363 ? 7.129 -10.305 2.715 1 98.5 363 ALA B N 1
ATOM 6006 C CA . ALA B 1 363 ? 6.934 -9.172 3.617 1 98.5 363 ALA B CA 1
ATOM 6007 C C . ALA B 1 363 ? 5.605 -8.477 3.344 1 98.5 363 ALA B C 1
ATOM 6009 O O . ALA B 1 363 ? 4.902 -8.078 4.277 1 98.5 363 ALA B O 1
ATOM 6010 N N . LYS B 1 364 ? 5.234 -8.297 2.096 1 98.56 364 LYS B N 1
ATOM 6011 C CA . LYS B 1 364 ? 3.969 -7.68 1.721 1 98.56 364 LYS B CA 1
ATOM 6012 C C . LYS B 1 364 ? 2.785 -8.5 2.223 1 98.56 364 LYS B C 1
ATOM 6014 O O . LYS B 1 364 ? 1.777 -7.945 2.664 1 98.56 364 LYS B O 1
ATOM 6019 N N . ILE B 1 365 ? 2.949 -9.805 2.104 1 98.88 365 ILE B N 1
ATOM 6020 C CA . ILE B 1 365 ? 1.918 -10.719 2.59 1 98.88 365 ILE B CA 1
ATOM 6021 C C . ILE B 1 365 ? 1.734 -10.531 4.094 1 98.88 365 ILE B C 1
ATOM 6023 O O . ILE B 1 365 ? 0.608 -10.375 4.574 1 98.88 365 ILE B O 1
ATOM 6027 N N . ALA B 1 366 ? 2.834 -10.523 4.797 1 98.88 366 ALA B N 1
ATOM 6028 C CA . ALA B 1 366 ? 2.777 -10.359 6.25 1 98.88 366 ALA B CA 1
ATOM 6029 C C . ALA B 1 366 ? 2.127 -9.039 6.633 1 98.88 366 ALA B C 1
ATOM 6031 O O . ALA B 1 366 ? 1.297 -8.984 7.543 1 98.88 366 ALA B O 1
ATOM 6032 N N . SER B 1 367 ? 2.477 -7.973 5.973 1 98.88 367 SER B N 1
ATOM 6033 C CA . SER B 1 367 ? 1.934 -6.648 6.27 1 98.88 367 SER B CA 1
ATOM 6034 C C . SER B 1 367 ? 0.45 -6.57 5.926 1 98.88 367 SER B C 1
ATOM 6036 O O . SER B 1 367 ? -0.332 -5.969 6.668 1 98.88 367 SER B O 1
ATOM 6038 N N . SER B 1 368 ? 0.05 -7.145 4.797 1 98.94 368 SER B N 1
ATOM 6039 C CA . SER B 1 368 ? -1.354 -7.156 4.402 1 98.94 368 SER B CA 1
ATOM 6040 C C . SER B 1 368 ? -2.201 -7.945 5.398 1 98.94 368 SER B C 1
ATOM 6042 O O . SER B 1 368 ? -3.332 -7.562 5.699 1 98.94 368 SER B O 1
ATOM 6044 N N . LEU B 1 369 ? -1.629 -9.016 5.871 1 98.94 369 LEU B N 1
ATOM 6045 C CA . LEU B 1 369 ? -2.357 -9.852 6.82 1 98.94 369 LEU B CA 1
ATOM 6046 C C . LEU B 1 369 ? -2.531 -9.133 8.156 1 98.94 369 LEU B C 1
ATOM 6048 O O . LEU B 1 369 ? -3.559 -9.289 8.82 1 98.94 369 LEU B O 1
ATOM 6052 N N . ASP B 1 370 ? -1.506 -8.383 8.555 1 98.75 370 ASP B N 1
ATOM 6053 C CA . ASP B 1 370 ? -1.658 -7.574 9.758 1 98.75 370 ASP B CA 1
ATOM 6054 C C . ASP B 1 370 ? -2.795 -6.566 9.602 1 98.75 370 ASP B C 1
ATOM 6056 O O . ASP B 1 370 ? -3.58 -6.359 10.531 1 98.75 370 ASP B O 1
ATOM 6060 N N . ALA B 1 371 ? -2.871 -5.93 8.5 1 98.75 371 ALA B N 1
ATOM 6061 C CA . ALA B 1 371 ? -3.941 -4.973 8.234 1 98.75 371 ALA B CA 1
ATOM 6062 C C . ALA B 1 371 ? -5.309 -5.652 8.273 1 98.75 371 ALA B C 1
ATOM 6064 O O . ALA B 1 371 ? -6.277 -5.086 8.789 1 98.75 371 ALA B O 1
ATOM 6065 N N . ALA B 1 372 ? -5.379 -6.852 7.711 1 98.88 372 ALA B N 1
ATOM 6066 C CA . ALA B 1 372 ? -6.637 -7.586 7.695 1 98.88 372 ALA B CA 1
ATOM 6067 C C . ALA B 1 372 ? -7.074 -7.961 9.109 1 98.88 372 ALA B C 1
ATOM 6069 O O . ALA B 1 372 ? -8.266 -7.945 9.422 1 98.88 372 ALA B O 1
ATOM 6070 N N . MET B 1 373 ? -6.129 -8.359 9.945 1 98.81 373 MET B N 1
ATOM 6071 C CA . MET B 1 373 ? -6.465 -8.695 11.328 1 98.81 373 MET B CA 1
ATOM 6072 C C . MET B 1 373 ? -6.922 -7.461 12.094 1 98.81 373 MET B C 1
ATOM 6074 O O . MET B 1 373 ? -7.852 -7.535 12.898 1 98.81 373 MET B O 1
ATOM 6078 N N . MET B 1 374 ? -6.227 -6.312 11.836 1 98.56 374 MET B N 1
ATOM 6079 C CA . MET B 1 374 ? -6.703 -5.062 12.422 1 98.56 374 MET B CA 1
ATOM 6080 C C . MET B 1 374 ? -8.148 -4.785 12.008 1 98.56 374 MET B C 1
ATOM 6082 O O . MET B 1 374 ? -8.961 -4.375 12.828 1 98.56 374 MET B O 1
ATOM 6086 N N . ALA B 1 375 ? -8.422 -5.012 10.75 1 98.75 375 ALA B N 1
ATOM 6087 C CA . ALA B 1 375 ? -9.766 -4.812 10.219 1 98.75 375 ALA B CA 1
ATOM 6088 C C . ALA B 1 375 ? -10.766 -5.738 10.898 1 98.75 375 ALA B C 1
ATOM 6090 O O . ALA B 1 375 ? -11.883 -5.324 11.227 1 98.75 375 ALA B O 1
ATOM 6091 N N . HIS B 1 376 ? -10.375 -7.012 11.094 1 98.81 376 HIS B N 1
ATOM 6092 C CA . HIS B 1 376 ? -11.203 -7.98 11.805 1 98.81 376 HIS B CA 1
ATOM 6093 C C . HIS B 1 376 ? -11.531 -7.496 13.211 1 98.81 376 HIS B C 1
ATOM 6095 O O . HIS B 1 376 ? -12.695 -7.543 13.625 1 98.81 376 HIS B O 1
ATOM 6101 N N . PHE B 1 377 ? -10.531 -7.035 13.938 1 98.69 377 PHE B N 1
ATOM 6102 C CA . PHE B 1 377 ? -10.742 -6.586 15.305 1 98.69 377 PHE B CA 1
ATOM 6103 C C . PHE B 1 377 ? -11.68 -5.383 15.344 1 98.69 377 PHE B C 1
ATOM 6105 O O . PHE B 1 377 ? -12.555 -5.297 16.203 1 98.69 377 PHE B O 1
ATOM 6112 N N . LEU B 1 378 ? -11.484 -4.434 14.422 1 98.38 378 LEU B N 1
ATOM 6113 C CA . LEU B 1 378 ? -12.383 -3.293 14.328 1 98.38 378 LEU B CA 1
ATOM 6114 C C . LEU B 1 378 ? -13.812 -3.75 14.062 1 98.38 378 LEU B C 1
ATOM 6116 O O . LEU B 1 378 ? -14.75 -3.291 14.711 1 98.38 378 LEU B O 1
ATOM 6120 N N . ALA B 1 379 ? -13.93 -4.637 13.07 1 98.56 379 ALA B N 1
ATOM 6121 C CA . ALA B 1 379 ? -15.242 -5.121 12.664 1 98.56 379 ALA B CA 1
ATOM 6122 C C . ALA B 1 379 ? -15.961 -5.809 13.828 1 98.56 379 ALA B C 1
ATOM 6124 O O . ALA B 1 379 ? -17.156 -5.605 14.031 1 98.56 379 ALA B O 1
ATOM 6125 N N . MET B 1 380 ? -15.242 -6.668 14.578 1 98.38 380 MET B N 1
ATOM 6126 C CA . MET B 1 380 ? -15.82 -7.402 15.695 1 98.38 380 MET B CA 1
ATOM 6127 C C . MET B 1 380 ? -16.266 -6.453 16.797 1 98.38 380 MET B C 1
ATOM 6129 O O . MET B 1 380 ? -17.109 -6.801 17.625 1 98.38 380 MET B O 1
ATOM 6133 N N . ARG B 1 381 ? -15.734 -5.211 16.797 1 96.81 381 ARG B N 1
ATOM 6134 C CA . ARG B 1 381 ? -16.125 -4.172 17.734 1 96.81 381 ARG B CA 1
ATOM 6135 C C . ARG B 1 381 ? -17.156 -3.232 17.125 1 96.81 381 ARG B C 1
ATOM 6137 O O . ARG B 1 381 ? -17.422 -2.156 17.672 1 96.81 381 ARG B O 1
ATOM 6144 N N . ASP B 1 382 ? -17.625 -3.59 15.992 1 97 382 ASP B N 1
ATOM 6145 C CA . ASP B 1 382 ? -18.672 -2.891 15.258 1 97 382 ASP B CA 1
ATOM 6146 C C . ASP B 1 382 ? -18.188 -1.523 14.781 1 97 382 ASP B C 1
ATOM 6148 O O . ASP B 1 382 ? -18.953 -0.557 14.773 1 97 382 ASP B O 1
ATOM 6152 N N . SER B 1 383 ? -16.938 -1.462 14.508 1 96.38 383 SER B N 1
ATOM 6153 C CA . SER B 1 383 ? -16.344 -0.237 13.984 1 96.38 383 SER B CA 1
ATOM 6154 C C . SER B 1 383 ? -16.016 -0.369 12.5 1 96.38 383 SER B C 1
ATOM 6156 O O . SER B 1 383 ? -15.594 -1.433 12.047 1 96.38 383 SER B O 1
ATOM 6158 N N . VAL B 1 384 ? -16.297 0.627 11.75 1 96.5 384 VAL B N 1
ATOM 6159 C CA . VAL B 1 384 ? -16.016 0.682 10.32 1 96.5 384 VAL B CA 1
ATOM 6160 C C . VAL B 1 384 ? -15.695 2.117 9.906 1 96.5 384 VAL B C 1
ATOM 6162 O O . VAL B 1 384 ? -16.172 3.07 10.531 1 96.5 384 VAL B O 1
ATOM 6165 N N . PHE B 1 385 ? -14.805 2.295 9.008 1 94.56 385 PHE B N 1
ATOM 6166 C CA . PHE B 1 385 ? -14.508 3.625 8.492 1 94.56 385 PHE B CA 1
ATOM 6167 C C . PHE B 1 385 ? -15.711 4.211 7.77 1 94.56 385 PHE B C 1
ATOM 6169 O O . PHE B 1 385 ? -16.422 3.494 7.062 1 94.56 385 PHE B O 1
ATOM 6176 N N . GLU B 1 386 ? -15.844 5.438 7.898 1 90.5 386 GLU B N 1
ATOM 6177 C CA . GLU B 1 386 ? -17.062 6.125 7.48 1 90.5 386 GLU B CA 1
ATOM 6178 C C . GLU B 1 386 ? -17.203 6.133 5.957 1 90.5 386 GLU B C 1
ATOM 6180 O O . GLU B 1 386 ? -16.188 6.203 5.242 1 90.5 386 GLU B O 1
ATOM 6185 N N . VAL B 1 387 ? -18.469 6.195 5.621 1 88.56 387 VAL B N 1
ATOM 6186 C CA . VAL B 1 387 ? -18.844 6.289 4.215 1 88.56 387 VAL B CA 1
ATOM 6187 C C . VAL B 1 387 ? -18.359 7.617 3.637 1 88.56 387 VAL B C 1
ATOM 6189 O O . VAL B 1 387 ? -18.359 8.641 4.324 1 88.56 387 VAL B O 1
ATOM 6192 N N . ASP B 1 388 ? -17.922 7.629 2.408 1 77.94 388 ASP B N 1
ATOM 6193 C CA . ASP B 1 388 ? -17.484 8.758 1.603 1 77.94 388 ASP B CA 1
ATOM 6194 C C . ASP B 1 388 ? -16.234 9.406 2.201 1 77.94 388 ASP B C 1
ATOM 6196 O O . ASP B 1 388 ? -16.062 10.625 2.135 1 77.94 388 ASP B O 1
ATOM 6200 N N . SER B 1 389 ? -15.641 8.602 2.898 1 83.75 389 SER B N 1
ATOM 6201 C CA . SER B 1 389 ? -14.312 8.961 3.381 1 83.75 389 SER B CA 1
ATOM 6202 C C . SER B 1 389 ? -13.227 8.258 2.574 1 83.75 389 SER B C 1
ATOM 6204 O O . SER B 1 389 ? -12.945 7.074 2.791 1 83.75 389 SER B O 1
ATOM 6206 N N . GLY B 1 390 ? -12.672 9.016 1.647 1 91 390 GLY B N 1
ATOM 6207 C CA . GLY B 1 390 ? -11.703 8.453 0.717 1 91 390 GLY B CA 1
ATOM 6208 C C . GLY B 1 390 ? -12.328 7.52 -0.302 1 91 390 GLY B C 1
ATOM 6209 O O . GLY B 1 390 ? -13.297 7.883 -0.976 1 91 390 GLY B O 1
ATOM 6210 N N . ILE B 1 391 ? -11.859 6.234 -0.304 1 94 391 ILE B N 1
ATOM 6211 C CA . ILE B 1 391 ? -12.297 5.305 -1.338 1 94 391 ILE B CA 1
ATOM 6212 C C . ILE B 1 391 ? -13.445 4.453 -0.811 1 94 391 ILE B C 1
ATOM 6214 O O . ILE B 1 391 ? -13.984 3.605 -1.53 1 94 391 ILE B O 1
ATOM 6218 N N . VAL B 1 392 ? -13.844 4.609 0.464 1 95.69 392 VAL B N 1
ATOM 6219 C CA . VAL B 1 392 ? -14.945 3.859 1.058 1 95.69 392 VAL B CA 1
ATOM 6220 C C . VAL B 1 392 ? -16.266 4.379 0.518 1 95.69 392 VAL B C 1
ATOM 6222 O O . VAL B 1 392 ? -16.516 5.586 0.524 1 95.69 392 VAL B O 1
ATOM 6225 N N . LYS B 1 393 ? -17.094 3.48 0.056 1 96.38 393 LYS B N 1
ATOM 6226 C CA . LYS B 1 393 ? -18.391 3.834 -0.5 1 96.38 393 LYS B CA 1
ATOM 6227 C C . LYS B 1 393 ? -19.516 3.371 0.414 1 96.38 393 LYS B C 1
ATOM 6229 O O . LYS B 1 393 ? -19.266 2.844 1.5 1 96.38 393 LYS B O 1
ATOM 6234 N N . GLU B 1 394 ? -20.719 3.572 0.021 1 95.31 394 GLU B N 1
ATOM 6235 C CA . GLU B 1 394 ? -21.891 3.33 0.851 1 95.31 394 GLU B CA 1
ATOM 6236 C C . GLU B 1 394 ? -22.078 1.841 1.139 1 95.31 394 GLU B C 1
ATOM 6238 O O . GLU B 1 394 ? -22.531 1.461 2.221 1 95.31 394 GLU B O 1
ATOM 6243 N N . THR B 1 395 ? -21.812 1.036 0.149 1 97 395 THR B N 1
ATOM 6244 C CA . THR B 1 395 ? -21.969 -0.405 0.326 1 97 395 THR B CA 1
ATOM 6245 C C . THR B 1 395 ? -20.625 -1.11 0.127 1 97 395 THR B C 1
ATOM 6247 O O . THR B 1 395 ? -19.703 -0.55 -0.473 1 97 395 THR B O 1
ATOM 6250 N N . VAL B 1 396 ? -20.531 -2.344 0.671 1 98.31 396 VAL B N 1
ATOM 6251 C CA . VAL B 1 396 ? -19.312 -3.131 0.519 1 98.31 396 VAL B CA 1
ATOM 6252 C C . VAL B 1 396 ? -19.062 -3.406 -0.961 1 98.31 396 VAL B C 1
ATOM 6254 O O . VAL B 1 396 ? -17.922 -3.354 -1.421 1 98.31 396 VAL B O 1
ATOM 6257 N N . GLU B 1 397 ? -20.156 -3.666 -1.771 1 98.5 397 GLU B N 1
ATOM 6258 C CA . GLU B 1 397 ? -20.016 -3.939 -3.197 1 98.5 397 GLU B CA 1
ATOM 6259 C C . GLU B 1 397 ? -19.438 -2.732 -3.936 1 98.5 397 GLU B C 1
ATOM 6261 O O . GLU B 1 397 ? -18.578 -2.881 -4.805 1 98.5 397 GLU B O 1
ATOM 6266 N N . ASN B 1 398 ? -19.953 -1.555 -3.549 1 97.38 398 ASN B N 1
ATOM 6267 C CA . ASN B 1 398 ? -19.453 -0.34 -4.184 1 97.38 398 ASN B CA 1
ATOM 6268 C C . ASN B 1 398 ? -18 -0.059 -3.791 1 97.38 398 ASN B C 1
ATOM 6270 O O . ASN B 1 398 ? -17.234 0.473 -4.59 1 97.38 398 ASN B O 1
ATOM 6274 N N . THR B 1 399 ? -17.672 -0.355 -2.525 1 98 399 THR B N 1
ATOM 6275 C CA . THR B 1 399 ? -16.297 -0.189 -2.08 1 98 399 THR B CA 1
ATOM 6276 C C . THR B 1 399 ? -15.367 -1.135 -2.836 1 98 399 THR B C 1
ATOM 6278 O O . THR B 1 399 ? -14.297 -0.726 -3.299 1 98 399 THR B O 1
ATOM 6281 N N . ILE B 1 400 ? -15.773 -2.424 -2.975 1 98.5 400 ILE B N 1
ATOM 6282 C CA . ILE B 1 400 ? -15 -3.406 -3.721 1 98.5 400 ILE B CA 1
ATOM 6283 C C . ILE B 1 400 ? -14.836 -2.941 -5.168 1 98.5 400 ILE B C 1
ATOM 6285 O O . ILE B 1 400 ? -13.742 -3.029 -5.73 1 98.5 400 ILE B O 1
ATOM 6289 N N . SER B 1 401 ? -15.891 -2.42 -5.734 1 97.5 401 SER B N 1
ATOM 6290 C CA . SER B 1 401 ? -15.859 -1.921 -7.105 1 97.5 401 SER B CA 1
ATOM 6291 C C . SER B 1 401 ? -14.914 -0.731 -7.234 1 97.5 401 SER B C 1
ATOM 6293 O O . SER B 1 401 ? -14.18 -0.619 -8.219 1 97.5 401 SER B O 1
ATOM 6295 N N . ALA B 1 402 ? -14.961 0.177 -6.301 1 97.31 402 ALA B N 1
ATOM 6296 C CA . ALA B 1 402 ? -14.07 1.338 -6.297 1 97.31 402 ALA B CA 1
ATOM 6297 C C . ALA B 1 402 ? -12.609 0.909 -6.262 1 97.31 402 ALA B C 1
ATOM 6299 O O . ALA B 1 402 ? -11.773 1.457 -6.988 1 97.31 402 ALA B O 1
ATOM 6300 N N . VAL B 1 403 ? -12.312 -0.052 -5.426 1 97.94 403 VAL B N 1
ATOM 6301 C CA . VAL B 1 403 ? -10.945 -0.557 -5.32 1 97.94 403 VAL B CA 1
ATOM 6302 C C . VAL B 1 403 ? -10.555 -1.26 -6.617 1 97.94 403 VAL B C 1
ATOM 6304 O O . VAL B 1 403 ? -9.414 -1.156 -7.07 1 97.94 403 VAL B O 1
ATOM 6307 N N . GLY B 1 404 ? -11.516 -2.023 -7.18 1 97.56 404 GLY B N 1
ATOM 6308 C CA . GLY B 1 404 ? -11.281 -2.621 -8.484 1 97.56 404 GLY B CA 1
ATOM 6309 C C . GLY B 1 404 ? -10.906 -1.605 -9.547 1 97.56 404 GLY B C 1
ATOM 6310 O O . GLY B 1 404 ? -9.969 -1.814 -10.312 1 97.56 404 GLY B O 1
ATOM 6311 N N . ARG B 1 405 ? -11.633 -0.554 -9.586 1 96.31 405 ARG B N 1
ATOM 6312 C CA . ARG B 1 405 ? -11.375 0.533 -10.523 1 96.31 405 ARG B CA 1
ATOM 6313 C C . ARG B 1 405 ? -10.016 1.172 -10.258 1 96.31 405 ARG B C 1
ATOM 6315 O O . ARG B 1 405 ? -9.281 1.496 -11.195 1 96.31 405 ARG B O 1
ATOM 6322 N N . LEU B 1 406 ? -9.703 1.399 -9.023 1 97.25 406 LEU B N 1
ATOM 6323 C CA . LEU B 1 406 ? -8.398 1.918 -8.625 1 97.25 406 LEU B CA 1
ATOM 6324 C C . LEU B 1 406 ? -7.277 1.044 -9.18 1 97.25 406 LEU B C 1
ATOM 6326 O O . LEU B 1 406 ? -6.324 1.551 -9.773 1 97.25 406 LEU B O 1
ATOM 6330 N N . GLY B 1 407 ? -7.367 -0.274 -8.977 1 96.56 407 GLY B N 1
ATOM 6331 C CA . GLY B 1 407 ? -6.348 -1.205 -9.438 1 96.56 407 GLY B CA 1
ATOM 6332 C C . GLY B 1 407 ? -6.266 -1.31 -10.945 1 96.56 407 GLY B C 1
ATOM 6333 O O . GLY B 1 407 ? -5.172 -1.314 -11.516 1 96.56 407 GLY B O 1
ATOM 6334 N N . ARG B 1 408 ? -7.391 -1.374 -11.555 1 94.31 408 ARG B N 1
ATOM 6335 C CA . ARG B 1 408 ? -7.465 -1.649 -12.984 1 94.31 408 ARG B CA 1
ATOM 6336 C C . ARG B 1 408 ? -7.176 -0.393 -13.797 1 94.31 408 ARG B C 1
ATOM 6338 O O . ARG B 1 408 ? -6.398 -0.431 -14.758 1 94.31 408 ARG B O 1
ATOM 6345 N N . GLU B 1 409 ? -7.773 0.726 -13.5 1 94.56 409 GLU B N 1
ATOM 6346 C CA . GLU B 1 409 ? -7.645 1.972 -14.242 1 94.56 409 GLU B CA 1
ATOM 6347 C C . GLU B 1 409 ? -6.656 2.92 -13.578 1 94.56 409 GLU B C 1
ATOM 6349 O O . GLU B 1 409 ? -5.754 3.447 -14.227 1 94.56 409 GLU B O 1
ATOM 6354 N N . GLY B 1 410 ? -6.797 3.117 -12.336 1 96.5 410 GLY B N 1
ATOM 6355 C CA . GLY B 1 410 ? -6.023 4.102 -11.594 1 96.5 410 GLY B CA 1
ATOM 6356 C C . GLY B 1 410 ? -4.539 3.787 -11.555 1 96.5 410 GLY B C 1
ATOM 6357 O O . GLY B 1 410 ? -3.709 4.695 -11.523 1 96.5 410 GLY B O 1
ATOM 6358 N N . MET B 1 411 ? -4.195 2.496 -11.57 1 96.94 411 MET B N 1
ATOM 6359 C CA . MET B 1 411 ? -2.795 2.121 -11.391 1 96.94 411 MET B CA 1
ATOM 6360 C C . MET B 1 411 ? -2.207 1.588 -12.695 1 96.94 411 MET B C 1
ATOM 6362 O O . MET B 1 411 ? -1.163 0.933 -12.688 1 96.94 411 MET B O 1
ATOM 6366 N N . LYS B 1 412 ? -2.9 1.799 -13.828 1 94.56 412 LYS B N 1
ATOM 6367 C CA . LYS B 1 412 ? -2.381 1.371 -15.117 1 94.56 412 LYS B CA 1
ATOM 6368 C C . LYS B 1 412 ? -1.027 2.014 -15.406 1 94.56 412 LYS B C 1
ATOM 6370 O O . LYS B 1 412 ? -0.086 1.333 -15.82 1 94.56 412 LYS B O 1
ATOM 6375 N N . GLU B 1 413 ? -0.909 3.371 -15.211 1 95 413 GLU B N 1
ATOM 6376 C CA . GLU B 1 413 ? 0.356 4.066 -15.43 1 95 413 GLU B CA 1
ATOM 6377 C C . GLU B 1 413 ? 1.394 3.668 -14.391 1 95 413 GLU B C 1
ATOM 6379 O O . GLU B 1 413 ? 2.594 3.648 -14.672 1 95 413 GLU B O 1
ATOM 6384 N N . THR B 1 414 ? 0.912 3.391 -13.164 1 96.5 414 THR B N 1
ATOM 6385 C CA . THR B 1 414 ? 1.806 2.887 -12.125 1 96.5 414 THR B CA 1
ATOM 6386 C C . THR B 1 414 ? 2.506 1.612 -12.586 1 96.5 414 THR B C 1
ATOM 6388 O O . THR B 1 414 ? 3.713 1.452 -12.383 1 96.5 414 THR B O 1
ATOM 6391 N N . ASP B 1 415 ? 1.725 0.744 -13.195 1 94.38 415 ASP B N 1
ATOM 6392 C CA . ASP B 1 415 ? 2.254 -0.518 -13.711 1 94.38 415 ASP B CA 1
ATOM 6393 C C . ASP B 1 415 ? 3.369 -0.276 -14.727 1 94.38 415 ASP B C 1
ATOM 6395 O O . ASP B 1 415 ? 4.418 -0.92 -14.664 1 94.38 415 ASP B O 1
ATOM 6399 N N . ILE B 1 416 ? 3.189 0.598 -15.602 1 94.12 416 ILE B N 1
ATOM 6400 C CA . ILE B 1 416 ? 4.152 0.936 -16.641 1 94.12 416 ILE B CA 1
ATOM 6401 C C . ILE B 1 416 ? 5.422 1.505 -16.016 1 94.12 416 ILE B C 1
ATOM 6403 O O . ILE B 1 416 ? 6.531 1.118 -16.375 1 94.12 416 ILE B O 1
ATOM 6407 N N . GLU B 1 417 ? 5.266 2.439 -15.078 1 95.69 417 GLU B N 1
ATOM 6408 C CA . GLU B 1 417 ? 6.418 3.082 -14.453 1 95.69 417 GLU B CA 1
ATOM 6409 C C . GLU B 1 417 ? 7.23 2.084 -13.625 1 95.69 417 GLU B C 1
ATOM 6411 O O . GLU B 1 417 ? 8.461 2.16 -13.586 1 95.69 417 GLU B O 1
ATOM 6416 N N . VAL B 1 418 ? 6.551 1.183 -12.938 1 95.56 418 VAL B N 1
ATOM 6417 C CA . VAL B 1 418 ? 7.238 0.141 -12.18 1 95.56 418 VAL B CA 1
ATOM 6418 C C . VAL B 1 418 ? 8.117 -0.685 -13.117 1 95.56 418 VAL B C 1
ATOM 6420 O O . VAL B 1 418 ? 9.266 -0.983 -12.797 1 95.56 418 VAL B O 1
ATOM 6423 N N . LEU B 1 419 ? 7.535 -1.078 -14.266 1 93.56 419 LEU B N 1
ATOM 6424 C CA . LEU B 1 419 ? 8.289 -1.841 -15.25 1 93.56 419 LEU B CA 1
ATOM 6425 C C . LEU B 1 419 ? 9.516 -1.06 -15.727 1 93.56 419 LEU B C 1
ATOM 6427 O O . LEU B 1 419 ? 10.602 -1.623 -15.859 1 93.56 419 LEU B O 1
ATOM 6431 N N . LYS B 1 420 ? 9.352 0.232 -15.969 1 94.81 420 LYS B N 1
ATOM 6432 C CA . LYS B 1 420 ? 10.469 1.075 -16.391 1 94.81 420 LYS B CA 1
ATOM 6433 C C . LYS B 1 420 ? 11.562 1.11 -15.32 1 94.81 420 LYS B C 1
ATOM 6435 O O . LYS B 1 420 ? 12.75 1.041 -15.641 1 94.81 420 LYS B O 1
ATOM 6440 N N . ILE B 1 421 ? 11.164 1.272 -14.094 1 94.62 421 ILE B N 1
ATOM 6441 C CA . ILE B 1 421 ? 12.102 1.301 -12.984 1 94.62 421 ILE B CA 1
ATOM 6442 C C . ILE B 1 421 ? 12.875 -0.018 -12.922 1 94.62 421 ILE B C 1
ATOM 6444 O O . ILE B 1 421 ? 14.094 -0.024 -12.75 1 94.62 421 ILE B O 1
ATOM 6448 N N . MET B 1 422 ? 12.148 -1.121 -13.055 1 91.62 422 MET B N 1
ATOM 6449 C CA . MET B 1 422 ? 12.758 -2.445 -12.992 1 91.62 422 MET B CA 1
ATOM 6450 C C . MET B 1 422 ? 13.773 -2.635 -14.117 1 91.62 422 MET B C 1
ATOM 6452 O O . MET B 1 422 ? 14.797 -3.299 -13.93 1 91.62 422 MET B O 1
ATOM 6456 N N . LEU B 1 423 ? 13.461 -2.07 -15.273 1 89.56 423 LEU B N 1
ATOM 6457 C CA . LEU B 1 423 ? 14.312 -2.244 -16.453 1 89.56 423 LEU B CA 1
ATOM 6458 C C . LEU B 1 423 ? 15.312 -1.105 -16.562 1 89.56 423 LEU B C 1
ATOM 6460 O O . LEU B 1 423 ? 16.062 -1.025 -17.547 1 89.56 423 LEU B O 1
ATOM 6464 N N . ASP B 1 424 ? 15.359 -0.144 -15.523 1 87.62 424 ASP B N 1
ATOM 6465 C CA . ASP B 1 424 ? 16.25 1.013 -15.477 1 87.62 424 ASP B CA 1
ATOM 6466 C C . ASP B 1 424 ? 16.078 1.878 -16.719 1 87.62 424 ASP B C 1
ATOM 6468 O O . ASP B 1 424 ? 17.062 2.191 -17.406 1 87.62 424 ASP B O 1
ATOM 6472 N N . GLN B 1 425 ? 14.961 2.105 -17.156 1 80.19 425 GLN B N 1
ATOM 6473 C CA . GLN B 1 425 ? 14.609 2.959 -18.297 1 80.19 425 GLN B CA 1
ATOM 6474 C C . GLN B 1 425 ? 14.016 4.281 -17.812 1 80.19 425 GLN B C 1
ATOM 6476 O O . GLN B 1 425 ? 13.414 4.348 -16.734 1 80.19 425 GLN B O 1
#

Foldseek 3Di:
DQDPVLLVLLLQQLVVFWDKAAFWLLLLLLLLQLLVQLVQLVDQFQAKEKEWALLSQLAQAAFAAAPQVRDGGNLLSNQLSNQQFDNVVQRCRNLGRDPVSNVVSVVCVVDNRYHYHYDPPFASGKMKMWGHHDQKIWIWIDALASRRTAWIDINNRTPHHHDDDRVQSCRVGRDLVSDDLVSLLVSLVPPDCVSCVVSLVQQCVQLQVLLVVLCVDDADPSPLVCLCVPVHDDLLSNLLSSLLSSLSCSRRRNGGIHTGALRGRSLSNLLQSSLVSLCVVVVPDDSLSSSLSSQLRSQLNSLCSLQGSGFQWDSLLSSLLSNLLSVLVSVPHDSQLNLQLNQQSCVPDTPNTDRYRHSCSSVVNSVSNSSSPVSSVCSVVVHHDDAPPPLHHDGSSSSSNSSSCCGRPVCRVVSVVSSCVVVVD/DQDPVLLVLLLQQLVVFWDKAWFWLLLLLLLLQLLVQLVQLVDQFQAKEKEWALLSQLAQAAFAAAPQVRDGGNLLSNQLSNQQFDNVVQRLRNLGRDPVSNVVSVVCVVDNRYHYHYDPPFASGKMKMWGHHDQKIWIWIDALASRRTAWIDINNRTPHHHDDDGVQSCRVGRDLPSDDLVSLLVSLVPPDCVSCVVSLVQQCVQLQVLLVVLCVDDFDVSPLVCLCVPVHDDLLSN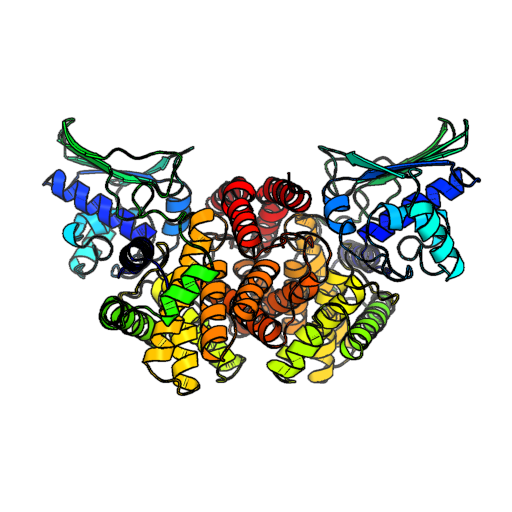LLSSLLSSLSCSRRRNGGIHTGGLRGRSLSSLLQSSLVSLCVVVVPDDSLSSSLSSQLRSQLNSLCSLQGSGFQWDSLLSSLLSNLLSVLVSVPHDSQLNLQLNQQSCVPDTPNTDRYRHSCSSVVNSVSNSSSPVSSVCSVVVHHDDAPPPLHHDGSSSSSNSSSCCGRPVCRVVSVVSSCVVVVD

Radius of gyration: 27.42 Å; Cα contacts (8 Å, |Δi|>4): 2027; chains: 2; bounding box: 65×80×71 Å

Secondary structure (DSSP, 8-state):
---HHHHHHHHHHHHHH--EEES-HHHHHHHHHHHHHHHHH-S--SEEEEEEEHHHHHHHSSSBPTTSSS-BHHHHHHHHHHHH--GGGGGGTTTT--HHHHHHHHHHHTSS-EEEEEEPSS-SSEEEEEEEETTEEEEEEEESSTT-EEEEEETTEEEEE----TT-TTTTS--GGG--HHHHHHHHHHS-HHHHHHHHHHHHHHHHHHHHHHHHS--TT-HHHHHHHHH-SSHHHHHHHHHHHHHHHHHTT---EEE-BTTBHHHHHHHHHHHHHHHHHHT--HHHHHHHHHHHHHHHHHHHHHH-SS-SB-HHHHHHHHHHHHHHHHTT--HHHHHHHHHHHHHHHTT-B---SSTTHHHHHHHHHHHHHHHHHHHHTT--PPTTSTT--SSHHHHHHHHHHIIIIITHHHHHHHHHHHTT-/---HHHHHHHHHHHHHH--EEES-HHHHHHHHHHHHHHHHH-S--SEEEEEEEHHHHHHHSSSBPTTSSS-BHHHHHHHHHHHH--GGGGGGTTTT--HHHHHHHHHHHTSS-EEEEEEPSS-SSEEEEEEEETTEEEEEEEESSTT-EEEEEETTEEEEE----TT-TTTTS--GGG--HHHHHHHHHHS-HHHHHHHHHHHHHHHHHHHHHHHHS--TT-HHHHHHHHH-SSHHHHHHHHHHHHHHHHHTT---EEE-BTTBHHHHHHHHHHHHHHHHHHT--HHHHHHHHHHHHHHHHHHHHHH-SS-SB-HHHHHHHHHHHHHHHHTT--HHHHHHHHHHHHHHHTT-B---SSTTHHHHHHHHHHHHHHHHHHHHTT--PPTTSTT--SSHHHHHHHHHHIIIIITHHHHHHHHHHHTT-

InterPro domains:
  IPR005130 Serine dehydratase-like, alpha subunit [PF03313] (90-420)
  IPR021144 Uncharacterised protein family UPF0597 [MF_01845] (6-424)
  IPR021144 Uncharacterised protein family UPF0597 [PIRSF006054] (6-424)
  IPR021144 Uncharacterised protein family UPF0597 [PTHR30501] (5-424)